Protein AF-0000000072808387 (afdb_homodimer)

InterPro domains:
  IPR002815 Spo11/DNA topoisomerase VI subunit A [PR01550] (174-185)
  IPR002815 Spo11/DNA topoisomerase VI subunit A [PR01550] (188-205)
  IPR002815 Spo11/DNA topoisomerase VI subunit A [PR01550] (206-221)
  IPR002815 Spo11/DNA topoisomerase VI subunit A [PR01550] (261-278)
  IPR002815 Spo11/DNA topoisomerase VI subunit A [PR01550] (285-306)
  IPR002815 Spo11/DNA topoisomerase VI subunit A [PR01550] (317-333)
  IPR002815 Spo11/DNA topoisomerase VI subunit A [PTHR10848] (80-435)
  IPR004085 DNA topoisomerase VI, subunit A [MF_00132] (84-436)
  IPR004085 DNA topoisomerase VI, subunit A [PR01552] (116-136)
  IPR004085 DNA topoisomerase VI, subunit A [PR01552] (182-199)
  IPR004085 DNA topoisomerase VI, subunit A [PR01552] (235-253)
  IPR004085 DNA topoisomerase VI, subunit A [PR01552] (291-311)
  IPR004085 DNA topoisomerase VI, subunit A [PR01552] (407-430)
  IPR013049 Spo11/DNA topoisomerase VI, subunit A, N-terminal [PF04406] (150-211)
  IPR034136 Topoisomerase 6 subunit A/Spo11, TOPRIM domain [PF21180] (260-430)
  IPR034136 Topoisomerase 6 subunit A/Spo11, TOPRIM domain [cd00223] (260-420)
  IPR036078 Spo11/DNA topoisomerase VI subunit A superfamily [SSF56726] (149-436)
  IPR036388 Winged helix-like DNA-binding domain superfamily [G3DSA:1.10.10.10] (76-214)
  IPR049333 Type II DNA topoisomerase VI subunit A, all-beta domain [PF20768] (215-251)

Organism: Musa balbisiana (NCBI:txid52838)

pLDDT: mean 83.88, std 17.28, range [18.56, 98.25]

Nearest PDB structures (foldseek):
  1d3y-assembly1_B  TM=8.992E-01  e=3.113E-22  Methanocaldococcus jannaschii
  1d3y-assembly1_A  TM=8.948E-01  e=7.850E-22  Methanocaldococcus jannaschii
  2zbk-assembly2_G  TM=9.021E-01  e=5.664E-22  Saccharolobus shibatae
  2q2e-assembly1_A-2  TM=8.946E-01  e=3.895E-16  Methanosarcina mazei
  8urq-assembly1_A  TM=6.153E-01  e=2.763E-15  Saccharomyces cerevisiae S288C

Foldseek 3Di:
DCPPPPPDPPPPDDPDPPPPPPVPPPPPPLLVLLVVLLVVFDDLVLLLVLLLVVLVVLVVCLVPDPQDDPVNPPDVFAFAAFAADALVLLLVLLVVQVVVQVVCVVVVNHGKAKFADLDPVQWDQDLVQLAITGTRHIDIQGCPDPVRVLLVVLLVLLSVVLSVCSVVVAAEELVVSCVVCCPSQVDSVSNVVSLLRNSRRSRHDSLNSRYWHDAQKFKAFFKWKDAQRRIDGRPPPALRHHTQDRNCVRIDDIDGPASAEEEEAAVLVSSLCRNVVLCVSHPYMYMYRHHADDQRRLLVVQVCCSVVSHAAEYEFWAFLRRVVSVSCQAHNDSSVSNHRVRRHDHDYWYLDDFQVVCVVSVQDPVQKDAADPVRLVSLVVVLPDPVQVVDPVSNVRSVSCNVVRIIHGPCSLCVNPDNSVSSRRNSSSSSVVPID/DDDDCPPDPPPPDDPDDPPPCPVPPPPPDLLVLLVVLLVVFDDLVLLLVLLLVVLVVLVVCLVPDPQDDPVNPPDVFAFAAFAADALVLLLVLLVVQVVVQVVCVVVVNHGKAKFADLDPVQWDQDLVQLAITGTRHIDIQGCPDPVRVLVVVLLNLLSVVLSVCSVVVAAEELVVSCVVCCPSQVDSVSNVVSLLRNSRRSRHDSLNSRYWHDAQKFKAFFKWKDAQRRIDGRPPPALRHHTQDRNCVRIDDIDGPASAEEEEAAVLVSSLCRNVVLCVSHPYMYMYRHHADDQRRLLVVQVCCSVVSHAAEYEFWAFLRRVVSVSCQAHNDSSVSNHRVRRHDHDYWYLDDFQVVCVVSVLDPVQKDAADPVRLVSLVVVLPDPVQVVDPVSNVRSVSCNVVRIIHGPCSLCVNPDNSVSSRRNSSSSSVVPID

Secondary structure (DSSP, 8-state):
-----------------------------HHHHHHHHHHTPPPHHHHHHHHHHHHHHHHHHHHH-----GGGS--SSPEE--B---HHHHHHHHHHHHHHHHHHHHTTS--EEEEE--SGGGEEEETTTTEEEEES-EEEEETTSTTTHHHHHHHHHHHHHHHHHHHHT--EEHHHHHHHTHHHH-SHHHHHHHHHHHHHHHTB-TGGGTEEPPP--EEEES-EEEETTEEEEGGGSTTT-EEPPS-GGGEEEEE---SEEEEES-HHHHHHHHHTTHHHHS-EEEEE-SSSPPHHHHHHHHHHHHHH---EEEE--BSHHHHHHHHHHHH--GGGGGGHHHH----EEEEE--HHHHHHTT--GGG-EEPPHHHHHHHHHHHTSHHHHT-HHHHHHHHHHHHHTEEB-GGGGGGG-TTHIIIIIHHHHHHTT---/-----------------------------HHHHHHHHHHTPPPHHHHHHHHHHHHHHHHHHHHH-----GGGS--SS-EE--B---HHHHHHHHHHHHHHHHHHHHTTS--EEEEE--SGGGEEEETTTTEEEEES-EEEEETTSTTTHHHHHHHHHHHHHHHHHHHHT--EEHHHHHHHTHHHH-SHHHHHHHHHHHHHHHTB-TGGGTEEPPP--EEEES-EEEETTEEEEGGGSTTT-EEPPS-GGGEEEEE---SEEEEES-HHHHHHHHHTTHHHHS-EEEEE-SSSPPHHHHHHHHHHHHHH---EEEE--BSHHHHHHHHHHHH--GGGGGGHHHH----EEEEE--HHHHHHTT--GGG-EEPPHHHHHHHHHHHTSHHHHT-HHHHHHHHHHHHHTEEB-GGGGGGG-TTHIIIIIHHHHHHTT---

Solvent-accessible surface area (backbone atoms only — not comparable to full-atom values): 45774 Å² total; per-residue (Å²): 140,82,83,73,78,76,75,80,77,76,77,72,77,80,75,79,78,76,77,71,78,70,70,72,71,72,74,70,53,64,63,55,57,50,55,50,54,53,69,69,53,70,60,65,71,59,32,48,51,44,44,46,50,52,26,52,50,33,44,49,47,57,73,66,48,71,79,81,44,74,82,73,43,85,58,93,61,62,63,47,69,35,38,86,42,55,55,68,58,47,48,50,51,50,50,49,54,51,48,52,38,50,52,31,42,75,71,68,72,42,46,63,46,70,31,55,46,81,48,74,88,31,52,44,75,38,73,93,71,46,30,34,34,21,36,67,52,64,42,79,29,37,45,85,36,83,90,28,25,62,60,34,50,52,43,53,50,50,51,52,50,37,46,52,34,52,73,69,68,48,70,41,39,64,67,39,59,34,30,49,41,30,75,81,45,73,39,62,66,51,47,53,53,43,49,54,36,48,22,56,52,72,33,26,32,54,68,40,52,31,45,31,63,87,60,69,18,31,34,32,21,39,41,31,32,26,31,73,82,23,71,39,54,30,73,45,39,38,52,38,14,35,32,45,39,44,60,59,86,45,47,42,74,78,45,66,82,38,44,32,32,41,39,30,34,46,52,68,61,46,39,49,41,39,65,66,40,43,32,74,79,51,43,16,32,40,34,30,30,57,49,69,76,40,70,39,48,32,36,50,50,28,48,49,32,70,74,68,41,41,38,37,35,29,39,26,35,24,44,50,62,33,52,49,49,52,40,33,39,28,30,29,46,82,91,44,19,49,40,16,82,58,33,24,33,73,77,60,26,49,49,27,47,44,55,65,46,40,65,75,64,47,53,55,69,67,46,42,37,74,52,49,72,67,45,44,49,47,35,54,54,45,62,70,32,66,79,34,60,72,33,65,64,53,41,53,37,48,49,49,27,55,70,68,38,49,24,36,53,64,48,37,47,23,48,73,31,86,55,31,53,73,68,33,54,50,50,48,35,45,51,64,63,50,58,78,137,84,83,79,81,73,76,80,80,74,77,72,76,81,76,77,77,78,75,73,76,69,68,73,72,72,73,72,57,63,62,55,56,51,54,50,55,52,68,69,54,70,59,66,69,60,32,48,50,44,44,47,51,51,25,51,50,34,45,50,47,57,74,65,48,69,79,81,42,74,83,72,42,86,59,91,60,62,63,45,67,36,38,86,42,55,56,66,58,46,47,49,50,49,50,50,54,50,49,51,36,50,52,31,40,74,72,68,72,42,47,62,44,70,32,56,45,84,48,73,90,32,50,42,76,37,75,93,72,45,32,32,34,22,36,67,54,62,42,79,29,36,46,86,36,83,88,27,27,62,61,34,51,51,44,52,49,51,52,52,50,37,46,52,34,51,73,68,68,48,72,41,39,64,66,38,58,35,30,49,43,31,76,80,44,74,42,62,65,51,46,52,54,43,50,53,37,48,23,56,50,73,33,26,32,54,68,39,52,32,46,33,63,85,60,70,18,33,34,32,20,39,41,31,33,25,32,73,82,22,71,39,55,30,72,46,38,38,52,38,14,36,32,45,40,45,60,59,84,45,49,43,74,78,43,66,80,39,44,32,32,42,38,30,33,45,52,69,61,47,38,49,39,39,65,66,41,44,32,73,79,50,43,15,31,40,36,30,30,58,50,69,74,40,71,40,47,31,36,51,50,25,49,47,32,70,75,66,41,40,39,38,36,31,40,26,35,23,45,51,62,32,52,49,48,51,42,34,40,29,31,27,45,83,91,44,20,50,41,15,80,59,34,24,32,73,78,61,26,49,49,25,45,45,54,66,46,40,64,74,65,47,54,54,69,66,47,42,38,75,53,48,72,67,45,45,50,47,37,56,55,46,61,68,33,66,79,33,62,74,34,64,64,53,42,53,38,50,49,49,27,56,72,67,40,50,24,35,54,64,49,36,49,23,48,74,30,87,55,31,54,72,68,34,54,50,50,46,33,44,50,65,63,50,57,77

Structure (mmCIF, N/CA/C/O backbone):
data_AF-0000000072808387-model_v1
#
loop_
_entity.id
_entity.type
_entity.pdbx_description
1 polymer 'DNA topoisomerase 6 subunit A'
#
loop_
_atom_site.group_PDB
_atom_site.id
_atom_site.type_symbol
_atom_site.label_atom_id
_atom_site.label_alt_id
_atom_site.label_comp_id
_atom_site.label_asym_id
_atom_site.label_entity_id
_atom_site.label_seq_id
_atom_site.pdbx_PDB_ins_code
_atom_site.Cartn_x
_atom_site.Cartn_y
_atom_site.Cartn_z
_atom_site.occupancy
_atom_site.B_iso_or_equiv
_atom_site.auth_seq_id
_atom_site.auth_comp_id
_atom_site.auth_asym_id
_atom_site.auth_atom_id
_atom_site.pdbx_PDB_model_num
ATOM 1 N N . MET A 1 1 ? -49.469 71.125 -45.719 1 21.77 1 MET A N 1
ATOM 2 C CA . MET A 1 1 ? -49.406 71.75 -44.406 1 21.77 1 MET A CA 1
ATOM 3 C C . MET A 1 1 ? -49 70.75 -43.344 1 21.77 1 MET A C 1
ATOM 5 O O . MET A 1 1 ? -49.594 69.625 -43.25 1 21.77 1 MET A O 1
ATOM 9 N N . SER A 1 2 ? -47.688 70.875 -42.781 1 21.19 2 SER A N 1
ATOM 10 C CA . SER A 1 2 ? -46.5 70.25 -42.156 1 21.19 2 SER A CA 1
ATOM 11 C C . SER A 1 2 ? -46.75 70.062 -40.656 1 21.19 2 SER A C 1
ATOM 13 O O . SER A 1 2 ? -45.812 69.875 -39.875 1 21.19 2 SER A O 1
ATOM 15 N N . GLU A 1 3 ? -48 70.188 -40.219 1 21.23 3 GLU A N 1
ATOM 16 C CA . GLU A 1 3 ? -48.312 70.375 -38.812 1 21.23 3 GLU A CA 1
ATOM 17 C C . GLU A 1 3 ? -47.906 69.125 -38 1 21.23 3 GLU A C 1
ATOM 19 O O . GLU A 1 3 ? -48.469 68.062 -38.156 1 21.23 3 GLU A O 1
ATOM 24 N N . LYS A 1 4 ? -46.562 69.062 -37.656 1 21.41 4 LYS A N 1
ATOM 25 C CA . LYS A 1 4 ? -45.625 68.125 -37 1 21.41 4 LYS A CA 1
ATOM 26 C C . LYS A 1 4 ? -46 67.875 -35.531 1 21.41 4 LYS A C 1
ATOM 28 O O . LYS A 1 4 ? -45.719 68.75 -34.688 1 21.41 4 LYS A O 1
ATOM 33 N N . LYS A 1 5 ? -47.281 67.438 -35.312 1 22.95 5 LYS A N 1
ATOM 34 C CA . LYS A 1 5 ? -47.844 67.312 -33.969 1 22.95 5 LYS A CA 1
ATOM 35 C C . LYS A 1 5 ? -46.938 66.5 -33.062 1 22.95 5 LYS A C 1
ATOM 37 O O . LYS A 1 5 ? -46.594 65.375 -33.344 1 22.95 5 LYS A O 1
ATOM 42 N N . ARG A 1 6 ? -46.125 67.25 -32.25 1 22.25 6 ARG A N 1
ATOM 43 C CA . ARG A 1 6 ? -45.062 66.938 -31.25 1 22.25 6 ARG A CA 1
ATOM 44 C C . ARG A 1 6 ? -45.594 66.062 -30.109 1 22.25 6 ARG A C 1
ATOM 46 O O . ARG A 1 6 ? -46.438 66.5 -29.328 1 22.25 6 ARG A O 1
ATOM 53 N N . ARG A 1 7 ? -46.031 64.875 -30.422 1 22.66 7 ARG A N 1
ATOM 54 C CA . ARG A 1 7 ? -46.688 64 -29.453 1 22.66 7 ARG A CA 1
ATOM 55 C C . ARG A 1 7 ? -45.875 63.906 -28.172 1 22.66 7 ARG A C 1
ATOM 57 O O . ARG A 1 7 ? -44.656 63.688 -28.219 1 22.66 7 ARG A O 1
ATOM 64 N N . ARG A 1 8 ? -46.281 64.562 -27.078 1 20.95 8 ARG A N 1
ATOM 65 C CA . ARG A 1 8 ? -45.906 64.75 -25.688 1 20.95 8 ARG A CA 1
ATOM 66 C C . ARG A 1 8 ? -45.594 63.438 -25.016 1 20.95 8 ARG A C 1
ATOM 68 O O . ARG A 1 8 ? -46.438 62.531 -24.938 1 20.95 8 ARG A O 1
ATOM 75 N N . THR A 1 9 ? -44.375 62.875 -25.203 1 21.23 9 THR A N 1
ATOM 76 C CA . THR A 1 9 ? -43.75 61.656 -24.688 1 21.23 9 THR A CA 1
ATOM 77 C C . THR A 1 9 ? -43.812 61.625 -23.172 1 21.23 9 THR A C 1
ATOM 79 O O . THR A 1 9 ? -43.156 62.438 -22.5 1 21.23 9 THR A O 1
ATOM 82 N N . GLU A 1 10 ? -45.062 61.625 -22.625 1 21.44 10 GLU A N 1
ATOM 83 C CA . GLU A 1 10 ? -45.312 61.625 -21.188 1 21.44 10 GLU A CA 1
ATOM 84 C C . GLU A 1 10 ? -44.375 60.656 -20.453 1 21.44 10 GLU A C 1
ATOM 86 O O . GLU A 1 10 ? -44.25 59.5 -20.844 1 21.44 10 GLU A O 1
ATOM 91 N N . ALA A 1 11 ? -43.25 61.25 -19.922 1 24.16 11 ALA A N 1
ATOM 92 C CA . ALA A 1 11 ? -42.188 60.656 -19.109 1 24.16 11 ALA A CA 1
ATOM 93 C C . ALA A 1 11 ? -42.75 59.938 -17.891 1 24.16 11 ALA A C 1
ATOM 95 O O . ALA A 1 11 ? -43.531 60.5 -17.125 1 24.16 11 ALA A O 1
ATOM 96 N N . GLY A 1 12 ? -43.281 58.688 -18.078 1 23.62 12 GLY A N 1
ATOM 97 C CA . GLY A 1 12 ? -43.875 57.875 -17.016 1 23.62 12 GLY A CA 1
ATOM 98 C C . GLY A 1 12 ? -43.094 57.969 -15.719 1 23.62 12 GLY A C 1
ATOM 99 O O . GLY A 1 12 ? -41.938 58.375 -15.703 1 23.62 12 GLY A O 1
ATOM 100 N N . PRO A 1 13 ? -43.844 58.281 -14.617 1 26.22 13 PRO A N 1
ATOM 101 C CA . PRO A 1 13 ? -43.344 58.562 -13.273 1 26.22 13 PRO A CA 1
ATOM 102 C C . PRO A 1 13 ? -42.219 57.625 -12.836 1 26.22 13 PRO A C 1
ATOM 104 O O . PRO A 1 13 ? -42.125 56.5 -13.352 1 26.22 13 PRO A O 1
ATOM 107 N N . PRO A 1 14 ? -41.125 58.188 -12.32 1 25.64 14 PRO A N 1
ATOM 108 C CA . PRO A 1 14 ? -39.938 57.469 -11.867 1 25.64 14 PRO A CA 1
ATOM 109 C C . PRO A 1 14 ? -40.219 56.438 -10.805 1 25.64 14 PRO A C 1
ATOM 111 O O . PRO A 1 14 ? -40.969 56.688 -9.852 1 25.64 14 PRO A O 1
ATOM 114 N N . ALA A 1 15 ? -40.656 55.188 -11.172 1 25.42 15 ALA A N 1
ATOM 115 C CA . ALA A 1 15 ? -41 54.188 -10.18 1 25.42 15 ALA A CA 1
ATOM 116 C C . ALA A 1 15 ? -40 54.219 -9.016 1 25.42 15 ALA A C 1
ATOM 118 O O . ALA A 1 15 ? -38.812 54.5 -9.203 1 25.42 15 ALA A O 1
ATOM 119 N N . ALA A 1 16 ? -40.469 54.531 -7.785 1 24.97 16 ALA A N 1
ATOM 120 C CA . ALA A 1 16 ? -39.906 54.5 -6.438 1 24.97 16 ALA A CA 1
ATOM 121 C C . ALA A 1 16 ? -39.062 53.25 -6.246 1 24.97 16 ALA A C 1
ATOM 123 O O . ALA A 1 16 ? -39.5 52.125 -6.59 1 24.97 16 ALA A O 1
ATOM 124 N N . SER A 1 17 ? -37.75 53.406 -6.336 1 22.81 17 SER A N 1
ATOM 125 C CA . SER A 1 17 ? -36.75 52.375 -6.109 1 22.81 17 SER A CA 1
ATOM 126 C C . SER A 1 17 ? -36.938 51.688 -4.766 1 22.81 17 SER A C 1
ATOM 128 O O . SER A 1 17 ? -36.938 52.344 -3.721 1 22.81 17 SER A O 1
ATOM 130 N N . ALA A 1 18 ? -37.938 50.781 -4.574 1 25.05 18 ALA A N 1
ATOM 131 C CA . ALA A 1 18 ? -38.062 49.938 -3.387 1 25.05 18 ALA A CA 1
ATOM 132 C C . ALA A 1 18 ? -36.688 49.5 -2.881 1 25.05 18 ALA A C 1
ATOM 134 O O . ALA A 1 18 ? -35.906 48.906 -3.633 1 25.05 18 ALA A O 1
ATOM 135 N N . SER A 1 19 ? -36.125 50.219 -1.957 1 24.59 19 SER A N 1
ATOM 136 C CA . SER A 1 19 ? -34.969 49.906 -1.155 1 24.59 19 SER A CA 1
ATOM 137 C C . SER A 1 19 ? -35.031 48.5 -0.598 1 24.59 19 SER A C 1
ATOM 139 O O . SER A 1 19 ? -35.906 48.156 0.2 1 24.59 19 SER A O 1
ATOM 141 N N . ALA A 1 20 ? -34.969 47.438 -1.4 1 26.11 20 ALA A N 1
ATOM 142 C CA . ALA A 1 20 ? -34.906 46.062 -0.912 1 26.11 20 ALA A CA 1
ATOM 143 C C . ALA A 1 20 ? -33.906 45.938 0.253 1 26.11 20 ALA A C 1
ATOM 145 O O . ALA A 1 20 ? -32.75 46.312 0.124 1 26.11 20 ALA A O 1
ATOM 146 N N . SER A 1 21 ? -34.344 46.156 1.453 1 26.03 21 SER A N 1
ATOM 147 C CA . SER A 1 21 ? -33.656 45.75 2.666 1 26.03 21 SER A CA 1
ATOM 148 C C . SER A 1 21 ? -32.969 44.375 2.48 1 26.03 21 SER A C 1
ATOM 150 O O . SER A 1 21 ? -33.656 43.375 2.344 1 26.03 21 SER A O 1
ATOM 152 N N . ALA A 1 22 ? -32.125 44.25 1.544 1 27.67 22 ALA A N 1
ATOM 153 C CA . ALA A 1 22 ? -31.25 43.062 1.519 1 27.67 22 ALA A CA 1
ATOM 154 C C . ALA A 1 22 ? -30.656 42.781 2.898 1 27.67 22 ALA A C 1
ATOM 156 O O . ALA A 1 22 ? -29.703 43.438 3.316 1 27.67 22 ALA A O 1
ATOM 157 N N . ALA A 1 23 ? -31.484 42.656 3.893 1 28.59 23 ALA A N 1
ATOM 158 C CA . ALA A 1 23 ? -30.938 42.094 5.129 1 28.59 23 ALA A CA 1
ATOM 159 C C . ALA A 1 23 ? -29.812 41.125 4.836 1 28.59 23 ALA A C 1
ATOM 161 O O . ALA A 1 23 ? -29.984 40.188 4.039 1 28.59 23 ALA A O 1
ATOM 162 N N . SER A 1 24 ? -28.609 41.562 4.863 1 28.89 24 SER A N 1
ATOM 163 C CA . SER A 1 24 ? -27.375 40.812 4.863 1 28.89 24 SER A CA 1
ATOM 164 C C . SER A 1 24 ? -27.516 39.5 5.633 1 28.89 24 SER A C 1
ATOM 166 O O . SER A 1 24 ? -27.703 39.5 6.852 1 28.89 24 SER A O 1
ATOM 168 N N . LYS A 1 25 ? -28.375 38.656 5.254 1 33.66 25 LYS A N 1
ATOM 169 C CA . LYS A 1 25 ? -28.219 37.344 5.84 1 33.66 25 LYS A CA 1
ATOM 170 C C . LYS A 1 25 ? -26.75 37.062 6.172 1 33.66 25 LYS A C 1
ATOM 172 O O . LYS A 1 25 ? -25.906 36.938 5.27 1 33.66 25 LYS A O 1
ATOM 177 N N . LYS A 1 26 ? -26.344 37.562 7.184 1 35.12 26 LYS A N 1
ATOM 178 C CA . LYS A 1 26 ? -25.062 37.219 7.816 1 35.12 26 LYS A CA 1
ATOM 179 C C . LYS A 1 26 ? -24.672 35.781 7.523 1 35.12 26 LYS A C 1
ATOM 181 O O . LYS A 1 26 ? -25.391 34.844 7.895 1 35.12 26 LYS A O 1
ATOM 186 N N . LEU A 1 27 ? -24.125 35.438 6.422 1 37.47 27 LEU A N 1
ATOM 187 C CA . LEU A 1 27 ? -23.453 34.188 6.082 1 37.47 27 LEU A CA 1
ATOM 188 C C . LEU A 1 27 ? -22.828 33.531 7.32 1 37.47 27 LEU A C 1
ATOM 190 O O . LEU A 1 27 ? -21.875 34.062 7.891 1 37.47 27 LEU A O 1
ATOM 194 N N . ARG A 1 28 ? -23.609 33.094 8.188 1 41.06 28 ARG A N 1
ATOM 195 C CA . ARG A 1 28 ? -23.125 32.375 9.359 1 41.06 28 ARG A CA 1
ATOM 196 C C . ARG A 1 28 ? -21.891 31.531 9.023 1 41.06 28 ARG A C 1
ATOM 198 O O . ARG A 1 28 ? -21.891 30.828 8.023 1 41.06 28 ARG A O 1
ATOM 205 N N . ARG A 1 29 ? -20.766 31.781 9.508 1 48.59 29 ARG A N 1
ATOM 206 C CA . ARG A 1 29 ? -19.438 31.188 9.328 1 48.59 29 ARG A CA 1
ATOM 207 C C . ARG A 1 29 ? -19.516 29.672 9.391 1 48.59 29 ARG A C 1
ATOM 209 O O . ARG A 1 29 ? -20.234 29.109 10.219 1 48.59 29 ARG A O 1
ATOM 216 N N . PRO A 1 30 ? -19.312 28.906 8.258 1 55.12 30 PRO A N 1
ATOM 217 C CA . PRO A 1 30 ? -19.234 27.438 8.227 1 55.12 30 PRO A CA 1
ATOM 218 C C . PRO A 1 30 ? -18.828 26.844 9.57 1 55.12 30 PRO A C 1
ATOM 220 O O . PRO A 1 30 ? -19.312 25.766 9.945 1 55.12 30 PRO A O 1
ATOM 223 N N . ASP A 1 31 ? -18.078 27.516 10.344 1 61.66 31 ASP A N 1
ATOM 224 C CA . ASP A 1 31 ? -17.609 27.016 11.633 1 61.66 31 ASP A CA 1
ATOM 225 C C . ASP A 1 31 ? -18.75 26.953 12.648 1 61.66 31 ASP A C 1
ATOM 227 O O . ASP A 1 31 ? -18.812 26.031 13.461 1 61.66 31 ASP A O 1
ATOM 231 N N . SER A 1 32 ? -19.734 27.891 12.398 1 70.38 32 SER A N 1
ATOM 232 C CA . SER A 1 32 ? -20.828 27.938 13.383 1 70.38 32 SER A CA 1
ATOM 233 C C . SER A 1 32 ? -21.766 26.75 13.227 1 70.38 32 SER A C 1
ATOM 235 O O . SER A 1 32 ? -22.172 26.156 14.219 1 70.38 32 SER A O 1
ATOM 237 N N . HIS A 1 33 ? -22.047 26.359 12.102 1 77.44 33 HIS A N 1
ATOM 238 C CA . HIS A 1 33 ? -22.938 25.219 11.883 1 77.44 33 HIS A CA 1
ATOM 239 C C . HIS A 1 33 ? -22.266 23.922 12.312 1 77.44 33 HIS A C 1
ATOM 241 O O . HIS A 1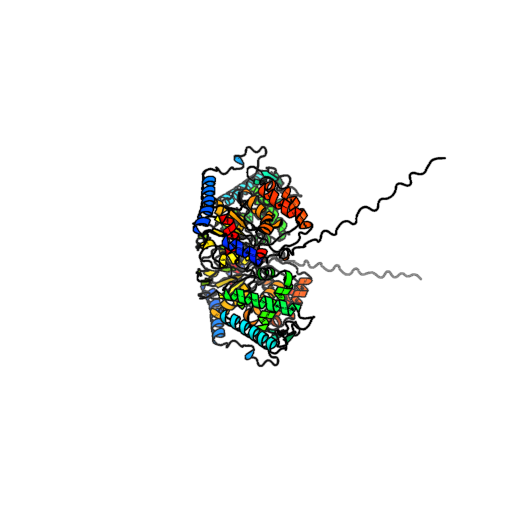 33 ? -22.906 23.078 12.945 1 77.44 33 HIS A O 1
ATOM 247 N N . ALA A 1 34 ? -21.047 23.766 12.047 1 75.5 34 ALA A N 1
ATOM 248 C CA . ALA A 1 34 ? -20.312 22.562 12.422 1 75.5 34 ALA A CA 1
ATOM 249 C C . ALA A 1 34 ? -20.266 22.406 13.938 1 75.5 34 ALA A C 1
ATOM 251 O O . ALA A 1 34 ? -20.406 21.297 14.453 1 75.5 34 ALA A O 1
ATOM 252 N N . GLN A 1 35 ? -20.156 23.547 14.523 1 78.94 35 GLN A N 1
ATOM 253 C CA . GLN A 1 35 ? -20.172 23.516 15.984 1 78.94 35 GLN A CA 1
ATOM 254 C C . GLN A 1 35 ? -21.578 23.188 16.516 1 78.94 35 GLN A C 1
ATOM 256 O O . GLN A 1 35 ? -21.703 22.547 17.562 1 78.94 35 GLN A O 1
ATOM 261 N N . GLY A 1 36 ? -22.547 23.672 15.781 1 83.06 36 GLY A N 1
ATOM 262 C CA . GLY A 1 36 ? -23.922 23.344 16.141 1 83.06 36 GLY A CA 1
ATOM 263 C C . GLY A 1 36 ? -24.219 21.859 16.047 1 83.06 36 GLY A C 1
ATOM 264 O O . GLY A 1 36 ? -24.953 21.312 16.875 1 83.06 36 GLY A O 1
ATOM 265 N N . LEU A 1 37 ? -23.672 21.219 15.102 1 86.44 37 LEU A N 1
ATOM 266 C CA . LEU A 1 37 ? -23.906 19.797 14.906 1 86.44 37 LEU A CA 1
ATOM 267 C C . LEU A 1 37 ? -23.266 18.984 16.031 1 86.44 37 LEU A C 1
ATOM 269 O O . LEU A 1 37 ? -23.75 17.906 16.359 1 86.44 37 LEU A O 1
ATOM 273 N N . ARG A 1 38 ? -22.219 19.453 16.594 1 87.56 38 ARG A N 1
ATOM 274 C CA . ARG A 1 38 ? -21.578 18.812 17.719 1 87.56 38 ARG A CA 1
ATOM 275 C C . ARG A 1 38 ? -22.5 18.75 18.938 1 87.56 38 ARG A C 1
ATOM 277 O O . ARG A 1 38 ? -22.453 17.781 19.703 1 87.56 38 ARG A O 1
ATOM 284 N N . LYS A 1 39 ? -23.344 19.781 19 1 87.56 39 LYS A N 1
ATOM 285 C CA . LYS A 1 39 ? -24.281 19.859 20.109 1 87.56 39 LYS A CA 1
ATOM 286 C C . LYS A 1 39 ? -25.422 18.875 19.953 1 87.56 39 LYS A C 1
ATOM 288 O O . LYS A 1 39 ? -26.094 18.516 20.922 1 87.56 39 LYS A O 1
ATOM 293 N N . LEU A 1 40 ? -25.625 18.438 18.781 1 90.38 40 LEU A N 1
ATOM 294 C CA . LEU A 1 40 ? -26.703 17.5 18.484 1 90.38 40 LEU A CA 1
ATOM 295 C C . LEU A 1 40 ? -26.297 16.078 18.828 1 90.38 40 LEU A C 1
ATOM 297 O O . LEU A 1 40 ? -27.141 15.172 18.859 1 90.38 40 LEU A O 1
ATOM 301 N N . LEU A 1 41 ? -25.094 15.852 19.188 1 92.44 41 LEU A N 1
ATOM 302 C CA . LEU A 1 41 ? -24.594 14.5 19.469 1 92.44 41 LEU A CA 1
ATOM 303 C C . LEU A 1 41 ? -25.094 14 20.812 1 92.44 41 LEU A C 1
ATOM 305 O O . LEU A 1 41 ? -25 14.711 21.812 1 92.44 41 LEU A O 1
ATOM 309 N N . LYS A 1 42 ? -25.609 12.914 20.812 1 92.81 42 LYS A N 1
ATOM 310 C CA . LYS A 1 42 ? -26.047 12.234 22.031 1 92.81 42 LYS A CA 1
ATOM 311 C C . LYS A 1 42 ? -24.891 11.477 22.672 1 92.81 42 LYS A C 1
ATOM 313 O O . LYS A 1 42 ? -23.812 11.328 22.078 1 92.81 42 LYS A O 1
ATOM 318 N N . PRO A 1 43 ? -25.094 11.055 23.875 1 93.06 43 PRO A N 1
ATOM 319 C CA . PRO A 1 43 ? -24.047 10.258 24.516 1 93.06 43 PRO A CA 1
ATOM 320 C C . PRO A 1 43 ? -23.75 8.961 23.766 1 93.06 43 PRO A C 1
ATOM 322 O O . PRO A 1 43 ? -24.641 8.398 23.125 1 93.06 43 PRO A O 1
ATOM 325 N N . ASP A 1 44 ? -22.625 8.477 23.844 1 94.44 44 ASP A N 1
ATOM 326 C CA . ASP A 1 44 ? -22.141 7.316 23.109 1 94.44 44 ASP A CA 1
ATOM 327 C C . ASP A 1 44 ? -23.031 6.102 23.344 1 94.44 44 ASP A C 1
ATOM 329 O O . ASP A 1 44 ? -23.234 5.281 22.438 1 94.44 44 ASP A O 1
ATOM 333 N N . ALA A 1 45 ? -23.562 6.02 24.516 1 93.62 45 ALA A N 1
ATOM 334 C CA . ALA A 1 45 ? -24.406 4.883 24.859 1 93.62 45 ALA A CA 1
ATOM 335 C C . ALA A 1 45 ? -25.641 4.828 23.953 1 93.62 45 ALA A C 1
ATOM 337 O O . ALA A 1 45 ? -26.062 3.75 23.547 1 93.62 45 ALA A O 1
ATOM 338 N N . GLU A 1 46 ? -26.156 5.949 23.641 1 94.06 46 GLU A N 1
ATOM 339 C CA . GLU A 1 46 ? -27.328 6.023 22.781 1 94.06 46 GLU A CA 1
ATOM 340 C C . GLU A 1 46 ? -26.969 5.742 21.328 1 94.06 46 GLU A C 1
ATOM 342 O O . GLU A 1 46 ? -27.734 5.102 20.609 1 94.06 46 GLU A O 1
ATOM 347 N N . ILE A 1 47 ? -25.922 6.258 20.938 1 95.25 47 ILE A N 1
ATOM 348 C CA . ILE A 1 47 ? -25.453 6.012 19.578 1 95.25 47 ILE A CA 1
ATOM 349 C C . ILE A 1 47 ? -25.172 4.52 19.391 1 95.25 47 ILE A C 1
ATOM 351 O O . ILE A 1 47 ? -25.531 3.943 18.359 1 95.25 47 ILE A O 1
ATOM 355 N N . LEU A 1 48 ? -24.641 3.932 20.391 1 95.44 48 LEU A N 1
ATOM 356 C CA . LEU A 1 48 ? -24.328 2.51 20.359 1 95.44 48 LEU A CA 1
ATOM 357 C C . LEU A 1 48 ? -25.594 1.671 20.266 1 95.44 48 LEU A C 1
ATOM 359 O O . LEU A 1 48 ? -25.609 0.608 19.641 1 95.44 48 LEU A O 1
ATOM 363 N N . ALA A 1 49 ? -26.594 2.188 20.875 1 93.94 49 ALA A N 1
ATOM 364 C CA . ALA A 1 49 ? -27.875 1.479 20.812 1 93.94 49 ALA A CA 1
ATOM 365 C C . ALA A 1 49 ? -28.391 1.425 19.375 1 93.94 49 ALA A C 1
ATOM 367 O O . ALA A 1 49 ? -28.938 0.411 18.938 1 93.94 49 ALA A O 1
ATOM 368 N N . SER A 1 50 ? -28.188 2.484 18.734 1 92.25 50 SER A N 1
ATOM 369 C CA . SER A 1 50 ? -28.578 2.533 17.328 1 92.25 50 SER A CA 1
ATOM 370 C C . SER A 1 50 ? -27.766 1.553 16.484 1 92.25 50 SER A C 1
ATOM 372 O O . SER A 1 50 ? -28.297 0.871 15.617 1 92.25 50 SER A O 1
ATOM 374 N N . VAL A 1 51 ? -26.547 1.481 16.688 1 94 51 VAL A N 1
ATOM 375 C CA . VAL A 1 51 ? -25.641 0.602 15.961 1 94 51 VAL A CA 1
ATOM 376 C C . VAL A 1 51 ? -25.969 -0.855 16.281 1 94 51 VAL A C 1
ATOM 378 O O . VAL A 1 51 ? -25.906 -1.721 15.398 1 94 51 VAL A O 1
ATOM 381 N N . ARG A 1 52 ? -26.328 -1.101 17.5 1 95 52 ARG A N 1
ATOM 382 C CA . ARG A 1 52 ? -26.672 -2.453 17.922 1 95 52 ARG A CA 1
ATOM 383 C C . ARG A 1 52 ? -27.938 -2.934 17.219 1 95 52 ARG A C 1
ATOM 385 O O . ARG A 1 52 ? -28.078 -4.121 16.922 1 95 52 ARG A O 1
ATOM 392 N N . GLU A 1 53 ? -28.781 -2.033 17 1 93.25 53 GLU A N 1
ATOM 393 C CA . GLU A 1 53 ? -29.984 -2.387 16.266 1 9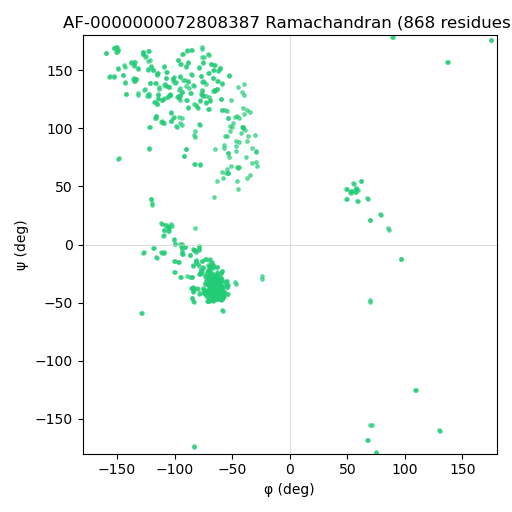3.25 53 GLU A CA 1
ATOM 394 C C . GLU A 1 53 ? -29.641 -2.84 14.844 1 93.25 53 GLU A C 1
ATOM 396 O O . GLU A 1 53 ? -30.25 -3.785 14.328 1 93.25 53 GLU A O 1
ATOM 401 N N . MET A 1 54 ? -28.781 -2.109 14.266 1 93.19 54 MET A N 1
ATOM 402 C CA . MET A 1 54 ? -28.328 -2.496 12.938 1 93.19 54 MET A CA 1
ATOM 403 C C . MET A 1 54 ? -27.641 -3.861 12.969 1 93.19 54 MET A C 1
ATOM 405 O O . MET A 1 54 ? -27.844 -4.688 12.078 1 93.19 54 MET A O 1
ATOM 409 N N . TYR A 1 55 ? -26.844 -4.055 13.938 1 93.75 55 TYR A N 1
ATOM 410 C CA . TYR A 1 55 ? -26.141 -5.32 14.133 1 93.75 55 TYR A CA 1
ATOM 411 C C . TYR A 1 55 ? -27.125 -6.469 14.297 1 93.75 55 TYR A C 1
ATOM 413 O O . TYR A 1 55 ? -26.984 -7.516 13.664 1 93.75 55 TYR A O 1
ATOM 421 N N . ASP A 1 56 ? -28.125 -6.262 15.141 1 93.12 56 ASP A N 1
ATOM 422 C CA . ASP A 1 56 ? -29.125 -7.293 15.398 1 93.12 56 ASP A CA 1
ATOM 423 C C . ASP A 1 56 ? -29.938 -7.609 14.141 1 93.12 56 ASP A C 1
ATOM 425 O O . ASP A 1 56 ? -30.297 -8.766 13.898 1 93.12 56 ASP A O 1
ATOM 429 N N . ALA A 1 57 ? -30.172 -6.617 13.43 1 90.25 57 ALA A N 1
ATOM 430 C CA . ALA A 1 57 ? -30.891 -6.82 12.18 1 90.25 57 ALA A CA 1
ATOM 431 C C . ALA A 1 57 ? -30.062 -7.66 11.203 1 90.25 57 ALA A C 1
ATOM 433 O O . ALA A 1 57 ? -30.609 -8.508 10.492 1 90.25 57 ALA A O 1
ATOM 434 N N . ALA A 1 58 ? -28.844 -7.367 11.102 1 89.12 58 ALA A N 1
ATOM 435 C CA . ALA A 1 58 ? -27.953 -8.109 10.219 1 89.12 58 ALA A CA 1
ATOM 436 C C . ALA A 1 58 ? -27.828 -9.562 10.672 1 89.12 58 ALA A C 1
ATOM 438 O O . ALA A 1 58 ? -27.766 -10.477 9.836 1 89.12 58 ALA A O 1
ATOM 439 N N . GLN A 1 59 ? -27.75 -9.781 11.984 1 89 59 GLN A N 1
ATOM 440 C CA . GLN A 1 59 ? -27.641 -11.125 12.531 1 89 59 GLN A CA 1
ATOM 441 C C . GLN A 1 59 ? -28.906 -11.938 12.227 1 89 59 GLN A C 1
ATOM 443 O O . GLN A 1 59 ? -28.812 -13.133 11.914 1 89 59 GLN A O 1
ATOM 448 N N . SER A 1 60 ? -29.953 -11.258 12.297 1 85.81 60 SER A N 1
ATOM 449 C CA . SER A 1 60 ? -31.234 -11.922 12.023 1 85.81 60 SER A CA 1
ATOM 450 C C . SER A 1 60 ? -31.375 -12.258 10.547 1 85.81 60 SER A C 1
ATOM 452 O O . SER A 1 60 ? -31.875 -13.328 10.195 1 85.81 60 SER A O 1
ATOM 454 N N . ALA A 1 61 ? -30.969 -11.375 9.758 1 80.19 61 ALA A N 1
ATOM 455 C CA . ALA A 1 61 ? -31.031 -11.602 8.32 1 80.19 61 ALA A CA 1
ATOM 456 C C . ALA A 1 61 ? -30.125 -12.75 7.902 1 80.19 61 ALA A C 1
ATOM 458 O O . ALA A 1 61 ? -30.469 -13.523 7.004 1 80.19 61 ALA A O 1
ATOM 459 N N . ALA A 1 62 ? -29.047 -12.82 8.492 1 75.62 62 ALA A N 1
ATOM 460 C CA . ALA A 1 62 ? -28.062 -13.859 8.164 1 75.62 62 ALA A CA 1
ATOM 461 C C . ALA A 1 62 ? -28.578 -15.234 8.594 1 75.62 62 ALA A C 1
ATOM 463 O O . ALA A 1 62 ? -28.281 -16.25 7.945 1 75.62 62 ALA A O 1
ATOM 464 N N . SER A 1 63 ? -29.281 -15.258 9.68 1 71.19 63 SER A N 1
ATOM 465 C CA . SER A 1 63 ? -29.812 -16.516 10.195 1 71.19 63 SER A CA 1
ATOM 466 C C . SER A 1 63 ? -30.984 -17 9.344 1 71.19 63 SER A C 1
ATOM 468 O O . SER A 1 63 ? -31.219 -18.203 9.234 1 71.19 63 SER A O 1
ATOM 470 N N . SER A 1 64 ? -31.719 -16.031 8.836 1 62.25 64 SER A N 1
ATOM 471 C CA . SER A 1 64 ? -32.906 -16.391 8.07 1 62.25 64 SER A CA 1
ATOM 472 C C . SER A 1 64 ? -32.531 -16.703 6.617 1 62.25 64 SER A C 1
ATOM 474 O O . SER A 1 64 ? -33.281 -17.422 5.93 1 62.25 64 SER A O 1
ATOM 476 N N . SER A 1 65 ? -31.672 -15.992 6.145 1 58.06 65 SER A N 1
ATOM 477 C CA . SER A 1 65 ? -31.469 -15.969 4.699 1 58.06 65 SER A CA 1
ATOM 478 C C . SER A 1 65 ? -30.609 -17.141 4.242 1 58.06 65 SER A C 1
ATOM 480 O O . SER A 1 65 ? -29.5 -17.328 4.73 1 58.06 65 SER A O 1
ATOM 482 N N . LYS A 1 66 ? -31.375 -18.188 3.883 1 54.91 66 LYS A N 1
ATOM 483 C CA . LYS A 1 66 ? -30.688 -19.188 3.07 1 54.91 66 LYS A CA 1
ATOM 484 C C . LYS A 1 66 ? -29.969 -18.547 1.892 1 54.91 66 LYS A C 1
ATOM 486 O O . LYS A 1 66 ? -30.578 -17.797 1.116 1 54.91 66 LYS A O 1
ATOM 491 N N . ALA A 1 67 ? -28.719 -18.344 1.931 1 57.59 67 ALA A N 1
ATOM 492 C CA . ALA A 1 67 ? -27.953 -17.766 0.831 1 57.59 67 ALA A CA 1
ATOM 493 C C . ALA A 1 67 ? -28.406 -18.344 -0.512 1 57.59 67 ALA A C 1
ATOM 495 O O . ALA A 1 67 ? -28.344 -19.547 -0.736 1 57.59 67 ALA A O 1
ATOM 496 N N . LEU A 1 68 ? -29.25 -17.484 -1.229 1 60.72 68 LEU A N 1
ATOM 497 C CA . LEU A 1 68 ? -29.688 -17.906 -2.559 1 60.72 68 LEU A CA 1
ATOM 498 C C . LEU A 1 68 ? -28.484 -18.141 -3.469 1 60.72 68 LEU A C 1
ATOM 500 O O . LEU A 1 68 ? -27.516 -17.375 -3.443 1 60.72 68 LEU A O 1
ATOM 504 N N . THR A 1 69 ? -28.359 -19.359 -3.844 1 65.25 69 THR A N 1
ATOM 505 C CA . THR A 1 69 ? -27.328 -19.688 -4.828 1 65.25 69 THR A CA 1
ATOM 506 C C . THR A 1 69 ? -27.906 -19.703 -6.238 1 65.25 69 THR A C 1
ATOM 508 O O . THR A 1 69 ? -29.125 -19.641 -6.41 1 65.25 69 THR A O 1
ATOM 511 N N . LEU A 1 70 ? -27.078 -19.5 -7.148 1 68.31 70 LEU A N 1
ATOM 512 C CA . LEU A 1 70 ? -27.516 -19.531 -8.539 1 68.31 70 LEU A CA 1
ATOM 513 C C . LEU A 1 70 ? -28.375 -20.75 -8.82 1 68.31 70 LEU A C 1
ATOM 515 O O . LEU A 1 70 ? -29.312 -20.688 -9.617 1 68.31 70 LEU A O 1
ATOM 519 N N . SER A 1 71 ? -28.031 -21.781 -8.109 1 66.38 71 SER A N 1
ATOM 520 C CA . SER A 1 71 ? -28.75 -23.031 -8.312 1 66.38 71 SER A CA 1
ATOM 521 C C . SER A 1 71 ? -30.188 -22.922 -7.824 1 66.38 71 SER A C 1
ATOM 523 O O . SER A 1 71 ? -31.078 -23.641 -8.312 1 66.38 71 SER A O 1
ATOM 525 N N . ASP A 1 72 ? -30.344 -22.031 -6.926 1 68.88 72 ASP A N 1
ATOM 526 C CA . ASP A 1 72 ? -31.672 -21.844 -6.367 1 68.88 72 ASP A CA 1
ATOM 527 C C . ASP A 1 72 ? -32.562 -21.031 -7.312 1 68.88 72 ASP A C 1
ATOM 529 O O . ASP A 1 72 ? -33.781 -21.047 -7.191 1 68.88 72 ASP A O 1
ATOM 533 N N . LEU A 1 73 ? -31.719 -20.438 -8.117 1 70.25 73 LEU A N 1
ATOM 534 C CA . LEU A 1 73 ? -32.469 -19.578 -9.031 1 70.25 73 LEU A CA 1
ATOM 535 C C . LEU A 1 73 ? -32.781 -20.312 -10.336 1 70.25 73 LEU A C 1
ATOM 537 O O . LEU A 1 73 ? -31.969 -21.109 -10.805 1 70.25 73 LEU A O 1
ATOM 541 N N . SER A 1 74 ? -33.844 -20.75 -10.562 1 64.94 74 SER A N 1
ATOM 542 C CA . SER A 1 74 ? -34.25 -21.375 -11.82 1 64.94 74 SER A CA 1
ATOM 543 C C . SER A 1 74 ? -33.969 -20.453 -13.008 1 64.94 74 SER A C 1
ATOM 545 O O . SER A 1 74 ? -34.875 -19.891 -13.602 1 64.94 74 SER A O 1
ATOM 547 N N . LEU A 1 75 ? -32.688 -20.219 -13.07 1 63.59 75 LEU A N 1
ATOM 548 C CA . LEU A 1 75 ? -32.375 -19.344 -14.195 1 63.59 75 LEU A CA 1
ATOM 549 C C . LEU A 1 75 ? -32.469 -20.109 -15.516 1 63.59 75 LEU A C 1
ATOM 551 O O . LEU A 1 75 ? -32.25 -21.312 -15.555 1 63.59 75 LEU A O 1
ATOM 555 N N . SER A 1 76 ? -32.969 -19.547 -16.516 1 60.28 76 SER A N 1
ATOM 556 C CA . SER A 1 76 ? -33.156 -20.172 -17.828 1 60.28 76 SER A CA 1
ATOM 557 C C . SER A 1 76 ? -31.812 -20.594 -18.422 1 60.28 76 SER A C 1
ATOM 559 O O . SER A 1 76 ? -31.75 -21.594 -19.141 1 60.28 76 SER A O 1
ATOM 561 N N . ALA A 1 77 ? -30.828 -19.828 -18.094 1 63.81 77 ALA A N 1
ATOM 562 C CA . ALA A 1 77 ? -29.531 -20.141 -18.688 1 63.81 77 ALA A CA 1
ATOM 563 C C . ALA A 1 77 ? -28.578 -20.719 -17.656 1 63.81 77 ALA A C 1
ATOM 565 O O . ALA A 1 77 ? -28.562 -20.281 -16.5 1 63.81 77 ALA A O 1
ATOM 566 N N . ALA A 1 78 ? -28.062 -21.844 -17.969 1 68.12 78 ALA A N 1
ATOM 567 C CA . ALA A 1 78 ? -27.062 -22.469 -17.094 1 68.12 78 ALA A CA 1
ATOM 568 C C . ALA A 1 78 ? -25.891 -21.516 -16.859 1 68.12 78 ALA A C 1
ATOM 570 O O . ALA A 1 78 ? -25.406 -20.859 -17.781 1 68.12 78 ALA A O 1
ATOM 571 N N . CYS A 1 79 ? -25.734 -21.125 -15.609 1 77.06 79 CYS A N 1
ATOM 572 C CA . CYS A 1 79 ? -24.656 -20.219 -15.258 1 77.06 79 CYS A CA 1
ATOM 573 C C . CYS A 1 79 ? -23.484 -20.969 -14.625 1 77.06 79 CYS A C 1
ATOM 575 O O . CYS A 1 79 ? -23.672 -22.031 -14.031 1 77.06 79 CYS A O 1
ATOM 577 N N . ARG A 1 80 ? -22.344 -20.5 -14.977 1 74.69 80 ARG A N 1
ATOM 578 C CA . ARG A 1 80 ? -21.125 -21.094 -14.414 1 74.69 80 ARG A CA 1
ATOM 579 C C . ARG A 1 80 ? -20.641 -20.297 -13.219 1 74.69 80 ARG A C 1
ATOM 581 O O . ARG A 1 80 ? -20.641 -19.062 -13.242 1 74.69 80 ARG A O 1
ATOM 588 N N . GLU A 1 81 ? -20.469 -20.984 -12.141 1 75.44 81 GLU A N 1
ATOM 589 C CA . GLU A 1 81 ? -19.938 -20.344 -10.938 1 75.44 81 GLU A CA 1
ATOM 590 C C . GLU A 1 81 ? -18.688 -21.062 -10.445 1 75.44 81 GLU A C 1
ATOM 592 O O . GLU A 1 81 ? -18.641 -22.297 -10.445 1 75.44 81 GLU A O 1
ATOM 597 N N . VAL A 1 82 ? -17.703 -20.25 -10.266 1 79.38 82 VAL A N 1
ATOM 598 C CA . VAL A 1 82 ? -16.484 -20.844 -9.711 1 79.38 82 VAL A CA 1
ATOM 599 C C . VAL A 1 82 ? -16.578 -20.875 -8.188 1 79.38 82 VAL A C 1
ATOM 601 O O . VAL A 1 82 ? -17.297 -20.078 -7.586 1 79.38 82 VAL A O 1
ATOM 604 N N . SER A 1 83 ? -16.031 -21.828 -7.609 1 78.88 83 SER A N 1
ATOM 605 C CA . SER A 1 83 ? -16.047 -21.984 -6.156 1 78.88 83 SER A CA 1
ATOM 606 C C . SER A 1 83 ? -14.648 -21.969 -5.57 1 78.88 83 SER A C 1
ATOM 608 O O . SER A 1 83 ? -13.68 -22.281 -6.27 1 78.88 83 SER A O 1
ATOM 610 N N . ASP A 1 84 ? -14.625 -21.516 -4.402 1 80.31 84 ASP A N 1
ATOM 611 C CA . ASP A 1 84 ? -13.359 -21.609 -3.676 1 80.31 84 ASP A CA 1
ATOM 612 C C . ASP A 1 84 ? -13.062 -23.062 -3.297 1 80.31 84 ASP A C 1
ATOM 614 O O . ASP A 1 84 ? -13.867 -23.719 -2.643 1 80.31 84 ASP A O 1
ATOM 618 N N . CYS A 1 85 ? -11.984 -23.516 -3.865 1 83.31 85 CYS A N 1
ATOM 619 C CA . CYS A 1 85 ? -11.609 -24.922 -3.67 1 83.31 85 CYS A CA 1
ATOM 620 C C . CYS A 1 85 ? -10.297 -25.031 -2.906 1 83.31 85 CYS A C 1
ATOM 622 O O . CYS A 1 85 ? -9.461 -24.125 -2.963 1 83.31 85 CYS A O 1
ATOM 624 N N . ASP A 1 86 ? -10.211 -26.047 -2.127 1 87.06 86 ASP A N 1
ATOM 625 C CA . ASP A 1 86 ? -8.945 -26.297 -1.45 1 87.06 86 ASP A CA 1
ATOM 626 C C . ASP A 1 86 ? -7.879 -26.781 -2.438 1 87.06 86 ASP A C 1
ATOM 628 O O . ASP A 1 86 ? -8.203 -27.25 -3.529 1 87.06 86 ASP A O 1
ATOM 632 N N . ALA A 1 87 ? -6.73 -26.719 -2.002 1 88.81 87 ALA A N 1
ATOM 633 C CA . ALA A 1 87 ? -5.59 -27.031 -2.861 1 88.81 87 ALA A CA 1
ATOM 634 C C . ALA A 1 87 ? -5.66 -28.469 -3.369 1 88.81 87 ALA A C 1
ATOM 636 O O . ALA A 1 87 ? -5.355 -28.734 -4.531 1 88.81 87 ALA A O 1
ATOM 637 N N . ALA A 1 88 ? -6.031 -29.359 -2.559 1 91.31 88 ALA A N 1
ATOM 638 C CA . ALA A 1 88 ? -6.105 -30.766 -2.926 1 91.31 88 ALA A CA 1
ATOM 639 C C . ALA A 1 88 ? -7.152 -31 -4.012 1 91.31 88 ALA A C 1
ATOM 641 O O . ALA A 1 88 ? -6.93 -31.781 -4.941 1 91.31 88 ALA A O 1
ATOM 642 N N . SER A 1 89 ? -8.258 -30.312 -3.842 1 92.12 89 SER A N 1
ATOM 643 C CA . SER A 1 89 ? -9.336 -30.438 -4.82 1 92.12 89 SER A CA 1
ATOM 644 C C . SER A 1 89 ? -8.922 -29.875 -6.176 1 92.12 89 SER A C 1
ATOM 646 O O . SER A 1 89 ? -9.281 -30.438 -7.219 1 92.12 89 SER A O 1
ATOM 648 N N . VAL A 1 90 ? -8.219 -28.828 -6.152 1 93.62 90 VAL A N 1
ATOM 649 C CA . VAL A 1 90 ? -7.758 -28.219 -7.398 1 93.62 90 VAL A CA 1
ATOM 650 C C . VAL A 1 90 ? -6.727 -29.125 -8.07 1 93.62 90 VAL A C 1
ATOM 652 O O . VAL A 1 90 ? -6.75 -29.312 -9.289 1 93.62 90 VAL A O 1
ATOM 655 N N . GLN A 1 91 ? -5.836 -29.688 -7.301 1 94.75 91 GLN A N 1
ATOM 656 C CA . GLN A 1 91 ? -4.844 -30.625 -7.828 1 94.75 91 GLN A CA 1
ATOM 657 C C . GLN A 1 91 ? -5.516 -31.812 -8.508 1 94.75 91 GLN A C 1
ATOM 659 O O . GLN A 1 91 ? -5.102 -32.219 -9.594 1 94.75 91 GLN A O 1
ATOM 664 N N . LEU A 1 92 ? -6.523 -32.312 -7.859 1 93.88 92 LEU A N 1
ATOM 665 C CA . LEU A 1 92 ? -7.262 -33.438 -8.414 1 93.88 92 LEU A CA 1
ATOM 666 C C . LEU A 1 92 ? -7.949 -33.062 -9.719 1 93.88 92 LEU A C 1
ATOM 668 O O . LEU A 1 92 ? -8 -33.844 -10.656 1 93.88 92 LEU A O 1
ATOM 672 N N . ALA A 1 93 ? -8.484 -31.859 -9.688 1 93.94 93 ALA A N 1
ATOM 673 C CA . ALA A 1 93 ? -9.148 -31.375 -10.898 1 93.94 93 ALA A CA 1
ATOM 674 C C . ALA A 1 93 ? -8.164 -31.266 -12.062 1 93.94 93 ALA A C 1
ATOM 676 O O . ALA A 1 93 ? -8.508 -31.594 -13.203 1 93.94 93 ALA A O 1
ATOM 677 N N . ILE A 1 94 ? -7.008 -30.797 -11.797 1 95 94 ILE A N 1
ATOM 678 C CA . ILE A 1 94 ? -5.98 -30.688 -12.82 1 95 94 ILE A CA 1
ATOM 679 C C . ILE A 1 94 ? -5.566 -32.062 -13.305 1 95 94 ILE A C 1
ATOM 681 O O . ILE A 1 94 ? -5.422 -32.312 -14.508 1 95 94 ILE A O 1
ATOM 685 N N . GLU A 1 95 ? -5.371 -33 -12.383 1 95.44 95 GLU A N 1
ATOM 686 C CA . GLU A 1 95 ? -5.004 -34.344 -12.727 1 95.44 95 GLU A CA 1
ATOM 687 C C . GLU A 1 95 ? -6.07 -35 -13.602 1 95.44 95 GLU A C 1
ATOM 689 O O . GLU A 1 95 ? -5.746 -35.719 -14.562 1 95.44 95 GLU A O 1
ATOM 694 N N . ARG A 1 96 ? -7.285 -34.75 -13.242 1 93.25 96 ARG A N 1
ATOM 695 C CA . ARG A 1 96 ? -8.391 -35.312 -14.031 1 93.25 96 ARG A CA 1
ATOM 696 C C . ARG A 1 96 ? -8.391 -34.719 -15.445 1 93.25 96 ARG A C 1
ATOM 698 O O . ARG A 1 96 ? -8.625 -35.438 -16.406 1 93.25 96 ARG A O 1
ATOM 705 N N . ALA A 1 97 ? -8.203 -33.469 -15.523 1 91.62 97 ALA A N 1
ATOM 706 C CA . ALA A 1 97 ? -8.164 -32.812 -16.828 1 91.62 97 ALA A CA 1
ATOM 707 C C . ALA A 1 97 ? -7.027 -33.375 -17.688 1 91.62 97 ALA A C 1
ATOM 709 O O . ALA A 1 97 ? -7.203 -33.625 -18.875 1 91.62 97 ALA A O 1
ATOM 710 N N . VAL A 1 98 ? -5.895 -33.562 -17.109 1 92.19 98 VAL A N 1
ATOM 711 C CA . VAL A 1 98 ? -4.719 -34.062 -17.828 1 92.19 98 VAL A CA 1
ATOM 712 C C . VAL A 1 98 ? -4.922 -35.531 -18.219 1 92.19 98 VAL A C 1
ATOM 714 O O . VAL A 1 98 ? -4.508 -35.938 -19.297 1 92.19 98 VAL A O 1
ATOM 717 N N . LEU A 1 99 ? -5.52 -36.25 -17.281 1 92.81 99 LEU A N 1
ATOM 718 C CA . LEU A 1 99 ? -5.805 -37.656 -17.578 1 92.81 99 LEU A CA 1
ATOM 719 C C . LEU A 1 99 ? -6.773 -37.781 -18.75 1 92.81 99 LEU A C 1
ATOM 721 O O . LEU A 1 99 ? -6.625 -38.656 -19.594 1 92.81 99 LEU A O 1
ATOM 725 N N . ALA A 1 100 ? -7.754 -36.938 -18.781 1 91.06 100 ALA A N 1
ATOM 726 C CA . ALA A 1 100 ? -8.703 -36.906 -19.891 1 91.06 100 ALA A CA 1
ATOM 727 C C . ALA A 1 100 ? -8.008 -36.594 -21.203 1 91.06 100 ALA A C 1
ATOM 729 O O . ALA A 1 100 ? -8.32 -37.188 -22.234 1 91.06 100 ALA A O 1
ATOM 730 N N . MET A 1 101 ? -7.152 -35.719 -21.156 1 90.5 101 MET A N 1
ATOM 731 C CA . MET A 1 101 ? -6.371 -35.344 -22.328 1 90.5 101 MET A CA 1
ATOM 732 C C . MET A 1 101 ? -5.5 -36.5 -22.781 1 90.5 101 MET A C 1
ATOM 734 O O . MET A 1 101 ? -5.418 -36.812 -23.984 1 90.5 101 MET A O 1
ATOM 738 N N . ALA A 1 102 ? -4.859 -37.156 -21.812 1 92.19 102 ALA A N 1
ATOM 739 C CA . ALA A 1 102 ? -3.992 -38.281 -22.125 1 92.19 102 ALA A CA 1
ATOM 740 C C . ALA A 1 102 ? -4.781 -39.406 -22.766 1 92.19 102 ALA A C 1
ATOM 742 O O . ALA A 1 102 ? -4.305 -40.031 -23.719 1 92.19 102 ALA A O 1
ATOM 743 N N . ARG A 1 103 ? -5.957 -39.625 -22.25 1 93.19 103 ARG A N 1
ATOM 744 C CA . ARG A 1 103 ? -6.82 -40.656 -22.797 1 93.19 103 ARG A CA 1
ATOM 745 C C . ARG A 1 103 ? -7.215 -40.344 -24.25 1 93.19 103 ARG A C 1
ATOM 747 O O . ARG A 1 103 ? -7.246 -41.25 -25.094 1 93.19 103 ARG A O 1
ATOM 754 N N . SER A 1 104 ? -7.523 -39.094 -24.438 1 91.31 104 SER A N 1
ATOM 755 C CA . SER A 1 104 ? -7.902 -38.688 -25.781 1 91.31 104 SER A CA 1
ATOM 756 C C . SER A 1 104 ? -6.738 -38.812 -26.75 1 91.31 104 SER A C 1
ATOM 758 O O . SER A 1 104 ? -6.934 -39.25 -27.891 1 91.31 104 SER A O 1
ATOM 760 N N . ILE A 1 105 ? -5.582 -38.531 -26.344 1 90.94 105 ILE A N 1
ATOM 761 C CA . ILE A 1 105 ? -4.387 -38.625 -27.172 1 90.94 105 ILE A CA 1
ATOM 762 C C . ILE A 1 105 ? -4.098 -40.094 -27.5 1 90.94 105 ILE A C 1
ATOM 764 O O . ILE A 1 105 ? -3.777 -40.438 -28.641 1 90.94 105 ILE A O 1
ATOM 768 N N . LEU A 1 106 ? -4.199 -40.906 -26.484 1 92.5 106 LEU A N 1
ATOM 769 C CA . LEU A 1 106 ? -3.936 -42.344 -26.656 1 92.5 106 LEU A CA 1
ATOM 770 C C . LEU A 1 106 ? -4.957 -42.969 -27.594 1 92.5 106 LEU A C 1
ATOM 772 O O . LEU A 1 106 ? -4.656 -43.938 -28.297 1 92.5 106 LEU A O 1
ATOM 776 N N . ALA A 1 107 ? -6.145 -42.406 -27.641 1 92.88 107 ALA A N 1
ATOM 777 C CA . ALA A 1 107 ? -7.195 -42.906 -28.531 1 92.88 107 ALA A CA 1
ATOM 778 C C . ALA A 1 107 ? -7.016 -42.344 -29.953 1 92.88 107 ALA A C 1
ATOM 780 O O . ALA A 1 107 ? -7.789 -42.656 -30.844 1 92.88 107 ALA A O 1
ATOM 781 N N . GLY A 1 108 ? -6.047 -41.469 -30.125 1 88.31 108 GLY A N 1
ATOM 782 C CA . GLY A 1 108 ? -5.723 -40.938 -31.438 1 88.31 108 GLY A CA 1
ATOM 783 C C . GLY A 1 108 ? -6.562 -39.719 -31.828 1 88.31 108 GLY A C 1
ATOM 784 O O . GLY A 1 108 ? -6.637 -39.375 -33 1 88.31 108 GLY A O 1
ATOM 785 N N . ARG A 1 109 ? -7.277 -39.094 -31 1 88 109 ARG A N 1
ATOM 786 C CA . ARG A 1 109 ? -8.18 -38 -31.297 1 88 109 ARG A CA 1
ATOM 787 C C . ARG A 1 109 ? -7.543 -36.656 -30.953 1 88 109 ARG A C 1
ATOM 789 O O . ARG A 1 109 ? -8.18 -35.594 -31.078 1 88 109 ARG A O 1
ATOM 796 N N . GLY A 1 110 ? -6.336 -36.75 -30.578 1 86.62 110 GLY A N 1
ATOM 797 C CA . GLY A 1 110 ? -5.742 -35.5 -30.109 1 86.62 110 GLY A CA 1
ATOM 798 C C . GLY A 1 110 ? -6.355 -35 -28.828 1 86.62 110 GLY A C 1
ATOM 799 O O . GLY A 1 110 ? -6.934 -35.781 -28.047 1 86.62 110 GLY A O 1
ATOM 800 N N . PHE A 1 111 ? -6.012 -33.594 -28.406 1 87 111 PHE A N 1
ATOM 801 C CA . PHE A 1 111 ? -6.66 -33.094 -27.203 1 87 111 PHE A CA 1
ATOM 802 C C . PHE A 1 111 ? -7.176 -31.672 -27.422 1 87 111 PHE A C 1
ATOM 804 O O . PHE A 1 111 ? -6.766 -31 -28.359 1 87 111 PHE A O 1
ATOM 811 N N . SER A 1 112 ? -8.141 -31.375 -26.688 1 89.12 112 SER A N 1
ATOM 812 C CA . SER A 1 112 ? -8.781 -30.062 -26.719 1 89.12 112 SER A CA 1
ATOM 813 C C . SER A 1 112 ? -9.211 -29.625 -25.328 1 89.12 112 SER A C 1
ATOM 815 O O . SER A 1 112 ? -9.539 -30.453 -24.469 1 89.12 112 SER A O 1
ATOM 817 N N . PHE A 1 113 ? -8.977 -28.375 -25.125 1 90.5 113 PHE A N 1
ATOM 818 C CA . PHE A 1 113 ? -9.5 -27.812 -23.875 1 90.5 113 PHE A CA 1
ATOM 819 C C . PHE A 1 113 ? -10.859 -27.156 -24.109 1 90.5 113 PHE A C 1
ATOM 821 O O . PHE A 1 113 ? -11.062 -26.484 -25.125 1 90.5 113 PHE A O 1
ATOM 828 N N . ASP A 1 114 ? -11.766 -27.422 -23.25 1 86.94 114 ASP A N 1
ATOM 829 C CA . ASP A 1 114 ? -13.055 -26.734 -23.281 1 86.94 114 ASP A CA 1
ATOM 830 C C . ASP A 1 114 ? -13.055 -25.547 -22.312 1 86.94 114 ASP A C 1
ATOM 832 O O . ASP A 1 114 ? -13.094 -25.719 -21.094 1 86.94 114 ASP A O 1
ATOM 836 N N . VAL A 1 115 ? -13.055 -24.312 -22.875 1 87.88 115 VAL A N 1
ATOM 837 C CA . VAL A 1 115 ? -12.906 -23.109 -22.062 1 87.88 115 VAL A CA 1
ATOM 838 C C . VAL A 1 115 ? -14.188 -22.281 -22.125 1 87.88 115 VAL A C 1
ATOM 840 O O . VAL A 1 115 ? -14.648 -21.922 -23.219 1 87.88 115 VAL A O 1
ATOM 843 N N . PRO A 1 116 ? -14.703 -22 -21 1 84.44 116 PRO A N 1
ATOM 844 C CA . PRO A 1 116 ? -15.867 -21.109 -21 1 84.44 116 PRO A CA 1
ATOM 845 C C . PRO A 1 116 ? -15.555 -19.719 -21.547 1 84.44 116 PRO A C 1
ATOM 847 O O . PRO A 1 116 ? -14.484 -19.172 -21.266 1 84.44 116 PRO A O 1
ATOM 850 N N . SER A 1 117 ? -16.469 -19.188 -22.281 1 82.5 117 SER A N 1
ATOM 851 C CA . SER A 1 117 ? -16.281 -17.859 -22.859 1 82.5 117 SER A CA 1
ATOM 852 C C . SER A 1 117 ? -16.484 -16.766 -21.812 1 82.5 117 SER A C 1
ATOM 854 O O . SER A 1 117 ? -17.469 -16.766 -21.078 1 82.5 117 SER A O 1
ATOM 856 N N . ARG A 1 118 ? -15.57 -15.852 -21.781 1 79.12 118 ARG A N 1
ATOM 857 C CA . ARG A 1 118 ? -15.656 -14.75 -20.828 1 79.12 118 ARG A CA 1
ATOM 858 C C . ARG A 1 118 ? -16.062 -13.453 -21.531 1 79.12 118 ARG A C 1
ATOM 860 O O . ARG A 1 118 ? -15.922 -12.367 -20.969 1 79.12 118 ARG A O 1
ATOM 867 N N . ALA A 1 119 ? -16.5 -13.609 -22.656 1 78.25 119 ALA A N 1
ATOM 868 C CA . ALA A 1 119 ? -16.938 -12.453 -23.438 1 78.25 119 ALA A CA 1
ATOM 869 C C . ALA A 1 119 ? -18.141 -11.781 -22.797 1 78.25 119 ALA A C 1
ATOM 871 O O . ALA A 1 119 ? -18.906 -12.422 -22.047 1 78.25 119 ALA A O 1
ATOM 872 N N . SER A 1 120 ? -18.281 -10.547 -23.078 1 78.69 120 SER A N 1
ATOM 873 C CA . SER A 1 120 ? -19.375 -9.758 -22.531 1 78.69 120 SER A CA 1
ATOM 874 C C . SER A 1 120 ? -20.734 -10.344 -22.906 1 78.69 120 SER A C 1
ATOM 876 O O . SER A 1 120 ? -21.703 -10.242 -22.141 1 78.69 120 SER A O 1
ATOM 878 N N . SER A 1 121 ? -20.781 -10.953 -24.031 1 77.25 121 SER A N 1
ATOM 879 C CA . SER A 1 121 ? -22.031 -11.539 -24.5 1 77.25 121 SER A CA 1
ATOM 880 C C . SER A 1 121 ? -22.438 -12.727 -23.641 1 77.25 121 SER A C 1
ATOM 882 O O . SER A 1 121 ? -23.609 -13.125 -23.641 1 77.25 121 SER A O 1
ATOM 884 N N . ASN A 1 122 ? -21.484 -13.227 -22.859 1 80.69 122 ASN A N 1
ATOM 885 C CA . ASN A 1 122 ? -21.766 -14.383 -22 1 80.69 122 ASN A CA 1
ATOM 886 C C . ASN A 1 122 ? -21.922 -13.969 -20.547 1 80.69 122 ASN A C 1
ATOM 888 O O . ASN A 1 122 ? -21.828 -14.805 -19.641 1 80.69 122 ASN A O 1
ATOM 892 N N . GLN A 1 123 ? -22.109 -12.727 -20.297 1 77.44 123 GLN A N 1
ATOM 893 C CA . GLN A 1 123 ? -22.281 -12.227 -18.938 1 77.44 123 GLN A CA 1
ATOM 894 C C . GLN A 1 123 ? -23.719 -11.82 -18.672 1 77.44 123 GLN A C 1
ATOM 896 O O . GLN A 1 123 ? -24.406 -11.32 -19.578 1 77.44 123 GLN A O 1
ATOM 901 N N . LEU A 1 124 ? -24.219 -12.188 -17.531 1 75.5 124 LEU A N 1
ATOM 902 C CA . LEU A 1 124 ? -25.609 -11.898 -17.156 1 75.5 124 LEU A CA 1
ATOM 903 C C . LEU A 1 124 ? -25.672 -11.312 -15.75 1 75.5 124 LEU A C 1
ATOM 905 O O . LEU A 1 124 ? -25.031 -11.82 -14.828 1 75.5 124 LEU A O 1
ATOM 909 N N . TYR A 1 125 ? -26.344 -10.25 -15.625 1 74.56 125 TYR A N 1
ATOM 910 C CA . TYR A 1 125 ? -26.625 -9.703 -14.305 1 74.56 125 TYR A CA 1
ATOM 911 C C . TYR A 1 125 ? -27.828 -10.391 -13.672 1 74.56 125 TYR A C 1
ATOM 913 O O . TYR A 1 125 ? -28.922 -10.43 -14.266 1 74.56 125 TYR A O 1
ATOM 921 N N . VAL A 1 126 ? -27.609 -10.977 -12.547 1 75.31 126 VAL A N 1
ATOM 922 C CA . VAL A 1 126 ? -28.688 -11.656 -11.828 1 75.31 126 VAL A CA 1
ATOM 923 C C . VAL A 1 126 ? -29.219 -10.75 -10.727 1 75.31 126 VAL A C 1
ATOM 925 O O . VAL A 1 126 ? -28.641 -10.664 -9.641 1 75.31 126 VAL A O 1
ATOM 928 N N . PRO A 1 127 ? -30.234 -10.172 -10.898 1 73.56 127 PRO A N 1
ATOM 929 C CA . PRO A 1 127 ? -30.797 -9.203 -9.953 1 73.56 127 PRO A CA 1
ATOM 930 C C . PRO A 1 127 ? -31.047 -9.805 -8.57 1 73.56 127 PRO A C 1
ATOM 932 O O . PRO A 1 127 ? -30.859 -9.125 -7.555 1 73.56 127 PRO A O 1
ATOM 935 N N . GLU A 1 128 ? -31.453 -11.016 -8.57 1 73.44 128 GLU A N 1
ATOM 936 C CA . GLU A 1 128 ? -31.781 -11.656 -7.305 1 73.44 128 GLU A CA 1
ATOM 937 C C . GLU A 1 128 ? -30.562 -11.781 -6.41 1 73.44 128 GLU A C 1
ATOM 939 O O . GLU A 1 128 ? -30.672 -11.75 -5.184 1 73.44 128 GLU A O 1
ATOM 944 N N . LEU A 1 129 ? -29.5 -11.836 -7.066 1 71.94 129 LEU A N 1
ATOM 945 C CA . LEU A 1 129 ? -28.266 -12.016 -6.312 1 71.94 129 LEU A CA 1
ATOM 946 C C . LEU A 1 129 ? -27.406 -10.758 -6.367 1 71.94 129 LEU A C 1
ATOM 948 O O . LEU A 1 129 ? -26.391 -10.656 -5.668 1 71.94 129 LEU A O 1
ATOM 952 N N . ASP A 1 130 ? -27.812 -9.836 -7.156 1 67.75 130 ASP A N 1
ATOM 953 C CA . ASP A 1 130 ? -27.094 -8.578 -7.348 1 67.75 130 ASP A CA 1
ATOM 954 C C . ASP A 1 130 ? -25.641 -8.836 -7.742 1 67.75 130 ASP A C 1
ATOM 956 O O . ASP A 1 130 ? -24.719 -8.32 -7.109 1 67.75 130 ASP A O 1
ATOM 960 N N . ARG A 1 131 ? -25.531 -9.773 -8.711 1 76.19 131 ARG A N 1
ATOM 961 C CA . ARG A 1 131 ? -24.172 -10.102 -9.141 1 76.19 131 ARG A CA 1
ATOM 962 C C . ARG A 1 131 ? -24.125 -10.375 -10.641 1 76.19 131 ARG A C 1
ATOM 964 O O . ARG A 1 131 ? -25.141 -10.742 -11.242 1 76.19 131 ARG A O 1
ATOM 971 N N . ILE A 1 132 ? -23.016 -10.141 -11.203 1 72.81 132 ILE A N 1
ATOM 972 C CA . ILE A 1 132 ? -22.75 -10.492 -12.602 1 72.81 132 ILE A CA 1
ATOM 973 C C . ILE A 1 132 ? -22.188 -11.906 -12.68 1 72.81 132 ILE A C 1
ATOM 975 O O . ILE A 1 132 ? -21.234 -12.242 -11.977 1 72.81 132 ILE A O 1
ATOM 979 N N . VAL A 1 133 ? -22.844 -12.75 -13.461 1 77.25 133 VAL A N 1
ATOM 980 C CA . VAL A 1 133 ? -22.438 -14.141 -13.555 1 77.25 133 VAL A CA 1
ATOM 981 C C . VAL A 1 133 ? -22.141 -14.492 -15.016 1 77.25 133 VAL A C 1
ATOM 983 O O . VAL A 1 133 ? -22.547 -13.766 -15.93 1 77.25 133 VAL A O 1
ATOM 986 N N . LEU A 1 134 ? -21.375 -15.5 -15.141 1 78.56 134 LEU A N 1
ATOM 987 C CA . LEU A 1 134 ? -21.047 -15.992 -16.469 1 78.56 134 LEU A CA 1
ATOM 988 C C . LEU A 1 134 ? -22.031 -17.062 -16.922 1 78.56 134 LEU A C 1
ATOM 990 O O . LEU A 1 134 ? -22.406 -17.938 -16.141 1 78.56 134 LEU A O 1
ATOM 994 N N . ARG A 1 135 ? -22.359 -16.984 -18.234 1 78.62 135 ARG A N 1
ATOM 995 C CA . ARG A 1 135 ? -23.219 -18.016 -18.812 1 78.62 135 ARG A CA 1
ATOM 996 C C . ARG A 1 135 ? -22.406 -19.25 -19.203 1 78.62 135 ARG A C 1
ATOM 998 O O . ARG A 1 135 ? -21.219 -19.344 -18.875 1 78.62 135 ARG A O 1
ATOM 1005 N N . ASP A 1 136 ? -23.047 -20.281 -19.891 1 79.25 136 ASP A N 1
ATOM 1006 C CA . ASP A 1 136 ? -22.406 -21.578 -20.047 1 79.25 136 ASP A CA 1
ATOM 1007 C C . ASP A 1 136 ? -21.844 -21.75 -21.469 1 79.25 136 ASP A C 1
ATOM 1009 O O . ASP A 1 136 ? -21.531 -22.859 -21.891 1 79.25 136 ASP A O 1
ATOM 1013 N N . LYS A 1 137 ? -21.703 -20.703 -22.109 1 81.81 137 LYS A N 1
ATOM 1014 C CA . LYS A 1 137 ? -21.109 -20.844 -23.422 1 81.81 137 LYS A CA 1
ATOM 1015 C C . LYS A 1 137 ? -19.625 -21.156 -23.312 1 81.81 137 LYS A C 1
ATOM 1017 O O . LYS A 1 137 ? -18.906 -20.562 -22.516 1 81.81 137 LYS A O 1
ATOM 1022 N N . SER A 1 138 ? -19.266 -22.25 -24.031 1 85.25 138 SER A N 1
ATOM 1023 C CA . SER A 1 138 ? -17.859 -22.656 -24 1 85.25 138 SER A CA 1
ATOM 1024 C C . SER A 1 138 ? -17.266 -22.703 -25.391 1 85.25 138 SER A C 1
ATOM 1026 O O . SER A 1 138 ? -18 -22.781 -26.391 1 85.25 138 SER A O 1
ATOM 1028 N N . SER A 1 139 ? -16.062 -22.453 -25.406 1 84.19 139 SER A N 1
ATOM 1029 C CA . SER A 1 139 ? -15.305 -22.578 -26.656 1 84.19 139 SER A CA 1
ATOM 1030 C C . SER A 1 139 ? -14.234 -23.672 -26.547 1 84.19 139 SER A C 1
ATOM 1032 O O . SER A 1 139 ? -13.617 -23.844 -25.5 1 84.19 139 SER A O 1
ATOM 1034 N N . SER A 1 140 ? -14.141 -24.422 -27.656 1 85.44 140 SER A N 1
ATOM 1035 C CA . SER A 1 140 ? -13.133 -25.484 -27.703 1 85.44 140 SER A CA 1
ATOM 1036 C C . SER A 1 140 ? -11.797 -24.953 -28.219 1 85.44 140 SER A C 1
ATOM 1038 O O . SER A 1 140 ? -11.766 -24.125 -29.125 1 85.44 140 SER A O 1
ATOM 1040 N N . ARG A 1 141 ? -10.805 -25.453 -27.562 1 88.44 141 ARG A N 1
ATOM 1041 C CA . ARG A 1 141 ? -9.445 -25.109 -27.953 1 88.44 141 ARG A CA 1
ATOM 1042 C C . ARG A 1 141 ? -8.641 -26.359 -28.297 1 88.44 141 ARG A C 1
ATOM 1044 O O . ARG A 1 141 ? -7.805 -26.797 -27.516 1 88.44 141 ARG A O 1
ATOM 1051 N N . PRO A 1 142 ? -8.836 -26.797 -29.594 1 87.06 142 PRO A N 1
ATOM 1052 C CA . PRO A 1 142 ? -8.094 -27.984 -30 1 87.06 142 PRO A CA 1
ATOM 1053 C C . PRO A 1 142 ? -6.621 -27.703 -30.281 1 87.06 142 PRO A C 1
ATOM 1055 O O . PRO A 1 142 ? -6.289 -26.656 -30.828 1 87.06 142 PRO A O 1
ATOM 1058 N N . PHE A 1 143 ? -5.773 -28.578 -29.875 1 86.19 143 PHE A N 1
ATOM 1059 C CA . PHE A 1 143 ? -4.34 -28.438 -30.109 1 86.19 143 PHE A CA 1
ATOM 1060 C C . PHE A 1 143 ? -4.02 -28.609 -31.594 1 86.19 143 PHE A C 1
ATOM 1062 O O . PHE A 1 143 ? -3.057 -28.016 -32.094 1 86.19 143 PHE A O 1
ATOM 1069 N N . ALA A 1 144 ? -4.836 -29.328 -32.25 1 83.69 144 ALA A N 1
ATOM 1070 C CA . ALA A 1 144 ? -4.578 -29.688 -33.656 1 83.69 144 ALA A CA 1
ATOM 1071 C C . ALA A 1 144 ? -4.852 -28.516 -34.594 1 83.69 144 ALA A C 1
ATOM 1073 O O . ALA A 1 144 ? -4.398 -28.5 -35.719 1 83.69 144 ALA A O 1
ATOM 1074 N N . SER A 1 145 ? -5.492 -27.578 -34.062 1 85.19 145 SER A N 1
ATOM 1075 C CA . SER A 1 145 ? -5.812 -26.406 -34.875 1 85.19 145 SER A CA 1
ATOM 1076 C C . SER A 1 145 ? -4.699 -25.375 -34.844 1 85.19 145 SER A C 1
ATOM 1078 O O . SER A 1 145 ? -4.176 -25.062 -33.75 1 85.19 145 SER A O 1
ATOM 1080 N N . LEU A 1 146 ? -4.316 -24.844 -35.906 1 84.19 146 LEU A N 1
ATOM 1081 C CA . LEU A 1 146 ? -3.24 -23.859 -36 1 84.19 146 LEU A CA 1
ATOM 1082 C C . LEU A 1 146 ? -3.629 -22.562 -35.312 1 84.19 146 LEU A C 1
ATOM 1084 O O . LEU A 1 146 ? -2.768 -21.859 -34.781 1 84.19 146 LEU A O 1
ATOM 1088 N N . SER A 1 147 ? -4.867 -22.297 -35.312 1 85.44 147 SER A N 1
ATOM 1089 C CA . SER A 1 147 ? -5.34 -21.047 -34.75 1 85.44 147 SER A CA 1
ATOM 1090 C C . SER A 1 147 ? -5.344 -21.094 -33.219 1 85.44 147 SER A C 1
ATOM 1092 O O . SER A 1 147 ? -5.223 -20.062 -32.562 1 85.44 147 SER A O 1
ATOM 1094 N N . THR A 1 148 ? -5.434 -22.312 -32.688 1 90.19 148 THR A N 1
ATOM 1095 C CA . THR A 1 148 ? -5.609 -22.391 -31.25 1 90.19 148 THR A CA 1
ATOM 1096 C C . THR A 1 148 ? -4.426 -23.109 -30.609 1 90.19 148 THR A C 1
ATOM 1098 O O . THR A 1 148 ? -4.344 -23.203 -29.375 1 90.19 148 THR A O 1
ATOM 1101 N N . VAL A 1 149 ? -3.504 -23.578 -31.391 1 90.38 149 VAL A N 1
ATOM 1102 C CA . VAL A 1 149 ? -2.402 -24.391 -30.891 1 90.38 149 VAL A CA 1
ATOM 1103 C C . VAL A 1 149 ? -1.604 -23.625 -29.844 1 90.38 149 VAL A C 1
ATOM 1105 O O . VAL A 1 149 ? -1.203 -24.188 -28.828 1 90.38 149 VAL A O 1
ATOM 1108 N N . ARG A 1 150 ? -1.396 -22.406 -30.094 1 91.44 150 ARG A N 1
ATOM 1109 C CA . ARG A 1 150 ? -0.609 -21.609 -29.156 1 91.44 150 ARG A CA 1
ATOM 1110 C C . ARG A 1 150 ? -1.335 -21.453 -27.828 1 91.44 150 ARG A C 1
ATOM 1112 O O . ARG A 1 150 ? -0.742 -21.656 -26.766 1 91.44 150 ARG A O 1
ATOM 1119 N N . LYS A 1 151 ? -2.545 -21.109 -27.938 1 91.56 151 LYS A N 1
ATOM 1120 C CA . LYS A 1 151 ? -3.336 -20.922 -26.719 1 91.56 151 LYS A CA 1
ATOM 1121 C C . LYS A 1 151 ? -3.465 -22.234 -25.953 1 91.56 151 LYS A C 1
ATOM 1123 O O . LYS A 1 151 ? -3.475 -22.234 -24.719 1 91.56 151 LYS A O 1
ATOM 1128 N N . ALA A 1 152 ? -3.57 -23.328 -26.703 1 92.88 152 ALA A N 1
ATOM 1129 C CA . ALA A 1 152 ? -3.654 -24.641 -26.062 1 92.88 152 ALA A CA 1
ATOM 1130 C C . ALA A 1 152 ? -2.354 -25 -25.344 1 92.88 152 ALA A C 1
ATOM 1132 O O . ALA A 1 152 ? -2.373 -25.562 -24.25 1 92.88 152 ALA A O 1
ATOM 1133 N N . THR A 1 153 ? -1.268 -24.641 -25.938 1 93.38 153 THR A N 1
ATOM 1134 C CA . THR A 1 153 ? 0.036 -24.891 -25.328 1 93.38 153 THR A CA 1
ATOM 1135 C C . THR A 1 153 ? 0.219 -24.047 -24.062 1 93.38 153 THR A C 1
ATOM 1137 O O . THR A 1 153 ? 0.712 -24.547 -23.062 1 93.38 153 THR A O 1
ATOM 1140 N N . ILE A 1 154 ? -0.187 -22.797 -24.156 1 94.56 154 ILE A N 1
ATOM 1141 C CA . ILE A 1 154 ? -0.092 -21.906 -23.016 1 94.56 154 ILE A CA 1
ATOM 1142 C C . ILE A 1 154 ? -0.968 -22.422 -21.875 1 94.56 154 ILE A C 1
ATOM 1144 O O . ILE A 1 154 ? -0.571 -22.391 -20.703 1 94.56 154 ILE A O 1
ATOM 1148 N N . THR A 1 155 ? -2.115 -22.906 -22.234 1 94.81 155 THR A N 1
ATOM 1149 C CA . THR A 1 155 ? -3.029 -23.453 -21.234 1 94.81 155 THR A CA 1
ATOM 1150 C C . THR A 1 155 ? -2.406 -24.656 -20.531 1 94.81 155 THR A C 1
ATOM 1152 O O . THR A 1 155 ? -2.469 -24.75 -19.297 1 94.81 155 THR A O 1
ATOM 1155 N N . ALA A 1 156 ? -1.815 -25.5 -21.297 1 93.88 156 ALA A N 1
A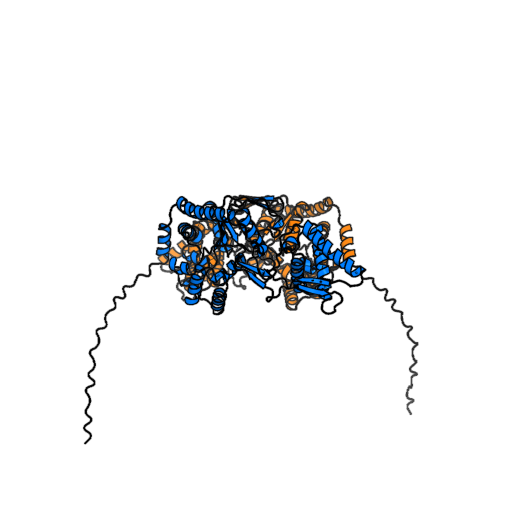TOM 1156 C CA . ALA A 1 156 ? -1.159 -26.672 -20.734 1 93.88 156 ALA A CA 1
ATOM 1157 C C . ALA A 1 156 ? -0.009 -26.266 -19.812 1 93.88 156 ALA A C 1
ATOM 1159 O O . ALA A 1 156 ? 0.189 -26.859 -18.75 1 93.88 156 ALA A O 1
ATOM 1160 N N . ARG A 1 157 ? 0.717 -25.297 -20.25 1 94.62 157 ARG A N 1
ATOM 1161 C CA . ARG A 1 157 ? 1.842 -24.812 -19.453 1 94.62 157 ARG A CA 1
ATOM 1162 C C . ARG A 1 157 ? 1.363 -24.203 -18.141 1 94.62 157 ARG A C 1
ATOM 1164 O O . ARG A 1 157 ? 1.945 -24.453 -17.078 1 94.62 157 ARG A O 1
ATOM 1171 N N . VAL A 1 158 ? 0.356 -23.406 -18.203 1 94.44 158 VAL A N 1
ATOM 1172 C CA . VAL A 1 158 ? -0.193 -22.766 -17 1 94.44 158 VAL A CA 1
ATOM 1173 C C . VAL A 1 158 ? -0.71 -23.812 -16.031 1 94.44 158 VAL A C 1
ATOM 1175 O O . VAL A 1 158 ? -0.496 -23.719 -14.828 1 94.44 158 VAL A O 1
ATOM 1178 N N . LEU A 1 159 ? -1.366 -24.859 -16.594 1 95 159 LEU A N 1
ATOM 1179 C CA . LEU A 1 159 ? -1.847 -25.953 -15.758 1 95 159 LEU A CA 1
ATOM 1180 C C . LEU A 1 159 ? -0.688 -26.641 -15.047 1 95 159 LEU A C 1
ATOM 1182 O O . LEU A 1 159 ? -0.79 -26.969 -13.859 1 95 159 LEU A O 1
ATOM 1186 N N . SER A 1 160 ? 0.365 -26.797 -15.758 1 94.88 160 SER A N 1
ATOM 1187 C CA . SER A 1 160 ? 1.55 -27.438 -15.188 1 94.88 160 SER A CA 1
ATOM 1188 C C . SER A 1 160 ? 2.146 -26.594 -14.07 1 94.88 160 SER A C 1
ATOM 1190 O O . SER A 1 160 ? 2.549 -27.109 -13.031 1 94.88 160 SER A O 1
ATOM 1192 N N . LEU A 1 161 ? 2.201 -25.344 -14.312 1 93.81 161 LEU A N 1
ATOM 1193 C CA . LEU A 1 161 ? 2.775 -24.422 -13.328 1 93.81 161 LEU A CA 1
ATOM 1194 C C . LEU A 1 161 ? 1.906 -24.344 -12.078 1 93.81 161 LEU A C 1
ATOM 1196 O O . LEU A 1 161 ? 2.42 -24.359 -10.961 1 93.81 161 LEU A O 1
ATOM 1200 N N . VAL A 1 162 ? 0.627 -24.219 -12.281 1 94.5 162 VAL A N 1
ATOM 1201 C CA . VAL A 1 162 ? -0.302 -24.172 -11.156 1 94.5 162 VAL A CA 1
ATOM 1202 C C . VAL A 1 162 ? -0.191 -25.469 -10.344 1 94.5 162 VAL A C 1
ATOM 1204 O O . VAL A 1 162 ? -0.199 -25.422 -9.109 1 94.5 162 VAL A O 1
ATOM 1207 N N . TYR A 1 163 ? -0.109 -26.562 -11.094 1 95.38 163 TYR A N 1
ATOM 1208 C CA . TYR A 1 163 ? 0.054 -27.844 -10.414 1 95.38 163 TYR A CA 1
ATOM 1209 C C . TYR A 1 163 ? 1.309 -27.844 -9.555 1 95.38 163 TYR A C 1
ATOM 1211 O O . TYR A 1 163 ? 1.285 -28.328 -8.414 1 95.38 163 TYR A O 1
ATOM 1219 N N . ALA A 1 164 ? 2.379 -27.344 -10.023 1 92.5 164 ALA A N 1
ATOM 1220 C CA . ALA A 1 164 ? 3.648 -27.281 -9.297 1 92.5 164 ALA A CA 1
ATOM 1221 C C . ALA A 1 164 ? 3.537 -26.406 -8.062 1 92.5 164 ALA A C 1
ATOM 1223 O O . ALA A 1 164 ? 4.07 -26.734 -7.004 1 92.5 164 ALA A O 1
ATOM 1224 N N . VAL A 1 165 ? 2.91 -25.328 -8.25 1 92 165 VAL A N 1
ATOM 1225 C CA . VAL A 1 165 ? 2.74 -24.359 -7.172 1 92 165 VAL A CA 1
ATOM 1226 C C . VAL A 1 165 ? 1.896 -24.984 -6.059 1 92 165 VAL A C 1
ATOM 1228 O O . VAL A 1 165 ? 2.213 -24.828 -4.875 1 92 165 VAL A O 1
ATOM 1231 N N . LEU A 1 166 ? 0.859 -25.656 -6.422 1 93.5 166 LEU A N 1
ATOM 1232 C CA . LEU A 1 166 ? -0.023 -26.297 -5.457 1 93.5 166 LEU A CA 1
ATOM 1233 C C . LEU A 1 166 ? 0.699 -27.438 -4.727 1 93.5 166 LEU A C 1
ATOM 1235 O O . LEU A 1 166 ? 0.526 -27.609 -3.52 1 93.5 166 LEU A O 1
ATOM 1239 N N . ARG A 1 167 ? 1.459 -28.141 -5.441 1 92.62 167 ARG A N 1
ATOM 1240 C CA . ARG A 1 167 ? 2.201 -29.25 -4.855 1 92.62 167 ARG A CA 1
ATOM 1241 C C . ARG A 1 167 ? 3.197 -28.75 -3.812 1 92.62 167 ARG A C 1
ATOM 1243 O O . ARG A 1 167 ? 3.412 -29.406 -2.787 1 92.62 167 ARG A O 1
ATOM 1250 N N . ARG A 1 168 ? 3.779 -27.656 -4.047 1 90.12 168 ARG A N 1
ATOM 1251 C CA . ARG A 1 168 ? 4.762 -27.094 -3.137 1 90.12 168 ARG A CA 1
ATOM 1252 C C . ARG A 1 168 ? 4.086 -26.25 -2.061 1 90.12 168 ARG A C 1
ATOM 1254 O O . ARG A 1 168 ? 4.738 -25.781 -1.123 1 90.12 168 ARG A O 1
ATOM 1261 N N . ASP A 1 169 ? 2.838 -26.016 -2.225 1 89.56 169 ASP A N 1
ATOM 1262 C CA . ASP A 1 169 ? 2.018 -25.25 -1.294 1 89.56 169 ASP A CA 1
ATOM 1263 C C . ASP A 1 169 ? 2.564 -23.828 -1.122 1 89.56 169 ASP A C 1
ATOM 1265 O O . ASP A 1 169 ? 2.793 -23.391 0.002 1 89.56 169 ASP A O 1
ATOM 1269 N N . ILE A 1 170 ? 2.85 -23.234 -2.229 1 88.56 170 ILE A N 1
ATOM 1270 C CA . ILE A 1 170 ? 3.322 -21.859 -2.223 1 88.56 170 ILE A CA 1
ATOM 1271 C C . ILE A 1 170 ? 2.396 -21 -3.076 1 88.56 170 ILE A C 1
ATOM 1273 O O . ILE A 1 170 ? 1.542 -21.516 -3.797 1 88.56 170 ILE A O 1
ATOM 1277 N N . HIS A 1 171 ? 2.535 -19.719 -2.943 1 89.56 171 HIS A N 1
ATOM 1278 C CA . HIS A 1 171 ? 1.777 -18.766 -3.748 1 89.56 171 HIS A CA 1
ATOM 1279 C C . HIS A 1 171 ? 2.697 -17.969 -4.656 1 89.56 171 HIS A C 1
ATOM 1281 O O . HIS A 1 171 ? 3.863 -17.734 -4.324 1 89.56 171 HIS A O 1
ATOM 1287 N N . VAL A 1 172 ? 2.184 -17.609 -5.797 1 88.44 172 VAL A N 1
ATOM 1288 C CA . VAL A 1 172 ? 2.984 -16.844 -6.742 1 88.44 172 VAL A CA 1
ATOM 1289 C C . VAL A 1 172 ? 2.154 -15.688 -7.305 1 88.44 172 VAL A C 1
ATOM 1291 O O . VAL A 1 172 ? 0.923 -15.719 -7.25 1 88.44 172 VAL A O 1
ATOM 1294 N N . THR A 1 173 ? 2.832 -14.688 -7.773 1 87.06 173 THR A N 1
ATOM 1295 C CA . THR A 1 173 ? 2.145 -13.578 -8.43 1 87.06 173 THR A CA 1
ATOM 1296 C C . THR A 1 173 ? 1.991 -13.844 -9.922 1 87.06 173 THR A C 1
ATOM 1298 O O . THR A 1 173 ? 2.637 -14.742 -10.469 1 87.06 173 THR A O 1
ATOM 1301 N N . LYS A 1 174 ? 1.154 -13.039 -10.57 1 87.5 174 LYS A N 1
ATOM 1302 C CA . LYS A 1 174 ? 0.988 -13.125 -12.016 1 87.5 174 LYS A CA 1
ATOM 1303 C C . LYS A 1 174 ? 2.301 -12.844 -12.742 1 87.5 174 LYS A C 1
ATOM 1305 O O . LYS A 1 174 ? 2.613 -13.492 -13.742 1 87.5 174 LYS A O 1
ATOM 1310 N N . ARG A 1 175 ? 2.957 -11.984 -12.203 1 82.56 175 ARG A N 1
ATOM 1311 C CA . ARG A 1 175 ? 4.227 -11.617 -12.82 1 82.56 175 ARG A CA 1
ATOM 1312 C C . ARG A 1 175 ? 5.242 -12.75 -12.711 1 82.56 175 ARG A C 1
ATOM 1314 O O . ARG A 1 175 ? 5.961 -13.039 -13.664 1 82.56 175 ARG A O 1
ATOM 1321 N N . ASP A 1 176 ? 5.324 -13.406 -11.641 1 86.88 176 ASP A N 1
ATOM 1322 C CA . ASP A 1 176 ? 6.191 -14.562 -11.453 1 86.88 176 ASP A CA 1
ATOM 1323 C C . ASP A 1 176 ? 5.859 -15.664 -12.461 1 86.88 176 ASP A C 1
ATOM 1325 O O . ASP A 1 176 ? 6.762 -16.281 -13.031 1 86.88 176 ASP A O 1
ATOM 1329 N N . LEU A 1 177 ? 4.609 -15.836 -12.555 1 89.69 177 LEU A N 1
ATOM 1330 C CA . LEU A 1 177 ? 4.156 -16.875 -13.469 1 89.69 177 LEU A CA 1
ATOM 1331 C C . LEU A 1 177 ? 4.586 -16.562 -14.898 1 89.69 177 LEU A C 1
ATOM 1333 O O . LEU A 1 177 ? 5.039 -17.453 -15.625 1 89.69 177 LEU A O 1
ATOM 1337 N N . PHE A 1 178 ? 4.473 -15.344 -15.273 1 89.75 178 PHE A N 1
ATOM 1338 C CA . PHE A 1 178 ? 4.855 -14.906 -16.609 1 89.75 178 PHE A CA 1
ATOM 1339 C C . PHE A 1 178 ? 6.328 -15.188 -16.875 1 89.75 178 PHE A C 1
ATOM 1341 O O . PHE A 1 178 ? 6.695 -15.672 -17.953 1 89.75 178 PHE A O 1
ATOM 1348 N N . TYR A 1 179 ? 7.152 -15.047 -15.945 1 87.44 179 TYR A N 1
ATOM 1349 C CA . TYR A 1 179 ? 8.594 -15.125 -16.125 1 87.44 179 TYR A CA 1
ATOM 1350 C C . TYR A 1 179 ? 9.07 -16.578 -16.156 1 87.44 179 TYR A C 1
ATOM 1352 O O . TYR A 1 179 ? 10.211 -16.859 -16.516 1 87.44 179 TYR A O 1
ATOM 1360 N N . THR A 1 180 ? 8.312 -17.469 -15.742 1 87.19 180 THR A N 1
ATOM 1361 C CA . THR A 1 180 ? 8.695 -18.875 -15.812 1 87.19 180 THR A CA 1
ATOM 1362 C C . THR A 1 180 ? 8.891 -19.328 -17.266 1 87.19 180 THR A C 1
ATOM 1364 O O . THR A 1 180 ? 9.68 -20.234 -17.531 1 87.19 180 THR A O 1
ATOM 1367 N N . ASP A 1 181 ? 8.109 -18.734 -18.125 1 88.69 181 ASP A N 1
ATOM 1368 C CA . ASP A 1 181 ? 8.219 -19.094 -19.531 1 88.69 181 ASP A CA 1
ATOM 1369 C C . ASP A 1 181 ? 7.887 -17.906 -20.438 1 88.69 181 ASP A C 1
ATOM 1371 O O . ASP A 1 181 ? 6.902 -17.938 -21.172 1 88.69 181 ASP A O 1
ATOM 1375 N N . VAL A 1 182 ? 8.781 -16.984 -20.516 1 87 182 VAL A N 1
ATOM 1376 C CA . VAL A 1 182 ? 8.57 -15.742 -21.234 1 87 182 VAL A CA 1
ATOM 1377 C C . VAL A 1 182 ? 8.516 -16.016 -22.734 1 87 182 VAL A C 1
ATOM 1379 O O . VAL A 1 182 ? 7.777 -15.359 -23.469 1 87 182 VAL A O 1
ATOM 1382 N N . LYS A 1 183 ? 9.258 -17.031 -23.188 1 84.88 183 LYS A N 1
ATOM 1383 C CA . LYS A 1 183 ? 9.312 -17.359 -24.609 1 84.88 183 LYS A CA 1
ATOM 1384 C C . LYS A 1 183 ? 7.945 -17.828 -25.109 1 84.88 183 LYS A C 1
ATOM 1386 O O . LYS A 1 183 ? 7.516 -17.438 -26.203 1 84.88 183 LYS A O 1
ATOM 1391 N N . LEU A 1 184 ? 7.395 -18.594 -24.312 1 89.69 184 LEU A N 1
ATOM 1392 C CA . LEU A 1 184 ? 6.094 -19.125 -24.688 1 89.69 184 LEU A CA 1
ATOM 1393 C C . LEU A 1 184 ? 5.004 -18.078 -24.562 1 89.69 184 LEU A C 1
ATOM 1395 O O . LEU A 1 184 ? 4.184 -17.906 -25.469 1 89.69 184 LEU A O 1
ATOM 1399 N N . PHE A 1 185 ? 4.98 -17.234 -23.484 1 91.88 185 PHE A N 1
ATOM 1400 C CA . PHE A 1 185 ? 3.91 -16.281 -23.188 1 91.88 185 PHE A CA 1
ATOM 1401 C C . PHE A 1 185 ? 4.051 -15.031 -24.031 1 91.88 185 PHE A C 1
ATOM 1403 O O . PHE A 1 185 ? 3.049 -14.438 -24.453 1 91.88 185 PHE A O 1
ATOM 1410 N N . GLN A 1 186 ? 5.266 -14.617 -24.219 1 86.31 186 GLN A N 1
ATOM 1411 C CA . GLN A 1 186 ? 5.609 -13.453 -25.016 1 86.31 186 GLN A CA 1
ATOM 1412 C C . GLN A 1 186 ? 5.168 -12.164 -24.328 1 86.31 186 GLN A C 1
ATOM 1414 O O . GLN A 1 186 ? 5.961 -11.234 -24.172 1 86.31 186 GLN A O 1
ATOM 1419 N N . ASP A 1 187 ? 3.914 -12.125 -23.891 1 89.75 187 ASP A N 1
ATOM 1420 C CA . ASP A 1 187 ? 3.326 -10.992 -23.172 1 89.75 187 ASP A CA 1
ATOM 1421 C C . ASP A 1 187 ? 2.545 -11.461 -21.953 1 89.75 187 ASP A C 1
ATOM 1423 O O . ASP A 1 187 ? 1.842 -12.469 -22 1 89.75 187 ASP A O 1
ATOM 1427 N N . GLN A 1 188 ? 2.723 -10.641 -20.938 1 87.5 188 GLN A N 1
ATOM 1428 C CA . GLN A 1 188 ? 2.062 -11 -19.688 1 87.5 188 GLN A CA 1
ATOM 1429 C C . GLN A 1 188 ? 0.547 -11.07 -19.875 1 87.5 188 GLN A C 1
ATOM 1431 O O . GLN A 1 188 ? -0.129 -11.836 -19.188 1 87.5 188 GLN A O 1
ATOM 1436 N N . SER A 1 189 ? 0.01 -10.336 -20.766 1 90.69 189 SER A N 1
ATOM 1437 C CA . SER A 1 189 ? -1.432 -10.336 -20.984 1 90.69 189 SER A CA 1
ATOM 1438 C C . SER A 1 189 ? -1.919 -11.719 -21.422 1 90.69 189 SER A C 1
ATOM 1440 O O . SER A 1 189 ? -3.041 -12.117 -21.109 1 90.69 189 SER A O 1
ATOM 1442 N N . GLN A 1 190 ? -1.093 -12.453 -22.078 1 90.38 190 GLN A N 1
ATOM 1443 C CA . GLN A 1 190 ? -1.46 -13.789 -22.547 1 90.38 190 GLN A CA 1
ATOM 1444 C C . GLN A 1 190 ? -1.558 -14.766 -21.375 1 90.38 190 GLN A C 1
ATOM 1446 O O . GLN A 1 190 ? -2.533 -15.508 -21.266 1 90.38 190 GLN A O 1
ATOM 1451 N N . SER A 1 191 ? -0.509 -14.711 -20.562 1 91.06 191 SER A N 1
ATOM 1452 C CA . SER A 1 191 ? -0.544 -15.594 -19.406 1 91.06 191 SER A CA 1
ATOM 1453 C C . SER A 1 191 ? -1.702 -15.234 -18.469 1 91.06 191 SER A C 1
ATOM 1455 O O . SER A 1 191 ? -2.367 -16.125 -17.938 1 91.06 191 SER A O 1
ATOM 1457 N N . ASP A 1 192 ? -1.973 -13.953 -18.312 1 89.38 192 ASP A N 1
ATOM 1458 C CA . ASP A 1 192 ? -3.061 -13.5 -17.453 1 89.38 192 ASP A CA 1
ATOM 1459 C C . ASP A 1 192 ? -4.41 -13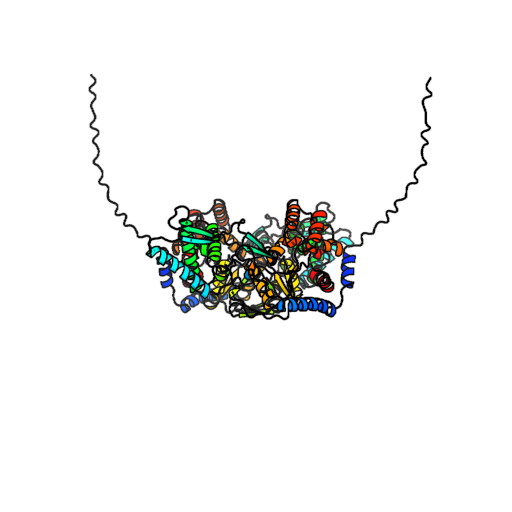.984 -17.984 1 89.38 192 ASP A C 1
ATOM 1461 O O . ASP A 1 192 ? -5.254 -14.445 -17.203 1 89.38 192 ASP A O 1
ATOM 1465 N N . ALA A 1 193 ? -4.621 -13.82 -19.234 1 88.88 193 ALA A N 1
ATOM 1466 C CA . ALA A 1 193 ? -5.879 -14.227 -19.844 1 88.88 193 ALA A CA 1
ATOM 1467 C C . ALA A 1 193 ? -6.109 -15.727 -19.703 1 88.88 193 ALA A C 1
ATOM 1469 O O . ALA A 1 193 ? -7.219 -16.172 -19.391 1 88.88 193 ALA A O 1
ATOM 1470 N N . VAL A 1 194 ? -5.086 -16.469 -19.953 1 91.38 194 VAL A N 1
ATOM 1471 C CA . VAL A 1 194 ? -5.211 -17.922 -19.891 1 91.38 194 VAL A CA 1
ATOM 1472 C C . VAL A 1 194 ? -5.414 -18.359 -18.438 1 91.38 194 VAL A C 1
ATOM 1474 O O . VAL A 1 194 ? -6.113 -19.344 -18.172 1 91.38 194 VAL A O 1
ATOM 1477 N N . LEU A 1 195 ? -4.781 -17.656 -17.547 1 91.44 195 LEU A N 1
ATOM 1478 C CA . LEU A 1 195 ? -4.992 -17.938 -16.141 1 91.44 195 LEU A CA 1
ATOM 1479 C C . LEU A 1 195 ? -6.465 -17.828 -15.773 1 91.44 195 LEU A C 1
ATOM 1481 O O . LEU A 1 195 ? -7 -18.672 -15.039 1 91.44 195 LEU A O 1
ATOM 1485 N N . ASP A 1 196 ? -7.051 -16.844 -16.219 1 88 196 ASP A N 1
ATOM 1486 C CA . ASP A 1 196 ? -8.484 -16.656 -15.992 1 88 196 ASP A CA 1
ATOM 1487 C C . ASP A 1 196 ? -9.281 -17.781 -16.641 1 88 196 ASP A C 1
ATOM 1489 O O . ASP A 1 196 ? -10.273 -18.25 -16.078 1 88 196 ASP A O 1
ATOM 1493 N N . ASP A 1 197 ? -8.844 -18.172 -17.797 1 89.75 197 ASP A N 1
ATOM 1494 C CA . ASP A 1 197 ? -9.492 -19.297 -18.484 1 89.75 197 ASP A CA 1
ATOM 1495 C C . ASP A 1 197 ? -9.391 -20.578 -17.672 1 89.75 197 ASP A C 1
ATOM 1497 O O . ASP A 1 197 ? -10.359 -21.344 -17.578 1 89.75 197 ASP A O 1
ATOM 1501 N N . VAL A 1 198 ? -8.258 -20.766 -17.156 1 91.62 198 VAL A N 1
ATOM 1502 C CA . VAL A 1 198 ? -8.008 -21.984 -16.359 1 91.62 198 VAL A CA 1
ATOM 1503 C C . VAL A 1 198 ? -8.898 -21.984 -15.125 1 91.62 198 VAL A C 1
ATOM 1505 O O . VAL A 1 198 ? -9.438 -23.031 -14.75 1 91.62 198 VAL A O 1
ATOM 1508 N N . SER A 1 199 ? -9.008 -20.859 -14.492 1 89.06 199 SER A N 1
ATOM 1509 C CA . SER A 1 199 ? -9.891 -20.734 -13.336 1 89.06 199 SER A CA 1
ATOM 1510 C C . SER A 1 199 ? -11.328 -21.109 -13.703 1 89.06 199 SER A C 1
ATOM 1512 O O . SER A 1 199 ? -11.984 -21.859 -12.977 1 89.06 199 SER A O 1
ATOM 1514 N N . CYS A 1 200 ? -11.727 -20.656 -14.852 1 85.19 200 CYS A N 1
ATOM 1515 C CA . CYS A 1 200 ? -13.078 -20.938 -15.32 1 85.19 200 CYS A CA 1
ATOM 1516 C C . CYS A 1 200 ? -13.227 -22.406 -15.703 1 85.19 200 CYS A C 1
ATOM 1518 O O . CYS A 1 200 ? -14.258 -23.031 -15.422 1 85.19 200 CYS A O 1
ATOM 1520 N N . MET A 1 201 ? -12.273 -22.906 -16.297 1 88.25 201 MET A N 1
ATOM 1521 C CA . MET A 1 201 ? -12.289 -24.281 -16.781 1 88.25 201 MET A CA 1
ATOM 1522 C C . MET A 1 201 ? -12.344 -25.266 -15.617 1 88.25 201 MET A C 1
ATOM 1524 O O . MET A 1 201 ? -13.094 -26.25 -15.656 1 88.25 201 MET A O 1
ATOM 1528 N N . LEU A 1 202 ? -11.586 -24.984 -14.609 1 89.44 202 LEU A N 1
ATOM 1529 C CA . LEU A 1 202 ? -11.516 -25.859 -13.453 1 89.44 202 LEU A CA 1
ATOM 1530 C C . LEU A 1 202 ? -12.656 -25.578 -12.484 1 89.44 202 LEU A C 1
ATOM 1532 O O . LEU A 1 202 ? -12.93 -26.391 -11.594 1 89.44 202 LEU A O 1
ATOM 1536 N N . GLY A 1 203 ? -13.258 -24.406 -12.633 1 85.19 203 GLY A N 1
ATOM 1537 C CA . GLY A 1 203 ? -14.367 -24.047 -11.773 1 85.19 203 GLY A CA 1
ATOM 1538 C C . GLY A 1 203 ? -13.93 -23.562 -10.398 1 85.19 203 GLY A C 1
ATOM 1539 O O . GLY A 1 203 ? -14.633 -23.766 -9.414 1 85.19 203 GLY A O 1
ATOM 1540 N N . CYS A 1 204 ? -12.773 -23.078 -10.367 1 87.06 204 CYS A N 1
ATOM 1541 C CA . CYS A 1 204 ? -12.25 -22.609 -9.078 1 87.06 204 CYS A CA 1
ATOM 1542 C C . CYS A 1 204 ? -11.797 -21.156 -9.172 1 87.06 204 CYS A C 1
ATOM 1544 O O . CYS A 1 204 ? -11.602 -20.641 -10.273 1 87.06 204 CYS A O 1
ATOM 1546 N N . THR A 1 205 ? -11.672 -20.547 -8.023 1 85.56 205 THR A N 1
ATOM 1547 C CA . THR A 1 205 ? -11.25 -19.141 -7.98 1 85.56 205 THR A CA 1
ATOM 1548 C C . THR A 1 205 ? -9.75 -19.031 -8.242 1 85.56 205 THR A C 1
ATOM 1550 O O . THR A 1 205 ? -9.016 -20.016 -8.133 1 85.56 205 THR A O 1
ATOM 1553 N N . ARG A 1 206 ? -9.352 -17.875 -8.586 1 82.94 206 ARG A N 1
ATOM 1554 C CA . ARG A 1 206 ? -7.934 -17.609 -8.812 1 82.94 206 ARG A CA 1
ATOM 1555 C C . ARG A 1 206 ? -7.125 -17.828 -7.539 1 82.94 206 ARG A C 1
ATOM 1557 O O . ARG A 1 206 ? -5.992 -18.312 -7.59 1 82.94 206 ARG A O 1
ATOM 1564 N N . SER A 1 207 ? -7.707 -17.453 -6.492 1 82.56 207 SER A N 1
ATOM 1565 C CA . SER A 1 207 ? -7.031 -17.641 -5.211 1 82.56 207 SER A CA 1
ATOM 1566 C C . SER A 1 207 ? -6.797 -19.109 -4.926 1 82.56 207 SER A C 1
ATOM 1568 O O . SER A 1 207 ? -5.785 -19.484 -4.324 1 82.56 207 SER A O 1
ATOM 1570 N N . SER A 1 208 ? -7.676 -19.938 -5.434 1 88.12 208 SER A N 1
ATOM 1571 C CA . SER A 1 208 ? -7.543 -21.375 -5.254 1 88.12 208 SER A CA 1
ATOM 1572 C C . SER A 1 208 ? -6.375 -21.938 -6.062 1 88.12 208 SER A C 1
ATOM 1574 O O . SER A 1 208 ? -5.855 -23.016 -5.754 1 88.12 208 SER A O 1
ATOM 1576 N N . LEU A 1 209 ? -6.043 -21.156 -7.078 1 91.06 209 LEU A N 1
ATOM 1577 C CA . LEU A 1 209 ? -4.93 -21.578 -7.926 1 91.06 209 LEU A CA 1
ATOM 1578 C C . LEU A 1 209 ? -3.596 -21.156 -7.324 1 91.06 209 LEU A C 1
ATOM 1580 O O . LEU A 1 209 ? -2.537 -21.422 -7.895 1 91.06 209 LEU A O 1
ATOM 1584 N N . HIS A 1 210 ? -3.564 -20.453 -6.262 1 89.81 210 HIS A N 1
ATOM 1585 C CA . HIS A 1 210 ? -2.389 -19.969 -5.547 1 89.81 210 HIS A CA 1
ATOM 1586 C C . HIS A 1 210 ? -1.66 -18.891 -6.344 1 89.81 210 HIS A C 1
ATOM 1588 O O . HIS A 1 210 ? -0.438 -18.75 -6.246 1 89.81 210 HIS A O 1
ATOM 1594 N N . VAL A 1 211 ? -2.387 -18.312 -7.23 1 88 211 VAL A N 1
ATOM 1595 C CA . VAL A 1 211 ? -1.89 -17.141 -7.945 1 88 211 VAL A CA 1
ATOM 1596 C C . VAL A 1 211 ? -2.539 -15.883 -7.383 1 88 211 VAL A C 1
ATOM 1598 O O . VAL A 1 211 ? -3.754 -15.695 -7.496 1 88 211 VAL A O 1
ATOM 1601 N N . VAL A 1 212 ? -1.72 -15.086 -6.781 1 84.44 212 VAL A N 1
ATOM 1602 C CA . VAL A 1 212 ? -2.273 -13.961 -6.035 1 84.44 212 VAL A CA 1
ATOM 1603 C C . VAL A 1 212 ? -1.725 -12.648 -6.594 1 84.44 212 VAL A C 1
ATOM 1605 O O . VAL A 1 212 ? -0.723 -12.648 -7.312 1 84.44 212 VAL A O 1
ATOM 1608 N N . ALA A 1 213 ? -2.545 -11.641 -6.391 1 74.06 213 ALA A N 1
ATOM 1609 C CA . ALA A 1 213 ? -2.107 -10.305 -6.781 1 74.06 213 ALA A CA 1
ATOM 1610 C C . ALA A 1 213 ? -1.542 -9.539 -5.582 1 74.06 213 ALA A C 1
ATOM 1612 O O . ALA A 1 213 ? -1.737 -9.945 -4.434 1 74.06 213 ALA A O 1
ATOM 1613 N N . SER A 1 214 ? -0.733 -8.523 -5.887 1 70.56 214 SER A N 1
ATOM 1614 C CA . SER A 1 214 ? -0.198 -7.668 -4.828 1 70.56 214 SER A CA 1
ATOM 1615 C C . SER A 1 214 ? -1.318 -7.008 -4.031 1 70.56 214 SER A C 1
ATOM 1617 O O . SER A 1 214 ? -2.361 -6.656 -4.59 1 70.56 214 SER A O 1
ATOM 1619 N N . GLU A 1 215 ? -1.079 -6.992 -2.779 1 73.25 215 GLU A N 1
ATOM 1620 C CA . GLU A 1 215 ? -2.082 -6.43 -1.88 1 73.25 215 GLU A CA 1
ATOM 1621 C C . GLU A 1 215 ? -1.71 -5.012 -1.455 1 73.25 215 GLU A C 1
ATOM 1623 O O . GLU A 1 215 ? -0.527 -4.688 -1.329 1 73.25 215 GLU A O 1
ATOM 1628 N N . LYS A 1 216 ? -2.77 -4.262 -1.357 1 79.06 216 LYS A N 1
ATOM 1629 C CA . LYS A 1 216 ? -2.537 -2.904 -0.875 1 79.06 216 LYS A CA 1
ATOM 1630 C C . LYS A 1 216 ? -3.438 -2.582 0.315 1 79.06 216 LYS A C 1
ATOM 1632 O O . LYS A 1 216 ? -3.266 -1.551 0.968 1 79.06 216 LYS A O 1
ATOM 1637 N N . GLY A 1 217 ? -4.324 -3.459 0.619 1 89.19 217 GLY A N 1
ATOM 1638 C CA . GLY A 1 217 ? -5.316 -3.146 1.636 1 89.19 217 GLY A CA 1
ATOM 1639 C C . GLY A 1 217 ? -4.781 -3.277 3.049 1 89.19 217 GLY A C 1
ATOM 1640 O O . GLY A 1 217 ? -3.803 -3.99 3.285 1 89.19 217 GLY A O 1
ATOM 1641 N N . VAL A 1 218 ? -5.355 -2.512 3.957 1 92.12 218 VAL A N 1
ATOM 1642 C CA . VAL A 1 218 ? -4.996 -2.553 5.371 1 92.12 218 VAL A CA 1
ATOM 1643 C C . VAL A 1 218 ? -6.262 -2.643 6.223 1 92.12 218 VAL A C 1
ATOM 1645 O O . VAL A 1 218 ? -7.336 -2.209 5.797 1 92.12 218 VAL A O 1
ATOM 1648 N N . VAL A 1 219 ? -6.121 -3.246 7.379 1 95.06 219 VAL A N 1
ATOM 1649 C CA . VAL A 1 219 ? -7.254 -3.43 8.281 1 95.06 219 VAL A CA 1
ATOM 1650 C C . VAL A 1 219 ? -6.84 -3.092 9.711 1 95.06 219 VAL A C 1
ATOM 1652 O O . VAL A 1 219 ? -5.695 -3.322 10.102 1 95.06 219 VAL A O 1
ATOM 1655 N N . VAL A 1 220 ? -7.73 -2.49 10.453 1 94.69 220 VAL A N 1
ATOM 1656 C CA . VAL A 1 220 ? -7.531 -2.184 11.859 1 94.69 220 VAL A CA 1
ATOM 1657 C C . VAL A 1 220 ? -8.867 -2.225 12.594 1 94.69 220 VAL A C 1
ATOM 1659 O O . VAL A 1 220 ? -9.922 -2.047 11.984 1 94.69 220 VAL A O 1
ATOM 1662 N N . GLY A 1 221 ? -8.812 -2.549 13.867 1 96.5 221 GLY A N 1
ATOM 1663 C CA . GLY A 1 221 ? -10.031 -2.504 14.656 1 96.5 221 GLY A CA 1
ATOM 1664 C C . GLY A 1 221 ? -10.266 -3.768 15.461 1 96.5 221 GLY A C 1
ATOM 1665 O O . GLY A 1 221 ? -9.32 -4.504 15.758 1 96.5 221 GLY A O 1
ATOM 1666 N N . ARG A 1 222 ? -11.508 -3.963 15.859 1 96.75 222 ARG A N 1
ATOM 1667 C CA . ARG A 1 222 ? -11.891 -5.051 16.75 1 96.75 222 ARG A CA 1
ATOM 1668 C C . ARG A 1 222 ? -11.977 -6.375 16 1 96.75 222 ARG A C 1
ATOM 1670 O O . ARG A 1 222 ? -13.055 -6.945 15.852 1 96.75 222 ARG A O 1
ATOM 1677 N N . LEU A 1 223 ? -10.797 -6.855 15.578 1 97.06 223 LEU A N 1
ATOM 1678 C CA . LEU A 1 223 ? -10.688 -8.094 14.812 1 97.06 223 LEU A CA 1
ATOM 1679 C C . LEU A 1 223 ? -9.453 -8.883 15.219 1 97.06 223 LEU A C 1
ATOM 1681 O O . LEU A 1 223 ? -8.375 -8.312 15.391 1 97.06 223 LEU A O 1
ATOM 1685 N N . VAL A 1 224 ? -9.648 -10.109 15.492 1 95.88 224 VAL A N 1
ATOM 1686 C CA . VAL A 1 224 ? -8.555 -11.055 15.719 1 95.88 224 VAL A CA 1
ATOM 1687 C C . VAL A 1 224 ? -8.664 -12.219 14.734 1 95.88 224 VAL A C 1
ATOM 1689 O O . VAL A 1 224 ? -9.75 -12.758 14.531 1 95.88 224 VAL A O 1
ATOM 1692 N N . PHE A 1 225 ? -7.617 -12.508 14.078 1 94.12 225 PHE A N 1
ATOM 1693 C CA . PHE A 1 225 ? -7.633 -13.625 13.148 1 94.12 225 PHE A CA 1
ATOM 1694 C C . PHE A 1 225 ? -6.254 -14.273 13.055 1 94.12 225 PHE A C 1
ATOM 1696 O O . PHE A 1 225 ? -5.297 -13.789 13.664 1 94.12 225 PHE A O 1
ATOM 1703 N N . THR A 1 226 ? -6.246 -15.375 12.484 1 92.88 226 THR A N 1
ATOM 1704 C CA . THR A 1 226 ? -4.984 -16.078 12.273 1 92.88 226 THR A CA 1
ATOM 1705 C C . THR A 1 226 ? -4.531 -15.961 10.82 1 92.88 226 THR A C 1
ATOM 1707 O O . THR A 1 226 ? -5.344 -16.078 9.906 1 92.88 226 THR A O 1
ATOM 1710 N N . ASP A 1 227 ? -3.293 -15.555 10.625 1 88.5 227 ASP A N 1
ATOM 1711 C CA . ASP A 1 227 ? -2.656 -15.469 9.312 1 88.5 227 ASP A CA 1
ATOM 1712 C C . ASP A 1 227 ? -1.478 -16.438 9.211 1 88.5 227 ASP A C 1
ATOM 1714 O O . ASP A 1 227 ? -0.412 -16.188 9.781 1 88.5 227 ASP A O 1
ATOM 1718 N N . ASP A 1 228 ? -1.681 -17.453 8.391 1 83.94 228 ASP A N 1
ATOM 1719 C CA . ASP A 1 228 ? -0.667 -18.5 8.227 1 83.94 228 ASP A CA 1
ATOM 1720 C C . ASP A 1 228 ? -0.183 -19.016 9.578 1 83.94 228 ASP A C 1
ATOM 1722 O O . ASP A 1 228 ? 1.023 -19.109 9.82 1 83.94 228 ASP A O 1
ATOM 1726 N N . GLY A 1 229 ? -1.062 -19.172 10.547 1 83.62 229 GLY A N 1
ATOM 1727 C CA . GLY A 1 229 ? -0.761 -19.75 11.844 1 83.62 229 GLY A CA 1
ATOM 1728 C C . GLY A 1 229 ? -0.472 -18.719 12.914 1 83.62 229 GLY A C 1
ATOM 1729 O O . GLY A 1 229 ? -0.458 -19.047 14.102 1 83.62 229 GLY A O 1
ATOM 1730 N N . ASP A 1 230 ? -0.289 -17.547 12.586 1 87.31 230 ASP A N 1
ATOM 1731 C CA . ASP A 1 230 ? 0.022 -16.484 13.539 1 87.31 230 ASP A CA 1
ATOM 1732 C C . ASP A 1 230 ? -1.24 -15.734 13.961 1 87.31 230 ASP A C 1
ATOM 1734 O O . ASP A 1 230 ? -2.027 -15.312 13.109 1 87.31 230 ASP A O 1
ATOM 1738 N N . ARG A 1 231 ? -1.412 -15.641 15.211 1 90.69 231 ARG A N 1
ATOM 1739 C CA . ARG A 1 231 ? -2.562 -14.914 15.727 1 90.69 231 ARG A CA 1
ATOM 1740 C C . ARG A 1 231 ? -2.328 -13.406 15.664 1 90.69 231 ARG A C 1
ATOM 1742 O O . ARG A 1 231 ? -1.34 -12.898 16.203 1 90.69 231 ARG A O 1
ATOM 1749 N N . ILE A 1 232 ? -3.217 -12.711 15.023 1 91.25 232 ILE A N 1
ATOM 1750 C CA . ILE A 1 232 ? -3.066 -11.273 14.812 1 91.25 232 ILE A CA 1
ATOM 1751 C C . ILE A 1 232 ? -4.207 -10.531 15.508 1 91.25 232 ILE A C 1
ATOM 1753 O O . ILE A 1 232 ? -5.383 -10.828 15.273 1 91.25 232 ILE A O 1
ATOM 1757 N N . ASP A 1 233 ? -3.857 -9.664 16.375 1 92.06 233 ASP A N 1
ATOM 1758 C CA . ASP A 1 233 ? -4.816 -8.766 17.016 1 92.06 233 ASP A CA 1
ATOM 1759 C C . ASP A 1 233 ? -4.785 -7.379 16.375 1 92.06 233 ASP A C 1
ATOM 1761 O O . ASP A 1 233 ? -3.871 -6.594 16.641 1 92.06 233 ASP A O 1
ATOM 1765 N N . CYS A 1 234 ? -5.832 -7.039 15.656 1 93.12 234 CYS A N 1
ATOM 1766 C CA . CYS A 1 234 ? -5.855 -5.805 14.875 1 93.12 234 CYS A CA 1
ATOM 1767 C C . CYS A 1 234 ? -6.145 -4.602 15.758 1 93.12 234 CYS A C 1
ATOM 1769 O O . CYS A 1 234 ? -6.09 -3.459 15.297 1 93.12 234 CYS A O 1
ATOM 1771 N N . THR A 1 235 ? -6.422 -4.824 17.047 1 90.5 235 THR A N 1
ATOM 1772 C CA . THR A 1 235 ? -6.605 -3.717 17.984 1 90.5 235 THR A CA 1
ATOM 1773 C C . THR A 1 235 ? -5.254 -3.189 18.469 1 90.5 235 THR A C 1
ATOM 1775 O O . THR A 1 235 ? -5.176 -2.096 19.016 1 90.5 235 THR A O 1
ATOM 1778 N N . LYS A 1 236 ? -4.207 -3.975 18.203 1 86.56 236 LYS A N 1
ATOM 1779 C CA . LYS A 1 236 ? -2.875 -3.629 18.703 1 86.56 236 LYS A CA 1
ATOM 1780 C C . LYS A 1 236 ? -1.889 -3.455 17.547 1 86.56 236 LYS A C 1
ATOM 1782 O O . LYS A 1 236 ? -0.74 -3.895 17.641 1 86.56 236 LYS A O 1
ATOM 1787 N N . MET A 1 237 ? -2.357 -2.885 16.547 1 84.06 237 MET A N 1
ATOM 1788 C CA . MET A 1 237 ? -1.499 -2.783 15.375 1 84.06 237 MET A CA 1
ATOM 1789 C C . MET A 1 237 ? -1.054 -1.341 15.148 1 84.06 237 MET A C 1
ATOM 1791 O O . MET A 1 237 ? -0.439 -1.029 14.125 1 84.06 237 MET A O 1
ATOM 1795 N N . GLY A 1 238 ? -1.351 -0.476 16.047 1 79.19 238 GLY A N 1
ATOM 1796 C CA . GLY A 1 238 ? -0.965 0.917 15.883 1 79.19 238 GLY A CA 1
ATOM 1797 C C . GLY A 1 238 ? -1.758 1.633 14.805 1 79.19 238 GLY A C 1
ATOM 1798 O O . GLY A 1 238 ? -2.885 1.243 14.492 1 79.19 238 GLY A O 1
ATOM 1799 N N . ILE A 1 239 ? -1.183 2.701 14.227 1 79.88 239 ILE A N 1
ATOM 1800 C CA . ILE A 1 239 ? -1.873 3.576 13.289 1 79.88 239 ILE A CA 1
ATOM 1801 C C . ILE A 1 239 ? -1.792 2.986 11.883 1 79.88 239 ILE A C 1
ATOM 1803 O O . ILE A 1 239 ? -2.715 3.148 11.078 1 79.88 239 ILE A O 1
ATOM 1807 N N . GLY A 1 240 ? -0.808 2.258 11.594 1 79.62 240 GLY A N 1
ATOM 1808 C CA . GLY A 1 240 ? -0.627 1.726 10.25 1 79.62 240 GLY A CA 1
ATOM 1809 C C . GLY A 1 240 ? -1.525 0.539 9.953 1 79.62 240 GLY A C 1
ATOM 1810 O O . GLY A 1 240 ? -1.826 0.256 8.789 1 79.62 240 GLY A O 1
ATOM 1811 N N . GLY A 1 241 ? -1.971 -0.168 10.898 1 87.69 241 GLY A N 1
ATOM 1812 C CA . GLY A 1 241 ? -2.838 -1.318 10.703 1 87.69 241 GLY A CA 1
ATOM 1813 C C . GLY A 1 241 ? -2.102 -2.539 10.18 1 87.69 241 GLY A C 1
ATOM 1814 O O . GLY A 1 241 ? -0.871 -2.557 10.141 1 87.69 241 GLY A O 1
ATOM 1815 N N . LYS A 1 242 ? -2.809 -3.533 9.992 1 90.25 242 LYS A N 1
ATOM 1816 C CA . LYS A 1 242 ? -2.293 -4.781 9.438 1 90.25 242 LYS A CA 1
ATOM 1817 C C . LYS A 1 242 ? -2.561 -4.871 7.941 1 90.25 242 LYS A C 1
ATOM 1819 O O . LYS A 1 242 ? -3.672 -4.594 7.484 1 90.25 242 LYS A O 1
ATOM 1824 N N . ALA A 1 243 ? -1.494 -5.133 7.195 1 88.56 243 ALA A N 1
ATOM 1825 C CA . ALA A 1 243 ? -1.691 -5.367 5.77 1 88.56 243 ALA A CA 1
ATOM 1826 C C . ALA A 1 243 ? -2.535 -6.613 5.527 1 88.56 243 ALA A C 1
ATOM 1828 O O . ALA A 1 243 ? -2.307 -7.656 6.152 1 88.56 243 ALA A O 1
ATOM 1829 N N . ILE A 1 244 ? -3.492 -6.492 4.66 1 90.38 244 ILE A N 1
ATOM 1830 C CA . ILE A 1 244 ? -4.332 -7.633 4.316 1 90.38 244 ILE A CA 1
ATOM 1831 C C . ILE A 1 244 ? -3.52 -8.656 3.523 1 90.38 244 ILE A C 1
ATOM 1833 O O . ILE A 1 244 ? -2.881 -8.312 2.527 1 90.38 244 ILE A O 1
ATOM 1837 N N . PRO A 1 245 ? -3.477 -9.828 3.982 1 87.62 245 PRO A N 1
ATOM 1838 C CA . PRO A 1 245 ? -2.691 -10.844 3.271 1 87.62 245 PRO A CA 1
ATOM 1839 C C . PRO A 1 245 ? -3.27 -11.18 1.899 1 87.62 245 PRO A C 1
ATOM 1841 O O . PRO A 1 245 ? -4.492 -11.242 1.738 1 87.62 245 PRO A O 1
ATOM 1844 N N . PRO A 1 246 ? -2.398 -11.406 1.002 1 83 246 PRO A N 1
ATOM 1845 C CA . PRO A 1 246 ? -2.885 -11.805 -0.321 1 83 246 PRO A CA 1
ATOM 1846 C C . PRO A 1 246 ? -3.445 -13.227 -0.34 1 83 246 PRO A C 1
ATOM 1848 O O . PRO A 1 246 ? -4.277 -13.555 -1.188 1 83 246 PRO A O 1
ATOM 1851 N N . ASN A 1 247 ? -2.916 -14.07 0.498 1 82.94 247 ASN A N 1
ATOM 1852 C CA . ASN A 1 247 ? -3.365 -15.453 0.589 1 82.94 247 ASN A CA 1
ATOM 1853 C C . ASN A 1 247 ? -4.496 -15.617 1.602 1 82.94 247 ASN A C 1
ATOM 1855 O O . ASN A 1 247 ? -4.297 -16.172 2.68 1 82.94 247 ASN A O 1
ATOM 1859 N N . ILE A 1 248 ? -5.645 -15.336 1.216 1 82.25 248 ILE A N 1
ATOM 1860 C CA . ILE A 1 248 ? -6.801 -15.312 2.102 1 82.25 248 ILE A CA 1
ATOM 1861 C C . ILE A 1 248 ? -7.148 -16.734 2.539 1 82.25 248 ILE A C 1
ATOM 1863 O O . ILE A 1 248 ? -7.777 -16.938 3.58 1 82.25 248 ILE A O 1
ATOM 1867 N N . ASP A 1 249 ? -6.668 -17.656 1.769 1 82.19 249 ASP A N 1
ATOM 1868 C CA . ASP A 1 249 ? -6.914 -19.047 2.111 1 82.19 249 ASP A CA 1
ATOM 1869 C C . ASP A 1 249 ? -6.203 -19.438 3.41 1 82.19 249 ASP A C 1
ATOM 1871 O O . ASP A 1 249 ? -6.586 -20.391 4.074 1 82.19 249 ASP A O 1
ATOM 1875 N N . ARG A 1 250 ? -5.246 -18.688 3.764 1 83.62 250 ARG A N 1
ATOM 1876 C CA . ARG A 1 250 ? -4.484 -18.984 4.973 1 83.62 250 ARG A CA 1
ATOM 1877 C C . ARG A 1 250 ? -5.035 -18.234 6.172 1 83.62 250 ARG A C 1
ATOM 1879 O O . ARG A 1 250 ? -4.539 -18.375 7.293 1 83.62 250 ARG A O 1
ATOM 1886 N N . VAL A 1 251 ? -6.004 -17.453 5.926 1 88.19 251 VAL A N 1
ATOM 1887 C CA . VAL A 1 251 ? -6.637 -16.688 6.992 1 88.19 251 VAL A CA 1
ATOM 1888 C C . VAL A 1 251 ? -7.723 -17.531 7.66 1 88.19 251 VAL A C 1
ATOM 1890 O O . VAL A 1 251 ? -8.492 -18.203 6.98 1 88.19 251 VAL A O 1
ATOM 1893 N N . GLY A 1 252 ? -7.695 -17.594 9.039 1 90.12 252 GLY A N 1
ATOM 1894 C CA . GLY A 1 252 ? -8.703 -18.375 9.734 1 90.12 252 GLY A CA 1
ATOM 1895 C C . GLY A 1 252 ? -9.008 -17.844 11.125 1 90.12 252 GLY A C 1
ATOM 1896 O O . GLY A 1 252 ? -8.422 -16.859 11.562 1 90.12 252 GLY A O 1
ATOM 1897 N N . ASN A 1 253 ? -10.031 -18.375 11.695 1 92.06 253 ASN A N 1
ATOM 1898 C CA . ASN A 1 253 ? -10.398 -18.141 13.086 1 92.06 253 ASN A CA 1
ATOM 1899 C C . ASN A 1 253 ? -10.719 -16.672 13.352 1 92.06 253 ASN A C 1
ATOM 1901 O O . ASN A 1 253 ? -10.148 -16.062 14.25 1 92.06 253 ASN A O 1
ATOM 1905 N N . LEU A 1 254 ? -11.617 -16.188 12.57 1 95.25 254 LEU A N 1
ATOM 1906 C CA . LEU A 1 254 ? -12.008 -14.797 12.773 1 95.25 254 LEU A CA 1
ATOM 1907 C C . LEU A 1 254 ? -12.844 -14.641 14.031 1 95.25 254 LEU A C 1
ATOM 1909 O O . LEU A 1 254 ? -13.805 -15.391 14.242 1 95.25 254 LEU A O 1
ATOM 1913 N N . GLU A 1 255 ? -12.383 -13.82 14.914 1 96.69 255 GLU A N 1
ATOM 1914 C CA . GLU A 1 255 ? -13.094 -13.453 16.141 1 96.69 255 GLU A CA 1
ATOM 1915 C C . GLU A 1 255 ? -13.227 -11.945 16.266 1 96.69 255 GLU A C 1
ATOM 1917 O O . GLU A 1 255 ? -12.273 -11.203 15.992 1 96.69 255 GLU A O 1
ATOM 1922 N N . SER A 1 256 ? -14.484 -11.547 16.609 1 97.12 256 SER A N 1
ATOM 1923 C CA . SER A 1 256 ? -14.672 -10.102 16.719 1 97.12 256 SER A CA 1
ATOM 1924 C C . SER A 1 256 ? -15.852 -9.766 17.609 1 97.12 256 SER A C 1
ATOM 1926 O O . SER A 1 256 ? -16.828 -10.523 17.688 1 97.12 256 SER A O 1
ATOM 1928 N N . ASP A 1 257 ? -15.688 -8.703 18.328 1 96.06 257 ASP A N 1
ATOM 1929 C CA . ASP A 1 257 ? -16.828 -8.141 19.062 1 96.06 257 ASP A CA 1
ATOM 1930 C C . ASP A 1 257 ? -17.312 -6.852 18.406 1 96.06 257 ASP A C 1
ATOM 1932 O O . ASP A 1 257 ? -17.969 -6.035 19.047 1 96.06 257 ASP A O 1
ATOM 1936 N N . ALA A 1 258 ? -16.891 -6.664 17.172 1 97.38 258 ALA A N 1
ATOM 1937 C CA . ALA A 1 258 ? -17.297 -5.469 16.438 1 97.38 258 ALA A CA 1
ATOM 1938 C C . ALA A 1 258 ? -18.781 -5.504 16.109 1 97.38 258 ALA A C 1
ATOM 1940 O O . ALA A 1 258 ? -19.391 -6.578 16.062 1 97.38 258 ALA A O 1
ATOM 1941 N N . LEU A 1 259 ? -19.344 -4.32 15.922 1 97.38 259 LEU A N 1
ATOM 1942 C CA . LEU A 1 259 ? -20.766 -4.207 15.602 1 97.38 259 LEU A CA 1
ATOM 1943 C C . LEU A 1 259 ? -20.969 -3.988 14.102 1 97.38 259 LEU A C 1
ATOM 1945 O O . LEU A 1 259 ? -22.047 -4.262 13.578 1 97.38 259 LEU A O 1
ATOM 1949 N N . PHE A 1 260 ? -19.984 -3.488 13.461 1 97.62 260 PHE A N 1
ATOM 1950 C CA . PHE A 1 260 ? -20.062 -3.254 12.023 1 97.62 260 PHE A CA 1
ATOM 1951 C C . PHE A 1 260 ? -18.672 -3.146 11.414 1 97.62 260 PHE A C 1
ATOM 1953 O O . PHE A 1 260 ? -17.672 -3.059 12.141 1 97.62 260 PHE A O 1
ATOM 1960 N N . ILE A 1 261 ? -18.609 -3.248 10.062 1 98.06 261 ILE A N 1
ATOM 1961 C CA . ILE A 1 261 ? -17.391 -3.031 9.297 1 98.06 261 ILE A CA 1
ATOM 1962 C C . ILE A 1 261 ? -17.469 -1.686 8.57 1 98.06 261 ILE A C 1
ATOM 1964 O O . ILE A 1 261 ? -18.484 -1.363 7.953 1 98.06 261 ILE A O 1
ATOM 1968 N N . LEU A 1 262 ? -16.453 -0.888 8.773 1 98.25 262 LEU A N 1
ATOM 1969 C CA . LEU A 1 262 ? -16.375 0.396 8.086 1 98.25 262 LEU A CA 1
ATOM 1970 C C . LEU A 1 262 ? -15.383 0.326 6.93 1 98.25 262 LEU A C 1
ATOM 1972 O O . LEU A 1 262 ? -14.172 0.258 7.145 1 98.25 262 LEU A O 1
ATOM 1976 N N . LEU A 1 263 ? -15.891 0.298 5.75 1 97.69 263 LEU A N 1
ATOM 1977 C CA . LEU A 1 263 ? -15.094 0.296 4.527 1 97.69 263 LEU A CA 1
ATOM 1978 C C . LEU A 1 263 ? -14.789 1.721 4.074 1 97.69 263 LEU A C 1
ATOM 1980 O O . LEU A 1 263 ? -15.711 2.494 3.787 1 97.69 263 LEU A O 1
ATOM 1984 N N . VAL A 1 264 ? -13.531 2.061 4.039 1 96.62 264 VAL A N 1
ATOM 1985 C CA . VAL A 1 264 ? -13.117 3.422 3.713 1 96.62 264 VAL A CA 1
ATOM 1986 C C . VAL A 1 264 ? -12.367 3.432 2.383 1 96.62 264 VAL A C 1
ATOM 1988 O O . VAL A 1 264 ? -11.5 2.588 2.148 1 96.62 264 VAL A O 1
ATOM 1991 N N . GLU A 1 265 ? -12.68 4.324 1.544 1 92.88 265 GLU A N 1
ATOM 1992 C CA . GLU A 1 265 ? -12.055 4.391 0.226 1 92.88 265 GLU A CA 1
ATOM 1993 C C . GLU A 1 265 ? -10.602 4.863 0.325 1 92.88 265 GLU A C 1
ATOM 1995 O O . GLU A 1 265 ? -9.703 4.25 -0.254 1 92.88 265 GLU A O 1
ATOM 2000 N N . LYS A 1 266 ? -10.32 5.867 1.115 1 87.38 266 LYS A N 1
ATOM 2001 C CA . LYS A 1 266 ? -9.016 6.523 1.077 1 87.38 266 LYS A CA 1
ATOM 2002 C C . LYS A 1 266 ? -8.188 6.172 2.309 1 87.38 266 LYS A C 1
ATOM 2004 O O . LYS A 1 266 ? -8.711 6.113 3.422 1 87.38 266 LYS A O 1
ATOM 2009 N N . ASP A 1 267 ? -6.977 6.125 2.137 1 86.62 267 ASP A N 1
ATOM 2010 C CA . ASP A 1 267 ? -6.039 5.781 3.199 1 86.62 267 ASP A CA 1
ATOM 2011 C C . ASP A 1 267 ? -5.941 6.902 4.234 1 86.62 267 ASP A C 1
ATOM 2013 O O . ASP A 1 267 ? -5.773 6.641 5.426 1 86.62 267 ASP A O 1
ATOM 2017 N N . ALA A 1 268 ? -6.066 8.125 3.799 1 84.75 268 ALA A N 1
ATOM 2018 C CA . ALA A 1 268 ? -5.973 9.258 4.715 1 84.75 268 ALA A CA 1
ATOM 2019 C C . ALA A 1 268 ? -7.059 9.188 5.785 1 84.75 268 ALA A C 1
ATOM 2021 O O . ALA A 1 268 ? -6.801 9.445 6.961 1 84.75 268 ALA A O 1
ATOM 2022 N N . ALA A 1 269 ? -8.242 8.898 5.312 1 90.31 269 ALA A N 1
ATOM 2023 C CA . ALA A 1 269 ? -9.344 8.742 6.262 1 90.31 269 ALA A CA 1
ATOM 2024 C C . ALA A 1 269 ? -9.109 7.547 7.18 1 90.31 269 ALA A C 1
ATOM 2026 O O . ALA A 1 269 ? -9.422 7.598 8.367 1 90.31 269 ALA A O 1
ATOM 2027 N N . PHE A 1 270 ? -8.539 6.516 6.637 1 92.31 270 PHE A N 1
ATOM 2028 C CA . PHE A 1 270 ? -8.203 5.328 7.414 1 92.31 270 PHE A CA 1
ATOM 2029 C C . PHE A 1 270 ? -7.23 5.672 8.539 1 92.31 270 PHE A C 1
ATOM 2031 O O . PHE A 1 270 ? -7.441 5.277 9.688 1 92.31 270 PHE A O 1
ATOM 2038 N N . MET A 1 271 ? -6.273 6.383 8.234 1 87.94 271 MET A N 1
ATOM 2039 C CA . MET A 1 271 ? -5.238 6.754 9.195 1 87.94 271 MET A CA 1
ATOM 2040 C C . MET A 1 271 ? -5.828 7.594 10.328 1 87.94 271 MET A C 1
ATOM 2042 O O . MET A 1 271 ? -5.457 7.426 11.492 1 87.94 271 MET A O 1
ATOM 2046 N N . ARG A 1 272 ? -6.719 8.469 9.969 1 90.31 272 ARG A N 1
ATOM 2047 C CA . ARG A 1 272 ? -7.371 9.312 10.961 1 90.31 272 ARG A CA 1
ATOM 2048 C C . ARG A 1 272 ? -8.219 8.477 11.914 1 90.31 272 ARG A C 1
ATOM 2050 O O . ARG A 1 272 ? -8.156 8.664 13.133 1 90.31 272 ARG A O 1
ATOM 2057 N N . LEU A 1 273 ? -8.945 7.602 11.359 1 94 273 LEU A N 1
ATOM 2058 C CA . LEU A 1 273 ? -9.805 6.734 12.156 1 94 273 LEU A CA 1
ATOM 2059 C C . LEU A 1 273 ? -8.977 5.832 13.07 1 94 273 LEU A C 1
ATOM 2061 O O . LEU A 1 273 ? -9.352 5.59 14.219 1 94 273 LEU A O 1
ATOM 2065 N N . ALA A 1 274 ? -7.895 5.367 12.531 1 90.62 274 ALA A N 1
ATOM 2066 C CA . ALA A 1 274 ? -7.012 4.488 13.289 1 90.62 274 ALA A CA 1
ATOM 2067 C C . ALA A 1 274 ? -6.34 5.242 14.438 1 90.62 274 ALA A C 1
ATOM 2069 O O . ALA A 1 274 ? -6.27 4.746 15.562 1 90.62 274 ALA A O 1
ATOM 2070 N N . GLU A 1 275 ? -5.805 6.391 14.125 1 87.88 275 GLU A N 1
ATOM 2071 C CA . GLU A 1 275 ? -5.102 7.188 15.133 1 87.88 275 GLU A CA 1
ATOM 2072 C C . GLU A 1 275 ? -6.039 7.613 16.25 1 87.88 275 GLU A C 1
ATOM 2074 O O . GLU A 1 275 ? -5.637 7.668 17.422 1 87.88 275 GLU A O 1
ATOM 2079 N N . ASP A 1 276 ? -7.285 7.945 15.867 1 91.75 276 ASP A N 1
ATOM 2080 C CA . ASP A 1 276 ? -8.273 8.352 16.859 1 91.75 276 ASP A CA 1
ATOM 2081 C C . ASP A 1 276 ? -8.859 7.141 17.578 1 91.75 276 ASP A C 1
ATOM 2083 O O . ASP A 1 276 ? -9.664 7.289 18.5 1 91.75 276 ASP A O 1
ATOM 2087 N N . ARG A 1 277 ? -8.453 5.988 17.203 1 92.25 277 ARG A N 1
ATOM 2088 C CA . ARG A 1 277 ? -8.961 4.746 17.766 1 92.25 277 ARG A CA 1
ATOM 2089 C C . ARG A 1 277 ? -10.484 4.727 17.781 1 92.25 277 ARG A C 1
ATOM 2091 O O . ARG A 1 277 ? -11.102 4.438 18.797 1 92.25 277 ARG A O 1
ATOM 2098 N N . PHE A 1 278 ? -11.047 5.078 16.672 1 96 278 PHE A N 1
ATOM 2099 C CA . PHE A 1 278 ? -12.492 5.129 16.5 1 96 278 PHE A CA 1
ATOM 2100 C C . PHE A 1 278 ? -13.125 3.791 16.859 1 96 278 PHE A C 1
ATOM 2102 O O . PHE A 1 278 ? -14.234 3.746 17.391 1 96 278 PHE A O 1
ATOM 2109 N N . TYR A 1 279 ? -12.398 2.713 16.625 1 96.19 279 TYR A N 1
ATOM 2110 C CA . TYR A 1 279 ? -12.906 1.361 16.812 1 96.19 279 TYR A CA 1
ATOM 2111 C C . TYR A 1 279 ? -13.031 1.033 18.297 1 96.19 279 TYR A C 1
ATOM 2113 O O . TYR A 1 279 ? -13.68 0.051 18.672 1 96.19 279 TYR A O 1
ATOM 2121 N N . ASN A 1 280 ? -12.477 1.812 19.172 1 93.5 280 ASN A N 1
ATOM 2122 C CA . ASN A 1 280 ? -12.656 1.645 20.609 1 93.5 280 ASN A CA 1
ATOM 2123 C C . ASN A 1 280 ? -13.914 2.354 21.094 1 93.5 280 ASN A C 1
ATOM 2125 O O . ASN A 1 280 ? -14.578 1.887 22.031 1 93.5 280 ASN A O 1
ATOM 2129 N N . ARG A 1 281 ? -14.195 3.531 20.5 1 95.25 281 ARG A N 1
ATOM 2130 C CA . ARG A 1 281 ? -15.391 4.289 20.844 1 95.25 281 ARG A CA 1
ATOM 2131 C C . ARG A 1 281 ? -16.641 3.596 20.312 1 95.25 281 ARG A C 1
ATOM 2133 O O . ARG A 1 281 ? -17.625 3.434 21.047 1 95.25 281 ARG A O 1
ATOM 2140 N N . PHE A 1 282 ? -16.578 3.238 19.094 1 96.5 282 PHE A N 1
ATOM 2141 C CA . PHE A 1 282 ? -17.609 2.453 18.422 1 96.5 282 PHE A CA 1
ATOM 2142 C C . PHE A 1 282 ? -17.031 1.155 17.875 1 96.5 282 PHE A C 1
ATOM 2144 O O . PHE A 1 282 ? -16.422 1.148 16.797 1 96.5 282 PHE A O 1
ATOM 2151 N N . PRO A 1 283 ? -17.234 0.043 18.562 1 97.19 283 PRO A N 1
ATOM 2152 C CA . PRO A 1 283 ? -16.594 -1.217 18.172 1 97.19 283 PRO A CA 1
ATOM 2153 C C . PRO A 1 283 ? -16.844 -1.585 16.719 1 97.19 283 PRO A C 1
ATOM 2155 O O . PRO A 1 283 ? -17.953 -1.994 16.359 1 97.19 283 PRO A O 1
ATOM 2158 N N . CYS A 1 284 ? -15.797 -1.468 15.945 1 98.06 284 CYS A N 1
ATOM 2159 C CA . CYS A 1 284 ? -15.922 -1.738 14.516 1 98.06 284 CYS A CA 1
ATOM 2160 C C . CYS A 1 284 ? -14.594 -2.199 13.93 1 98.06 284 CYS A C 1
ATOM 2162 O O . CYS A 1 284 ? -13.586 -2.248 14.633 1 98.06 284 CYS A O 1
ATOM 2164 N N . ILE A 1 285 ? -14.617 -2.686 12.719 1 98.06 285 ILE A N 1
ATOM 2165 C CA . ILE A 1 285 ? -13.445 -3.027 11.914 1 98.06 285 ILE A CA 1
ATOM 2166 C C . ILE A 1 285 ? -13.32 -2.049 10.75 1 98.06 285 ILE A C 1
ATOM 2168 O O . ILE A 1 285 ? -14.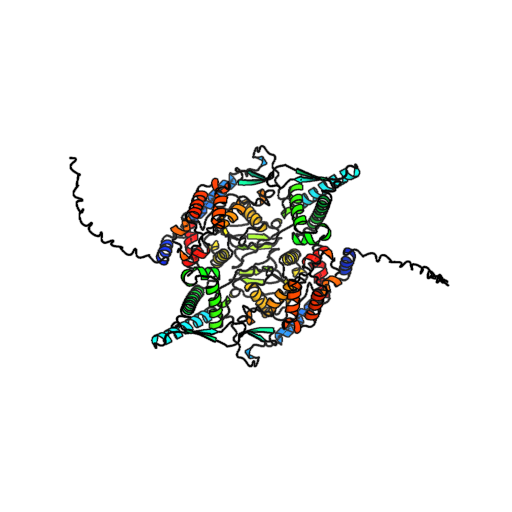281 -1.817 10.016 1 98.06 285 ILE A O 1
ATOM 2172 N N . ILE A 1 286 ? -12.203 -1.457 10.688 1 98 286 ILE A N 1
ATOM 2173 C CA . ILE A 1 286 ? -11.977 -0.488 9.625 1 98 286 ILE A CA 1
ATOM 2174 C C . ILE A 1 286 ? -11.078 -1.102 8.555 1 98 286 ILE A C 1
ATOM 2176 O O . ILE A 1 286 ? -10 -1.625 8.859 1 98 286 ILE A O 1
ATOM 2180 N N . VAL A 1 287 ? -11.492 -1.028 7.297 1 96.75 287 VAL A N 1
ATOM 2181 C CA . VAL A 1 287 ? -10.766 -1.639 6.188 1 96.75 287 VAL A CA 1
ATOM 2182 C C . VAL A 1 287 ? -10.656 -0.645 5.031 1 96.75 287 VAL A C 1
ATOM 2184 O O . VAL A 1 287 ? -11.57 0.143 4.793 1 96.75 287 VAL A O 1
ATOM 2187 N N . THR A 1 288 ? -9.539 -0.652 4.367 1 94.62 288 THR A N 1
ATOM 2188 C CA . THR A 1 288 ? -9.383 0.153 3.162 1 94.62 288 THR A CA 1
ATOM 2189 C C . THR A 1 288 ? -8.5 -0.563 2.145 1 94.62 288 THR A C 1
ATOM 2191 O O . THR A 1 288 ? -7.617 -1.339 2.518 1 94.62 288 THR A O 1
ATOM 2194 N N . ALA A 1 289 ? -8.773 -0.385 0.91 1 90.25 289 ALA A N 1
ATOM 2195 C CA . ALA A 1 289 ? -7.918 -0.872 -0.169 1 90.25 289 ALA A CA 1
ATOM 2196 C C . ALA A 1 289 ? -7.141 0.272 -0.812 1 90.25 289 ALA A C 1
ATOM 2198 O O . ALA A 1 289 ? -6.57 0.113 -1.894 1 90.25 289 ALA A O 1
ATOM 2199 N N . LYS A 1 290 ? -7.172 1.412 -0.182 1 86.88 290 LYS A N 1
ATOM 2200 C CA . LYS A 1 290 ? -6.445 2.584 -0.66 1 86.88 290 LYS A CA 1
ATOM 2201 C C . LYS A 1 290 ? -6.832 2.924 -2.096 1 86.88 290 LYS A C 1
ATOM 2203 O O . LYS A 1 290 ? -5.965 3.045 -2.967 1 86.88 290 LYS A O 1
ATOM 2208 N N . GLY A 1 291 ? -8.133 3.045 -2.328 1 87.19 291 GLY A N 1
ATOM 2209 C CA . GLY A 1 291 ? -8.641 3.363 -3.654 1 87.19 291 GLY A CA 1
ATOM 2210 C C . GLY A 1 291 ? -9.352 2.197 -4.316 1 87.19 291 GLY A C 1
ATOM 2211 O O . GLY A 1 291 ? -10.234 1.58 -3.717 1 87.19 291 GLY A O 1
ATOM 2212 N N . GLN A 1 292 ? -8.883 1.836 -5.547 1 86.38 292 GLN A N 1
ATOM 2213 C CA . GLN A 1 292 ? -9.523 0.744 -6.27 1 86.38 292 GLN A CA 1
ATOM 2214 C C . GLN A 1 292 ? -9.344 -0.582 -5.535 1 86.38 292 GLN A C 1
ATOM 2216 O O . GLN A 1 292 ? -8.242 -0.918 -5.113 1 86.38 292 GLN A O 1
ATOM 2221 N N . PRO A 1 293 ? -10.438 -1.237 -5.434 1 88.75 293 PRO A N 1
ATOM 2222 C CA . PRO A 1 293 ? -10.359 -2.479 -4.66 1 88.75 293 PRO A CA 1
ATOM 2223 C C . PRO A 1 293 ? -9.484 -3.539 -5.328 1 88.75 293 PRO A C 1
ATOM 2225 O O . PRO A 1 293 ? -9.578 -3.748 -6.539 1 88.75 293 PRO A O 1
ATOM 2228 N N . ASP A 1 294 ? -8.656 -4.094 -4.516 1 87.19 294 ASP A N 1
ATOM 2229 C CA . ASP A 1 294 ? -7.906 -5.258 -4.977 1 87.19 294 ASP A CA 1
ATOM 2230 C C . ASP A 1 294 ? -8.625 -6.555 -4.602 1 87.19 294 ASP A C 1
ATOM 2232 O O . ASP A 1 294 ? -9.492 -6.559 -3.729 1 87.19 294 ASP A O 1
ATOM 2236 N N . VAL A 1 295 ? -8.234 -7.641 -5.23 1 85.31 295 VAL A N 1
ATOM 2237 C CA . VAL A 1 295 ? -8.906 -8.93 -5.082 1 85.31 295 VAL A CA 1
ATOM 2238 C C . VAL A 1 295 ? -8.789 -9.406 -3.637 1 85.31 295 VAL A C 1
ATOM 2240 O O . VAL A 1 295 ? -9.766 -9.891 -3.055 1 85.31 295 VAL A O 1
ATOM 2243 N N . ALA A 1 296 ? -7.66 -9.211 -3.055 1 88.06 296 ALA A N 1
ATOM 2244 C CA . ALA A 1 296 ? -7.434 -9.695 -1.693 1 88.06 296 ALA A CA 1
ATOM 2245 C C . ALA A 1 296 ? -8.352 -8.984 -0.702 1 88.06 296 ALA A C 1
ATOM 2247 O O . ALA A 1 296 ? -8.914 -9.617 0.192 1 88.06 296 ALA A O 1
ATOM 2248 N N . THR A 1 297 ? -8.492 -7.73 -0.855 1 92.44 297 THR A N 1
ATOM 2249 C CA . THR A 1 297 ? -9.336 -6.961 0.051 1 92.44 297 THR A CA 1
ATOM 2250 C C . THR A 1 297 ? -10.805 -7.34 -0.121 1 92.44 297 THR A C 1
ATOM 2252 O O . THR A 1 297 ? -11.555 -7.402 0.855 1 92.44 297 THR A O 1
ATOM 2255 N N . ARG A 1 298 ? -11.219 -7.574 -1.343 1 91.5 298 ARG A N 1
ATOM 2256 C CA . ARG A 1 298 ? -12.594 -7.984 -1.608 1 91.5 298 ARG A CA 1
ATOM 2257 C C . ARG A 1 298 ? -12.891 -9.336 -0.97 1 91.5 298 ARG A C 1
ATOM 2259 O O . ARG A 1 298 ? -13.945 -9.516 -0.354 1 91.5 298 ARG A O 1
ATOM 2266 N N . LEU A 1 299 ? -11.938 -10.211 -1.121 1 89.75 299 LEU A N 1
ATOM 2267 C CA . LEU A 1 299 ? -12.102 -11.539 -0.529 1 89.75 299 LEU A CA 1
ATOM 2268 C C . LEU A 1 299 ? -12.125 -11.453 0.994 1 89.75 299 LEU A C 1
ATOM 2270 O O . LEU A 1 299 ? -12.93 -12.125 1.645 1 89.75 299 LEU A O 1
ATOM 2274 N N . PHE A 1 300 ? -11.273 -10.68 1.522 1 92.88 300 PHE A N 1
ATOM 2275 C CA . PHE A 1 300 ? -11.172 -10.508 2.969 1 92.88 300 PHE A CA 1
ATOM 2276 C C . PHE A 1 300 ? -12.461 -9.922 3.535 1 92.88 300 PHE A C 1
ATOM 2278 O O . PHE A 1 300 ? -12.953 -10.375 4.566 1 92.88 300 PHE A O 1
ATOM 2285 N N . LEU A 1 301 ? -12.969 -8.914 2.869 1 95.44 301 LEU A N 1
ATOM 2286 C CA . LEU A 1 301 ? -14.211 -8.273 3.283 1 95.44 301 LEU A CA 1
ATOM 2287 C C . LEU A 1 301 ? -15.375 -9.258 3.248 1 95.44 301 LEU A C 1
ATOM 2289 O O . LEU A 1 301 ? -16.188 -9.297 4.176 1 95.44 301 LEU A O 1
ATOM 2293 N N . ARG A 1 302 ? -15.484 -9.992 2.203 1 91.81 302 ARG A N 1
ATOM 2294 C CA . ARG A 1 302 ? -16.547 -10.984 2.076 1 91.81 302 ARG A CA 1
ATOM 2295 C C . ARG A 1 302 ? -16.453 -12.031 3.182 1 91.81 302 ARG A C 1
ATOM 2297 O O . ARG A 1 302 ? -17.453 -12.398 3.785 1 91.81 302 ARG A O 1
ATOM 2304 N N . ARG A 1 303 ? -15.305 -12.477 3.395 1 91.69 303 ARG A N 1
ATOM 2305 C CA . ARG A 1 303 ? -15.094 -13.469 4.441 1 91.69 303 ARG A CA 1
ATOM 2306 C C . ARG A 1 303 ? -15.5 -12.922 5.805 1 91.69 303 ARG A C 1
ATOM 2308 O O . ARG A 1 303 ? -16.141 -13.625 6.594 1 91.69 303 ARG A O 1
ATOM 2315 N N . MET A 1 304 ? -15.078 -11.727 6.094 1 94.62 304 MET A N 1
ATOM 2316 C CA . MET A 1 304 ? -15.438 -11.094 7.363 1 94.62 304 MET A CA 1
ATOM 2317 C C . MET A 1 304 ? -16.953 -10.992 7.504 1 94.62 304 MET A C 1
ATOM 2319 O O . MET A 1 304 ? -17.5 -11.305 8.562 1 94.62 304 MET A O 1
ATOM 2323 N N . LYS A 1 305 ? -17.578 -10.562 6.461 1 93.69 305 LYS A N 1
ATOM 2324 C CA . LYS A 1 305 ? -19.031 -10.391 6.504 1 93.69 305 LYS A CA 1
ATOM 2325 C C . LYS A 1 305 ? -19.734 -11.734 6.703 1 93.69 305 LYS A C 1
ATOM 2327 O O . LYS A 1 305 ? -20.656 -11.836 7.504 1 93.69 305 LYS A O 1
ATOM 2332 N N . THR A 1 306 ? -19.312 -12.734 5.977 1 89.06 306 THR A N 1
ATOM 2333 C CA . THR A 1 306 ? -19.984 -14.031 5.996 1 89.06 306 THR A CA 1
ATOM 2334 C C . THR A 1 306 ? -19.734 -14.75 7.32 1 89.06 306 THR A C 1
ATOM 2336 O O . THR A 1 306 ? -20.656 -15.352 7.883 1 89.06 306 THR A O 1
ATOM 2339 N N . GLU A 1 307 ? -18.578 -14.672 7.84 1 91.88 307 GLU A N 1
ATOM 2340 C CA . GLU A 1 307 ? -18.219 -15.422 9.039 1 91.88 307 GLU A CA 1
ATOM 2341 C C . GLU A 1 307 ? -18.672 -14.688 10.305 1 91.88 307 GLU A C 1
ATOM 2343 O O . GLU A 1 307 ? -19.094 -15.32 11.273 1 91.88 307 GLU A O 1
ATOM 2348 N N . LEU A 1 308 ? -18.516 -13.398 10.25 1 94.69 308 LEU A N 1
ATOM 2349 C CA . LEU A 1 308 ? -18.844 -12.625 11.453 1 94.69 308 LEU A CA 1
ATOM 2350 C C . LEU A 1 308 ? -20.266 -12.07 11.375 1 94.69 308 LEU A C 1
ATOM 2352 O O . LEU A 1 308 ? -20.797 -11.602 12.375 1 94.69 308 LEU A O 1
ATOM 2356 N N . LYS A 1 309 ? -20.891 -12.07 10.211 1 93.69 309 LYS A N 1
ATOM 2357 C CA . LYS A 1 309 ? -22.25 -11.609 9.984 1 93.69 309 LYS A CA 1
ATOM 2358 C C . LYS A 1 309 ? -22.422 -10.156 10.422 1 93.69 309 LYS A C 1
ATOM 2360 O O . LYS A 1 309 ? -23.375 -9.82 11.125 1 93.69 309 LYS A O 1
ATOM 2365 N N . LEU A 1 310 ? -21.5 -9.375 10.055 1 95.69 310 LEU A N 1
ATOM 2366 C CA . LEU A 1 310 ? -21.5 -7.961 10.406 1 95.69 310 LEU A CA 1
ATOM 2367 C C . LEU A 1 310 ? -22.016 -7.113 9.25 1 95.69 310 LEU A C 1
ATOM 2369 O O . LEU A 1 310 ? -21.734 -7.406 8.086 1 95.69 310 LEU A O 1
ATOM 2373 N N . PRO A 1 311 ? -22.812 -6.133 9.547 1 96.25 311 PRO A N 1
ATOM 2374 C CA . PRO A 1 311 ? -23.141 -5.172 8.492 1 96.25 311 PRO A CA 1
ATOM 2375 C C . PRO A 1 311 ? -21.922 -4.355 8.031 1 96.25 311 PRO A C 1
ATOM 2377 O O . PRO A 1 311 ? -21.016 -4.109 8.82 1 96.25 311 PRO A O 1
ATOM 2380 N N . VAL A 1 312 ? -21.953 -3.953 6.742 1 96.88 312 VAL A N 1
ATOM 2381 C CA . VAL A 1 312 ? -20.844 -3.201 6.168 1 96.88 312 VAL A CA 1
ATOM 2382 C C . VAL A 1 312 ? -21.312 -1.799 5.789 1 96.88 312 VAL A C 1
ATOM 2384 O O . VAL A 1 312 ? -22.297 -1.642 5.055 1 96.88 312 VAL A O 1
ATOM 2387 N N . LEU A 1 313 ? -20.688 -0.808 6.355 1 97.62 313 LEU A N 1
ATOM 2388 C CA . LEU A 1 313 ? -20.906 0.594 6.016 1 97.62 313 LEU A CA 1
ATOM 2389 C C . LEU A 1 313 ? -19.75 1.139 5.188 1 97.62 313 LEU A C 1
ATOM 2391 O O . LEU A 1 313 ? -18.578 0.857 5.484 1 97.62 313 LEU A O 1
ATOM 2395 N N . ALA A 1 314 ? -20.031 1.85 4.176 1 97.25 314 ALA A N 1
ATOM 2396 C CA . ALA A 1 314 ? -18.984 2.334 3.285 1 97.25 314 ALA A CA 1
ATOM 2397 C C . ALA A 1 314 ? -18.875 3.855 3.334 1 97.25 314 ALA A C 1
ATOM 2399 O O . ALA A 1 314 ? -19.891 4.555 3.318 1 97.25 314 ALA A O 1
ATOM 2400 N N . LEU A 1 315 ? -17.719 4.32 3.531 1 97.5 315 LEU A N 1
ATOM 2401 C CA . LEU A 1 315 ? -17.359 5.734 3.469 1 97.5 315 LEU A CA 1
ATOM 2402 C C . LEU A 1 315 ? -16.5 6.027 2.24 1 97.5 315 LEU A C 1
ATOM 2404 O O . LEU A 1 315 ? -15.305 5.734 2.23 1 97.5 315 LEU A O 1
ATOM 2408 N N . VAL A 1 316 ? -17.094 6.648 1.21 1 96.44 316 VAL A N 1
ATOM 2409 C CA . VAL A 1 316 ? -16.422 6.891 -0.059 1 96.44 316 VAL A CA 1
ATOM 2410 C C . VAL A 1 316 ? -16.531 8.367 -0.437 1 96.44 316 VAL A C 1
ATOM 2412 O O . VAL A 1 316 ? -17.344 9.102 0.15 1 96.44 316 VAL A O 1
ATOM 2415 N N . ASP A 1 317 ? -15.75 8.781 -1.368 1 94.75 317 ASP A N 1
ATOM 2416 C CA . ASP A 1 317 ? -15.828 10.148 -1.876 1 94.75 317 ASP A CA 1
ATOM 2417 C C . ASP A 1 317 ? -17.188 10.422 -2.514 1 94.75 317 ASP A C 1
ATOM 2419 O O . ASP A 1 317 ? -17.812 9.508 -3.061 1 94.75 317 ASP A O 1
ATOM 2423 N N . SER A 1 318 ? -17.578 11.625 -2.422 1 95 318 SER A N 1
ATOM 2424 C CA . SER A 1 318 ? -18.812 12.031 -3.064 1 95 318 SER A CA 1
ATOM 2425 C C . SER A 1 318 ? -18.609 12.336 -4.543 1 95 318 SER A C 1
ATOM 2427 O O . SER A 1 318 ? -18.688 13.492 -4.961 1 95 318 SER A O 1
ATOM 2429 N N . ASP A 1 319 ? -18.359 11.445 -5.32 1 94.62 319 ASP A N 1
ATOM 2430 C CA . ASP A 1 319 ? -18.219 11.508 -6.773 1 94.62 319 ASP A CA 1
ATOM 2431 C C . ASP A 1 319 ? -18.625 10.18 -7.414 1 94.62 319 ASP A C 1
ATOM 2433 O O . ASP A 1 319 ? -18.875 9.195 -6.719 1 94.62 319 ASP A O 1
ATOM 2437 N N . PRO A 1 320 ? -18.828 10.148 -8.695 1 93.94 320 PRO A N 1
ATOM 2438 C CA . PRO A 1 320 ? -19.25 8.914 -9.352 1 93.94 320 PRO A CA 1
ATOM 2439 C C . PRO A 1 320 ? -18.25 7.773 -9.172 1 93.94 320 PRO A C 1
ATOM 2441 O O . PRO A 1 320 ? -18.656 6.605 -9.117 1 93.94 320 PRO A O 1
ATOM 2444 N N . TYR A 1 321 ? -17.078 8.047 -9.023 1 91.56 321 TYR A N 1
ATOM 2445 C CA . TYR A 1 321 ? -16.062 7.008 -8.898 1 91.56 321 TYR A CA 1
ATOM 2446 C C . TYR A 1 321 ? -16.109 6.371 -7.512 1 91.56 321 TYR A C 1
ATOM 2448 O O . TYR A 1 321 ? -15.789 5.191 -7.352 1 91.56 321 TYR A O 1
ATOM 2456 N N . GLY A 1 322 ? -16.344 7.191 -6.574 1 92.88 322 GLY A N 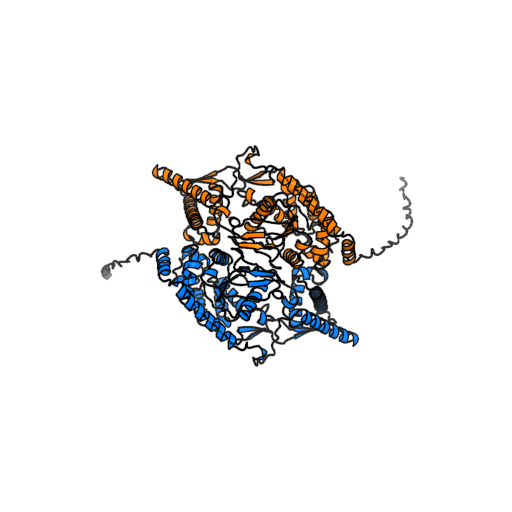1
ATOM 2457 C CA . GLY A 1 322 ? -16.578 6.609 -5.262 1 92.88 322 GLY A CA 1
ATOM 2458 C C . GLY A 1 322 ? -17.672 5.551 -5.258 1 92.88 322 GLY A C 1
ATOM 2459 O O . GLY A 1 322 ? -17.5 4.484 -4.66 1 92.88 322 GLY A O 1
ATOM 2460 N N . LEU A 1 323 ? -18.703 5.785 -5.902 1 91.31 323 LEU A N 1
ATOM 2461 C CA . LEU A 1 323 ? -19.797 4.832 -6 1 91.31 323 LEU A CA 1
ATOM 2462 C C . LEU A 1 323 ? -19.406 3.635 -6.855 1 91.31 323 LEU A C 1
ATOM 2464 O O . LEU A 1 323 ? -19.875 2.518 -6.625 1 91.31 323 LEU A O 1
ATOM 2468 N N . LYS A 1 324 ? -18.625 3.926 -7.816 1 90.94 324 LYS A N 1
ATOM 2469 C CA . LYS A 1 324 ? -18.125 2.826 -8.641 1 90.94 324 LYS A CA 1
ATOM 2470 C C . LYS A 1 324 ? -17.312 1.846 -7.805 1 90.94 324 LYS A C 1
ATOM 2472 O O . LYS A 1 324 ? -17.438 0.63 -7.973 1 90.94 324 LYS A O 1
ATOM 2477 N N . ILE A 1 325 ? -16.5 2.391 -6.973 1 91.62 325 ILE A N 1
ATOM 2478 C CA . ILE A 1 325 ? -15.703 1.558 -6.074 1 91.62 325 ILE A CA 1
ATOM 2479 C C . ILE A 1 325 ? -16.625 0.711 -5.207 1 91.62 325 ILE A C 1
ATOM 2481 O O . ILE A 1 325 ? -16.406 -0.488 -5.031 1 91.62 325 ILE A O 1
ATOM 2485 N N . LEU A 1 326 ? -17.625 1.327 -4.711 1 91.25 326 LEU A N 1
ATOM 2486 C CA . LEU A 1 326 ? -18.609 0.625 -3.887 1 91.25 326 LEU A CA 1
ATOM 2487 C C . LEU A 1 326 ? -19.297 -0.478 -4.68 1 91.25 326 LEU A C 1
ATOM 2489 O O . LEU A 1 326 ? -19.531 -1.567 -4.156 1 91.25 326 LEU A O 1
ATOM 2493 N N . SER A 1 327 ? -19.594 -0.211 -5.879 1 88.75 327 SER A N 1
ATOM 2494 C CA . SER A 1 327 ? -20.266 -1.177 -6.734 1 88.75 327 SER A CA 1
ATOM 2495 C C . SER A 1 327 ? -19.406 -2.402 -6.992 1 88.75 327 SER A C 1
ATOM 2497 O O . SER A 1 327 ? -19.906 -3.518 -7.109 1 88.75 327 SER A O 1
ATOM 2499 N N . VAL A 1 328 ? -18.188 -2.164 -7.094 1 88.25 328 VAL A N 1
ATOM 2500 C CA . VAL A 1 328 ? -17.25 -3.268 -7.336 1 88.25 328 VAL A CA 1
ATOM 2501 C C . VAL A 1 328 ? -17.25 -4.215 -6.141 1 88.25 328 VAL A C 1
ATOM 2503 O O . VAL A 1 328 ? -17.219 -5.438 -6.305 1 88.25 328 VAL A O 1
ATOM 2506 N N . TYR A 1 329 ? -17.297 -3.631 -5 1 91.12 329 TYR A N 1
ATOM 2507 C CA . TYR A 1 329 ? -17.391 -4.465 -3.807 1 91.12 329 TYR A CA 1
ATOM 2508 C C . TYR A 1 329 ? -18.703 -5.23 -3.766 1 91.12 329 TYR A C 1
ATOM 2510 O O . TYR A 1 329 ? -18.734 -6.402 -3.383 1 91.12 329 TYR A O 1
ATOM 2518 N N . MET A 1 330 ? -19.703 -4.648 -4.168 1 88.19 330 MET A N 1
ATOM 2519 C CA . MET A 1 330 ? -21.047 -5.18 -3.982 1 88.19 330 MET A CA 1
ATOM 2520 C C . MET A 1 330 ? -21.406 -6.164 -5.094 1 88.19 330 MET A C 1
ATOM 2522 O O . MET A 1 330 ? -21.969 -7.23 -4.828 1 88.19 330 MET A O 1
ATOM 2526 N N . CYS A 1 331 ? -21.109 -5.746 -6.32 1 81.81 331 CYS A N 1
ATOM 2527 C CA . CYS A 1 331 ? -21.625 -6.484 -7.465 1 81.81 331 CYS A CA 1
ATOM 2528 C C . CYS A 1 331 ? -20.5 -7.117 -8.266 1 81.81 331 CYS A C 1
ATOM 2530 O O . CYS A 1 331 ? -20.734 -7.98 -9.109 1 81.81 331 CYS A O 1
ATOM 2532 N N . GLY A 1 332 ? -19.359 -6.715 -7.941 1 79.56 332 GLY A N 1
ATOM 2533 C CA . GLY A 1 332 ? -18.234 -7.27 -8.68 1 79.56 332 GLY A CA 1
ATOM 2534 C C . GLY A 1 332 ? -17.875 -6.461 -9.914 1 79.56 332 GLY A C 1
ATOM 2535 O O . GLY A 1 332 ? -18.484 -5.422 -10.18 1 79.56 332 GLY A O 1
ATOM 2536 N N . SER A 1 333 ? -16.844 -6.934 -10.57 1 74.44 333 SER A N 1
ATOM 2537 C CA . SER A 1 333 ? -16.375 -6.289 -11.789 1 74.44 333 SER A CA 1
ATOM 2538 C C . SER A 1 333 ? -16.672 -7.148 -13.016 1 74.44 333 SER A C 1
ATOM 2540 O O . SER A 1 333 ? -16.828 -8.367 -12.906 1 74.44 333 SER A O 1
ATOM 2542 N N . LYS A 1 334 ? -16.812 -6.504 -14.133 1 70.56 334 LYS A N 1
ATOM 2543 C CA . LYS A 1 334 ? -17.078 -7.211 -15.383 1 70.56 334 LYS A CA 1
ATOM 2544 C C . LYS A 1 334 ? -15.953 -8.18 -15.719 1 70.56 334 LYS A C 1
ATOM 2546 O O . LYS A 1 334 ? -16.203 -9.312 -16.156 1 70.56 334 LYS A O 1
ATOM 2551 N N . ASN A 1 335 ? -14.812 -7.801 -15.391 1 68.25 335 ASN A N 1
ATOM 2552 C CA . ASN A 1 335 ? -13.648 -8.609 -15.742 1 68.25 335 ASN A CA 1
ATOM 2553 C C . ASN A 1 335 ? -13.578 -9.891 -14.914 1 68.25 335 ASN A C 1
ATOM 2555 O O . ASN A 1 335 ? -13.008 -10.883 -15.352 1 68.25 335 ASN A O 1
ATOM 2559 N N . MET A 1 336 ? -14.188 -9.844 -13.781 1 73.12 336 MET A N 1
ATOM 2560 C CA . MET A 1 336 ? -14.117 -10.992 -12.883 1 73.12 336 MET A CA 1
ATOM 2561 C C . MET A 1 336 ? -15.516 -11.555 -12.617 1 73.12 336 MET A C 1
ATOM 2563 O O . MET A 1 336 ? -15.797 -12.016 -11.508 1 73.12 336 MET A O 1
ATOM 2567 N N . SER A 1 337 ? -16.344 -11.492 -13.578 1 73.12 337 SER A N 1
ATOM 2568 C CA . SER A 1 337 ? -17.734 -11.906 -13.422 1 73.12 337 SER A CA 1
ATOM 2569 C C . SER A 1 337 ? -17.844 -13.391 -13.094 1 73.12 337 SER A C 1
ATOM 2571 O O . SER A 1 337 ? -18.766 -13.812 -12.406 1 73.12 337 SER A O 1
ATOM 2573 N N . TYR A 1 338 ? -16.844 -14.117 -13.516 1 73.62 338 TYR A N 1
ATOM 2574 C CA . TYR A 1 338 ? -16.859 -15.555 -13.266 1 73.62 338 TYR A CA 1
ATOM 2575 C C . TYR A 1 338 ? -16.641 -15.852 -11.789 1 73.62 338 TYR A C 1
ATOM 2577 O O . TYR A 1 338 ? -17.031 -16.906 -11.297 1 73.62 338 TYR A O 1
ATOM 2585 N N . ASP A 1 339 ? -16.047 -14.914 -11.07 1 76 339 ASP A N 1
ATOM 2586 C CA . ASP A 1 339 ? -15.711 -15.102 -9.664 1 76 339 ASP A CA 1
ATOM 2587 C C . ASP A 1 339 ? -16.562 -14.195 -8.773 1 76 339 ASP A C 1
ATOM 2589 O O . ASP A 1 339 ? -16.203 -13.938 -7.625 1 76 339 ASP A O 1
ATOM 2593 N N . SER A 1 340 ? -17.594 -13.727 -9.273 1 75.12 340 SER A N 1
ATOM 2594 C CA . SER A 1 340 ? -18.391 -12.727 -8.578 1 75.12 340 SER A CA 1
ATOM 2595 C C . SER A 1 340 ? -18.938 -13.258 -7.258 1 75.12 340 SER A C 1
ATOM 2597 O O . SER A 1 340 ? -19.031 -12.523 -6.277 1 75.12 340 SER A O 1
ATOM 2599 N N . SER A 1 341 ? -19.234 -14.5 -7.285 1 76.44 341 SER A N 1
ATOM 2600 C CA . SER A 1 341 ? -19.812 -15.078 -6.082 1 76.44 341 SER A CA 1
ATOM 2601 C C . SER A 1 341 ? -18.844 -14.992 -4.902 1 76.44 341 SER A C 1
ATOM 2603 O O . SER A 1 341 ? -19.281 -14.883 -3.752 1 76.44 341 SER A O 1
ATOM 2605 N N . ASN A 1 342 ? -17.656 -14.977 -5.219 1 79.38 342 ASN A N 1
ATOM 2606 C CA . ASN A 1 342 ? -16.656 -15 -4.152 1 79.38 342 ASN A CA 1
ATOM 2607 C C . ASN A 1 342 ? -16.094 -13.609 -3.879 1 79.38 342 ASN A C 1
ATOM 2609 O O . ASN A 1 342 ? -15.516 -13.359 -2.822 1 79.38 342 ASN A O 1
ATOM 2613 N N . LEU A 1 343 ? -16.328 -12.734 -4.723 1 82 343 LEU A N 1
ATOM 2614 C CA . LEU A 1 343 ? -15.648 -11.445 -4.637 1 82 343 LEU A CA 1
ATOM 2615 C C . LEU A 1 343 ? -16.625 -10.344 -4.227 1 82 343 LEU A C 1
ATOM 2617 O O . LEU A 1 343 ? -16.203 -9.211 -3.979 1 82 343 LEU A O 1
ATOM 2621 N N . THR A 1 344 ? -17.828 -10.68 -4.156 1 84.38 344 THR A N 1
ATOM 2622 C CA . THR A 1 344 ? -18.812 -9.625 -3.904 1 84.38 344 THR A CA 1
ATOM 2623 C C . THR A 1 344 ? -19.359 -9.719 -2.484 1 84.38 344 THR A C 1
ATOM 2625 O O . THR A 1 344 ? -19.5 -10.82 -1.942 1 84.38 344 THR A O 1
ATOM 2628 N N . THR A 1 345 ? -19.578 -8.664 -1.964 1 89.06 345 THR A N 1
ATOM 2629 C CA . THR A 1 345 ? -20.219 -8.508 -0.657 1 89.06 345 THR A CA 1
ATOM 2630 C C . THR A 1 345 ? -21.547 -7.781 -0.779 1 89.06 345 THR A C 1
ATOM 2632 O O . THR A 1 345 ? -21.578 -6.566 -1.005 1 89.06 345 THR A O 1
ATOM 2635 N N . PRO A 1 346 ? -22.562 -8.523 -0.59 1 85.19 346 PRO A N 1
ATOM 2636 C CA . PRO A 1 346 ? -23.875 -7.891 -0.766 1 85.19 346 PRO A CA 1
ATOM 2637 C C . PRO A 1 346 ? -24.25 -6.973 0.396 1 85.19 346 PRO A C 1
ATOM 2639 O O . PRO A 1 346 ? -23.672 -7.082 1.482 1 85.19 346 PRO A O 1
ATOM 2642 N N . ASP A 1 347 ? -25.078 -6.062 0.162 1 87.5 347 ASP A N 1
ATOM 2643 C CA . ASP A 1 347 ? -25.75 -5.238 1.166 1 87.5 347 ASP A CA 1
ATOM 2644 C C . ASP A 1 347 ? -24.766 -4.309 1.861 1 87.5 347 ASP A C 1
ATOM 2646 O O . ASP A 1 347 ? -24.75 -4.211 3.09 1 87.5 347 ASP A O 1
ATOM 2650 N N . ILE A 1 348 ? -23.891 -3.805 1.122 1 92.31 348 ILE A N 1
ATOM 2651 C CA . ILE A 1 348 ? -23.062 -2.729 1.652 1 92.31 348 ILE A CA 1
ATOM 2652 C C . ILE A 1 348 ? -23.875 -1.431 1.693 1 92.31 348 ILE A C 1
ATOM 2654 O O . ILE A 1 348 ? -24.531 -1.069 0.714 1 92.31 348 ILE A O 1
ATOM 2658 N N . LYS A 1 349 ? -23.875 -0.815 2.838 1 94.56 349 LYS A N 1
ATOM 2659 C CA . LYS A 1 349 ? -24.625 0.423 3.004 1 94.56 349 LYS A CA 1
ATOM 2660 C C . LYS A 1 349 ? -23.75 1.643 2.746 1 94.56 349 LYS A C 1
ATOM 2662 O O . LYS A 1 349 ? -22.625 1.717 3.242 1 94.56 349 LYS A O 1
ATOM 2667 N N . TRP A 1 350 ? -24.266 2.521 1.942 1 95.62 350 TRP A N 1
ATOM 2668 C CA . TRP A 1 350 ? -23.594 3.777 1.654 1 95.62 350 TRP A CA 1
ATOM 2669 C C . TRP A 1 350 ? -23.766 4.77 2.797 1 95.62 350 TRP A C 1
ATOM 2671 O O . TRP A 1 350 ? -24.828 5.387 2.93 1 95.62 350 TRP A O 1
ATOM 2681 N N . LEU A 1 351 ? -22.766 4.914 3.572 1 96 351 LEU A N 1
ATOM 2682 C CA . LEU A 1 351 ? -22.797 5.793 4.734 1 96 351 LEU A CA 1
ATOM 2683 C C . LEU A 1 351 ? -22.5 7.234 4.34 1 96 351 LEU A C 1
ATOM 2685 O O . LEU A 1 351 ? -23.203 8.156 4.746 1 96 351 LEU A O 1
ATOM 2689 N N . GLY A 1 352 ? -21.422 7.371 3.582 1 92.88 352 GLY A N 1
ATOM 2690 C CA . GLY A 1 352 ? -21 8.695 3.152 1 92.88 352 GLY A CA 1
ATOM 2691 C C . GLY A 1 352 ? -19.688 8.695 2.406 1 92.88 352 GLY A C 1
ATOM 2692 O O . GLY A 1 352 ? -19.109 7.633 2.172 1 92.88 352 GLY A O 1
ATOM 2693 N N . VAL A 1 353 ? -19.375 9.781 1.985 1 93.88 353 VAL A N 1
ATOM 2694 C CA . VAL A 1 353 ? -19.984 11.102 1.938 1 93.88 353 VAL A CA 1
ATOM 2695 C C . VAL A 1 353 ? -21 11.164 0.786 1 93.88 353 VAL A C 1
ATOM 2697 O O . VAL A 1 353 ? -20.625 10.984 -0.377 1 93.88 353 VAL A O 1
ATOM 2700 N N . ARG A 1 354 ? -22.172 11.367 1.104 1 95.56 354 ARG A N 1
ATOM 2701 C CA . ARG A 1 354 ? -23.203 11.445 0.087 1 95.56 354 ARG A CA 1
ATOM 2702 C C . ARG A 1 354 ? -23.391 12.875 -0.408 1 95.56 354 ARG A C 1
ATOM 2704 O O . ARG A 1 354 ? -23.078 13.828 0.305 1 95.56 354 ARG A O 1
ATOM 2711 N N . PRO A 1 355 ? -23.859 13.039 -1.63 1 94.5 355 PRO A N 1
ATOM 2712 C CA . PRO A 1 355 ? -24.109 14.391 -2.152 1 94.5 355 PRO A CA 1
ATOM 2713 C C . PRO A 1 355 ? -25.031 15.211 -1.256 1 94.5 355 PRO A C 1
ATOM 2715 O O . PRO A 1 355 ? -24.828 16.422 -1.096 1 94.5 355 PRO A O 1
ATOM 2718 N N . SER A 1 356 ? -26.016 14.625 -0.644 1 95.06 356 SER A N 1
ATOM 2719 C CA . SER A 1 356 ? -26.938 15.32 0.25 1 95.06 356 SER A CA 1
ATOM 2720 C C . SER A 1 356 ? -26.219 15.805 1.507 1 95.06 356 SER A C 1
ATOM 2722 O O . SER A 1 356 ? -26.656 16.75 2.154 1 95.06 356 SER A O 1
ATOM 2724 N N . ASP A 1 357 ? -25.125 15.117 1.878 1 94.69 357 ASP A N 1
ATOM 2725 C CA . ASP A 1 357 ? -24.359 15.492 3.062 1 94.69 357 ASP A CA 1
ATOM 2726 C C . ASP A 1 357 ? -23.672 16.844 2.871 1 94.69 357 ASP A C 1
ATOM 2728 O O . ASP A 1 357 ? -23.391 17.547 3.844 1 94.69 357 ASP A O 1
ATOM 2732 N N . LEU A 1 358 ? -23.359 17.172 1.656 1 93.94 358 LEU A N 1
ATOM 2733 C CA . LEU A 1 358 ? -22.656 18.422 1.377 1 93.94 358 LEU A CA 1
ATOM 2734 C C . LEU A 1 358 ? -23.469 19.625 1.834 1 93.94 358 LEU A C 1
ATOM 2736 O O . LEU A 1 358 ? -22.922 20.562 2.426 1 93.94 358 LEU A O 1
ATOM 2740 N N . ASP A 1 359 ? -24.719 19.547 1.599 1 91.81 359 ASP A N 1
ATOM 2741 C CA . ASP A 1 359 ? -25.609 20.641 2.023 1 91.81 359 ASP A CA 1
ATOM 2742 C C . ASP A 1 359 ? -26.016 20.469 3.484 1 91.81 359 ASP A C 1
ATOM 2744 O O . ASP A 1 359 ? -26.078 21.453 4.23 1 91.81 359 ASP A O 1
ATOM 2748 N N . LYS A 1 360 ? -26.297 19.234 3.834 1 91.56 360 LYS A N 1
ATOM 2749 C CA . LYS A 1 360 ? -26.734 18.938 5.195 1 91.56 360 LYS A CA 1
ATOM 2750 C C . LYS A 1 360 ? -25.719 19.406 6.219 1 91.56 360 LYS A C 1
ATOM 2752 O O . LYS A 1 360 ? -26.078 19.938 7.266 1 91.56 360 LYS A O 1
ATOM 2757 N N . TYR A 1 361 ? -24.469 19.203 5.902 1 92.56 361 TYR A N 1
ATOM 2758 C CA . TYR A 1 361 ? -23.391 19.562 6.82 1 92.56 361 TYR A CA 1
ATOM 2759 C C . TYR A 1 361 ? -22.766 20.891 6.418 1 92.56 361 TYR A C 1
ATOM 2761 O O . TYR A 1 361 ? -21.797 21.344 7.031 1 92.56 361 TYR A O 1
ATOM 2769 N N . ARG A 1 362 ? -23.234 21.516 5.383 1 91.19 362 ARG A N 1
ATOM 2770 C CA . ARG A 1 362 ? -22.828 22.828 4.898 1 91.19 362 ARG A CA 1
ATOM 2771 C C . ARG A 1 362 ? -21.344 22.859 4.59 1 91.19 362 ARG A C 1
ATOM 2773 O O . ARG A 1 362 ? -20.625 23.734 5.074 1 91.19 362 ARG A O 1
ATOM 2780 N N . VAL A 1 363 ? -20.922 21.875 3.871 1 90.81 363 VAL A N 1
ATOM 2781 C CA . VAL A 1 363 ? -19.547 21.875 3.402 1 90.81 363 VAL A CA 1
ATOM 2782 C C . VAL A 1 363 ? -19.297 23.109 2.533 1 90.81 363 VAL A C 1
ATOM 2784 O O . VAL A 1 363 ? -20.047 23.359 1.582 1 90.81 363 VAL A O 1
ATOM 2787 N N . PRO A 1 364 ? -18.312 23.844 2.912 1 90.06 364 PRO A N 1
ATOM 2788 C CA . PRO A 1 364 ? -18.047 25.078 2.164 1 90.06 364 PRO A CA 1
ATOM 2789 C C . PRO A 1 364 ? -17.922 24.844 0.66 1 90.06 364 PRO A C 1
ATOM 2791 O O . PRO A 1 364 ? -17.359 23.844 0.233 1 90.06 364 PRO A O 1
ATOM 2794 N N . GLU A 1 365 ? -18.359 25.734 -0.103 1 88.56 365 GLU A N 1
ATOM 2795 C CA . GLU A 1 365 ? -18.359 25.625 -1.559 1 88.56 365 GLU A CA 1
ATOM 2796 C C . GLU A 1 365 ? -16.938 25.484 -2.105 1 88.56 365 GLU A C 1
ATOM 2798 O O . GLU A 1 365 ? -16.719 24.797 -3.102 1 88.56 365 GLU A O 1
ATOM 2803 N N . GLN A 1 366 ? -16.047 26.109 -1.438 1 87.5 366 GLN A N 1
ATOM 2804 C CA . GLN A 1 366 ? -14.656 26.094 -1.887 1 87.5 366 GLN A CA 1
ATOM 2805 C C . GLN A 1 366 ? -14.047 24.703 -1.713 1 87.5 366 GLN A C 1
ATOM 2807 O O . GLN A 1 366 ? -13.016 24.391 -2.318 1 87.5 366 GLN A O 1
ATOM 2812 N N . CYS A 1 367 ? -14.688 23.938 -0.885 1 89.56 367 CYS A N 1
ATOM 2813 C CA . CYS A 1 367 ? -14.188 22.594 -0.632 1 89.56 367 CYS A CA 1
ATOM 2814 C C . CYS A 1 367 ? -14.891 21.578 -1.521 1 89.56 367 CYS A C 1
ATOM 2816 O O . CYS A 1 367 ? -14.586 20.375 -1.462 1 89.56 367 CYS A O 1
ATOM 2818 N N . ARG A 1 368 ? -15.75 22.141 -2.285 1 90.81 368 ARG A N 1
ATOM 2819 C CA . ARG A 1 368 ? -16.406 21.312 -3.293 1 90.81 368 ARG A CA 1
ATOM 2820 C C . ARG A 1 368 ? -15.703 21.422 -4.641 1 90.81 368 ARG A C 1
ATOM 2822 O O . ARG A 1 368 ? -15 22.391 -4.902 1 90.81 368 ARG A O 1
ATOM 2829 N N . LEU A 1 369 ? -15.68 20.359 -5.316 1 89.12 369 LEU A N 1
ATOM 2830 C CA . LEU A 1 369 ? -15.047 20.344 -6.625 1 89.12 369 LEU A CA 1
ATOM 2831 C C . LEU A 1 369 ? -16.078 20.234 -7.734 1 89.12 369 LEU A C 1
ATOM 2833 O O . LEU A 1 369 ? -17.078 19.516 -7.594 1 89.12 369 LEU A O 1
ATOM 2837 N N . PRO A 1 370 ? -15.844 21 -8.742 1 92.06 370 PRO A N 1
ATOM 2838 C CA . PRO A 1 370 ? -16.75 20.844 -9.891 1 92.06 370 PRO A CA 1
ATOM 2839 C C . PRO A 1 370 ? -16.531 19.516 -10.617 1 92.06 370 PRO A C 1
ATOM 2841 O O . PRO A 1 370 ? -15.398 19.047 -10.75 1 92.06 370 PRO A O 1
ATOM 2844 N N . MET A 1 371 ? -17.594 19.031 -11.133 1 93.25 371 MET A N 1
ATOM 2845 C CA . MET A 1 371 ? -17.5 17.797 -11.898 1 93.25 371 MET A CA 1
ATOM 2846 C C . MET A 1 371 ? -17.078 18.078 -13.336 1 93.25 371 MET A C 1
ATOM 2848 O O . MET A 1 371 ? -17.531 19.047 -13.945 1 93.25 371 MET A O 1
ATOM 2852 N N . THR A 1 372 ? -16.219 17.312 -13.805 1 93.88 372 THR A N 1
ATOM 2853 C CA . THR A 1 372 ? -15.867 17.359 -15.219 1 93.88 372 THR A CA 1
ATOM 2854 C C . THR A 1 372 ? -16.938 16.688 -16.062 1 93.88 372 THR A C 1
ATOM 2856 O O . THR A 1 372 ? -17.844 16.031 -15.531 1 93.88 372 THR A O 1
ATOM 2859 N N . GLU A 1 373 ? -16.797 16.875 -17.359 1 94.5 373 GLU A N 1
ATOM 2860 C CA . GLU A 1 373 ? -17.734 16.219 -18.266 1 94.5 373 GLU A CA 1
ATOM 2861 C C . GLU A 1 373 ? -17.641 14.695 -18.141 1 94.5 373 GLU A C 1
ATOM 2863 O O . GLU A 1 373 ? -18.641 13.992 -18.281 1 94.5 373 GLU A O 1
ATOM 2868 N N . GLN A 1 374 ? -16.5 14.289 -17.906 1 94.31 374 GLN A N 1
ATOM 2869 C CA . GLN A 1 374 ? -16.281 12.859 -17.734 1 94.31 374 GLN A CA 1
ATOM 2870 C C . GLN A 1 374 ? -16.953 12.359 -16.453 1 94.31 374 GLN A C 1
ATOM 2872 O O . GLN A 1 374 ? -17.5 11.25 -16.422 1 94.31 374 GLN A O 1
ATOM 2877 N N . ASP A 1 375 ? -16.891 13.172 -15.492 1 94 375 ASP A N 1
ATOM 2878 C CA . ASP A 1 375 ? -17.562 12.836 -14.242 1 94 375 ASP A CA 1
ATOM 2879 C C . ASP A 1 375 ? -19.062 12.711 -14.445 1 94 375 ASP A C 1
ATOM 2881 O O . ASP A 1 375 ? -19.688 11.781 -13.938 1 94 375 ASP A O 1
ATOM 2885 N N . VAL A 1 376 ? -19.578 13.648 -15.141 1 95.06 376 VAL A N 1
ATOM 2886 C CA . VAL A 1 376 ? -21.016 13.688 -15.375 1 95.06 376 VAL A CA 1
ATOM 2887 C C . VAL A 1 376 ? -21.438 12.469 -16.203 1 95.06 376 VAL A C 1
ATOM 2889 O O . VAL A 1 376 ? -22.453 11.844 -15.906 1 95.06 376 VAL A O 1
ATOM 2892 N N . LYS A 1 377 ? -20.641 12.203 -17.141 1 95.56 377 LYS A N 1
ATOM 2893 C CA . LYS A 1 377 ? -20.938 11.023 -17.953 1 95.56 377 LYS A CA 1
ATOM 2894 C C . LYS A 1 377 ? -20.891 9.75 -17.109 1 95.56 377 LYS A C 1
ATOM 2896 O O . LYS A 1 377 ? -21.766 8.891 -17.219 1 95.56 377 LYS A O 1
ATOM 2901 N N . ALA A 1 378 ? -19.922 9.664 -16.25 1 94.38 378 ALA A N 1
ATOM 2902 C CA . ALA A 1 378 ? -19.797 8.508 -15.367 1 94.38 378 ALA A CA 1
ATOM 2903 C C . ALA A 1 378 ? -21 8.398 -14.438 1 94.38 378 ALA A C 1
ATOM 2905 O O . ALA A 1 378 ? -21.484 7.301 -14.164 1 94.38 378 ALA A O 1
ATOM 2906 N N . GLY A 1 379 ? -21.453 9.508 -13.953 1 94.38 379 GLY A N 1
ATOM 2907 C CA . GLY A 1 379 ? -22.641 9.531 -13.109 1 94.38 379 GLY A CA 1
ATOM 2908 C C . GLY A 1 379 ? -23.891 9.062 -13.828 1 94.38 379 GLY A C 1
ATOM 2909 O O . GLY A 1 379 ? -24.688 8.297 -13.266 1 94.38 379 GLY A O 1
ATOM 2910 N N . LYS A 1 380 ? -24.016 9.484 -15.016 1 94.56 380 LYS A N 1
ATOM 2911 C CA . LYS A 1 380 ? -25.172 9.094 -15.812 1 94.56 380 LYS A CA 1
ATOM 2912 C C . LYS A 1 380 ? -25.125 7.605 -16.156 1 94.56 380 LYS A C 1
ATOM 2914 O O . LYS A 1 380 ? -26.156 6.93 -16.141 1 94.56 380 LYS A O 1
ATOM 2919 N N . ASP A 1 381 ? -23.969 7.172 -16.453 1 92.88 381 ASP A N 1
ATOM 2920 C CA . ASP A 1 381 ? -23.797 5.75 -16.734 1 92.88 381 ASP A CA 1
ATOM 2921 C C . ASP A 1 381 ? -24.172 4.906 -15.516 1 92.88 381 ASP A C 1
ATOM 2923 O O . ASP A 1 381 ? -24.781 3.842 -15.656 1 92.88 381 ASP A O 1
ATOM 2927 N N . LEU A 1 382 ? -23.797 5.402 -14.391 1 92.25 382 LEU A N 1
ATOM 2928 C CA . LEU A 1 382 ? -24.094 4.684 -13.156 1 92.25 382 LEU A CA 1
ATOM 2929 C C . LEU A 1 382 ? -25.594 4.633 -12.891 1 92.25 382 LEU A C 1
ATOM 2931 O O . LEU A 1 382 ? -26.094 3.652 -12.336 1 92.25 382 LEU A O 1
ATOM 2935 N N . LEU A 1 383 ? -26.266 5.676 -13.25 1 92.56 383 LEU A N 1
ATOM 2936 C CA . LEU A 1 383 ? -27.719 5.742 -13.062 1 92.56 383 LEU A CA 1
ATOM 2937 C C . LEU A 1 383 ? -28.422 4.672 -13.891 1 92.56 383 LEU A C 1
ATOM 2939 O O . LEU A 1 383 ? -29.531 4.262 -13.555 1 92.56 383 LEU A O 1
ATOM 2943 N N . GLU A 1 384 ? -27.719 4.195 -14.859 1 90.25 384 GLU A N 1
ATOM 2944 C CA . GLU A 1 384 ? -28.312 3.191 -15.742 1 90.25 384 GLU A CA 1
ATOM 2945 C C . GLU A 1 384 ? -27.984 1.779 -15.266 1 90.25 384 GLU A C 1
ATOM 2947 O O . GLU A 1 384 ? -28.578 0.808 -15.727 1 90.25 384 GLU A O 1
ATOM 2952 N N . GLU A 1 385 ? -27.141 1.74 -14.312 1 84.06 385 GLU A N 1
ATOM 2953 C CA . GLU A 1 385 ? -26.766 0.426 -13.812 1 84.06 385 GLU A CA 1
ATOM 2954 C C . GLU A 1 385 ? -27.844 -0.165 -12.922 1 84.06 385 GLU A C 1
ATOM 2956 O O . GLU A 1 385 ? -28.5 0.557 -12.156 1 84.06 385 GLU A O 1
ATOM 2961 N N . ASP A 1 386 ? -28.031 -1.407 -12.953 1 78.75 386 ASP A N 1
ATOM 2962 C CA . ASP A 1 386 ? -29.109 -2.104 -12.266 1 78.75 386 ASP A CA 1
ATOM 2963 C C . ASP A 1 386 ? -28.969 -1.999 -10.75 1 78.75 386 ASP A C 1
ATOM 2965 O O . ASP A 1 386 ? -29.953 -1.858 -10.031 1 78.75 386 ASP A O 1
ATOM 2969 N N . PHE A 1 387 ? -27.812 -2.041 -10.297 1 76.75 387 PHE A N 1
ATOM 2970 C CA . PHE A 1 387 ? -27.609 -2.051 -8.859 1 76.75 387 PHE A CA 1
ATOM 2971 C C . PHE A 1 387 ? -28 -0.712 -8.242 1 76.75 387 PHE A C 1
ATOM 2973 O O . PHE A 1 387 ? -28.406 -0.648 -7.078 1 76.75 387 PHE A O 1
ATOM 2980 N N . VAL A 1 388 ? -27.859 0.303 -9.008 1 85.12 388 VAL A N 1
ATOM 2981 C CA . VAL A 1 388 ? -28.25 1.629 -8.539 1 85.12 388 VAL A CA 1
ATOM 2982 C C . VAL A 1 388 ? -29.766 1.78 -8.617 1 85.12 388 VAL A C 1
ATOM 2984 O O . VAL A 1 388 ? -30.406 2.27 -7.676 1 85.12 388 VAL A O 1
ATOM 2987 N N . LYS A 1 389 ? -30.328 1.303 -9.695 1 85.31 389 LYS A N 1
ATOM 2988 C CA . LYS A 1 389 ? -31.75 1.459 -9.945 1 85.31 389 LYS A CA 1
ATOM 2989 C C . LYS A 1 389 ? -32.562 0.73 -8.883 1 85.31 389 LYS A C 1
ATOM 2991 O O . LYS A 1 389 ? -33.688 1.135 -8.578 1 85.31 389 LYS A O 1
ATOM 2996 N N . ARG A 1 390 ? -32 -0.203 -8.32 1 82.88 390 ARG A N 1
ATOM 2997 C CA . ARG A 1 390 ? -32.719 -1.014 -7.336 1 82.88 390 ARG A CA 1
ATOM 2998 C C . ARG A 1 390 ? -32.844 -0.281 -6.004 1 82.88 390 ARG A C 1
ATOM 3000 O O . ARG A 1 390 ? -33.688 -0.617 -5.184 1 82.88 390 ARG A O 1
ATOM 3007 N N . ASN A 1 391 ? -32 0.645 -5.781 1 86.56 391 ASN A N 1
ATOM 3008 C CA . ASN A 1 391 ? -32.031 1.437 -4.559 1 86.56 391 ASN A CA 1
ATOM 3009 C C . ASN A 1 391 ? -32.438 2.885 -4.828 1 86.56 391 ASN A C 1
ATOM 3011 O O . ASN A 1 391 ? -31.578 3.705 -5.203 1 86.56 391 ASN A O 1
ATOM 3015 N N . GLY A 1 392 ? -33.562 3.156 -4.473 1 89.25 392 GLY A N 1
ATOM 3016 C CA . GLY A 1 392 ? -34.094 4.484 -4.734 1 89.25 392 GLY A CA 1
ATOM 3017 C C . GLY A 1 392 ? -33.281 5.59 -4.09 1 89.25 392 GLY A C 1
ATOM 3018 O O . GLY A 1 392 ? -33.156 6.684 -4.645 1 89.25 392 GLY A O 1
ATOM 3019 N N . GLY A 1 393 ? -32.781 5.277 -2.928 1 91.56 393 GLY A N 1
ATOM 3020 C CA . GLY A 1 393 ? -31.938 6.254 -2.256 1 91.56 393 GLY A CA 1
ATOM 3021 C C . GLY A 1 393 ? -30.672 6.594 -3.035 1 91.56 393 GLY A C 1
ATOM 3022 O O . GLY A 1 393 ? -30.281 7.758 -3.098 1 91.56 393 GLY A O 1
ATOM 3023 N N . TRP A 1 394 ? -30.078 5.613 -3.646 1 92.5 394 TRP A N 1
ATOM 3024 C CA . TRP A 1 394 ? -28.875 5.812 -4.434 1 92.5 394 TRP A CA 1
ATOM 3025 C C . TRP A 1 394 ? -29.156 6.637 -5.684 1 92.5 394 TRP A C 1
ATOM 3027 O O . TRP A 1 394 ? -28.375 7.504 -6.062 1 92.5 394 TRP A O 1
ATOM 3037 N N . VAL A 1 395 ? -30.328 6.387 -6.277 1 93.94 395 VAL A N 1
ATOM 3038 C CA . VAL A 1 395 ? -30.719 7.109 -7.48 1 93.94 395 VAL A CA 1
ATOM 3039 C C . VAL A 1 395 ? -30.891 8.594 -7.16 1 93.94 395 VAL A C 1
ATOM 3041 O O . VAL A 1 395 ? -30.406 9.453 -7.902 1 93.94 395 VAL A O 1
ATOM 3044 N N . LYS A 1 396 ? -31.578 8.836 -6.09 1 94.94 396 LYS A N 1
ATOM 3045 C CA . LYS A 1 396 ? -31.812 10.219 -5.688 1 94.94 396 LYS A CA 1
ATOM 3046 C C . LYS A 1 396 ? -30.5 10.953 -5.445 1 94.94 396 LYS A C 1
ATOM 3048 O O . LYS A 1 396 ? -30.344 12.102 -5.867 1 94.94 396 LYS A O 1
ATOM 3053 N N . GLU A 1 397 ? -29.609 10.32 -4.703 1 95.19 397 GLU A N 1
ATOM 3054 C CA . GLU A 1 397 ? -28.312 10.914 -4.398 1 95.19 397 GLU A CA 1
ATOM 3055 C C . GLU A 1 397 ? -27.516 11.18 -5.676 1 95.19 397 GLU A C 1
ATOM 3057 O O . GLU A 1 397 ? -26.906 12.234 -5.824 1 95.19 397 GLU A O 1
ATOM 3062 N N . LEU A 1 398 ? -27.516 10.242 -6.578 1 94.31 398 LEU A N 1
ATOM 3063 C CA . LEU A 1 398 ? -26.766 10.367 -7.82 1 94.31 398 LEU A CA 1
ATOM 3064 C C . LEU A 1 398 ? -27.375 11.43 -8.727 1 94.31 398 LEU A C 1
ATOM 3066 O O . LEU A 1 398 ? -26.656 12.148 -9.422 1 94.31 398 LEU A O 1
ATOM 3070 N N . ASP A 1 399 ? -28.672 11.445 -8.758 1 95.06 399 ASP A N 1
ATOM 3071 C CA . ASP A 1 399 ? -29.359 12.477 -9.531 1 95.06 399 ASP A CA 1
ATOM 3072 C C . ASP A 1 399 ? -28.984 13.875 -9.023 1 95.06 399 ASP A C 1
ATOM 3074 O O . ASP A 1 399 ? -28.75 14.781 -9.82 1 95.06 399 ASP A O 1
ATOM 3078 N N . MET A 1 400 ? -29 13.961 -7.734 1 95.12 400 MET A N 1
ATOM 3079 C CA . MET A 1 400 ? -28.594 15.227 -7.133 1 95.12 400 MET A CA 1
ATOM 3080 C C . MET A 1 400 ? -27.172 15.602 -7.535 1 95.12 400 MET A C 1
ATOM 3082 O O . MET A 1 400 ? -26.891 16.766 -7.84 1 95.12 400 MET A O 1
ATOM 3086 N N . MET A 1 401 ? -26.297 14.648 -7.547 1 95.19 401 MET A N 1
ATOM 3087 C CA . MET A 1 401 ? -24.891 14.859 -7.902 1 95.19 401 MET A CA 1
ATOM 3088 C C . MET A 1 401 ? -24.766 15.336 -9.344 1 95.19 401 MET A C 1
ATOM 3090 O O . MET A 1 401 ? -24.031 16.281 -9.625 1 95.19 401 MET A O 1
ATOM 3094 N N . VAL A 1 402 ? -25.453 14.703 -10.227 1 94.94 402 VAL A N 1
ATOM 3095 C CA . VAL A 1 402 ? -25.375 15.016 -11.648 1 94.94 402 VAL A CA 1
ATOM 3096 C C . VAL A 1 402 ? -26.016 16.375 -11.914 1 94.94 402 VAL A C 1
ATOM 3098 O O . VAL A 1 402 ? -25.531 17.141 -12.758 1 94.94 402 VAL A O 1
ATOM 3101 N N . LYS A 1 403 ? -27.062 16.703 -11.219 1 94.56 403 LYS A N 1
ATOM 3102 C CA . LYS A 1 403 ? -27.766 17.969 -11.398 1 94.56 403 LYS A CA 1
ATOM 3103 C C . LYS A 1 403 ? -26.922 19.141 -10.891 1 94.56 403 LYS A C 1
ATOM 3105 O O . LYS A 1 403 ? -26.859 20.172 -11.547 1 94.56 403 LYS A O 1
ATOM 3110 N N . THR A 1 404 ? -26.375 18.938 -9.703 1 94.12 404 THR A N 1
ATOM 3111 C CA . THR A 1 404 ? -25.609 20.031 -9.094 1 94.12 404 THR A CA 1
ATOM 3112 C C . THR A 1 404 ? -24.219 20.141 -9.727 1 94.12 404 THR A C 1
ATOM 3114 O O . THR A 1 404 ? -23.578 21.188 -9.625 1 94.12 404 THR A O 1
ATOM 3117 N N . ARG A 1 405 ? -23.672 19 -10.297 1 95 405 ARG A N 1
ATOM 3118 C CA . ARG A 1 405 ? -22.359 18.906 -10.922 1 95 405 ARG A CA 1
ATOM 3119 C C . ARG A 1 405 ? -21.25 19.266 -9.93 1 95 405 ARG A C 1
ATOM 3121 O O . ARG A 1 405 ? -20.344 20.031 -10.25 1 95 405 ARG A O 1
ATOM 3128 N N . GLN A 1 406 ? -21.5 18.828 -8.711 1 94.38 406 GLN A N 1
ATOM 3129 C CA . GLN A 1 406 ? -20.531 19.047 -7.648 1 94.38 406 GLN A CA 1
ATOM 3130 C C . GLN A 1 406 ? -20.078 17.734 -7.039 1 94.38 406 GLN A C 1
ATOM 3132 O O . GLN A 1 406 ? -20.875 16.797 -6.898 1 94.38 406 GLN A O 1
ATOM 3137 N N . LYS A 1 407 ? -18.844 17.625 -6.777 1 94.06 407 LYS A N 1
ATOM 3138 C CA . LYS A 1 407 ? -18.266 16.469 -6.09 1 94.06 407 LYS A CA 1
ATOM 3139 C C . LYS A 1 407 ? -17.438 16.891 -4.891 1 94.06 407 LYS A C 1
ATOM 3141 O O . LYS A 1 407 ? -17.188 18.094 -4.699 1 94.06 407 LYS A O 1
ATOM 3146 N N . ALA A 1 408 ? -17.156 15.938 -4.039 1 93.88 408 ALA A N 1
ATOM 3147 C CA . ALA A 1 408 ? -16.359 16.25 -2.854 1 93.88 408 ALA A CA 1
ATOM 3148 C C . ALA A 1 408 ? -15.578 15.023 -2.375 1 93.88 408 ALA A C 1
ATOM 3150 O O . ALA A 1 408 ? -16.047 13.891 -2.529 1 93.88 408 ALA A O 1
ATOM 3151 N N . GLU A 1 409 ? -14.406 15.242 -1.882 1 92.44 409 GLU A N 1
ATOM 3152 C CA . GLU A 1 409 ? -13.609 14.195 -1.242 1 92.44 409 GLU A CA 1
ATOM 3153 C C . GLU A 1 409 ? -13.922 14.094 0.246 1 92.44 409 GLU A C 1
ATOM 3155 O O . GLU A 1 409 ? -14.453 15.031 0.841 1 92.44 409 GLU A O 1
ATOM 3160 N N . ILE A 1 410 ? -13.672 12.992 0.838 1 92.88 410 ILE A N 1
ATOM 3161 C CA . ILE A 1 410 ? -13.883 12.797 2.268 1 92.88 410 ILE A CA 1
ATOM 3162 C C . ILE A 1 410 ? -13.141 13.875 3.053 1 92.88 410 ILE A C 1
ATOM 3164 O O . ILE A 1 410 ? -13.648 14.375 4.062 1 92.88 410 ILE A O 1
ATOM 3168 N N . GLN A 1 411 ? -11.984 14.305 2.576 1 89.69 411 GLN A N 1
ATOM 3169 C CA . GLN A 1 411 ? -11.109 15.242 3.275 1 89.69 411 GLN A CA 1
ATOM 3170 C C . GLN A 1 411 ? -11.727 16.641 3.328 1 89.69 411 GLN A C 1
ATOM 3172 O O . GLN A 1 411 ? -11.266 17.5 4.086 1 89.69 411 GLN A O 1
ATOM 3177 N N . ALA A 1 412 ? -12.781 16.859 2.541 1 90.69 412 ALA A N 1
ATOM 3178 C CA . ALA A 1 412 ? -13.484 18.141 2.611 1 90.69 412 ALA A CA 1
ATOM 3179 C C . ALA A 1 412 ? -14.031 18.375 4.012 1 90.69 412 ALA A C 1
ATOM 3181 O O . ALA A 1 412 ? -14.219 19.531 4.422 1 90.69 412 ALA A O 1
ATOM 3182 N N . LEU A 1 413 ? -14.242 17.359 4.715 1 91.06 413 LEU A N 1
ATOM 3183 C CA . LEU A 1 413 ? -14.781 17.469 6.066 1 91.06 413 LEU A CA 1
ATOM 3184 C C . LEU A 1 413 ? -13.742 18.047 7.02 1 91.06 413 LEU A C 1
ATOM 3186 O O . LEU A 1 413 ? -14.086 18.5 8.117 1 91.06 413 LEU A O 1
ATOM 3190 N N . SER A 1 414 ? -12.523 18 6.598 1 86.81 414 SER A N 1
ATOM 3191 C CA . SER A 1 414 ? -11.453 18.547 7.43 1 86.81 414 SER A CA 1
ATOM 3192 C C . SER A 1 414 ? -11.578 20.062 7.555 1 86.81 414 SER A C 1
ATOM 3194 O O . SER A 1 414 ? -10.961 20.672 8.43 1 86.81 414 SER A O 1
ATOM 3196 N N . SER A 1 415 ? -12.32 20.672 6.699 1 86.88 415 SER A N 1
ATOM 3197 C CA . SER A 1 415 ? -12.555 22.109 6.773 1 86.88 415 SER A CA 1
ATOM 3198 C C . SER A 1 415 ? -13.195 22.5 8.102 1 86.88 415 SER A C 1
ATOM 3200 O O . SER A 1 415 ? -13.062 23.641 8.547 1 86.88 415 SER A O 1
ATOM 3202 N N . PHE A 1 416 ? -13.836 21.562 8.727 1 88.69 416 PHE A N 1
ATOM 3203 C CA . PHE A 1 416 ? -14.484 21.812 10.008 1 88.69 416 PHE A CA 1
ATOM 3204 C C . PHE A 1 416 ? -13.562 21.453 11.164 1 88.69 416 PHE A C 1
ATOM 3206 O O . PHE A 1 416 ? -13.883 21.703 12.328 1 88.69 416 PHE A O 1
ATOM 3213 N N . GLY A 1 417 ? -12.484 20.906 10.805 1 87.12 417 GLY A N 1
ATOM 3214 C CA . GLY A 1 417 ? -11.531 20.406 11.781 1 87.12 417 GLY A CA 1
ATOM 3215 C C . GLY A 1 417 ? -10.969 19.047 11.406 1 87.12 417 GLY A C 1
ATOM 3216 O O . GLY A 1 417 ? -11.641 18.234 10.773 1 87.12 417 GLY A O 1
ATOM 3217 N N . PHE A 1 418 ? -9.875 18.75 11.906 1 85.56 418 PHE A N 1
ATOM 3218 C CA . PHE A 1 418 ? -9.156 17.547 11.516 1 85.56 418 PHE A CA 1
ATOM 3219 C C . PHE A 1 418 ? -9.82 16.297 12.102 1 85.56 418 PHE A C 1
ATOM 3221 O O . PHE A 1 418 ? -9.703 15.211 11.539 1 85.56 418 PHE A O 1
ATOM 3228 N N . GLN A 1 419 ? -10.477 16.438 13.172 1 90.88 419 GLN A N 1
ATOM 3229 C CA . GLN A 1 419 ? -11.094 15.273 13.805 1 90.88 419 GLN A CA 1
ATOM 3230 C C . GLN A 1 419 ? -12.617 15.312 13.664 1 90.88 419 GLN A C 1
ATOM 3232 O O . GLN A 1 419 ? -13.328 14.641 14.406 1 90.88 419 GLN A O 1
ATOM 3237 N N . TYR A 1 420 ? -13.094 16.203 12.812 1 92.62 420 TYR A N 1
ATOM 3238 C CA . TYR A 1 420 ? -14.531 16.328 12.594 1 92.62 420 TYR A CA 1
ATOM 3239 C C . TYR A 1 420 ? -15.133 15.023 12.109 1 92.62 420 TYR A C 1
ATOM 3241 O O . TYR A 1 420 ? -16.25 14.672 12.484 1 92.62 420 TYR A O 1
ATOM 3249 N N . LEU A 1 421 ? -14.445 14.305 11.297 1 93.38 421 LEU A N 1
ATOM 3250 C CA . LEU A 1 421 ? -14.898 13.031 10.75 1 93.38 421 LEU A CA 1
ATOM 3251 C C . LEU A 1 421 ? -15.203 12.039 11.859 1 93.38 421 LEU A C 1
ATOM 3253 O O . LEU A 1 421 ? -16.266 11.43 11.883 1 93.38 421 LEU A O 1
ATOM 3257 N N . THR A 1 422 ? -14.32 11.883 12.844 1 94.25 422 THR A N 1
ATOM 3258 C CA . THR A 1 422 ? -14.406 10.859 13.883 1 94.25 422 THR A CA 1
ATOM 3259 C C . THR A 1 422 ? -15.258 11.352 15.055 1 94.25 422 THR A C 1
ATOM 3261 O O . THR A 1 422 ? -15.898 10.555 15.742 1 94.25 422 THR A O 1
ATOM 3264 N N . GLU A 1 423 ? -15.273 12.688 15.25 1 93.94 423 GLU A N 1
ATOM 3265 C CA . GLU A 1 423 ? -15.898 13.219 16.453 1 93.94 423 GLU A CA 1
ATOM 3266 C C . GLU A 1 423 ? -17.344 13.625 16.188 1 93.94 423 GLU A C 1
ATOM 3268 O O . GLU A 1 423 ? -18.188 13.586 17.094 1 93.94 423 GLU A O 1
ATOM 3273 N N . VAL A 1 424 ? -17.641 14 14.953 1 94.56 424 VAL A N 1
ATOM 3274 C CA . VAL A 1 424 ? -18.953 14.578 14.734 1 94.56 424 VAL A CA 1
ATOM 3275 C C . VAL A 1 424 ? -19.656 13.859 13.57 1 94.56 424 VAL A C 1
ATOM 3277 O O . VAL A 1 424 ? -20.719 13.281 13.75 1 94.56 424 VAL A O 1
ATOM 3280 N N . TYR A 1 425 ? -19.094 13.859 12.43 1 96.19 425 TYR A N 1
ATOM 3281 C CA . TYR A 1 425 ? -19.75 13.398 11.211 1 96.19 425 TYR A CA 1
ATOM 3282 C C . TYR A 1 425 ? -20.203 11.945 11.352 1 96.19 425 TYR A C 1
ATOM 3284 O O . TYR A 1 425 ? -21.391 11.641 11.203 1 96.19 425 TYR A O 1
ATOM 3292 N N . LEU A 1 426 ? -19.25 10.992 11.656 1 96.88 426 LEU A N 1
ATOM 3293 C CA . LEU A 1 426 ? -19.562 9.57 11.703 1 96.88 426 LEU A CA 1
ATOM 3294 C C . LEU A 1 426 ? -20.5 9.258 12.867 1 96.88 426 LEU A C 1
ATOM 3296 O O . LEU A 1 426 ? -21.484 8.547 12.688 1 96.88 426 LEU A O 1
ATOM 3300 N N . PRO A 1 427 ? -20.203 9.844 14.055 1 96.25 427 PRO A N 1
ATOM 3301 C CA . PRO A 1 427 ? -21.141 9.586 15.156 1 96.25 427 PRO A CA 1
ATOM 3302 C C . PRO A 1 427 ? -22.547 10.078 14.859 1 96.25 427 PRO A C 1
ATOM 3304 O O . PRO A 1 427 ? -23.531 9.414 15.227 1 96.25 427 PRO A O 1
ATOM 3307 N N . LEU A 1 428 ? -22.641 11.211 14.203 1 95.12 428 LEU A N 1
ATOM 3308 C CA . LEU A 1 428 ? -23.953 11.742 13.867 1 95.12 428 LEU A CA 1
ATOM 3309 C C . LEU A 1 428 ? -24.656 10.844 12.852 1 95.12 428 LEU A C 1
ATOM 3311 O O . LEU A 1 428 ? -25.875 10.633 12.945 1 95.12 428 LEU A O 1
ATOM 3315 N N . LYS A 1 429 ? -23.938 10.391 11.883 1 96.19 429 LYS A N 1
ATOM 3316 C CA . LYS A 1 429 ? -24.484 9.477 10.883 1 96.19 429 LYS A CA 1
ATOM 3317 C C . LYS A 1 429 ? -24.984 8.188 11.539 1 96.19 429 LYS A C 1
ATOM 3319 O O . LYS A 1 429 ? -26.031 7.66 11.172 1 96.19 429 LYS A O 1
ATOM 3324 N N . LEU A 1 430 ? -24.203 7.641 12.453 1 95.25 430 LEU A N 1
ATOM 3325 C CA . LEU A 1 430 ? -24.562 6.41 13.156 1 95.25 430 LEU A CA 1
ATOM 3326 C C . LEU A 1 430 ? -25.766 6.621 14.047 1 95.25 430 LEU A C 1
ATOM 3328 O O . LEU A 1 430 ? -26.656 5.77 14.102 1 95.25 430 LEU A O 1
ATOM 3332 N N . GLN A 1 431 ? -25.766 7.793 14.703 1 94.31 431 GLN A N 1
ATOM 3333 C CA . GLN A 1 431 ? -26.859 8.141 15.594 1 94.31 431 GLN A CA 1
ATOM 3334 C C . GLN A 1 431 ? -28.188 8.219 14.836 1 94.31 431 GLN A C 1
ATOM 3336 O O . GLN A 1 431 ? -29.203 7.738 15.328 1 94.31 431 GLN A O 1
ATOM 3341 N N . GLN A 1 432 ? -28.109 8.773 13.688 1 93.06 432 GLN A N 1
ATOM 3342 C CA . GLN A 1 432 ? -29.312 9.023 12.906 1 93.06 432 GLN A CA 1
ATOM 3343 C C . GLN A 1 432 ? -29.625 7.848 11.984 1 93.06 432 GLN A C 1
ATOM 3345 O O . GLN A 1 432 ? -30.609 7.875 11.242 1 93.06 432 GLN A O 1
ATOM 3350 N N . ARG A 1 433 ? -28.797 6.832 11.977 1 92.56 433 ARG A N 1
ATOM 3351 C CA . ARG A 1 433 ? -28.953 5.695 11.078 1 92.56 433 ARG A CA 1
ATOM 3352 C C . ARG A 1 433 ? -29.078 6.164 9.625 1 92.56 433 ARG A C 1
ATOM 3354 O O . ARG A 1 433 ? -30 5.742 8.914 1 92.56 433 ARG A O 1
ATOM 3361 N N . ASP A 1 434 ? -28.234 7.059 9.375 1 92.06 434 ASP A N 1
ATOM 3362 C CA . ASP A 1 434 ? -28.328 7.715 8.07 1 92.06 434 ASP A CA 1
ATOM 3363 C C . ASP A 1 434 ? -27.453 7.012 7.039 1 92.06 434 ASP A C 1
ATOM 3365 O O . ASP A 1 434 ? -26.391 7.512 6.672 1 92.06 434 ASP A O 1
ATOM 3369 N N . TRP A 1 435 ? -27.891 5.922 6.578 1 90.94 435 TRP A N 1
ATOM 3370 C CA . TRP A 1 435 ? -27.219 5.184 5.508 1 90.94 435 TRP A CA 1
ATOM 3371 C C . TRP A 1 435 ? -28.25 4.652 4.508 1 90.94 435 TRP A C 1
ATOM 3373 O O . TRP A 1 435 ? -29.438 4.586 4.805 1 90.94 435 TRP A O 1
ATOM 3383 N N . LEU A 1 436 ? -27.766 4.426 3.318 1 89.75 436 LEU A N 1
ATOM 3384 C CA . LEU A 1 436 ? -28.609 3.953 2.234 1 89.75 436 LEU A CA 1
ATOM 3385 C C . LEU A 1 436 ? -28.141 2.594 1.724 1 89.75 436 LEU A C 1
ATOM 3387 O O . LEU A 1 436 ? -26.938 2.326 1.678 1 89.75 436 LEU A O 1
ATOM 3391 N N . MET B 1 1 ? 59.156 0.727 -77.812 1 23.08 1 MET B N 1
ATOM 3392 C CA . MET B 1 1 ? 58.844 -0.613 -78.312 1 23.08 1 MET B CA 1
ATOM 3393 C C . MET B 1 1 ? 58.469 -1.545 -77.188 1 23.08 1 MET B C 1
ATOM 3395 O O . MET B 1 1 ? 58.688 -2.756 -77.25 1 23.08 1 MET B O 1
ATOM 3399 N N . SER B 1 2 ? 57.906 -0.969 -76.062 1 21.7 2 SER B N 1
ATOM 3400 C CA . SER B 1 2 ? 58 -1.147 -74.625 1 21.7 2 SER B CA 1
ATOM 3401 C C . SER B 1 2 ? 57.094 -2.287 -74.188 1 21.7 2 SER B C 1
ATOM 3403 O O . SER B 1 2 ? 55.906 -2.326 -74.5 1 21.7 2 SER B O 1
ATOM 3405 N N . GLU B 1 3 ? 57.688 -3.557 -74 1 18.56 3 GLU B N 1
ATOM 3406 C CA . GLU B 1 3 ? 57.375 -4.965 -73.75 1 18.56 3 GLU B CA 1
ATOM 3407 C C . GLU B 1 3 ? 56.562 -5.148 -72.5 1 18.56 3 GLU B C 1
ATOM 3409 O O . GLU B 1 3 ? 56.969 -4.777 -71.375 1 18.56 3 GLU B O 1
ATOM 3414 N N . LYS B 1 4 ? 55.156 -5.027 -72.562 1 22.17 4 LYS B N 1
ATOM 3415 C CA . LYS B 1 4 ? 53.938 -5.02 -71.75 1 22.17 4 LYS B CA 1
ATOM 3416 C C . LYS B 1 4 ? 53.812 -6.289 -70.875 1 22.17 4 LYS B C 1
ATOM 3418 O O . LYS B 1 4 ? 53.844 -7.398 -71.438 1 22.17 4 LYS B O 1
ATOM 3423 N N . LYS B 1 5 ? 54.281 -6.293 -69.562 1 21.47 5 LYS B N 1
ATOM 3424 C CA . LYS B 1 5 ? 54.594 -7.164 -68.375 1 21.47 5 LYS B CA 1
ATOM 3425 C C . LYS B 1 5 ? 53.406 -8.062 -68.062 1 21.47 5 LYS B C 1
ATOM 3427 O O . LYS B 1 5 ? 52.375 -7.59 -67.562 1 21.47 5 LYS B O 1
ATOM 3432 N N . ARG B 1 6 ? 52.969 -9.078 -68.875 1 21.58 6 ARG B N 1
ATOM 3433 C CA . ARG B 1 6 ? 51.781 -9.93 -68.812 1 21.58 6 ARG B CA 1
ATOM 3434 C C . ARG B 1 6 ? 51.781 -10.828 -67.625 1 21.58 6 ARG B C 1
ATOM 3436 O O . ARG B 1 6 ? 52.406 -11.891 -67.625 1 21.58 6 ARG B O 1
ATOM 3443 N N . ARG B 1 7 ? 52.219 -10.289 -66.438 1 24.02 7 ARG B N 1
ATOM 3444 C CA . ARG B 1 7 ? 52.531 -11.297 -65.375 1 24.02 7 ARG B CA 1
ATOM 3445 C C . ARG B 1 7 ? 51.375 -12.258 -65.188 1 24.02 7 ARG B C 1
ATOM 3447 O O . ARG B 1 7 ? 50.219 -11.859 -65.312 1 24.02 7 ARG B O 1
ATOM 3454 N N . ARG B 1 8 ? 51.625 -13.562 -65.312 1 21.12 8 ARG B N 1
ATOM 3455 C CA . ARG B 1 8 ? 50.969 -14.867 -65.125 1 21.12 8 ARG B CA 1
ATOM 3456 C C . ARG B 1 8 ? 50.25 -14.984 -63.812 1 21.12 8 ARG B C 1
ATOM 3458 O O . ARG B 1 8 ? 50.844 -14.82 -62.75 1 21.12 8 ARG B O 1
ATOM 3465 N N . THR B 1 9 ? 49 -14.602 -63.75 1 22.72 9 THR B N 1
ATOM 3466 C CA . THR B 1 9 ? 48.031 -14.531 -62.656 1 22.72 9 THR B CA 1
ATOM 3467 C C . THR B 1 9 ? 47.844 -15.906 -62.031 1 22.72 9 THR B C 1
ATOM 3469 O O . THR B 1 9 ? 47.25 -16.797 -62.656 1 22.72 9 THR B O 1
ATOM 3472 N N . GLU B 1 10 ? 49 -16.531 -61.531 1 22.23 10 GLU B N 1
ATOM 3473 C CA . GLU B 1 10 ? 49 -17.875 -60.969 1 22.23 10 GLU B CA 1
ATOM 3474 C C . GLU B 1 10 ? 47.812 -18.078 -60.031 1 22.23 10 GLU B C 1
ATOM 3476 O O . GLU B 1 10 ? 47.5 -17.203 -59.219 1 22.23 10 GLU B O 1
ATOM 3481 N N . ALA B 1 11 ? 46.844 -18.891 -60.5 1 26.02 11 ALA B N 1
ATOM 3482 C CA . ALA B 1 11 ? 45.594 -19.375 -59.969 1 26.02 11 ALA B CA 1
ATOM 3483 C C . ALA B 1 11 ? 45.781 -20.047 -58.625 1 26.02 11 ALA B C 1
ATOM 3485 O O . ALA B 1 11 ? 46.5 -21.047 -58.531 1 26.02 11 ALA B O 1
ATOM 3486 N N . GLY B 1 12 ? 46.188 -19.328 -57.562 1 24.66 12 GLY B N 1
ATOM 3487 C CA . GLY B 1 12 ? 46.531 -19.906 -56.281 1 24.66 12 GLY B CA 1
ATOM 3488 C C . GLY B 1 12 ? 45.594 -21.047 -55.875 1 24.66 12 GLY B C 1
ATOM 3489 O O . GLY B 1 12 ? 44.5 -21.172 -56.406 1 24.66 12 GLY B O 1
ATOM 3490 N N . PRO B 1 13 ? 46.219 -22.141 -55.312 1 27.77 13 PRO B N 1
ATOM 3491 C CA . PRO B 1 13 ? 45.688 -23.453 -54.938 1 27.77 13 PRO B CA 1
ATOM 3492 C C . PRO B 1 13 ? 44.344 -23.359 -54.188 1 27.77 13 PRO B C 1
ATOM 3494 O O . PRO B 1 13 ? 44.031 -22.328 -53.594 1 27.77 13 PRO B O 1
ATOM 3497 N N . PRO B 1 14 ? 43.406 -24.25 -54.594 1 24.91 14 PRO B N 1
ATOM 3498 C CA . PRO B 1 14 ? 42.031 -24.312 -54.125 1 24.91 14 PRO B CA 1
ATOM 3499 C C . PRO B 1 14 ? 41.938 -24.453 -52.594 1 24.91 14 PRO B C 1
ATOM 3501 O O . PRO B 1 14 ? 42.75 -25.156 -52 1 24.91 14 PRO B O 1
ATOM 3504 N N . ALA B 1 15 ? 41.812 -23.375 -51.844 1 24.89 15 ALA B N 1
ATOM 3505 C CA . ALA B 1 15 ? 41.688 -23.406 -50.406 1 24.89 15 ALA B CA 1
ATOM 3506 C C . ALA B 1 15 ? 40.781 -24.547 -49.938 1 24.89 15 ALA B C 1
ATOM 3508 O O . ALA B 1 15 ? 39.719 -24.766 -50.5 1 24.89 15 ALA B O 1
ATOM 3509 N N . ALA B 1 16 ? 41.344 -25.672 -49.469 1 25 16 ALA B N 1
ATOM 3510 C CA . ALA B 1 16 ? 40.719 -26.766 -48.75 1 25 16 ALA B CA 1
ATOM 3511 C C . ALA B 1 16 ? 39.688 -26.266 -47.75 1 25 16 ALA B C 1
ATOM 3513 O O . ALA B 1 16 ? 39.906 -25.25 -47.094 1 25 16 ALA B O 1
ATOM 3514 N N . SER B 1 17 ? 38.406 -26.531 -47.969 1 22.02 17 SER B N 1
ATOM 3515 C CA . SER B 1 17 ? 37.188 -26.203 -47.25 1 22.02 17 SER B CA 1
ATOM 3516 C C . SER B 1 17 ? 37.25 -26.625 -45.812 1 22.02 17 SER B C 1
ATOM 3518 O O . SER B 1 17 ? 37.5 -27.797 -45.5 1 22.02 17 SER B O 1
ATOM 3520 N N . ALA B 1 18 ? 37.938 -25.891 -44.844 1 29.33 18 ALA B N 1
ATOM 3521 C CA . ALA B 1 18 ? 37.875 -26.125 -43.406 1 29.33 18 ALA B CA 1
ATOM 3522 C C . ALA B 1 18 ? 36.469 -26.531 -42.969 1 29.33 18 ALA B C 1
ATOM 3524 O O . ALA B 1 18 ? 35.5 -25.797 -43.219 1 29.33 18 ALA B O 1
ATOM 3525 N N . SER B 1 19 ? 36.188 -27.844 -43 1 23.2 19 SER B N 1
ATOM 3526 C CA . SER B 1 19 ? 35 -28.469 -42.438 1 23.2 19 SER B CA 1
ATOM 3527 C C . SER B 1 19 ? 34.719 -27.953 -41.031 1 23.2 19 SER B C 1
ATOM 3529 O O . SER B 1 19 ? 35.562 -28.031 -40.156 1 23.2 19 SER B O 1
ATOM 3531 N N . ALA B 1 20 ? 34.031 -26.812 -40.844 1 27.45 20 ALA B N 1
ATOM 3532 C CA . ALA B 1 20 ? 33.5 -26.203 -39.656 1 27.45 20 ALA B CA 1
ATOM 3533 C C . ALA B 1 20 ? 32.812 -27.25 -38.781 1 27.45 20 ALA B C 1
ATOM 3535 O O . ALA B 1 20 ? 31.75 -27.781 -39.156 1 27.45 20 ALA B O 1
ATOM 3536 N N . SER B 1 21 ? 33.531 -28.188 -38.219 1 27.61 21 SER B N 1
ATOM 3537 C CA . SER B 1 21 ? 32.875 -28.953 -37.156 1 27.61 21 SER B CA 1
ATOM 3538 C C . SER B 1 21 ? 32.125 -28.047 -36.188 1 27.61 21 SER B C 1
ATOM 3540 O O . SER B 1 21 ? 32.719 -27.234 -35.5 1 27.61 21 SER B O 1
ATOM 3542 N N . ALA B 1 22 ? 31.141 -27.438 -36.688 1 29.56 22 ALA B N 1
ATOM 3543 C CA . ALA B 1 22 ? 30.094 -26.828 -35.875 1 29.56 22 ALA B CA 1
ATOM 3544 C C . ALA B 1 22 ? 29.656 -27.781 -34.75 1 29.56 22 ALA B C 1
ATOM 3546 O O . ALA B 1 22 ? 28.812 -28.656 -34.969 1 29.56 22 ALA B O 1
ATOM 3547 N N . ALA B 1 23 ? 30.594 -28.328 -34.062 1 29.81 23 ALA B N 1
ATOM 3548 C CA . ALA B 1 23 ? 30.094 -28.984 -32.844 1 29.81 23 ALA B CA 1
ATOM 3549 C C . ALA B 1 23 ? 28.984 -28.156 -32.188 1 29.81 23 ALA B C 1
ATOM 3551 O O . ALA B 1 23 ? 29.141 -26.953 -31.984 1 29.81 23 ALA B O 1
ATOM 3552 N N . SER B 1 24 ? 27.797 -28.531 -32.438 1 26.34 24 SER B N 1
ATOM 3553 C CA . SER B 1 24 ? 26.578 -28.016 -31.812 1 26.34 24 SER B CA 1
ATOM 3554 C C . SER B 1 24 ? 26.812 -27.75 -30.328 1 26.34 24 SER B C 1
ATOM 3556 O O . SER B 1 24 ? 27.188 -28.641 -29.562 1 26.34 24 SER B O 1
ATOM 3558 N N . LYS B 1 25 ? 27.484 -26.734 -29.984 1 38.5 25 LYS B N 1
ATOM 3559 C CA . LYS B 1 25 ? 27.406 -26.297 -28.594 1 38.5 25 LYS B CA 1
ATOM 3560 C C . LYS B 1 25 ? 26.062 -26.641 -27.984 1 38.5 25 LYS B C 1
ATOM 3562 O O . LYS B 1 25 ? 25.047 -26.047 -28.328 1 38.5 25 LYS B O 1
ATOM 3567 N N . LYS B 1 26 ? 25.875 -27.844 -27.766 1 33.28 26 LYS B N 1
ATOM 3568 C CA . LYS B 1 26 ? 24.703 -28.281 -27 1 33.28 26 LYS B CA 1
ATOM 3569 C C . LYS B 1 26 ? 24.328 -27.25 -25.938 1 33.28 26 LYS B C 1
ATOM 3571 O O . LYS B 1 26 ? 25.109 -26.969 -25.031 1 33.28 26 LYS B O 1
ATOM 3576 N N . LEU B 1 27 ? 23.641 -26.234 -26.172 1 37.53 27 LEU B N 1
ATOM 3577 C CA . LEU B 1 27 ? 22.984 -25.25 -25.312 1 37.53 27 LEU B CA 1
ATOM 3578 C C . LEU B 1 27 ? 22.5 -25.906 -24.016 1 37.53 27 LEU B C 1
ATOM 3580 O O . LEU B 1 27 ? 21.562 -26.719 -24.047 1 37.53 27 LEU B O 1
ATOM 3584 N N . ARG B 1 28 ? 23.312 -26.281 -23.156 1 41.88 28 ARG B N 1
ATOM 3585 C CA . ARG B 1 28 ? 22.938 -26.797 -21.859 1 41.88 28 ARG B CA 1
ATOM 3586 C C . ARG B 1 28 ? 21.719 -26.062 -21.297 1 41.88 28 ARG B C 1
ATOM 3588 O O . ARG B 1 28 ? 21.672 -24.828 -21.328 1 41.88 28 ARG B O 1
ATOM 3595 N N . ARG B 1 29 ? 20.609 -26.641 -21.094 1 47.97 29 ARG B N 1
ATOM 3596 C CA . ARG B 1 29 ? 19.297 -26.172 -20.641 1 47.97 29 ARG B CA 1
ATOM 3597 C C . ARG B 1 29 ? 19.422 -25.297 -19.406 1 47.97 29 ARG B C 1
ATOM 3599 O O . ARG B 1 29 ? 20.219 -25.609 -18.5 1 47.97 29 ARG B O 1
ATOM 3606 N N . PRO B 1 30 ? 19.203 -23.938 -19.406 1 54.56 30 PRO B N 1
ATOM 3607 C CA . PRO B 1 30 ? 19.172 -23.031 -18.25 1 54.56 30 PRO B CA 1
ATOM 3608 C C . PRO B 1 30 ? 18.828 -23.734 -16.938 1 54.56 30 PRO B C 1
ATOM 3610 O O . PRO B 1 30 ? 19.359 -23.375 -15.891 1 54.56 30 PRO B O 1
ATOM 3613 N N . ASP B 1 31 ? 18.125 -24.781 -16.969 1 61.84 31 ASP B N 1
ATOM 3614 C CA . ASP B 1 31 ? 17.734 -25.516 -15.773 1 61.84 31 ASP B CA 1
ATOM 3615 C C . ASP B 1 31 ? 18.922 -26.25 -15.164 1 61.84 31 ASP B C 1
ATOM 3617 O O . ASP B 1 31 ? 19.047 -26.344 -13.945 1 61.84 31 ASP B O 1
ATOM 3621 N N . SER B 1 32 ? 19.859 -26.594 -16.078 1 70.38 32 SER B N 1
ATOM 3622 C CA . SER B 1 32 ? 20.984 -27.375 -15.586 1 70.38 32 SER B CA 1
ATOM 3623 C C . SER B 1 32 ? 21.953 -26.516 -14.773 1 70.38 32 SER B C 1
ATOM 3625 O O . SER B 1 32 ? 22.438 -26.938 -13.727 1 70.38 32 SER B O 1
ATOM 3627 N N . HIS B 1 33 ? 22.188 -25.359 -15.164 1 77.31 33 HIS B N 1
ATOM 3628 C CA . HIS B 1 33 ? 23.094 -24.484 -14.438 1 77.31 33 HIS B CA 1
ATOM 3629 C C . HIS B 1 33 ? 22.484 -24.062 -13.102 1 77.31 33 HIS B C 1
ATOM 3631 O O . HIS B 1 33 ? 23.188 -24.031 -12.086 1 77.31 33 HIS B O 1
ATOM 3637 N N . ALA B 1 34 ? 21.266 -23.781 -13.07 1 75.25 34 ALA B N 1
ATOM 3638 C CA . ALA B 1 34 ? 20.578 -23.375 -11.844 1 75.25 34 ALA B CA 1
ATOM 3639 C C . ALA B 1 34 ? 20.625 -24.484 -10.797 1 75.25 34 ALA B C 1
ATOM 3641 O O . ALA B 1 34 ? 20.812 -24.219 -9.609 1 75.25 34 ALA B O 1
ATOM 3642 N N . GLN B 1 35 ? 20.516 -25.656 -11.344 1 79 35 GLN B N 1
ATOM 3643 C CA . GLN B 1 35 ? 20.609 -26.797 -10.453 1 79 35 GLN B CA 1
ATOM 3644 C C . GLN B 1 35 ? 22.031 -26.984 -9.938 1 79 35 GLN B C 1
ATOM 3646 O O . GLN B 1 35 ? 22.25 -27.422 -8.805 1 79 35 GLN B O 1
ATOM 3651 N N . GLY B 1 36 ? 22.953 -26.672 -10.812 1 83.06 36 GLY B N 1
ATOM 3652 C CA . GLY B 1 36 ? 24.344 -26.734 -10.406 1 83.06 36 GLY B CA 1
ATOM 3653 C C . GLY B 1 36 ? 24.688 -25.75 -9.297 1 83.06 36 GLY B C 1
ATOM 3654 O O . GLY B 1 36 ? 25.469 -26.078 -8.391 1 83.06 36 GLY B O 1
ATOM 3655 N N . LEU B 1 37 ? 24.125 -24.609 -9.328 1 86.31 37 LEU B N 1
ATOM 3656 C CA . LEU B 1 37 ? 24.391 -23.594 -8.32 1 86.31 37 LEU B CA 1
ATOM 3657 C C . LEU B 1 37 ? 23.828 -24.016 -6.965 1 86.31 37 LEU B C 1
ATOM 3659 O O . LEU B 1 37 ? 24.359 -23.609 -5.922 1 86.31 37 LEU B O 1
ATOM 3663 N N . ARG B 1 38 ? 22.812 -24.797 -6.945 1 87.75 38 ARG B N 1
ATOM 3664 C CA . ARG B 1 38 ? 22.234 -25.312 -5.707 1 87.75 38 ARG B CA 1
ATOM 3665 C C . ARG B 1 38 ? 23.234 -26.219 -4.984 1 87.75 38 ARG B C 1
ATOM 3667 O O . ARG B 1 38 ? 23.266 -26.266 -3.754 1 87.75 38 ARG B O 1
ATOM 3674 N N . LYS B 1 39 ? 24.047 -26.875 -5.82 1 87.62 39 LYS B N 1
ATOM 3675 C CA . LYS B 1 39 ? 25.031 -27.797 -5.258 1 87.62 39 LYS B CA 1
ATOM 3676 C C . LYS B 1 39 ? 26.188 -27.031 -4.629 1 87.62 39 LYS B C 1
ATOM 3678 O O . LYS B 1 39 ? 26.922 -27.578 -3.793 1 87.62 39 LYS B O 1
ATOM 3683 N N . LEU B 1 40 ? 26.328 -25.828 -4.996 1 90.38 40 LEU B N 1
ATOM 3684 C CA . LEU B 1 40 ? 27.422 -25.016 -4.48 1 90.38 40 LEU B CA 1
ATOM 3685 C C . LEU B 1 40 ? 27.078 -24.438 -3.113 1 90.38 40 LEU B C 1
ATOM 3687 O O . LEU B 1 40 ? 27.938 -23.891 -2.422 1 90.38 40 LEU B O 1
ATOM 3691 N N . LEU B 1 41 ? 25.891 -24.625 -2.65 1 92.5 41 LEU B N 1
ATOM 3692 C CA . LEU B 1 41 ? 25.453 -24.031 -1.39 1 92.5 41 LEU B CA 1
ATOM 3693 C C . LEU B 1 41 ? 26.031 -24.797 -0.204 1 92.5 41 LEU B C 1
ATOM 3695 O O . LEU B 1 41 ? 25.984 -26.031 -0.17 1 92.5 41 LEU B O 1
ATOM 3699 N N . LYS B 1 42 ? 26.578 -24.125 0.64 1 92.88 42 LYS B N 1
ATOM 3700 C CA . LYS B 1 42 ? 27.094 -24.688 1.89 1 92.88 42 LYS B CA 1
ATOM 3701 C C . LYS B 1 42 ? 26 -24.766 2.945 1 92.88 42 LYS B C 1
ATOM 3703 O O . LYS B 1 42 ? 24.906 -24.234 2.756 1 92.88 42 LYS B O 1
ATOM 3708 N N . PRO B 1 43 ? 26.281 -25.484 3.996 1 93 43 PRO B N 1
ATOM 3709 C CA . PRO B 1 43 ? 25.281 -25.531 5.07 1 93 43 PRO B CA 1
ATOM 3710 C C . PRO B 1 43 ? 24.984 -24.172 5.672 1 93 43 PRO B C 1
ATOM 3712 O O . PRO B 1 43 ? 25.859 -23.297 5.691 1 93 43 PRO B O 1
ATOM 3715 N N . ASP B 1 44 ? 23.875 -23.969 6.164 1 94.44 44 ASP B N 1
ATOM 3716 C CA . ASP B 1 44 ? 23.391 -22.688 6.668 1 94.44 44 ASP B CA 1
ATOM 3717 C C . ASP B 1 44 ? 24.328 -22.125 7.73 1 94.44 44 ASP B C 1
ATOM 3719 O O . ASP B 1 44 ? 24.5 -20.906 7.832 1 94.44 44 ASP B O 1
ATOM 3723 N N . ALA B 1 45 ? 24.906 -22.984 8.477 1 93.56 45 ALA B N 1
ATOM 3724 C CA . ALA B 1 45 ? 25.797 -22.547 9.547 1 93.56 45 ALA B CA 1
ATOM 3725 C C . ALA B 1 45 ? 26.984 -21.766 8.984 1 93.56 45 ALA B C 1
ATOM 3727 O O . ALA B 1 45 ? 27.422 -20.781 9.578 1 93.56 45 ALA B O 1
ATOM 3728 N N . GLU B 1 46 ? 27.453 -22.188 7.875 1 93.94 46 GLU B N 1
ATOM 3729 C CA . GLU B 1 46 ? 28.578 -21.516 7.238 1 93.94 46 GLU B CA 1
ATOM 3730 C C . GLU B 1 46 ? 28.141 -20.203 6.605 1 93.94 46 GLU B C 1
ATOM 3732 O O . GLU B 1 46 ? 28.891 -19.219 6.645 1 93.94 46 GLU B O 1
ATOM 3737 N N . ILE B 1 47 ? 27.062 -20.219 6.004 1 95.19 47 ILE B N 1
ATOM 3738 C CA . ILE B 1 47 ? 26.531 -19 5.41 1 95.19 47 ILE B CA 1
ATOM 3739 C C . ILE B 1 47 ? 26.297 -17.953 6.5 1 95.19 47 ILE B C 1
ATOM 3741 O O . ILE B 1 47 ? 26.609 -16.781 6.32 1 95.19 47 ILE B O 1
ATOM 3745 N N . LEU B 1 48 ? 25.812 -18.422 7.598 1 95.31 48 LEU B N 1
ATOM 3746 C CA . LEU B 1 48 ? 25.531 -17.547 8.727 1 95.31 48 LEU B CA 1
ATOM 3747 C C . LEU B 1 48 ? 26.828 -16.938 9.281 1 95.31 48 LEU B C 1
ATOM 3749 O O . LEU B 1 48 ? 26.828 -15.797 9.75 1 95.31 48 LEU B O 1
ATOM 3753 N N . ALA B 1 49 ? 27.844 -17.688 9.18 1 93.81 49 ALA B N 1
ATOM 3754 C CA . ALA B 1 49 ? 29.125 -17.172 9.641 1 93.81 49 ALA B CA 1
ATOM 3755 C C . ALA B 1 49 ? 29.578 -15.984 8.789 1 93.81 49 ALA B C 1
ATOM 3757 O O . ALA B 1 49 ? 30.125 -15.016 9.312 1 93.81 49 ALA B O 1
ATOM 3758 N N . SER B 1 50 ? 29.297 -16.125 7.578 1 92.19 50 SER B N 1
ATOM 3759 C CA . SER B 1 50 ? 29.625 -15.023 6.672 1 92.19 50 SER B CA 1
ATOM 3760 C C . SER B 1 50 ? 28.781 -13.789 6.996 1 92.19 50 SER B C 1
ATOM 3762 O O . SER B 1 50 ? 29.297 -12.664 6.988 1 92.19 50 SER B O 1
ATOM 3764 N N . VAL B 1 51 ? 27.594 -13.93 7.234 1 94 51 VAL B N 1
ATOM 3765 C CA . VAL B 1 51 ? 26.688 -12.844 7.543 1 94 51 VAL B CA 1
ATOM 3766 C C . VAL B 1 51 ? 27.062 -12.211 8.883 1 94 51 VAL B C 1
ATOM 3768 O O . VAL B 1 51 ? 26.953 -10.992 9.047 1 94 51 VAL B O 1
ATOM 3771 N N . ARG B 1 52 ? 27.469 -13.039 9.797 1 94.88 52 ARG B N 1
ATOM 3772 C CA . ARG B 1 52 ? 27.875 -12.547 11.117 1 94.88 52 ARG B CA 1
ATOM 3773 C C . ARG B 1 52 ? 29.125 -11.664 11.008 1 94.88 52 ARG B C 1
ATOM 3775 O O . ARG B 1 52 ? 29.281 -10.703 11.766 1 94.88 52 ARG B O 1
ATOM 3782 N N . GLU B 1 53 ? 29.922 -12.016 10.117 1 93.12 53 GLU B N 1
ATOM 3783 C CA . GLU B 1 53 ? 31.094 -11.172 9.883 1 93.12 53 GLU B CA 1
ATOM 3784 C C . GLU B 1 53 ? 30.688 -9.781 9.414 1 93.12 53 GLU B C 1
ATOM 3786 O O . GLU B 1 53 ? 31.281 -8.781 9.82 1 93.12 53 GLU B O 1
ATOM 3791 N N . MET B 1 54 ? 29.781 -9.781 8.531 1 93.12 54 MET B N 1
ATOM 3792 C CA . MET B 1 54 ? 29.266 -8.5 8.062 1 93.12 54 MET B CA 1
ATOM 3793 C C . MET B 1 54 ? 28.625 -7.723 9.211 1 93.12 54 MET B C 1
ATOM 3795 O O . MET B 1 54 ? 28.812 -6.508 9.328 1 93.12 54 MET B O 1
ATOM 3799 N N . TYR B 1 55 ? 27.875 -8.398 9.984 1 93.69 55 TYR B N 1
ATOM 3800 C CA . TYR B 1 55 ? 27.234 -7.812 11.148 1 93.69 55 TYR B CA 1
ATOM 3801 C C . TYR B 1 55 ? 28.25 -7.227 12.109 1 93.69 55 TYR B C 1
ATOM 3803 O O . TYR B 1 55 ? 28.109 -6.094 12.578 1 93.69 55 TYR B O 1
ATOM 3811 N N . ASP B 1 56 ? 29.281 -7.988 12.398 1 92.94 56 ASP B N 1
ATOM 3812 C CA . ASP B 1 56 ? 30.328 -7.555 13.32 1 92.94 56 ASP B CA 1
ATOM 3813 C C . ASP B 1 56 ? 31.078 -6.336 12.781 1 92.94 56 ASP B C 1
ATOM 3815 O O . ASP B 1 56 ? 31.453 -5.441 13.539 1 92.94 56 ASP B O 1
ATOM 3819 N N . ALA B 1 57 ? 31.25 -6.355 11.547 1 90.12 57 ALA B N 1
ATOM 3820 C CA . ALA B 1 57 ? 31.906 -5.211 10.922 1 90.12 57 ALA B CA 1
ATOM 3821 C C . ALA B 1 57 ? 31.047 -3.951 11.047 1 90.12 57 ALA B C 1
ATOM 3823 O O . ALA B 1 57 ? 31.578 -2.857 11.273 1 90.12 57 ALA B O 1
ATOM 3824 N N . ALA B 1 58 ? 29.812 -4.086 10.828 1 89.06 58 ALA B N 1
ATOM 3825 C CA . ALA B 1 58 ? 28.891 -2.955 10.938 1 89.06 58 ALA B CA 1
ATOM 3826 C C . ALA B 1 58 ? 28.828 -2.443 12.375 1 89.06 58 ALA B C 1
ATOM 3828 O O . ALA B 1 58 ? 28.75 -1.235 12.609 1 89.06 58 ALA B O 1
ATOM 3829 N N . GLN B 1 59 ? 28.828 -3.363 13.336 1 89 59 GLN B N 1
ATOM 3830 C CA . GLN B 1 59 ? 28.797 -2.996 14.75 1 89 59 GLN B CA 1
ATOM 3831 C C . GLN B 1 59 ? 30.062 -2.23 15.148 1 89 59 GLN B C 1
ATOM 3833 O O . GLN B 1 59 ? 29.984 -1.269 15.914 1 89 59 GLN B O 1
ATOM 3838 N N . SER B 1 60 ? 31.094 -2.664 14.594 1 85.5 60 SER B N 1
ATOM 3839 C CA . SER B 1 60 ? 32.375 -2.018 14.891 1 85.5 60 SER B CA 1
ATOM 3840 C C . SER B 1 60 ? 32.438 -0.627 14.273 1 85.5 60 SER B C 1
ATOM 3842 O O . SER B 1 60 ? 32.969 0.307 14.883 1 85.5 60 SER B O 1
ATOM 3844 N N . ALA B 1 61 ? 31.984 -0.532 13.117 1 79.88 61 ALA B N 1
ATOM 3845 C CA . ALA B 1 61 ? 31.984 0.758 12.43 1 79.88 61 ALA B CA 1
ATOM 3846 C C . ALA B 1 61 ? 31.078 1.759 13.148 1 79.88 61 ALA B C 1
ATOM 3848 O O . ALA B 1 61 ? 31.391 2.951 13.211 1 79.88 61 ALA B O 1
ATOM 3849 N N . ALA B 1 62 ? 30.031 1.292 13.602 1 75.44 62 ALA B N 1
ATOM 3850 C CA . ALA B 1 62 ? 29.078 2.154 14.297 1 75.44 62 ALA B CA 1
ATOM 3851 C C . ALA B 1 62 ? 29.641 2.648 15.625 1 75.44 62 ALA B C 1
ATOM 3853 O O . ALA B 1 62 ? 29.344 3.768 16.047 1 75.44 62 ALA B O 1
ATOM 3854 N N . SER B 1 63 ? 30.406 1.816 16.266 1 70.94 63 SER B N 1
ATOM 3855 C CA . SER B 1 63 ? 31 2.178 17.547 1 70.94 63 SER B CA 1
ATOM 3856 C C . SER B 1 63 ? 32.125 3.18 17.359 1 70.94 63 SER B C 1
ATOM 3858 O O . SER B 1 63 ? 32.406 4.004 18.234 1 70.94 63 SER B O 1
ATOM 3860 N N . SER B 1 64 ? 32.812 3.012 16.234 1 62 64 SER B N 1
ATOM 3861 C CA . SER B 1 64 ? 33.969 3.873 16 1 62 64 SER B CA 1
ATOM 3862 C C . SER B 1 64 ? 33.562 5.207 15.391 1 62 64 SER B C 1
ATOM 3864 O O . SER B 1 64 ? 34.25 6.199 15.508 1 62 64 SER B O 1
ATOM 3866 N N . SER B 1 65 ? 32.625 5.141 14.586 1 58.06 65 SER B N 1
ATOM 3867 C CA . SER B 1 65 ? 32.344 6.277 13.719 1 58.06 65 SER B CA 1
ATOM 3868 C C . SER B 1 65 ? 31.5 7.316 14.43 1 58.06 65 SER B C 1
ATOM 3870 O O . SER B 1 65 ? 30.406 6.996 14.922 1 58.06 65 SER B O 1
ATOM 3872 N N . LYS B 1 66 ? 32.25 8.281 14.992 1 53.91 66 LYS B N 1
ATOM 3873 C CA . LYS B 1 66 ? 31.547 9.5 15.352 1 53.91 66 LYS B CA 1
ATOM 3874 C C . LYS B 1 66 ? 30.75 10.039 14.172 1 53.91 66 LYS B C 1
ATOM 3876 O O . LYS B 1 66 ? 31.297 10.234 13.086 1 53.91 66 LYS B O 1
ATOM 3881 N N . ALA B 1 67 ? 29.484 9.844 14.125 1 57.06 67 ALA B N 1
ATOM 3882 C CA . ALA B 1 67 ? 28.641 10.359 13.055 1 57.06 67 ALA B CA 1
ATOM 3883 C C . ALA B 1 67 ? 29.047 11.781 12.672 1 57.06 67 ALA B C 1
ATOM 3885 O O . ALA B 1 67 ? 29 12.688 13.508 1 57.06 67 ALA B O 1
ATOM 3886 N N . LEU B 1 68 ? 29.828 11.852 11.508 1 60.22 68 LEU B N 1
ATOM 3887 C CA . LEU B 1 68 ? 30.203 13.18 11.031 1 60.22 68 LEU B CA 1
ATOM 3888 C C . LEU B 1 68 ? 28.953 14.023 10.734 1 60.22 68 LEU B C 1
ATOM 3890 O O . LEU B 1 68 ? 27.969 13.516 10.195 1 60.22 68 LEU B O 1
ATOM 3894 N N . THR B 1 69 ? 28.844 15.047 11.484 1 64.75 69 THR B N 1
ATOM 3895 C CA . THR B 1 69 ? 27.781 16.016 11.211 1 64.75 69 THR B CA 1
ATOM 3896 C C . THR B 1 69 ? 28.297 17.156 10.344 1 64.75 69 THR B C 1
ATOM 3898 O O . THR B 1 69 ? 29.5 17.281 10.133 1 64.75 69 THR B O 1
ATOM 3901 N N . LEU B 1 70 ? 27.422 17.734 9.68 1 68 70 LEU B N 1
ATOM 3902 C CA . LEU B 1 70 ? 27.781 18.875 8.852 1 68 70 LEU B CA 1
ATOM 3903 C C . LEU B 1 70 ? 28.672 19.859 9.625 1 68 70 LEU B C 1
ATOM 3905 O O . LEU B 1 70 ? 29.562 20.484 9.047 1 68 70 LEU B O 1
ATOM 3909 N N . SER B 1 71 ? 28.375 19.906 10.883 1 65.75 71 SER B N 1
ATOM 3910 C CA . SER B 1 71 ? 29.109 20.844 11.727 1 65.75 71 SER B CA 1
ATOM 3911 C C . SER B 1 71 ? 30.578 20.422 11.852 1 65.75 71 SER B C 1
ATOM 3913 O O . SER B 1 71 ? 31.453 21.266 12.086 1 65.75 71 SER B O 1
ATOM 3915 N N . ASP B 1 72 ? 30.75 19.156 11.656 1 68.44 72 ASP B N 1
ATOM 3916 C CA . ASP B 1 72 ? 32.125 18.641 11.781 1 68.44 72 ASP B CA 1
ATOM 3917 C C . ASP B 1 72 ? 32.938 18.922 10.516 1 68.44 72 ASP B C 1
ATOM 3919 O O . ASP B 1 72 ? 34.156 18.859 10.539 1 68.44 72 ASP B O 1
ATOM 3923 N N . LEU B 1 73 ? 32.031 19.203 9.617 1 69.62 73 LEU B N 1
ATOM 3924 C CA . LEU B 1 73 ? 32.688 19.422 8.344 1 69.62 73 LEU B CA 1
ATOM 3925 C C . LEU B 1 73 ? 32.938 20.922 8.133 1 69.62 73 LEU B C 1
ATOM 3927 O O . LEU B 1 73 ? 32.156 21.75 8.539 1 69.62 73 LEU B O 1
ATOM 3931 N N . SER B 1 74 ? 34.062 21.391 8.273 1 64.25 74 SER B N 1
ATOM 3932 C CA . SER B 1 74 ? 34.406 22.781 7.992 1 64.25 74 SER B CA 1
ATOM 3933 C C . SER B 1 74 ? 34.031 23.172 6.566 1 64.25 74 SER B C 1
ATOM 3935 O O . SER B 1 74 ? 34.906 23.328 5.711 1 64.25 74 SER B O 1
ATOM 3937 N N . LEU B 1 75 ? 32.75 23.047 6.422 1 63.03 75 LEU B N 1
ATOM 3938 C CA . LEU B 1 75 ? 32.312 23.406 5.07 1 63.03 75 LEU B CA 1
ATOM 3939 C C . LEU B 1 75 ? 32.375 24.922 4.879 1 63.03 75 LEU B C 1
ATOM 3941 O O . LEU B 1 75 ? 32.188 25.672 5.832 1 63.03 75 LEU B O 1
ATOM 3945 N N . SER B 1 76 ? 32.812 25.406 3.816 1 59.66 76 SER B N 1
ATOM 3946 C CA . SER B 1 76 ? 32.938 26.828 3.512 1 59.66 76 SER B CA 1
ATOM 3947 C C . SER B 1 76 ? 31.594 27.531 3.557 1 59.66 76 SER B C 1
ATOM 3949 O O . SER B 1 76 ? 31.516 28.703 3.916 1 59.66 76 SER B O 1
ATOM 3951 N N . ALA B 1 77 ? 30.594 26.781 3.215 1 63.28 77 ALA B N 1
ATOM 3952 C CA . ALA B 1 77 ? 29.281 27.406 3.17 1 63.28 77 ALA B CA 1
ATOM 3953 C C . ALA B 1 77 ? 28.391 26.906 4.297 1 63.28 77 ALA B C 1
ATOM 3955 O O . ALA B 1 77 ? 28.438 25.719 4.648 1 63.28 77 ALA B O 1
ATOM 3956 N N . ALA B 1 78 ? 27.891 27.812 5.051 1 67.19 78 ALA B N 1
ATOM 3957 C CA . ALA B 1 78 ? 26.953 27.469 6.109 1 67.19 78 ALA B CA 1
ATOM 3958 C C . ALA B 1 78 ? 25.766 26.672 5.555 1 67.19 78 ALA B C 1
ATOM 3960 O O . ALA B 1 78 ? 25.219 27.016 4.504 1 67.19 78 ALA B O 1
ATOM 3961 N N . CYS B 1 79 ? 25.672 25.438 5.988 1 76.12 79 CYS B N 1
ATOM 3962 C CA . CYS B 1 79 ? 24.594 24.578 5.523 1 76.12 79 CYS B CA 1
ATOM 3963 C C . CYS B 1 79 ? 23.484 24.484 6.562 1 76.12 79 CYS B C 1
ATOM 3965 O O . CYS B 1 79 ? 23.719 24.656 7.758 1 76.12 79 CYS B O 1
ATOM 3967 N N . ARG B 1 80 ? 22.297 24.484 6.043 1 73.81 80 ARG B N 1
ATOM 3968 C CA . ARG B 1 80 ? 21.141 24.359 6.91 1 73.81 80 ARG B CA 1
ATOM 3969 C C . ARG B 1 80 ? 20.672 22.906 7.012 1 73.81 80 ARG B C 1
ATOM 3971 O O . ARG B 1 80 ? 20.641 22.188 6.008 1 73.81 80 ARG B O 1
ATOM 3978 N N . GLU B 1 81 ? 20.609 22.438 8.219 1 74.81 81 GLU B N 1
ATOM 3979 C CA . GLU B 1 81 ? 20.125 21.078 8.453 1 74.81 81 GLU B CA 1
ATOM 3980 C C . GLU B 1 81 ? 18.922 21.078 9.391 1 74.81 81 GLU B C 1
ATOM 3982 O O . GLU B 1 81 ? 18.891 21.812 10.375 1 74.81 81 GLU B O 1
ATOM 3987 N N . VAL B 1 82 ? 17.922 20.422 8.883 1 78.56 82 VAL B N 1
ATOM 3988 C CA . VAL B 1 82 ? 16.75 20.297 9.75 1 78.56 82 VAL B CA 1
ATOM 3989 C C . VAL B 1 82 ? 16.922 19.109 10.688 1 78.56 82 VAL B C 1
ATOM 3991 O O . VAL B 1 82 ? 17.656 18.172 10.375 1 78.56 82 VAL B O 1
ATOM 3994 N N . SER B 1 83 ? 16.438 19.219 11.836 1 78.25 83 SER B N 1
ATOM 3995 C CA . SER B 1 83 ? 16.531 18.141 12.82 1 78.25 83 SER B CA 1
ATOM 3996 C C . SER B 1 83 ? 15.164 17.641 13.242 1 78.25 83 SER B C 1
ATOM 3998 O O . SER B 1 83 ? 14.172 18.359 13.125 1 78.25 83 SER B O 1
ATOM 4000 N N . ASP B 1 84 ? 15.195 16.422 13.57 1 79.81 84 ASP B N 1
ATOM 4001 C CA . ASP B 1 84 ? 13.977 15.867 14.148 1 79.81 84 ASP B CA 1
ATOM 4002 C C . ASP B 1 84 ? 13.727 16.422 15.547 1 79.81 84 ASP B C 1
ATOM 4004 O O . ASP B 1 84 ? 14.586 16.328 16.422 1 79.81 84 ASP B O 1
ATOM 4008 N N . CYS B 1 85 ? 12.625 17.125 15.617 1 82.5 85 CYS B N 1
ATOM 4009 C CA . CYS B 1 85 ? 12.297 17.812 16.875 1 82.5 85 CYS B CA 1
ATOM 4010 C C . CYS B 1 85 ? 11.023 17.234 17.484 1 82.5 85 CYS B C 1
ATOM 4012 O O . CYS B 1 85 ? 10.164 16.719 16.766 1 82.5 85 CYS B O 1
ATOM 4014 N N . ASP B 1 86 ? 11.008 17.219 18.766 1 86.81 86 ASP B N 1
ATOM 4015 C CA . ASP B 1 86 ? 9.781 16.797 19.453 1 86.81 86 ASP B CA 1
ATOM 4016 C C . ASP B 1 86 ? 8.68 17.844 19.297 1 86.81 86 ASP B C 1
ATOM 4018 O O . ASP B 1 86 ? 8.961 19 18.984 1 86.81 86 ASP B O 1
ATOM 4022 N N . ALA B 1 87 ? 7.555 17.422 19.562 1 88.56 87 ALA B N 1
ATOM 4023 C CA . ALA B 1 87 ? 6.379 18.266 19.344 1 88.56 87 ALA B CA 1
ATOM 4024 C C . ALA B 1 87 ? 6.461 19.531 20.188 1 88.56 87 ALA B C 1
ATOM 4026 O O . ALA B 1 87 ? 6.098 20.609 19.719 1 88.56 87 ALA B O 1
ATOM 4027 N N . ALA B 1 88 ? 6.891 19.438 21.375 1 91.06 88 ALA B N 1
ATOM 4028 C CA . ALA B 1 88 ? 6.98 20.578 22.266 1 91.06 88 ALA B CA 1
ATOM 4029 C C . ALA B 1 88 ? 7.977 21.609 21.75 1 91.06 88 ALA B C 1
ATOM 4031 O O . ALA B 1 88 ? 7.723 22.812 21.828 1 91.06 88 ALA B O 1
ATOM 4032 N N . SER B 1 89 ? 9.078 21.094 21.25 1 91.88 89 SER B N 1
ATOM 4033 C CA . SER B 1 89 ? 10.102 21.984 20.719 1 91.88 89 SER B CA 1
ATOM 4034 C C . SER B 1 89 ? 9.609 22.719 19.469 1 91.88 89 SER B C 1
ATOM 4036 O O . SER B 1 89 ? 9.922 23.891 19.281 1 91.88 89 SER B O 1
ATOM 4038 N N . VAL B 1 90 ? 8.867 22.047 18.688 1 93.38 90 VAL B N 1
ATOM 4039 C CA . VAL B 1 90 ? 8.336 22.672 17.469 1 93.38 90 VAL B CA 1
ATOM 4040 C C . VAL B 1 90 ? 7.289 23.719 17.844 1 93.38 90 VAL B C 1
ATOM 4042 O O . VAL B 1 90 ? 7.25 24.797 17.25 1 93.38 90 VAL B O 1
ATOM 4045 N N . GLN B 1 91 ? 6.465 23.422 18.797 1 94.62 91 GLN B N 1
ATOM 4046 C CA . GLN B 1 91 ? 5.473 24.375 19.281 1 94.62 91 GLN B CA 1
ATOM 4047 C C . GLN B 1 91 ? 6.133 25.656 19.781 1 94.62 91 GLN B C 1
ATOM 4049 O O . GLN B 1 91 ? 5.672 26.75 19.484 1 94.62 91 GLN B O 1
ATOM 4054 N N . LEU B 1 92 ? 7.18 25.469 20.516 1 93.69 92 LEU B N 1
ATOM 4055 C CA . LEU B 1 92 ? 7.914 26.609 21.047 1 93.69 92 LEU B CA 1
ATOM 4056 C C . LEU B 1 92 ? 8.523 27.438 19.922 1 93.69 92 LEU B C 1
ATOM 4058 O O . LEU B 1 92 ? 8.547 28.656 20 1 93.69 92 LEU B O 1
ATOM 4062 N N . ALA B 1 93 ? 9.031 26.703 18.953 1 93.69 93 ALA B N 1
ATOM 4063 C CA . ALA B 1 93 ? 9.625 27.391 17.812 1 93.69 93 ALA B CA 1
ATOM 4064 C C . ALA B 1 93 ? 8.578 28.219 17.078 1 93.69 93 ALA B C 1
ATOM 4066 O O . ALA B 1 93 ? 8.867 29.344 16.641 1 93.69 93 ALA B O 1
ATOM 4067 N N . ILE B 1 94 ? 7.426 27.703 16.938 1 94.81 94 ILE B N 1
ATOM 4068 C CA . ILE B 1 94 ? 6.344 28.422 16.281 1 94.81 94 ILE B CA 1
ATOM 4069 C C . ILE B 1 94 ? 5.938 29.641 17.125 1 94.81 94 ILE B C 1
ATOM 4071 O O . ILE B 1 94 ? 5.734 30.734 16.594 1 94.81 94 ILE B O 1
ATOM 4075 N N . GLU B 1 95 ? 5.816 29.453 18.406 1 95.25 95 GLU B N 1
ATOM 4076 C CA . GLU B 1 95 ? 5.461 30.547 19.312 1 95.25 95 GLU B CA 1
ATOM 4077 C C . GLU B 1 95 ? 6.496 31.656 19.266 1 95.25 95 GLU B C 1
ATOM 4079 O O . GLU B 1 95 ? 6.141 32.844 19.25 1 95.25 95 GLU B O 1
ATOM 4084 N N . ARG B 1 96 ? 7.711 31.266 19.203 1 93.12 96 ARG B N 1
ATOM 4085 C CA . ARG B 1 96 ? 8.781 32.25 19.109 1 93.12 96 ARG B CA 1
ATOM 4086 C C . ARG B 1 96 ? 8.695 33.031 17.812 1 93.12 96 ARG B C 1
ATOM 4088 O O . ARG B 1 96 ? 8.898 34.25 17.797 1 93.12 96 ARG B O 1
ATOM 4095 N N . ALA B 1 97 ? 8.484 32.312 16.766 1 91.44 97 ALA B N 1
ATOM 4096 C CA . ALA B 1 97 ? 8.359 32.969 15.461 1 91.44 97 ALA B CA 1
ATOM 4097 C C . ALA B 1 97 ? 7.195 33.938 15.445 1 91.44 97 ALA B C 1
ATOM 4099 O O . ALA B 1 97 ? 7.316 35.062 14.922 1 91.44 97 ALA B O 1
ATOM 4100 N N . VAL B 1 98 ? 6.109 33.594 16.016 1 91.94 98 VAL B N 1
ATOM 4101 C CA . VAL B 1 98 ? 4.91 34.406 16.031 1 91.94 98 VAL B CA 1
ATOM 4102 C C . VAL B 1 98 ? 5.121 35.594 16.953 1 91.94 98 VAL B C 1
ATOM 4104 O O . VAL B 1 98 ? 4.656 36.719 16.672 1 91.94 98 VAL B O 1
ATOM 4107 N N . LEU B 1 99 ? 5.777 35.344 18.062 1 92.62 99 LEU B N 1
ATOM 4108 C CA . LEU B 1 99 ? 6.082 36.406 18.984 1 92.62 99 LEU B CA 1
ATOM 4109 C C . LEU B 1 99 ? 6.988 37.438 18.328 1 92.62 99 LEU B C 1
ATOM 4111 O O . LEU B 1 99 ? 6.812 38.656 18.547 1 92.62 99 LEU B O 1
ATOM 4115 N N . ALA B 1 100 ? 7.945 36.969 17.594 1 90.88 100 ALA B N 1
ATOM 4116 C CA . ALA B 1 100 ? 8.836 37.875 16.875 1 90.88 100 ALA B CA 1
ATOM 4117 C C . ALA B 1 100 ? 8.062 38.719 15.859 1 90.88 100 ALA B C 1
ATOM 4119 O O . ALA B 1 100 ? 8.328 39.906 15.695 1 90.88 100 ALA B O 1
ATOM 4120 N N . MET B 1 101 ? 7.188 38.125 15.227 1 90.19 101 MET B N 1
ATOM 4121 C CA . MET B 1 101 ? 6.336 38.812 14.273 1 90.19 101 MET B CA 1
ATOM 4122 C C . MET B 1 101 ? 5.465 39.844 14.969 1 90.19 101 MET B C 1
ATOM 4124 O O . MET B 1 101 ? 5.324 40.969 14.484 1 90.19 101 MET B O 1
ATOM 4128 N N . ALA B 1 102 ? 4.906 39.438 16.094 1 91.94 102 ALA B N 1
ATOM 4129 C CA . ALA B 1 102 ? 4.047 40.344 16.844 1 91.94 102 ALA B CA 1
ATOM 4130 C C . ALA B 1 102 ? 4.828 41.562 17.328 1 91.94 102 ALA B C 1
ATOM 4132 O O . ALA B 1 102 ? 4.32 42.688 17.281 1 91.94 102 ALA B O 1
ATOM 4133 N N . ARG B 1 103 ? 6.039 41.312 17.75 1 93 103 ARG B N 1
ATOM 4134 C CA . ARG B 1 103 ? 6.895 42.406 18.203 1 93 103 ARG B CA 1
ATOM 4135 C C . ARG B 1 103 ? 7.203 43.375 17.062 1 93 103 ARG B C 1
ATOM 4137 O O . ARG B 1 103 ? 7.207 44.594 17.266 1 93 103 ARG B O 1
ATOM 4144 N N . SER B 1 104 ? 7.461 42.812 15.945 1 91.12 104 SER B N 1
ATOM 4145 C CA . SER B 1 104 ? 7.754 43.625 14.773 1 91.12 104 SER B CA 1
ATOM 4146 C C . SER B 1 104 ? 6.543 44.469 14.367 1 91.12 104 SER B C 1
ATOM 4148 O O . SER B 1 104 ? 6.684 45.625 14.008 1 91.12 104 SER B O 1
ATOM 4150 N N . ILE B 1 105 ? 5.41 43.906 14.453 1 90.62 105 ILE B N 1
ATOM 4151 C CA . ILE B 1 105 ? 4.172 44.594 14.094 1 90.62 105 ILE B CA 1
ATOM 4152 C C . ILE B 1 105 ? 3.896 45.719 15.086 1 90.62 105 ILE B C 1
ATOM 4154 O O . ILE B 1 105 ? 3.523 46.844 14.688 1 90.62 105 ILE B O 1
ATOM 4158 N N . LEU B 1 106 ? 4.062 45.406 16.328 1 92.19 106 LEU B N 1
ATOM 4159 C CA . LEU B 1 106 ? 3.816 46.406 17.375 1 92.19 106 LEU B CA 1
ATOM 4160 C C . LEU B 1 106 ? 4.801 47.562 17.266 1 92.19 106 LEU B C 1
ATOM 4162 O O . LEU B 1 106 ? 4.484 48.688 17.641 1 92.19 106 LEU B O 1
ATOM 4166 N N . ALA B 1 107 ? 5.973 47.312 16.734 1 92.5 107 ALA B N 1
ATOM 4167 C CA . ALA B 1 107 ? 6.984 48.344 16.531 1 92.5 107 ALA B CA 1
ATOM 4168 C C . ALA B 1 107 ? 6.715 49.125 15.258 1 92.5 107 ALA B C 1
ATOM 4170 O O . ALA B 1 107 ? 7.434 50.062 14.945 1 92.5 107 ALA B O 1
ATOM 4171 N N . GLY B 1 108 ? 5.715 48.719 14.492 1 87.75 108 GLY B N 1
ATOM 4172 C CA . GLY B 1 108 ? 5.309 49.438 13.297 1 87.75 108 GLY B CA 1
ATOM 4173 C C . GLY B 1 108 ? 6.102 49.062 12.062 1 87.75 108 GLY B C 1
ATOM 4174 O O . GLY B 1 108 ? 6.102 49.781 11.062 1 87.75 108 GLY B O 1
ATOM 4175 N N . ARG B 1 109 ? 6.844 48.031 12.016 1 87.44 109 ARG B N 1
ATOM 4176 C CA . ARG B 1 109 ? 7.707 47.625 10.906 1 87.44 109 ARG B CA 1
ATOM 4177 C C . ARG B 1 109 ? 7.062 46.531 10.078 1 87.44 109 ARG B C 1
ATOM 4179 O O . ARG B 1 109 ? 7.672 46.031 9.133 1 87.44 109 ARG B O 1
ATOM 4186 N N . GLY B 1 110 ? 5.887 46.25 10.453 1 86.06 110 GLY B N 1
ATOM 4187 C CA . GLY B 1 110 ? 5.293 45.125 9.773 1 86.06 110 GLY B CA 1
ATOM 4188 C C . GLY B 1 110 ? 5.969 43.812 10.109 1 86.06 110 GLY B C 1
ATOM 4189 O O . GLY B 1 110 ? 6.598 43.688 11.164 1 86.06 110 GLY B O 1
ATOM 4190 N N . PHE B 1 111 ? 5.617 42.625 9.258 1 86.56 111 PHE B N 1
ATOM 4191 C CA . PHE B 1 111 ? 6.316 41.375 9.547 1 86.56 111 PHE B CA 1
ATOM 4192 C C . PHE B 1 111 ? 6.793 40.688 8.266 1 86.56 111 PHE B C 1
ATOM 4194 O O . PHE B 1 111 ? 6.316 41.031 7.176 1 86.56 111 PHE B O 1
ATOM 4201 N N . SER B 1 112 ? 7.781 39.969 8.422 1 88.81 112 SER B N 1
ATOM 4202 C CA . SER B 1 112 ? 8.383 39.219 7.32 1 88.81 112 SER B CA 1
ATOM 4203 C C . SER B 1 112 ? 8.883 37.844 7.781 1 88.81 112 SER B C 1
ATOM 4205 O O . SER B 1 112 ? 9.281 37.688 8.938 1 88.81 112 SER B O 1
ATOM 4207 N N . PHE B 1 113 ? 8.633 36.938 6.898 1 90.06 113 PHE B N 1
ATOM 4208 C CA . PHE B 1 113 ? 9.211 35.625 7.172 1 90.06 113 PHE B CA 1
ATOM 4209 C C . PHE B 1 113 ? 10.539 35.438 6.438 1 90.06 113 PHE B C 1
ATOM 4211 O O . PHE B 1 113 ? 10.672 35.875 5.285 1 90.06 113 PHE B O 1
ATOM 4218 N N . ASP B 1 114 ? 11.492 34.969 7.133 1 86.44 114 ASP B N 1
ATOM 4219 C CA . ASP B 1 114 ? 12.75 34.594 6.504 1 86.44 114 ASP B CA 1
ATOM 4220 C C . ASP B 1 114 ? 12.773 33.125 6.133 1 86.44 114 ASP B C 1
ATOM 4222 O O . ASP B 1 114 ? 12.875 32.25 7.004 1 86.44 114 ASP B O 1
ATOM 4226 N N . VAL B 1 115 ? 12.711 32.812 4.797 1 87.5 115 VAL B N 1
ATOM 4227 C CA . VAL B 1 115 ? 12.586 31.438 4.336 1 87.5 115 VAL B CA 1
ATOM 4228 C C . VAL B 1 115 ? 13.844 31.031 3.57 1 87.5 115 VAL B C 1
ATOM 4230 O O . VAL B 1 115 ? 14.234 31.688 2.607 1 87.5 115 VAL B O 1
ATOM 4233 N N . PRO B 1 116 ? 14.406 29.969 3.994 1 83.94 116 PRO B N 1
ATOM 4234 C CA . PRO B 1 116 ? 15.547 29.469 3.227 1 83.94 116 PRO B CA 1
ATOM 4235 C C . PRO B 1 116 ? 15.172 29.047 1.807 1 83.94 116 PRO B C 1
ATOM 4237 O O . PRO B 1 116 ? 14.102 28.469 1.596 1 83.94 116 PRO B O 1
ATOM 4240 N N . SER B 1 117 ? 16.031 29.344 0.89 1 81.62 117 SER B N 1
ATOM 4241 C CA . SER B 1 117 ? 15.773 29 -0.506 1 81.62 117 SER B CA 1
ATOM 4242 C C . SER B 1 117 ? 16 27.516 -0.762 1 81.62 117 SER B C 1
ATOM 4244 O O . SER B 1 117 ? 17.031 26.969 -0.365 1 81.62 117 SER B O 1
ATOM 4246 N N . ARG B 1 118 ? 15.078 26.922 -1.419 1 78.81 118 ARG B N 1
ATOM 4247 C CA . ARG B 1 118 ? 15.195 25.5 -1.733 1 78.81 118 ARG B CA 1
ATOM 4248 C C . ARG B 1 118 ? 15.531 25.281 -3.205 1 78.81 118 ARG B C 1
ATOM 4250 O O . ARG B 1 118 ? 15.391 24.172 -3.727 1 78.81 118 ARG B O 1
ATOM 4257 N N . ALA B 1 119 ? 15.922 26.297 -3.773 1 77.81 119 ALA B N 1
ATOM 4258 C CA . ALA B 1 119 ? 16.281 26.234 -5.188 1 77.81 119 ALA B CA 1
ATOM 4259 C C . ALA B 1 119 ? 17.516 25.344 -5.398 1 77.81 119 ALA B C 1
ATOM 4261 O O . ALA B 1 119 ? 18.328 25.172 -4.48 1 77.81 119 ALA B O 1
ATOM 4262 N N . SER B 1 120 ? 17.594 24.828 -6.57 1 78.12 120 SER B N 1
ATOM 4263 C CA . SER B 1 120 ? 18.688 23.938 -6.922 1 78.12 120 SER B CA 1
ATOM 4264 C C . SER B 1 120 ? 20.031 24.625 -6.746 1 78.12 120 SER B C 1
ATOM 4266 O O . SER B 1 120 ? 21.031 23.969 -6.426 1 78.12 120 SER B O 1
ATOM 4268 N N . SER B 1 121 ? 20.047 25.906 -6.945 1 76.62 121 SER B N 1
ATOM 4269 C CA . SER B 1 121 ? 21.297 26.672 -6.82 1 76.62 121 SER B CA 1
ATOM 4270 C C . SER B 1 121 ? 21.766 26.703 -5.371 1 76.62 121 SER B C 1
ATOM 4272 O O . SER B 1 121 ? 22.938 26.984 -5.109 1 76.62 121 SER B O 1
ATOM 4274 N N . ASN B 1 122 ? 20.859 26.344 -4.457 1 79.62 122 ASN B N 1
ATOM 4275 C CA . ASN B 1 122 ? 21.203 26.375 -3.037 1 79.62 122 ASN B CA 1
ATOM 4276 C C . ASN B 1 122 ? 21.438 24.969 -2.496 1 79.62 122 ASN B C 1
ATOM 4278 O O . ASN B 1 122 ? 21.406 24.75 -1.284 1 79.62 122 ASN B O 1
ATOM 4282 N N . GLN B 1 123 ? 21.594 24.031 -3.361 1 76.88 123 GLN B N 1
ATOM 4283 C CA . GLN B 1 123 ? 21.828 22.641 -2.949 1 76.88 123 GLN B CA 1
ATOM 4284 C C . GLN B 1 123 ? 23.281 22.219 -3.191 1 76.88 123 GLN B C 1
ATOM 4286 O O . GLN B 1 123 ? 23.891 22.656 -4.164 1 76.88 123 GLN B O 1
ATOM 4291 N N . LEU B 1 124 ? 23.844 21.547 -2.232 1 74.94 124 LEU B N 1
ATOM 4292 C CA . LEU B 1 124 ? 25.234 21.125 -2.299 1 74.94 124 LEU B CA 1
ATOM 4293 C C . LEU B 1 124 ? 25.359 19.641 -1.927 1 74.94 124 LEU B C 1
ATOM 4295 O O . LEU B 1 124 ? 24.797 19.203 -0.929 1 74.94 124 LEU B O 1
ATOM 4299 N N . TYR B 1 125 ? 26 18.906 -2.756 1 74.12 125 TYR B N 1
ATOM 4300 C CA . TYR B 1 125 ? 26.344 17.531 -2.414 1 74.12 125 TYR B CA 1
ATOM 4301 C C . TYR B 1 125 ? 27.594 17.469 -1.551 1 74.12 125 TYR B C 1
ATOM 4303 O O . TYR B 1 125 ? 28.641 18 -1.935 1 74.12 125 TYR B O 1
ATOM 4311 N N . VAL B 1 126 ? 27.453 16.922 -0.389 1 74.81 126 VAL B N 1
ATOM 4312 C CA . VAL B 1 126 ? 28.578 16.781 0.528 1 74.81 126 VAL B CA 1
ATOM 4313 C C . VAL B 1 126 ? 29.156 15.375 0.439 1 74.81 126 VAL B C 1
ATOM 4315 O O . VAL B 1 126 ? 28.625 14.445 1.057 1 74.81 126 VAL B O 1
ATOM 4318 N N . PRO B 1 127 ? 30.141 15.195 -0.182 1 72.94 127 PRO B N 1
ATOM 4319 C CA . PRO B 1 127 ? 30.719 13.867 -0.416 1 72.94 127 PRO B CA 1
ATOM 4320 C C . PRO B 1 127 ? 31.062 13.133 0.88 1 72.94 127 PRO B C 1
ATOM 4322 O O . PRO B 1 127 ? 30.906 11.914 0.957 1 72.94 127 PRO B O 1
ATOM 4325 N N . GLU B 1 128 ? 31.5 13.883 1.822 1 72.88 128 GLU B N 1
ATOM 4326 C CA . GLU B 1 128 ? 31.922 13.266 3.078 1 72.88 128 GLU B CA 1
ATOM 4327 C C . GLU B 1 128 ? 30.734 12.594 3.781 1 72.88 128 GLU B C 1
ATOM 4329 O O . GLU B 1 128 ? 30.906 11.602 4.492 1 72.88 128 GLU B O 1
ATOM 4334 N N . LEU B 1 129 ? 29.656 13.117 3.486 1 71.25 129 LEU B N 1
ATOM 4335 C CA . LEU B 1 129 ? 28.469 12.594 4.148 1 71.25 129 LEU B CA 1
ATOM 4336 C C . LEU B 1 129 ? 27.562 11.859 3.158 1 71.25 129 LEU B C 1
ATOM 4338 O O . LEU B 1 129 ? 26.594 11.219 3.553 1 71.25 129 LEU B O 1
ATOM 4342 N N . ASP B 1 130 ? 27.922 11.938 1.932 1 67.06 130 ASP B N 1
ATOM 4343 C CA . ASP B 1 130 ? 27.156 11.312 0.853 1 67.06 130 ASP B CA 1
ATOM 4344 C C . ASP B 1 130 ? 25.688 11.742 0.893 1 67.06 130 ASP B C 1
ATOM 4346 O O . ASP B 1 130 ? 24.797 10.898 0.91 1 67.06 130 ASP B O 1
ATOM 4350 N N . ARG B 1 131 ? 25.547 13.078 1.061 1 75.38 131 ARG B N 1
ATOM 4351 C CA . ARG B 1 131 ? 24.172 13.578 1.123 1 75.38 131 ARG B CA 1
ATOM 4352 C C . ARG B 1 131 ? 24.062 14.945 0.459 1 75.38 131 ARG B C 1
ATOM 4354 O O . ARG B 1 131 ? 25.047 15.68 0.356 1 75.38 131 ARG B O 1
ATOM 4361 N N . ILE B 1 132 ? 22.906 15.234 0 1 71.88 132 ILE B N 1
ATOM 4362 C CA . ILE B 1 132 ? 22.594 16.547 -0.535 1 71.88 132 ILE B CA 1
ATOM 4363 C C . ILE B 1 132 ? 22.062 17.453 0.581 1 71.88 132 ILE B C 1
ATOM 4365 O O . ILE B 1 132 ? 21.156 17.062 1.321 1 71.88 132 ILE B O 1
ATOM 4369 N N . VAL B 1 133 ? 22.719 18.594 0.751 1 76.88 133 VAL B N 1
ATOM 4370 C CA . VAL B 1 133 ? 22.328 19.5 1.823 1 76.88 133 VAL B CA 1
ATOM 4371 C C . VAL B 1 133 ? 21.953 20.859 1.237 1 76.88 133 VAL B C 1
ATOM 4373 O O . VAL B 1 133 ? 22.297 21.172 0.091 1 76.88 133 VAL B O 1
ATOM 4376 N N . LEU B 1 134 ? 21.219 21.562 2.002 1 77.94 134 LEU B N 1
ATOM 4377 C CA . LEU B 1 134 ? 20.828 22.922 1.605 1 77.94 134 LEU B CA 1
ATOM 4378 C C . LEU B 1 134 ? 21.812 23.953 2.143 1 77.94 134 LEU B C 1
ATOM 4380 O O . LEU B 1 134 ? 22.234 23.859 3.297 1 77.94 134 LEU B O 1
ATOM 4384 N N . ARG B 1 135 ? 22.062 24.953 1.287 1 78.12 135 ARG B N 1
ATOM 4385 C CA . ARG B 1 135 ? 22.922 26.062 1.716 1 78.12 135 ARG B CA 1
ATOM 4386 C C . ARG B 1 135 ? 22.109 27.094 2.5 1 78.12 135 ARG B C 1
ATOM 4388 O O . ARG B 1 135 ? 20.953 26.859 2.83 1 78.12 135 ARG B O 1
ATOM 4395 N N . ASP B 1 136 ? 22.734 28.281 2.883 1 78.81 136 ASP B N 1
ATOM 4396 C CA . ASP B 1 136 ? 22.125 29.188 3.854 1 78.81 136 ASP B CA 1
ATOM 4397 C C . ASP B 1 136 ? 21.484 30.391 3.162 1 78.81 136 ASP B C 1
ATOM 4399 O O . ASP B 1 136 ? 21.156 31.391 3.812 1 78.81 136 ASP B O 1
ATOM 4403 N N . LYS B 1 137 ? 21.297 30.281 1.949 1 80.88 137 LYS B N 1
ATOM 4404 C CA . LYS B 1 137 ? 20.625 31.391 1.295 1 80.88 137 LYS B CA 1
ATOM 4405 C C . LYS B 1 137 ? 19.156 31.469 1.693 1 80.88 137 LYS B C 1
ATOM 4407 O O . LYS B 1 137 ? 18.469 30.438 1.739 1 80.88 137 LYS B O 1
ATOM 4412 N N . SER B 1 138 ? 18.797 32.688 2.154 1 84.5 138 SER B N 1
ATOM 4413 C CA . SER B 1 138 ? 17.406 32.844 2.572 1 84.5 138 SER B CA 1
ATOM 4414 C C . SER B 1 138 ? 16.734 33.969 1.802 1 84.5 138 SER B C 1
ATOM 4416 O O . SER B 1 138 ? 17.422 34.844 1.236 1 84.5 138 SER B O 1
ATOM 4418 N N . SER B 1 139 ? 15.523 33.812 1.655 1 83.44 139 SER B N 1
ATOM 4419 C CA . SER B 1 139 ? 14.711 34.875 1.046 1 83.44 139 SER B CA 1
ATOM 4420 C C . SER B 1 139 ? 13.68 35.406 2.027 1 83.44 139 SER B C 1
ATOM 4422 O O . SER B 1 139 ? 13.117 34.656 2.822 1 83.44 139 SER B O 1
ATOM 4424 N N . SER B 1 140 ? 13.547 36.75 1.979 1 84.69 140 SER B N 1
ATOM 4425 C CA . SER B 1 140 ? 12.562 37.375 2.85 1 84.69 140 SER B CA 1
ATOM 4426 C C . SER B 1 140 ? 11.195 37.438 2.184 1 84.69 140 SER B C 1
ATOM 4428 O O . SER B 1 140 ? 11.094 37.656 0.973 1 84.69 140 SER B O 1
ATOM 4430 N N . ARG B 1 141 ? 10.25 37.188 3.025 1 88.06 141 ARG B N 1
ATOM 4431 C CA . ARG B 1 141 ? 8.859 37.25 2.582 1 88.06 141 ARG B CA 1
ATOM 4432 C C . ARG B 1 141 ? 8.062 38.25 3.406 1 88.06 141 ARG B C 1
ATOM 4434 O O . ARG B 1 141 ? 7.285 37.875 4.281 1 88.06 141 ARG B O 1
ATOM 4441 N N . PRO B 1 142 ? 8.203 39.562 2.988 1 86.56 142 PRO B N 1
ATOM 4442 C CA . PRO B 1 142 ? 7.469 40.562 3.734 1 86.56 142 PRO B CA 1
ATOM 4443 C C . PRO B 1 142 ? 5.977 40.562 3.408 1 86.56 142 PRO B C 1
ATOM 4445 O O . PRO B 1 142 ? 5.594 40.375 2.252 1 86.56 142 PRO B O 1
ATOM 4448 N N . PHE B 1 143 ? 5.168 40.75 4.375 1 85.62 143 PHE B N 1
ATOM 4449 C CA . PHE B 1 143 ? 3.721 40.812 4.199 1 85.62 143 PHE B CA 1
ATOM 4450 C C . PHE B 1 143 ? 3.326 42.094 3.459 1 85.62 143 PHE B C 1
ATOM 4452 O O . PHE B 1 143 ? 2.326 42.094 2.738 1 85.62 143 PHE B O 1
ATOM 4459 N N . ALA B 1 144 ? 4.113 43.062 3.6 1 83 144 ALA B N 1
ATOM 4460 C CA . ALA B 1 144 ? 3.791 44.406 3.07 1 83 144 ALA B CA 1
ATOM 4461 C C . ALA B 1 144 ? 3.994 44.438 1.558 1 83 144 ALA B C 1
ATOM 4463 O O . ALA B 1 144 ? 3.482 45.344 0.886 1 83 144 ALA B O 1
ATOM 4464 N N . SER B 1 145 ? 4.641 43.469 1.093 1 84.81 145 SER B N 1
ATOM 4465 C CA . SER B 1 145 ? 4.898 43.469 -0.343 1 84.81 145 SER B CA 1
ATOM 4466 C C . SER B 1 145 ? 3.77 42.75 -1.093 1 84.81 145 SER B C 1
ATOM 4468 O O . SER B 1 145 ? 3.303 41.688 -0.674 1 84.81 145 SER B O 1
ATOM 4470 N N . LEU B 1 146 ? 3.314 43.281 -2.16 1 83.94 146 LEU B N 1
ATOM 4471 C CA . LEU B 1 146 ? 2.217 42.75 -2.945 1 83.94 146 LEU B CA 1
ATOM 4472 C C . LEU B 1 146 ? 2.619 41.406 -3.586 1 83.94 146 LEU B C 1
ATOM 4474 O O . LEU B 1 146 ? 1.776 40.531 -3.787 1 83.94 146 LEU B O 1
ATOM 4478 N N . SER B 1 147 ? 3.84 41.312 -3.854 1 84.88 147 SER B N 1
ATOM 4479 C CA . SER B 1 147 ? 4.316 40.094 -4.531 1 84.88 147 SER B CA 1
ATOM 4480 C C . SER B 1 147 ? 4.402 38.906 -3.572 1 84.88 147 SER B C 1
ATOM 4482 O O . SER B 1 147 ? 4.301 37.75 -3.99 1 84.88 147 SER B O 1
ATOM 4484 N N . THR B 1 148 ? 4.535 39.219 -2.305 1 89.69 148 THR B N 1
ATOM 4485 C CA . THR B 1 148 ? 4.793 38.125 -1.37 1 89.69 148 THR B CA 1
ATOM 4486 C C . THR B 1 148 ? 3.66 38.031 -0.354 1 89.69 148 THR B C 1
ATOM 4488 O O . THR B 1 148 ? 3.646 37.094 0.463 1 89.69 148 THR B O 1
ATOM 4491 N N . VAL B 1 149 ? 2.713 38.906 -0.402 1 89.94 149 VAL B N 1
ATOM 4492 C CA . VAL B 1 149 ? 1.66 38.969 0.605 1 89.94 149 VAL B CA 1
ATOM 4493 C C . VAL B 1 149 ? 0.898 37.656 0.656 1 89.94 149 VAL B C 1
ATOM 4495 O O . VAL B 1 149 ? 0.565 37.156 1.737 1 89.94 149 VAL B O 1
ATOM 4498 N N . ARG B 1 150 ? 0.653 37.125 -0.443 1 91.19 150 ARG B N 1
ATOM 4499 C CA . ARG B 1 150 ? -0.101 35.875 -0.476 1 91.19 150 ARG B CA 1
ATOM 4500 C C . ARG B 1 150 ? 0.693 34.719 0.161 1 91.19 150 ARG B C 1
ATOM 4502 O O . ARG B 1 150 ? 0.164 33.969 0.988 1 91.19 150 ARG B O 1
ATOM 4509 N N . LYS B 1 151 ? 1.886 34.625 -0.247 1 91.25 151 LYS B N 1
ATOM 4510 C CA . LYS B 1 151 ? 2.736 33.594 0.297 1 91.25 151 LYS B CA 1
ATOM 4511 C C . LYS B 1 151 ? 2.938 33.75 1.799 1 91.25 151 LYS B C 1
ATOM 4513 O O . LYS B 1 151 ? 3.01 32.781 2.541 1 91.25 151 LYS B O 1
ATOM 4518 N N . ALA B 1 152 ? 3.039 35.031 2.219 1 92.62 152 ALA B N 1
ATOM 4519 C CA . ALA B 1 152 ? 3.186 35.312 3.643 1 92.62 152 ALA B CA 1
ATOM 4520 C C . ALA B 1 152 ? 1.934 34.906 4.418 1 92.62 152 ALA B C 1
ATOM 4522 O O . ALA B 1 152 ? 2.025 34.375 5.523 1 92.62 152 ALA B O 1
ATOM 4523 N N . THR B 1 153 ? 0.803 35.125 3.832 1 93.19 153 THR B N 1
ATOM 4524 C CA . THR B 1 153 ? -0.461 34.781 4.461 1 93.19 153 THR B CA 1
ATOM 4525 C C . THR B 1 153 ? -0.598 33.25 4.559 1 93.19 153 THR B C 1
ATOM 4527 O O . THR B 1 153 ? -1.023 32.719 5.59 1 93.19 153 THR B O 1
ATOM 4530 N N . ILE B 1 154 ? -0.228 32.562 3.471 1 94.44 154 ILE B N 1
ATOM 4531 C CA . ILE B 1 154 ? -0.284 31.109 3.453 1 94.44 154 ILE B CA 1
ATOM 4532 C C . ILE B 1 154 ? 0.664 30.547 4.508 1 94.44 154 ILE B C 1
ATOM 4534 O O . ILE B 1 154 ? 0.329 29.594 5.199 1 94.44 154 ILE B O 1
ATOM 4538 N N . THR B 1 155 ? 1.8 31.156 4.617 1 94.62 155 THR B N 1
ATOM 4539 C CA . THR B 1 155 ? 2.777 30.719 5.602 1 94.62 155 THR B CA 1
ATOM 4540 C C . THR B 1 155 ? 2.223 30.859 7.016 1 94.62 155 THR B C 1
ATOM 4542 O O . THR B 1 155 ? 2.352 29.938 7.832 1 94.62 155 THR B O 1
ATOM 4545 N N . ALA B 1 156 ? 1.617 31.969 7.262 1 93.69 156 ALA B N 1
ATOM 4546 C CA . ALA B 1 156 ? 1.021 32.219 8.578 1 93.69 156 ALA B CA 1
ATOM 4547 C C . ALA B 1 156 ? -0.09 31.203 8.859 1 93.69 156 ALA B C 1
ATOM 4549 O O . ALA B 1 156 ? -0.215 30.703 9.984 1 93.69 156 ALA B O 1
ATOM 4550 N N . ARG B 1 157 ? -0.858 30.938 7.875 1 94.5 157 ARG B N 1
ATOM 4551 C CA . ARG B 1 157 ? -1.952 29.984 8.023 1 94.5 157 ARG B CA 1
ATOM 4552 C C . ARG B 1 157 ? -1.421 28.578 8.297 1 94.5 157 ARG B C 1
ATOM 4554 O O . ARG B 1 157 ? -1.939 27.875 9.156 1 94.5 157 ARG B O 1
ATOM 4561 N N . VAL B 1 158 ? -0.443 28.172 7.562 1 94.38 158 VAL B N 1
ATOM 4562 C CA . VAL B 1 158 ? 0.151 26.844 7.734 1 94.38 158 VAL B CA 1
ATOM 4563 C C . VAL B 1 158 ? 0.748 26.719 9.133 1 94.38 158 VAL B C 1
ATOM 4565 O O . VAL B 1 158 ? 0.596 25.688 9.789 1 94.38 158 VAL B O 1
ATOM 4568 N N . LEU B 1 159 ? 1.399 27.812 9.594 1 94.88 159 LEU B N 1
ATOM 4569 C CA . LEU B 1 159 ? 1.951 27.828 10.945 1 94.88 159 LEU B CA 1
ATOM 4570 C C . LEU B 1 159 ? 0.849 27.641 11.977 1 94.88 159 LEU B C 1
ATOM 4572 O O . LEU B 1 159 ? 1.021 26.891 12.945 1 94.88 159 LEU B O 1
ATOM 4576 N N . SER B 1 160 ? -0.235 28.281 11.734 1 94.81 160 SER B N 1
ATOM 4577 C CA . SER B 1 160 ? -1.372 28.172 12.648 1 94.81 160 SER B CA 1
ATOM 4578 C C . SER B 1 160 ? -1.931 26.75 12.672 1 94.81 160 SER B C 1
ATOM 4580 O O . SER B 1 160 ? -2.273 26.234 13.734 1 94.81 160 SER B O 1
ATOM 4582 N N . LEU B 1 161 ? -2.037 26.188 11.539 1 93.75 161 LEU B N 1
ATOM 4583 C CA . LEU B 1 161 ? -2.582 24.844 11.422 1 93.75 161 LEU B CA 1
ATOM 4584 C C . LEU B 1 161 ? -1.649 23.828 12.07 1 93.75 161 LEU B C 1
ATOM 4586 O O . LEU B 1 161 ? -2.105 22.922 12.773 1 93.75 161 LEU B O 1
ATOM 4590 N N . VAL B 1 162 ? -0.385 23.938 11.781 1 94.5 162 VAL B N 1
ATOM 4591 C CA . VAL B 1 162 ? 0.601 23.047 12.367 1 94.5 162 VAL B CA 1
ATOM 4592 C C . VAL B 1 162 ? 0.566 23.156 13.891 1 94.5 162 VAL B C 1
ATOM 4594 O O . VAL B 1 162 ? 0.638 22.156 14.602 1 94.5 162 VAL B O 1
ATOM 4597 N N . TYR B 1 163 ? 0.478 24.422 14.32 1 95.38 163 TYR B N 1
ATOM 4598 C CA . TYR B 1 163 ? 0.384 24.656 15.758 1 95.38 163 TYR B CA 1
ATOM 4599 C C . TYR B 1 163 ? -0.823 23.938 16.344 1 95.38 163 TYR B C 1
ATOM 4601 O O . TYR B 1 163 ? -0.729 23.328 17.422 1 95.38 163 TYR B O 1
ATOM 4609 N N . ALA B 1 164 ? -1.936 23.969 15.719 1 92.44 164 ALA B N 1
ATOM 4610 C CA . ALA B 1 164 ? -3.166 23.328 16.172 1 92.44 164 ALA B CA 1
ATOM 4611 C C . ALA B 1 164 ? -3.012 21.812 16.203 1 92.44 164 ALA B C 1
ATOM 4613 O O . ALA B 1 164 ? -3.48 21.156 17.141 1 92.44 164 ALA B O 1
ATOM 4614 N N . VAL B 1 165 ? -2.428 21.328 15.195 1 91.94 165 VAL B N 1
ATOM 4615 C CA . VAL B 1 165 ? -2.227 19.891 15.07 1 91.94 165 VAL B CA 1
ATOM 4616 C C . VAL B 1 165 ? -1.311 19.391 16.188 1 91.94 165 VAL B C 1
ATOM 4618 O O . VAL B 1 165 ? -1.565 18.344 16.797 1 91.94 165 VAL B O 1
ATOM 4621 N N . LEU B 1 166 ? -0.265 20.125 16.453 1 93.38 166 LEU B N 1
ATOM 4622 C CA . LEU B 1 166 ? 0.684 19.766 17.5 1 93.38 166 LEU B CA 1
ATOM 4623 C C . LEU B 1 166 ? 0.031 19.844 18.875 1 93.38 166 LEU B C 1
ATOM 4625 O O . LEU B 1 166 ? 0.274 19 19.734 1 93.38 166 LEU B O 1
ATOM 4629 N N . ARG B 1 167 ? -0.754 20.812 19.047 1 92.5 167 ARG B N 1
ATOM 4630 C CA . ARG B 1 167 ? -1.435 21 20.328 1 92.5 167 ARG B CA 1
ATOM 4631 C C . ARG B 1 167 ? -2.387 19.844 20.609 1 92.5 167 ARG B C 1
ATOM 4633 O O . ARG B 1 167 ? -2.533 19.422 21.766 1 92.5 167 ARG B O 1
ATOM 4640 N N . ARG B 1 168 ? -3.004 19.359 19.641 1 90.06 168 ARG B N 1
ATOM 4641 C CA . ARG B 1 168 ? -3.953 18.266 19.781 1 90.06 168 ARG B CA 1
ATOM 4642 C C . ARG B 1 168 ? -3.242 16.906 19.719 1 90.06 168 ARG B C 1
ATOM 4644 O O . ARG B 1 168 ? -3.857 15.867 19.938 1 90.06 168 ARG B O 1
ATOM 4651 N N . ASP B 1 169 ? -2.01 16.938 19.375 1 89.5 169 ASP B N 1
ATOM 4652 C CA . ASP B 1 169 ? -1.164 15.758 19.266 1 89.5 169 ASP B CA 1
ATOM 4653 C C . ASP B 1 169 ? -1.736 14.75 18.281 1 89.5 169 ASP B C 1
ATOM 4655 O O . ASP B 1 169 ? -1.919 13.578 18.594 1 89.5 169 ASP B O 1
ATOM 4659 N N . ILE B 1 170 ? -2.092 15.273 17.156 1 88.5 170 ILE B N 1
ATOM 4660 C CA . ILE B 1 170 ? -2.6 14.422 16.078 1 88.5 170 ILE B CA 1
ATOM 4661 C C . ILE B 1 170 ? -1.745 14.609 14.82 1 88.5 170 ILE B C 1
ATOM 4663 O O . ILE B 1 170 ? -0.914 15.516 14.758 1 88.5 170 ILE B O 1
ATOM 4667 N N . HIS B 1 171 ? -1.919 13.727 13.891 1 89.5 171 HIS B N 1
ATOM 4668 C CA . HIS B 1 171 ? -1.229 13.812 12.609 1 89.5 171 HIS B CA 1
ATOM 4669 C C . HIS B 1 171 ? -2.217 14.031 11.461 1 89.5 171 HIS B C 1
ATOM 4671 O O . HIS B 1 171 ? -3.367 13.594 11.539 1 89.5 171 HIS B O 1
ATOM 4677 N N . VAL B 1 172 ? -1.774 14.742 10.477 1 88.44 172 VAL B N 1
ATOM 4678 C CA . VAL B 1 172 ? -2.641 15.016 9.336 1 88.44 172 VAL B CA 1
ATOM 4679 C C . VAL B 1 172 ? -1.869 14.797 8.039 1 88.44 172 VAL B C 1
ATOM 4681 O O . VAL B 1 172 ? -0.636 14.797 8.031 1 88.44 172 VAL B O 1
ATOM 4684 N N . THR B 1 173 ? -2.596 14.539 6.98 1 87.06 173 THR B N 1
ATOM 4685 C CA . THR B 1 173 ? -1.97 14.414 5.672 1 87.06 173 THR B CA 1
ATOM 4686 C C . THR B 1 173 ? -1.893 15.773 4.977 1 87.06 173 THR B C 1
ATOM 4688 O O . THR B 1 173 ? -2.541 16.734 5.402 1 87.06 173 THR B O 1
ATOM 4691 N N . LYS B 1 174 ? -1.109 15.836 3.908 1 87.5 174 LYS B N 1
ATOM 4692 C CA . LYS B 1 174 ? -1.018 17.047 3.102 1 87.5 174 LYS B CA 1
ATOM 4693 C C . LYS B 1 174 ? -2.373 17.422 2.508 1 87.5 174 LYS B C 1
ATOM 4695 O O . LYS B 1 174 ? -2.725 18.594 2.436 1 87.5 174 LYS B O 1
ATOM 4700 N N . ARG B 1 175 ? -3.023 16.453 2.182 1 82.5 175 ARG B N 1
ATOM 4701 C CA . ARG B 1 175 ? -4.332 16.688 1.58 1 82.5 175 ARG B CA 1
ATOM 4702 C C . ARG B 1 175 ? -5.312 17.25 2.605 1 82.5 175 ARG B C 1
ATOM 4704 O O . ARG B 1 175 ? -6.078 18.172 2.301 1 82.5 175 ARG B O 1
ATOM 4711 N N . ASP B 1 176 ? -5.309 16.781 3.783 1 86.88 176 ASP B N 1
ATOM 4712 C CA . ASP B 1 176 ? -6.133 17.312 4.867 1 86.88 176 ASP B CA 1
ATOM 4713 C C . ASP B 1 176 ? -5.832 18.781 5.117 1 86.88 176 ASP B C 1
ATOM 4715 O O . ASP B 1 176 ? -6.746 19.594 5.32 1 86.88 176 ASP B O 1
ATOM 4719 N N . LEU B 1 177 ? -4.586 19 5.141 1 89.69 177 LEU B N 1
ATOM 4720 C CA . LEU B 1 177 ? -4.156 20.375 5.391 1 89.69 177 LEU B CA 1
ATOM 4721 C C . LEU B 1 177 ? -4.668 21.312 4.305 1 89.69 177 LEU B C 1
ATOM 4723 O O . LEU B 1 177 ? -5.141 22.406 4.602 1 89.69 177 LEU B O 1
ATOM 4727 N N . PHE B 1 178 ? -4.609 20.891 3.098 1 89.19 178 PHE B N 1
ATOM 4728 C CA . PHE B 1 178 ? -5.07 21.672 1.964 1 89.19 178 PHE B CA 1
ATOM 4729 C C . PHE B 1 178 ? -6.551 22.016 2.104 1 89.19 178 PHE B C 1
ATOM 4731 O O . PHE B 1 178 ? -6.965 23.141 1.854 1 89.19 178 PHE B O 1
ATOM 4738 N N . TYR B 1 179 ? -7.316 21.156 2.596 1 87.31 179 TYR B N 1
ATOM 4739 C CA . TYR B 1 179 ? -8.766 21.312 2.621 1 87.31 179 TYR B CA 1
ATOM 4740 C C . TYR B 1 179 ? -9.203 22.188 3.783 1 87.31 179 TYR B C 1
ATOM 4742 O O . TYR B 1 179 ? -10.359 22.609 3.852 1 87.31 179 TYR B O 1
ATOM 4750 N N . THR B 1 180 ? -8.406 22.422 4.711 1 87.12 180 THR B N 1
ATOM 4751 C CA . THR B 1 180 ? -8.766 23.312 5.812 1 87.12 180 THR B CA 1
ATOM 4752 C C . THR B 1 180 ? -9.023 24.734 5.305 1 87.12 180 THR B C 1
ATOM 4754 O O . THR B 1 180 ? -9.797 25.484 5.902 1 87.12 180 THR B O 1
ATOM 4757 N N . ASP B 1 181 ? -8.305 25.078 4.27 1 88.56 181 ASP B N 1
ATOM 4758 C CA . ASP B 1 181 ? -8.477 26.422 3.725 1 88.56 181 ASP B CA 1
ATOM 4759 C C . ASP B 1 181 ? -8.219 26.453 2.219 1 88.56 181 ASP B C 1
ATOM 4761 O O . ASP B 1 181 ? -7.277 27.094 1.755 1 88.56 181 ASP B O 1
ATOM 4765 N N . VAL B 1 182 ? -9.141 25.922 1.479 1 86.88 182 VAL B N 1
ATOM 4766 C CA . VAL B 1 182 ? -9 25.766 0.038 1 86.88 182 VAL B CA 1
ATOM 4767 C C . VAL B 1 182 ? -9.023 27.125 -0.646 1 86.88 182 VAL B C 1
ATOM 4769 O O . VAL B 1 182 ? -8.336 27.328 -1.648 1 86.88 182 VAL B O 1
ATOM 4772 N N . LYS B 1 183 ? -9.766 28.078 -0.083 1 84.75 183 LYS B N 1
ATOM 4773 C CA . LYS B 1 183 ? -9.883 29.406 -0.668 1 84.75 183 LYS B CA 1
ATOM 4774 C C . LYS B 1 183 ? -8.531 30.125 -0.666 1 84.75 183 LYS B C 1
ATOM 4776 O O . LYS B 1 183 ? -8.172 30.781 -1.645 1 84.75 183 LYS B O 1
ATOM 4781 N N . LEU B 1 184 ? -7.906 29.969 0.409 1 89.5 184 LEU B N 1
ATOM 4782 C CA . LEU B 1 184 ? -6.613 30.625 0.549 1 89.5 184 LEU B CA 1
ATOM 4783 C C . LEU B 1 184 ? -5.547 29.922 -0.274 1 89.5 184 LEU B C 1
ATOM 4785 O O . LEU B 1 184 ? -4.773 30.562 -0.986 1 89.5 184 LEU B O 1
ATOM 4789 N N . PHE B 1 185 ? -5.504 28.547 -0.305 1 91.81 185 PHE B N 1
ATOM 4790 C CA . PHE B 1 185 ? -4.445 27.781 -0.936 1 91.81 185 PHE B CA 1
ATOM 4791 C C . PHE B 1 185 ? -4.656 27.688 -2.441 1 91.81 185 PHE B C 1
ATOM 4793 O O . PHE B 1 185 ? -3.693 27.688 -3.211 1 91.81 185 PHE B O 1
ATOM 4800 N N . GLN B 1 186 ? -5.887 27.562 -2.818 1 86.25 186 GLN B N 1
ATOM 4801 C CA . GLN B 1 186 ? -6.301 27.484 -4.215 1 86.25 186 GLN B CA 1
ATOM 4802 C C . GLN B 1 186 ? -5.855 26.172 -4.852 1 86.25 186 GLN B C 1
ATOM 4804 O O . GLN B 1 186 ? -6.66 25.469 -5.465 1 86.25 186 GLN B O 1
ATOM 4809 N N . ASP B 1 187 ? -4.586 25.812 -4.664 1 89.56 187 ASP B N 1
ATOM 4810 C CA . ASP B 1 187 ? -3.99 24.594 -5.172 1 89.56 187 ASP B CA 1
ATOM 4811 C C . ASP B 1 187 ? -3.135 23.906 -4.102 1 89.56 187 ASP B C 1
ATOM 4813 O O . ASP B 1 187 ? -2.412 24.578 -3.361 1 89.56 187 ASP B O 1
ATOM 4817 N N . GLN B 1 188 ? -3.264 22.609 -4.145 1 87.5 188 GLN B N 1
ATOM 4818 C CA . GLN B 1 188 ? -2.529 21.844 -3.139 1 87.5 188 GLN B CA 1
ATOM 4819 C C . GLN B 1 188 ? -1.026 22.078 -3.266 1 87.5 188 GLN B C 1
ATOM 4821 O O . GLN B 1 188 ? -0.296 22.016 -2.275 1 87.5 188 GLN B O 1
ATOM 4826 N N . SER B 1 189 ? -0.552 22.359 -4.418 1 90.62 189 SER B N 1
ATOM 4827 C CA . SER B 1 189 ? 0.874 22.594 -4.629 1 90.62 189 SER B CA 1
ATOM 4828 C C . SER B 1 189 ? 1.368 23.781 -3.812 1 90.62 189 SER B C 1
ATOM 4830 O O . SER B 1 189 ? 2.516 23.797 -3.359 1 90.62 189 SER B O 1
ATOM 4832 N N . GLN B 1 190 ? 0.525 24.719 -3.578 1 90.25 190 GLN B N 1
ATOM 4833 C CA . GLN B 1 190 ? 0.896 25.906 -2.807 1 90.25 190 GLN B CA 1
ATOM 4834 C C . GLN B 1 190 ? 1.08 25.562 -1.331 1 90.25 190 GLN B C 1
ATOM 4836 O O . GLN B 1 190 ? 2.076 25.953 -0.718 1 90.25 190 GLN B O 1
ATOM 4841 N N . SER B 1 191 ? 0.077 24.859 -0.83 1 91 191 SER B N 1
ATOM 4842 C CA . SER B 1 191 ? 0.195 24.453 0.568 1 91 191 SER B CA 1
ATOM 4843 C C . SER B 1 191 ? 1.391 23.531 0.781 1 91 191 SER B C 1
ATOM 4845 O O . SER B 1 191 ? 2.105 23.656 1.778 1 91 191 SER B O 1
ATOM 4847 N N . ASP B 1 192 ? 1.64 22.641 -0.161 1 89.38 192 ASP B N 1
ATOM 4848 C CA . ASP B 1 192 ? 2.76 21.719 -0.061 1 89.38 192 ASP B CA 1
ATOM 4849 C C . ASP B 1 192 ? 4.094 22.453 -0.063 1 89.38 192 ASP B C 1
ATOM 4851 O O . ASP B 1 192 ? 4.984 22.141 0.729 1 89.38 192 ASP B O 1
ATOM 4855 N N . ALA B 1 193 ? 4.234 23.375 -0.953 1 88.81 193 ALA B N 1
ATOM 4856 C CA . ALA B 1 193 ? 5.465 24.141 -1.067 1 88.81 193 ALA B CA 1
ATOM 4857 C C . ALA B 1 193 ? 5.738 24.938 0.209 1 88.81 193 ALA B C 1
ATOM 4859 O O . ALA B 1 193 ? 6.875 24.984 0.684 1 88.81 193 ALA B O 1
ATOM 4860 N N . VAL B 1 194 ? 4.73 25.547 0.711 1 91.31 194 VAL B N 1
ATOM 4861 C CA . VAL B 1 194 ? 4.891 26.375 1.903 1 91.31 194 VAL B CA 1
ATOM 4862 C C . VAL B 1 194 ? 5.18 25.484 3.111 1 91.31 194 VAL B C 1
ATOM 4864 O O . VAL B 1 194 ? 5.914 25.875 4.02 1 91.31 194 VAL B O 1
ATOM 4867 N N . LEU B 1 195 ? 4.578 24.344 3.104 1 91.31 195 LEU B N 1
ATOM 4868 C CA . LEU B 1 195 ? 4.867 23.391 4.176 1 91.31 195 LEU B CA 1
ATOM 4869 C C . LEU B 1 195 ? 6.359 23.062 4.227 1 91.31 195 LEU B C 1
ATOM 4871 O O . LEU B 1 195 ? 6.949 23 5.309 1 91.31 195 LEU B O 1
ATOM 4875 N N . ASP B 1 196 ? 6.891 22.844 3.141 1 87.69 196 ASP B N 1
ATOM 4876 C CA . ASP B 1 196 ? 8.328 22.594 3.059 1 87.69 196 ASP B CA 1
ATOM 4877 C C . ASP B 1 196 ? 9.125 23.812 3.529 1 87.69 196 ASP B C 1
ATOM 4879 O O . ASP B 1 196 ? 10.148 23.672 4.195 1 87.69 196 ASP B O 1
ATOM 4883 N N . ASP B 1 197 ? 8.633 24.953 3.174 1 89.5 197 ASP B N 1
ATOM 4884 C CA . ASP B 1 197 ? 9.273 26.188 3.611 1 89.5 197 ASP B CA 1
ATOM 4885 C C . ASP B 1 197 ? 9.242 26.312 5.133 1 89.5 197 ASP B C 1
ATOM 4887 O O . ASP B 1 197 ? 10.227 26.734 5.746 1 89.5 197 ASP B O 1
ATOM 4891 N N . VAL B 1 198 ? 8.148 25.984 5.66 1 91.5 198 VAL B N 1
ATOM 4892 C CA . VAL B 1 198 ? 7.969 26.078 7.105 1 91.5 198 VAL B CA 1
ATOM 4893 C C . VAL B 1 198 ? 8.922 25.109 7.809 1 91.5 198 VAL B C 1
ATOM 4895 O O . VAL B 1 198 ? 9.508 25.453 8.844 1 91.5 198 VAL B O 1
ATOM 4898 N N . SER B 1 199 ? 9.039 23.938 7.281 1 88.81 199 SER B N 1
ATOM 4899 C CA . SER B 1 199 ? 9.984 22.969 7.836 1 88.81 199 SER B CA 1
ATOM 4900 C C . SER B 1 199 ? 11.406 23.516 7.836 1 88.81 199 SER B C 1
ATOM 4902 O O . SER B 1 199 ? 12.117 23.406 8.836 1 88.81 199 SER B O 1
ATOM 4904 N N . CYS B 1 200 ? 11.727 24.172 6.777 1 84.75 200 CYS B N 1
ATOM 4905 C CA . CYS B 1 200 ? 13.062 24.75 6.648 1 84.75 200 CYS B CA 1
ATOM 4906 C C . CYS B 1 200 ? 13.227 25.953 7.582 1 84.75 200 CYS B C 1
ATOM 4908 O O . CYS B 1 200 ? 14.281 26.125 8.188 1 84.75 200 CYS B O 1
ATOM 4910 N N . MET B 1 201 ? 12.25 26.688 7.668 1 87.88 201 MET B N 1
ATOM 4911 C CA . MET B 1 201 ? 12.281 27.906 8.477 1 87.88 201 MET B CA 1
ATOM 4912 C C . MET B 1 201 ? 12.414 27.562 9.961 1 87.88 201 MET B C 1
ATOM 4914 O O . MET B 1 201 ? 13.188 28.203 10.68 1 87.88 201 MET B O 1
ATOM 4918 N N . LEU B 1 202 ? 11.703 26.578 10.375 1 89 202 LEU B N 1
ATOM 4919 C CA . LEU B 1 202 ? 11.711 26.188 11.773 1 89 202 LEU B CA 1
ATOM 4920 C C . LEU B 1 202 ? 12.891 25.266 12.078 1 89 202 LEU B C 1
ATOM 4922 O O . LEU B 1 202 ? 13.234 25.047 13.242 1 89 202 LEU B O 1
ATOM 4926 N N . GLY B 1 203 ? 13.461 24.703 11.016 1 84.75 203 GLY B N 1
ATOM 4927 C CA . GLY B 1 203 ? 14.609 23.828 11.18 1 84.75 203 GLY B CA 1
ATOM 4928 C C . GLY B 1 203 ? 14.227 22.438 11.648 1 84.75 203 GLY B C 1
ATOM 4929 O O . GLY B 1 203 ? 14.984 21.781 12.375 1 84.75 203 GLY B O 1
ATOM 4930 N N . CYS B 1 204 ? 13.062 22.078 11.336 1 86.5 204 CYS B N 1
ATOM 4931 C CA . CYS B 1 204 ? 12.602 20.75 11.766 1 86.5 204 CYS B CA 1
ATOM 4932 C C . CYS B 1 204 ? 12.102 19.938 10.57 1 86.5 204 CYS B C 1
ATOM 4934 O O . CYS B 1 204 ? 11.836 20.5 9.508 1 86.5 204 CYS B O 1
ATOM 4936 N N . THR B 1 205 ? 12.031 18.641 10.766 1 85.06 205 THR B N 1
ATOM 4937 C CA . THR B 1 205 ? 11.57 17.75 9.695 1 85.06 205 THR B CA 1
ATOM 4938 C C . THR B 1 205 ? 10.062 17.859 9.523 1 85.06 205 THR B C 1
ATOM 4940 O O . THR B 1 205 ? 9.352 18.328 10.414 1 85.06 205 THR B O 1
ATOM 4943 N N . ARG B 1 206 ? 9.625 17.422 8.406 1 82.75 206 ARG B N 1
ATOM 4944 C CA . ARG B 1 206 ? 8.188 17.406 8.133 1 82.75 206 ARG B CA 1
ATOM 4945 C C . ARG B 1 206 ? 7.453 16.5 9.125 1 82.75 206 ARG B C 1
ATOM 4947 O O . ARG B 1 206 ? 6.332 16.797 9.531 1 82.75 206 ARG B O 1
ATOM 4954 N N . SER B 1 207 ? 8.07 15.453 9.422 1 82.12 207 SER B N 1
ATOM 4955 C CA . SER B 1 207 ? 7.469 14.531 10.375 1 82.12 207 SER B CA 1
ATOM 4956 C C . SER B 1 207 ? 7.281 15.188 11.742 1 82.12 207 SER B C 1
ATOM 4958 O O . SER B 1 207 ? 6.316 14.898 12.445 1 82.12 207 SER B O 1
ATOM 4960 N N . SER B 1 208 ? 8.156 16.109 12.047 1 87.88 208 SER B N 1
ATOM 4961 C CA . SER B 1 208 ? 8.07 16.828 13.312 1 87.88 208 SER B CA 1
ATOM 4962 C C . SER B 1 208 ? 6.875 17.781 13.328 1 87.88 208 SER B C 1
ATOM 4964 O O . SER B 1 208 ? 6.402 18.172 14.398 1 87.88 208 SER B O 1
ATOM 4966 N N . LEU B 1 209 ? 6.465 18.125 12.117 1 91 209 LEU B N 1
ATOM 4967 C CA . LEU B 1 209 ? 5.324 19.016 12 1 91 209 LEU B CA 1
ATOM 4968 C C . LEU B 1 209 ? 4.012 18.25 12.094 1 91 209 LEU B C 1
ATOM 4970 O O . LEU B 1 209 ? 2.932 18.844 12.039 1 91 209 LEU B O 1
ATOM 4974 N N . HIS B 1 210 ? 4.02 16.969 12.164 1 89.75 210 HIS B N 1
ATOM 4975 C CA . HIS B 1 210 ? 2.869 16.078 12.266 1 89.75 210 HIS B CA 1
ATOM 4976 C C . HIS B 1 210 ? 2.072 16.047 10.969 1 89.75 210 HIS B C 1
ATOM 4978 O O . HIS B 1 210 ? 0.854 15.852 10.984 1 89.75 210 HIS B O 1
ATOM 4984 N N . VAL B 1 211 ? 2.734 16.422 9.93 1 87.94 211 VAL B N 1
ATOM 4985 C CA . VAL B 1 211 ? 2.174 16.281 8.594 1 87.94 211 VAL B CA 1
ATOM 4986 C C . VAL B 1 211 ? 2.818 15.086 7.895 1 87.94 211 VAL B C 1
ATOM 4988 O O . VAL B 1 211 ? 4.02 15.094 7.617 1 87.94 211 VAL B O 1
ATOM 4991 N N . VAL B 1 212 ? 2.002 14.102 7.668 1 84.38 212 VAL B N 1
ATOM 4992 C CA . VAL B 1 212 ? 2.564 12.844 7.188 1 84.38 212 VAL B CA 1
ATOM 4993 C C . VAL B 1 212 ? 1.953 12.484 5.836 1 84.38 212 VAL B C 1
ATOM 4995 O O . VAL B 1 212 ? 0.917 13.031 5.449 1 84.38 212 VAL B O 1
ATOM 4998 N N . ALA B 1 213 ? 2.76 11.742 5.113 1 74.12 213 ALA B N 1
ATOM 4999 C CA . ALA B 1 213 ? 2.268 11.234 3.836 1 74.12 213 ALA B CA 1
ATOM 5000 C C . ALA B 1 213 ? 1.751 9.805 3.977 1 74.12 213 ALA B C 1
ATOM 5002 O O . ALA B 1 213 ? 2.018 9.141 4.977 1 74.12 213 ALA B O 1
ATOM 5003 N N . SER B 1 214 ? 0.898 9.406 3.02 1 70.62 214 SER B N 1
ATOM 5004 C CA . SER B 1 214 ? 0.397 8.039 3 1 70.62 214 SER B CA 1
ATOM 5005 C C . SER B 1 214 ? 1.539 7.035 2.887 1 70.62 214 SER B C 1
ATOM 5007 O O . SER B 1 214 ? 2.539 7.297 2.215 1 70.62 214 SER B O 1
ATOM 5009 N N . GLU B 1 215 ? 1.363 6.031 3.641 1 72.94 215 GLU B N 1
ATOM 5010 C CA . GLU B 1 215 ? 2.398 5.004 3.678 1 72.94 215 GLU B CA 1
ATOM 5011 C C . GLU B 1 215 ? 2.01 3.801 2.822 1 72.94 215 GLU B C 1
ATOM 5013 O O . GLU B 1 215 ? 0.828 3.477 2.697 1 72.94 215 GLU B O 1
ATOM 5018 N N . LYS B 1 216 ? 3.057 3.299 2.236 1 78.94 216 LYS B N 1
ATOM 5019 C CA . LYS B 1 216 ? 2.811 2.09 1.457 1 78.94 216 LYS B CA 1
ATOM 5020 C C . LYS B 1 216 ? 3.764 0.969 1.864 1 78.94 216 LYS B C 1
ATOM 5022 O O . LYS B 1 216 ? 3.594 -0.179 1.448 1 78.94 216 LYS B O 1
ATOM 5027 N N . GLY B 1 217 ? 4.695 1.273 2.691 1 89.19 217 GLY B N 1
ATOM 5028 C CA . GLY B 1 217 ? 5.727 0.297 2.996 1 89.19 217 GLY B CA 1
ATOM 5029 C C . GLY B 1 217 ? 5.273 -0.763 3.982 1 89.19 217 GLY B C 1
ATOM 5030 O O . GLY B 1 217 ? 4.332 -0.546 4.746 1 89.19 217 GLY B O 1
ATOM 5031 N N . VAL B 1 218 ? 5.883 -1.937 3.885 1 92.19 218 VAL B N 1
ATOM 5032 C CA . VAL B 1 218 ? 5.602 -3.049 4.785 1 92.19 218 VAL B CA 1
ATOM 5033 C C . VAL B 1 218 ? 6.91 -3.639 5.301 1 92.19 218 VAL B C 1
ATOM 5035 O O . VAL B 1 218 ? 7.949 -3.537 4.641 1 92.19 218 VAL B O 1
ATOM 5038 N N . VAL B 1 219 ? 6.848 -4.191 6.48 1 95.06 219 VAL B N 1
ATOM 5039 C CA . VAL B 1 219 ? 8.031 -4.77 7.109 1 95.06 219 VAL B CA 1
ATOM 5040 C C . VAL B 1 219 ? 7.684 -6.129 7.719 1 95.06 219 VAL B C 1
ATOM 5042 O O . VAL B 1 219 ? 6.562 -6.332 8.195 1 95.06 219 VAL B O 1
ATOM 5045 N N . VAL B 1 220 ? 8.594 -7.062 7.641 1 94.75 220 VAL B N 1
ATOM 5046 C CA . VAL B 1 220 ? 8.453 -8.383 8.25 1 94.75 220 VAL B CA 1
ATOM 5047 C C . VAL B 1 220 ? 9.836 -8.906 8.656 1 94.75 220 VAL B C 1
ATOM 5049 O O . VAL B 1 220 ? 10.852 -8.5 8.094 1 94.75 220 VAL B O 1
ATOM 5052 N N . GLY B 1 221 ? 9.844 -9.734 9.68 1 96.44 221 GLY B N 1
ATOM 5053 C CA . GLY B 1 221 ? 11.102 -10.359 10.055 1 96.44 221 GLY B CA 1
ATOM 5054 C C . GLY B 1 221 ? 11.414 -10.234 11.531 1 96.44 221 GLY B C 1
ATOM 5055 O O . GLY B 1 221 ? 10.508 -10.047 12.352 1 96.44 221 GLY B O 1
ATOM 5056 N N . ARG B 1 222 ? 12.68 -10.398 11.867 1 96.69 222 ARG B N 1
ATOM 5057 C CA . ARG B 1 222 ? 13.141 -10.445 13.25 1 96.69 222 ARG B CA 1
ATOM 5058 C C . ARG B 1 222 ? 13.219 -9.047 13.844 1 96.69 222 ARG B C 1
ATOM 5060 O O . ARG B 1 222 ? 14.312 -8.562 14.164 1 96.69 222 ARG B O 1
ATOM 5067 N N . LEU B 1 223 ? 12.039 -8.445 14.047 1 97.06 223 LEU B N 1
ATOM 5068 C CA . LEU B 1 223 ? 11.922 -7.094 14.578 1 97.06 223 LEU B CA 1
ATOM 5069 C C . LEU B 1 223 ? 10.734 -6.977 15.516 1 97.06 223 LEU B C 1
ATOM 5071 O O . LEU B 1 223 ? 9.648 -7.484 15.219 1 97.06 223 LEU B O 1
ATOM 5075 N N . VAL B 1 224 ? 10.969 -6.449 16.656 1 95.88 224 VAL B N 1
ATOM 5076 C CA . VAL B 1 224 ? 9.914 -6.09 17.594 1 95.88 224 VAL B CA 1
ATOM 5077 C C . VAL B 1 224 ? 10.008 -4.602 17.938 1 95.88 224 VAL B C 1
ATOM 5079 O O . VAL B 1 224 ? 11.094 -4.082 18.172 1 95.88 224 VAL B O 1
ATOM 5082 N N . PHE B 1 225 ? 8.93 -3.928 17.828 1 94.12 225 PHE B N 1
ATOM 5083 C CA . PHE B 1 225 ? 8.922 -2.508 18.156 1 94.12 225 PHE B CA 1
ATOM 5084 C C . PHE B 1 225 ? 7.562 -2.082 18.688 1 94.12 225 PHE B C 1
ATOM 5086 O O . PHE B 1 225 ? 6.625 -2.883 18.719 1 94.12 225 PHE B O 1
ATOM 5093 N N . THR B 1 226 ? 7.551 -0.965 19.219 1 92.88 226 THR B N 1
ATOM 5094 C CA . THR B 1 226 ? 6.297 -0.415 19.719 1 92.88 226 THR B CA 1
ATOM 5095 C C . THR B 1 226 ? 5.766 0.664 18.781 1 92.88 226 THR B C 1
ATOM 5097 O O . THR B 1 226 ? 6.531 1.492 18.281 1 92.88 226 THR B O 1
ATOM 5100 N N . ASP B 1 227 ? 4.504 0.547 18.406 1 88.5 227 ASP B N 1
ATOM 5101 C CA . ASP B 1 227 ? 3.799 1.523 17.578 1 88.5 227 ASP B CA 1
ATOM 5102 C C . ASP B 1 227 ? 2.639 2.152 18.344 1 88.5 227 ASP B C 1
ATOM 5104 O O . ASP B 1 227 ? 1.605 1.512 18.562 1 88.5 227 ASP B O 1
ATOM 5108 N N . ASP B 1 228 ? 2.818 3.42 18.656 1 83.31 228 ASP B N 1
ATOM 5109 C CA . ASP B 1 228 ? 1.821 4.148 19.438 1 83.31 228 ASP B CA 1
ATOM 5110 C C . ASP B 1 228 ? 1.424 3.365 20.688 1 83.31 228 ASP B C 1
ATOM 5112 O O . ASP B 1 228 ? 0.236 3.201 20.969 1 83.31 228 ASP B O 1
ATOM 5116 N N . GLY B 1 229 ? 2.365 2.713 21.344 1 83.44 229 GLY B N 1
ATOM 5117 C CA . GLY B 1 229 ? 2.15 2.025 22.609 1 83.44 229 GLY B CA 1
ATOM 5118 C C . GLY B 1 229 ? 1.896 0.54 22.453 1 83.44 229 GLY B C 1
ATOM 5119 O O . GLY B 1 229 ? 1.96 -0.217 23.422 1 83.44 229 GLY B O 1
ATOM 5120 N N . ASP B 1 230 ? 1.661 0.089 21.312 1 87.31 230 ASP B N 1
ATOM 5121 C CA . ASP B 1 230 ? 1.375 -1.318 21.062 1 87.31 230 ASP B CA 1
ATOM 5122 C C . ASP B 1 230 ? 2.641 -2.07 20.656 1 87.31 230 ASP B C 1
ATOM 5124 O O . ASP B 1 230 ? 3.375 -1.623 19.766 1 87.31 230 ASP B O 1
ATOM 5128 N N . ARG B 1 231 ? 2.873 -3.111 21.312 1 90.81 231 ARG B N 1
ATOM 5129 C CA . ARG B 1 231 ? 4.031 -3.936 20.984 1 90.81 231 ARG B CA 1
ATOM 5130 C C . ARG B 1 231 ? 3.76 -4.789 19.75 1 90.81 231 ARG B C 1
ATOM 5132 O O . ARG B 1 231 ? 2.793 -5.555 19.719 1 90.81 231 ARG B O 1
ATOM 5139 N N . ILE B 1 232 ? 4.586 -4.664 18.766 1 91.31 232 ILE B N 1
ATOM 5140 C CA . ILE B 1 232 ? 4.391 -5.367 17.5 1 91.31 232 ILE B CA 1
ATOM 5141 C C . ILE B 1 232 ? 5.547 -6.34 17.266 1 91.31 232 ILE B C 1
ATOM 5143 O O . ILE B 1 232 ? 6.715 -5.945 17.312 1 91.31 232 ILE B O 1
ATOM 5147 N N . ASP B 1 233 ? 5.219 -7.562 17.109 1 92.12 233 ASP B N 1
ATOM 5148 C CA . ASP B 1 233 ? 6.188 -8.594 16.734 1 92.12 233 ASP B CA 1
ATOM 5149 C C . ASP B 1 233 ? 6.09 -8.93 15.25 1 92.12 233 ASP B C 1
ATOM 5151 O O . ASP B 1 233 ? 5.168 -9.633 14.828 1 92.12 233 ASP B O 1
ATOM 5155 N N . CYS B 1 234 ? 7.086 -8.531 14.492 1 93.12 234 CYS B N 1
ATOM 5156 C CA . CYS B 1 234 ? 7.035 -8.648 13.039 1 93.12 234 CYS B CA 1
ATOM 5157 C C . CYS B 1 234 ? 7.348 -10.078 12.602 1 93.12 234 CYS B C 1
ATOM 5159 O O . CYS B 1 234 ? 7.258 -10.398 11.414 1 93.12 234 CYS B O 1
ATOM 5161 N N . THR B 1 235 ? 7.691 -10.961 13.531 1 90.62 235 THR B N 1
ATOM 5162 C CA . THR B 1 235 ? 7.898 -12.367 13.203 1 90.62 235 THR B CA 1
ATOM 5163 C C . THR B 1 235 ? 6.562 -13.109 13.141 1 90.62 235 THR B C 1
ATOM 5165 O O . THR B 1 235 ? 6.488 -14.219 12.609 1 90.62 235 THR B O 1
ATOM 5168 N N . LYS B 1 236 ? 5.52 -12.469 13.656 1 86.56 236 LYS B N 1
ATOM 5169 C CA . LYS B 1 236 ? 4.211 -13.102 13.75 1 86.56 236 LYS B CA 1
ATOM 5170 C C . LYS B 1 236 ? 3.16 -12.32 12.969 1 86.56 236 LYS B C 1
ATOM 5172 O O . LYS B 1 236 ? 2.029 -12.156 13.438 1 86.56 236 LYS B O 1
ATOM 5177 N N . MET B 1 237 ? 3.564 -11.852 11.883 1 84.19 237 MET B N 1
ATOM 5178 C CA . MET B 1 237 ? 2.645 -11 11.141 1 84.19 237 MET B CA 1
ATOM 5179 C C . MET B 1 237 ? 2.15 -11.695 9.883 1 84.19 237 MET B C 1
ATOM 5181 O O . MET B 1 237 ? 1.482 -11.086 9.047 1 84.19 237 MET B O 1
ATOM 5185 N N . GLY B 1 238 ? 2.459 -12.93 9.727 1 79.5 238 GLY B N 1
ATOM 5186 C CA . GLY B 1 238 ? 2.029 -13.641 8.531 1 79.5 238 GLY B CA 1
ATOM 5187 C C . GLY B 1 238 ? 2.742 -13.188 7.273 1 79.5 238 GLY B C 1
ATOM 5188 O O . GLY B 1 238 ? 3.863 -12.68 7.34 1 79.5 238 GLY B O 1
ATOM 5189 N N . ILE B 1 239 ? 2.105 -13.383 6.102 1 80.25 239 ILE B N 1
ATOM 5190 C CA . ILE B 1 239 ? 2.721 -13.141 4.805 1 80.25 239 ILE B CA 1
ATOM 5191 C C . ILE B 1 239 ? 2.58 -11.664 4.434 1 80.25 239 ILE B C 1
ATOM 5193 O O . ILE B 1 239 ? 3.453 -11.094 3.775 1 80.25 239 ILE B O 1
ATOM 5197 N N . GLY B 1 240 ? 1.61 -11.016 4.895 1 79.69 240 GLY B N 1
ATOM 5198 C CA . GLY B 1 240 ? 1.373 -9.633 4.527 1 79.69 240 GLY B CA 1
ATOM 5199 C C . GLY B 1 240 ? 2.285 -8.656 5.246 1 79.69 240 GLY B C 1
ATOM 5200 O O . GLY B 1 240 ? 2.527 -7.551 4.762 1 79.69 240 GLY B O 1
ATOM 5201 N N . GLY B 1 241 ? 2.803 -8.984 6.367 1 87.81 241 GLY B N 1
ATOM 5202 C CA . GLY B 1 241 ? 3.688 -8.109 7.121 1 87.81 241 GLY B CA 1
ATOM 5203 C C . GLY B 1 241 ? 2.959 -6.98 7.82 1 87.81 241 GLY B C 1
ATOM 5204 O O . GLY B 1 241 ? 1.728 -6.977 7.891 1 87.81 241 GLY B O 1
ATOM 5205 N N . LYS B 1 242 ? 3.68 -6.203 8.453 1 90.25 242 LYS B N 1
ATOM 5206 C CA . LYS B 1 242 ? 3.168 -5.023 9.148 1 90.25 242 LYS B CA 1
ATOM 5207 C C . LYS B 1 242 ? 3.361 -3.764 8.305 1 90.25 242 LYS B C 1
ATOM 5209 O O . LYS B 1 242 ? 4.441 -3.539 7.75 1 90.25 242 LYS B O 1
ATOM 5214 N N . ALA B 1 243 ? 2.268 -3.045 8.117 1 88.56 243 ALA B N 1
ATOM 5215 C CA . ALA B 1 243 ? 2.398 -1.758 7.438 1 88.56 243 ALA B CA 1
ATOM 5216 C C . ALA B 1 243 ? 3.262 -0.795 8.242 1 88.56 243 ALA B C 1
ATOM 5218 O O . ALA B 1 243 ? 3.098 -0.674 9.461 1 88.56 243 ALA B O 1
ATOM 5219 N N . ILE B 1 244 ? 4.168 -0.146 7.586 1 90.31 244 ILE B N 1
ATOM 5220 C CA . ILE B 1 244 ? 5.02 0.837 8.242 1 90.31 244 ILE B CA 1
ATOM 5221 C C . ILE B 1 244 ? 4.191 2.062 8.625 1 90.31 244 ILE B C 1
ATOM 5223 O O . ILE B 1 244 ? 3.494 2.635 7.789 1 90.31 244 ILE B O 1
ATOM 5227 N N . PRO B 1 245 ? 4.207 2.393 9.844 1 87.44 245 PRO B N 1
ATOM 5228 C CA . PRO B 1 245 ? 3.414 3.547 10.266 1 87.44 245 PRO B CA 1
ATOM 5229 C C . PRO B 1 245 ? 3.924 4.859 9.68 1 87.44 245 PRO B C 1
ATOM 5231 O O . PRO B 1 245 ? 5.137 5.062 9.562 1 87.44 245 PRO B O 1
ATOM 5234 N N . PRO B 1 246 ? 3.008 5.703 9.367 1 82.88 246 PRO B N 1
ATOM 5235 C CA . PRO B 1 246 ? 3.434 7.012 8.859 1 82.88 246 PRO B CA 1
ATOM 5236 C C . PRO B 1 246 ? 4.027 7.898 9.953 1 82.88 246 PRO B C 1
ATOM 5238 O O . PRO B 1 246 ? 4.82 8.797 9.656 1 82.88 246 PRO B O 1
ATOM 5241 N N . ASN B 1 247 ? 3.564 7.719 11.156 1 82.62 247 ASN B N 1
ATOM 5242 C CA . ASN B 1 247 ? 4.055 8.492 12.297 1 82.62 247 ASN B CA 1
ATOM 5243 C C . ASN B 1 247 ? 5.238 7.812 12.969 1 82.62 247 ASN B C 1
ATOM 5245 O O . ASN B 1 247 ? 5.113 7.297 14.086 1 82.62 247 ASN B O 1
ATOM 5249 N N . ILE B 1 248 ? 6.359 7.984 12.453 1 82.12 248 ILE B N 1
ATOM 5250 C CA . ILE B 1 248 ? 7.562 7.293 12.914 1 82.12 248 ILE B CA 1
ATOM 5251 C C . ILE B 1 248 ? 7.961 7.812 14.289 1 82.12 248 ILE B C 1
ATOM 5253 O O . ILE B 1 248 ? 8.648 7.121 15.047 1 82.12 248 ILE B O 1
ATOM 5257 N N . ASP B 1 249 ? 7.453 8.969 14.586 1 81.94 249 ASP B N 1
ATOM 5258 C CA . ASP B 1 249 ? 7.75 9.547 15.898 1 81.94 249 ASP B CA 1
ATOM 5259 C C . ASP B 1 249 ? 7.121 8.719 17.016 1 81.94 249 ASP B C 1
ATOM 5261 O O . ASP B 1 249 ? 7.562 8.789 18.156 1 81.94 249 ASP B O 1
ATOM 5265 N N . ARG B 1 250 ? 6.172 7.961 16.688 1 83.5 250 ARG B N 1
ATOM 5266 C CA . ARG B 1 250 ? 5.484 7.16 17.688 1 83.5 250 ARG B CA 1
ATOM 5267 C C . ARG B 1 250 ? 6.078 5.758 17.781 1 83.5 250 ARG B C 1
ATOM 5269 O O . ARG B 1 250 ? 5.641 4.941 18.594 1 83.5 250 ARG B O 1
ATOM 5276 N N . VAL B 1 251 ? 7.02 5.52 16.953 1 88.12 251 VAL B N 1
ATOM 5277 C CA . VAL B 1 251 ? 7.688 4.219 16.953 1 88.12 251 VAL B CA 1
ATOM 5278 C C . VAL B 1 251 ? 8.828 4.223 17.953 1 88.12 251 VAL B C 1
ATOM 5280 O O . VAL B 1 251 ? 9.578 5.195 18.062 1 88.12 251 VAL B O 1
ATOM 5283 N N . GLY B 1 252 ? 8.875 3.164 18.844 1 89.88 252 GLY B N 1
ATOM 5284 C CA . GLY B 1 252 ? 9.938 3.104 19.828 1 89.88 252 GLY B CA 1
ATOM 5285 C C . GLY B 1 252 ? 10.305 1.687 20.219 1 89.88 252 GLY B C 1
ATOM 5286 O O . GLY B 1 252 ? 9.719 0.725 19.734 1 89.88 252 GLY B O 1
ATOM 5287 N N . ASN B 1 253 ? 11.375 1.569 20.938 1 91.94 253 ASN B N 1
ATOM 5288 C CA . ASN B 1 253 ? 11.812 0.33 21.562 1 91.94 253 ASN B CA 1
ATOM 5289 C C . ASN B 1 253 ? 12.102 -0.755 20.531 1 91.94 253 ASN B C 1
ATOM 5291 O O . ASN B 1 253 ? 11.562 -1.86 20.609 1 91.94 253 ASN B O 1
ATOM 5295 N N . LEU B 1 254 ? 12.938 -0.398 19.625 1 95.19 254 LEU B N 1
ATOM 5296 C CA . LEU B 1 254 ? 13.297 -1.385 18.609 1 95.19 254 LEU B CA 1
ATOM 5297 C C . LEU B 1 254 ? 14.203 -2.465 19.203 1 95.19 254 LEU B C 1
ATOM 5299 O O . LEU B 1 254 ? 15.188 -2.158 19.875 1 95.19 254 LEU B O 1
ATOM 5303 N N . GLU B 1 255 ? 13.766 -3.68 19.109 1 96.62 255 GLU B N 1
ATOM 5304 C CA . GLU B 1 255 ? 14.531 -4.855 19.516 1 96.62 255 GLU B CA 1
ATOM 5305 C C . GLU B 1 255 ? 14.617 -5.875 18.391 1 96.62 255 GLU B C 1
ATOM 5307 O O . GLU B 1 255 ? 13.641 -6.121 17.688 1 96.62 255 GLU B O 1
ATOM 5312 N N . SER B 1 256 ? 15.883 -6.34 18.203 1 97.12 256 SER B N 1
ATOM 5313 C CA . SER B 1 256 ? 16.031 -7.293 17.109 1 97.12 256 SER B CA 1
ATOM 5314 C C . SER B 1 256 ? 17.25 -8.18 17.328 1 97.12 256 SER B C 1
ATOM 5316 O O . SER B 1 256 ? 18.25 -7.758 17.922 1 97.12 256 SER B O 1
ATOM 5318 N N . ASP B 1 257 ? 17.109 -9.406 16.906 1 96.06 257 ASP B N 1
ATOM 5319 C CA . ASP B 1 257 ? 18.25 -10.297 16.844 1 96.06 257 ASP B CA 1
ATOM 5320 C C . ASP B 1 257 ? 18.672 -10.547 15.398 1 96.06 257 ASP B C 1
ATOM 5322 O O . ASP B 1 257 ? 19.344 -11.539 15.094 1 96.06 257 ASP B O 1
ATOM 5326 N N . ALA B 1 258 ? 18.188 -9.688 14.531 1 97.31 258 ALA B N 1
ATOM 5327 C CA . ALA B 1 258 ? 18.516 -9.805 13.109 1 97.31 258 ALA B CA 1
ATOM 5328 C C . ALA B 1 258 ? 19.984 -9.484 12.867 1 97.31 258 ALA B C 1
ATOM 5330 O O . ALA B 1 258 ? 20.609 -8.773 13.656 1 97.31 258 ALA B O 1
ATOM 5331 N N . LEU B 1 259 ? 20.516 -10.023 11.781 1 97.31 259 LEU B N 1
ATOM 5332 C CA . LEU B 1 259 ? 21.906 -9.805 11.43 1 97.31 259 LEU B CA 1
ATOM 5333 C C . LEU B 1 259 ? 22.031 -8.734 10.344 1 97.31 259 LEU B C 1
ATOM 5335 O O . LEU B 1 259 ? 23.094 -8.125 10.188 1 97.31 259 LEU B O 1
ATOM 5339 N N . PHE B 1 260 ? 21 -8.555 9.609 1 97.56 260 PHE B N 1
ATOM 5340 C CA . PHE B 1 260 ? 21 -7.551 8.555 1 97.56 260 PHE B CA 1
ATOM 5341 C C . PHE B 1 260 ? 19.578 -7.164 8.172 1 97.56 260 PHE B C 1
ATOM 5343 O O . PHE B 1 260 ? 18.625 -7.816 8.594 1 97.56 260 PHE B O 1
ATOM 5350 N N . ILE B 1 261 ? 19.453 -6.02 7.441 1 98.06 261 ILE B N 1
ATOM 5351 C CA . ILE B 1 261 ? 18.188 -5.574 6.871 1 98.06 261 ILE B CA 1
ATOM 5352 C C . ILE B 1 261 ? 18.203 -5.809 5.363 1 98.06 261 ILE B C 1
ATOM 5354 O O . ILE B 1 261 ? 19.172 -5.477 4.68 1 98.06 261 ILE B O 1
ATOM 5358 N N . LEU B 1 262 ? 17.172 -6.473 4.902 1 98.19 262 LEU B N 1
ATOM 5359 C CA . LEU B 1 262 ? 17.016 -6.699 3.469 1 98.19 262 LEU B CA 1
ATOM 5360 C C . LEU B 1 262 ? 15.969 -5.754 2.881 1 98.19 262 LEU B C 1
ATOM 5362 O O . LEU B 1 262 ? 14.773 -5.918 3.129 1 98.19 262 LEU B O 1
ATOM 5366 N N . LEU B 1 263 ? 16.422 -4.781 2.168 1 97.69 263 LEU B N 1
ATOM 5367 C CA . LEU B 1 263 ? 15.555 -3.826 1.479 1 97.69 263 LEU B CA 1
ATOM 5368 C C . LEU B 1 263 ? 15.195 -4.328 0.086 1 97.69 263 LEU B C 1
ATOM 5370 O O . LEU B 1 263 ? 16.078 -4.539 -0.752 1 97.69 263 LEU B O 1
ATOM 5374 N N . VAL B 1 264 ? 13.93 -4.539 -0.142 1 96.56 264 VAL B N 1
ATOM 5375 C CA . VAL B 1 264 ? 13.469 -5.105 -1.405 1 96.56 264 VAL B CA 1
ATOM 5376 C C . VAL B 1 264 ? 12.648 -4.066 -2.166 1 96.56 264 VAL B C 1
ATOM 5378 O O . VAL B 1 264 ? 11.789 -3.395 -1.586 1 96.56 264 VAL B O 1
ATOM 5381 N N . GLU B 1 265 ? 12.883 -3.939 -3.4 1 92.81 265 GLU B N 1
ATOM 5382 C CA . GLU B 1 265 ? 12.188 -2.941 -4.207 1 92.81 265 GLU B CA 1
ATOM 5383 C C . GLU B 1 265 ? 10.734 -3.342 -4.445 1 92.81 265 GLU B C 1
ATOM 5385 O O . GLU B 1 265 ? 9.828 -2.533 -4.254 1 92.81 265 GLU B O 1
ATOM 5390 N N . LYS B 1 266 ? 10.461 -4.578 -4.766 1 87.56 266 LYS B N 1
ATOM 5391 C CA . LYS B 1 266 ? 9.141 -4.98 -5.25 1 87.56 266 LYS B CA 1
ATOM 5392 C C . LYS B 1 266 ? 8.383 -5.77 -4.188 1 87.56 266 LYS B C 1
ATOM 5394 O O . LYS B 1 266 ? 8.969 -6.605 -3.494 1 87.56 266 LYS B O 1
ATOM 5399 N N . ASP B 1 267 ? 7.18 -5.645 -4.195 1 86.69 267 ASP B N 1
ATOM 5400 C CA . ASP B 1 267 ? 6.305 -6.305 -3.23 1 86.69 267 ASP B CA 1
ATOM 5401 C C . ASP B 1 267 ? 6.23 -7.809 -3.498 1 86.69 267 ASP B C 1
ATOM 5403 O O . ASP B 1 267 ? 6.133 -8.602 -2.562 1 86.69 267 ASP B O 1
ATOM 5407 N N . ALA B 1 268 ? 6.301 -8.188 -4.738 1 84.88 268 ALA B N 1
ATOM 5408 C CA . ALA B 1 268 ? 6.227 -9.602 -5.082 1 84.88 268 ALA B CA 1
ATOM 5409 C C . ALA B 1 268 ? 7.367 -10.383 -4.441 1 84.88 268 ALA B C 1
ATOM 5411 O O . ALA B 1 268 ? 7.164 -11.492 -3.926 1 84.88 268 ALA B O 1
ATOM 5412 N N . ALA B 1 269 ? 8.539 -9.805 -4.562 1 90.38 269 ALA B N 1
ATOM 5413 C CA . ALA B 1 269 ? 9.688 -10.445 -3.926 1 90.38 269 ALA B CA 1
ATOM 5414 C C . ALA B 1 269 ? 9.531 -10.453 -2.408 1 90.38 269 ALA B C 1
ATOM 5416 O O . ALA B 1 269 ? 9.906 -11.43 -1.749 1 90.38 269 ALA B O 1
ATOM 5417 N N . PHE B 1 270 ? 8.961 -9.414 -1.885 1 92.38 270 PHE B N 1
ATOM 5418 C CA . PHE B 1 270 ? 8.703 -9.328 -0.454 1 92.38 270 PHE B CA 1
ATOM 5419 C C . PHE B 1 270 ? 7.785 -10.461 -0.001 1 92.38 270 PHE B C 1
ATOM 5421 O O . PHE B 1 270 ? 8.062 -11.133 0.992 1 92.38 270 PHE B O 1
ATOM 5428 N N . MET B 1 271 ? 6.793 -10.68 -0.696 1 88.12 271 MET B N 1
ATOM 5429 C CA . MET B 1 271 ? 5.805 -11.695 -0.356 1 88.12 271 MET B CA 1
ATOM 5430 C C . MET B 1 271 ? 6.426 -13.094 -0.381 1 88.12 271 MET B C 1
ATOM 5432 O O . MET B 1 271 ? 6.121 -13.922 0.472 1 88.12 271 MET B O 1
ATOM 5436 N N . ARG B 1 272 ? 7.266 -13.305 -1.349 1 90.38 272 ARG B N 1
ATOM 5437 C CA . ARG B 1 272 ? 7.945 -14.586 -1.457 1 90.38 272 ARG B CA 1
ATOM 5438 C C . ARG B 1 272 ? 8.867 -14.828 -0.262 1 90.38 272 ARG B C 1
ATOM 5440 O O . ARG B 1 272 ? 8.867 -15.914 0.322 1 90.38 272 ARG B O 1
ATOM 5447 N N . LEU B 1 273 ? 9.578 -13.836 0.073 1 94.12 273 LEU B N 1
ATOM 5448 C CA . LEU B 1 273 ? 10.508 -13.93 1.197 1 94.12 273 LEU B CA 1
ATOM 5449 C C . LEU B 1 273 ? 9.75 -14.133 2.506 1 94.12 273 LEU B C 1
ATOM 5451 O O . LEU B 1 273 ? 10.188 -14.898 3.367 1 94.12 273 LEU B O 1
ATOM 5455 N N . ALA B 1 274 ? 8.656 -13.453 2.607 1 90.69 274 ALA B N 1
ATOM 5456 C CA . ALA B 1 274 ? 7.832 -13.555 3.812 1 90.69 274 ALA B CA 1
ATOM 5457 C C . ALA B 1 274 ? 7.199 -14.938 3.93 1 90.69 274 ALA B C 1
ATOM 5459 O O . ALA B 1 274 ? 7.199 -15.539 5.008 1 90.69 274 ALA B O 1
ATOM 5460 N N . GLU B 1 275 ? 6.625 -15.398 2.852 1 87.88 275 GLU B N 1
ATOM 5461 C CA . GLU B 1 275 ? 5.957 -16.703 2.857 1 87.88 275 GLU B CA 1
ATOM 5462 C C . GLU B 1 275 ? 6.941 -17.828 3.146 1 87.88 275 GLU B C 1
ATOM 5464 O O . GLU B 1 275 ? 6.602 -18.797 3.824 1 87.88 275 GLU B O 1
ATOM 5469 N N . ASP B 1 276 ? 8.156 -17.688 2.576 1 91.75 276 ASP B N 1
ATOM 5470 C CA . ASP B 1 276 ? 9.18 -18.688 2.797 1 91.75 276 ASP B CA 1
ATOM 5471 C C . ASP B 1 276 ? 9.836 -18.516 4.164 1 91.75 276 ASP B C 1
ATOM 5473 O O . ASP B 1 276 ? 10.688 -19.328 4.559 1 91.75 276 ASP B O 1
ATOM 5477 N N . ARG B 1 277 ? 9.438 -17.547 4.883 1 92.31 277 ARG B N 1
ATOM 5478 C CA . ARG B 1 277 ? 10.008 -17.234 6.191 1 92.31 277 ARG B CA 1
ATOM 5479 C C . ARG B 1 277 ? 11.531 -17.188 6.129 1 92.31 277 ARG B C 1
ATOM 5481 O O . ARG B 1 277 ? 12.211 -17.812 6.941 1 92.31 277 ARG B O 1
ATOM 5488 N N . PHE B 1 278 ? 12.023 -16.5 5.16 1 96.06 278 PHE B N 1
ATOM 5489 C CA . PHE B 1 278 ? 13.453 -16.359 4.938 1 96.06 278 PHE B CA 1
ATOM 5490 C C . PHE B 1 278 ? 14.148 -15.82 6.184 1 96.06 278 PHE B C 1
ATOM 5492 O O . PHE B 1 278 ? 15.281 -16.203 6.484 1 96.06 278 PHE B O 1
ATOM 5499 N N . TYR B 1 279 ? 13.43 -15.008 6.945 1 96.12 279 TYR B N 1
ATOM 5500 C CA . TYR B 1 279 ? 13.992 -14.336 8.109 1 96.12 279 TYR B CA 1
ATOM 5501 C C . TYR B 1 279 ? 14.203 -15.312 9.258 1 96.12 279 TYR B C 1
ATOM 5503 O O . TYR B 1 279 ? 14.891 -15.008 10.234 1 96.12 279 TYR B O 1
ATOM 5511 N N . ASN B 1 280 ? 13.664 -16.5 9.188 1 93.44 280 ASN B N 1
ATOM 5512 C CA . ASN B 1 280 ? 13.93 -17.547 10.172 1 93.44 280 ASN B CA 1
ATOM 5513 C C . ASN B 1 280 ? 15.195 -18.328 9.836 1 93.44 280 ASN B C 1
ATOM 5515 O O . ASN B 1 280 ? 15.906 -18.781 10.727 1 93.44 280 ASN B O 1
ATOM 5519 N N . ARG B 1 281 ? 15.391 -18.547 8.523 1 95.31 281 ARG B N 1
ATOM 5520 C CA . ARG B 1 281 ? 16.594 -19.234 8.055 1 95.31 281 ARG B CA 1
ATOM 5521 C C . ARG B 1 281 ? 17.828 -18.375 8.227 1 95.31 281 ARG B C 1
ATOM 5523 O O . ARG B 1 281 ? 18.844 -18.828 8.742 1 95.31 281 ARG B O 1
ATOM 5530 N N . PHE B 1 282 ? 17.719 -17.188 7.789 1 96.44 282 PHE B N 1
ATOM 5531 C CA . PHE B 1 282 ? 18.734 -16.156 7.961 1 96.44 282 PHE B CA 1
ATOM 5532 C C . PHE B 1 282 ? 18.156 -14.945 8.695 1 96.44 282 PHE B C 1
ATOM 5534 O O . PHE B 1 282 ? 17.484 -14.109 8.094 1 96.44 282 PHE B O 1
ATOM 5541 N N . PRO B 1 283 ? 18.422 -14.82 9.984 1 97.12 283 PRO B N 1
ATOM 5542 C CA . PRO B 1 283 ? 17.797 -13.773 10.797 1 97.12 283 PRO B CA 1
ATOM 5543 C C . PRO B 1 283 ? 17.984 -12.375 10.195 1 97.12 283 PRO B C 1
ATOM 5545 O O . PRO B 1 283 ? 19.078 -11.82 10.25 1 97.12 283 PRO B O 1
ATOM 5548 N N . CYS B 1 284 ? 16.906 -11.852 9.695 1 98.06 284 CYS B N 1
ATOM 5549 C CA . CYS B 1 284 ? 16.953 -10.547 9.055 1 98.06 284 CYS B CA 1
ATOM 5550 C C . CYS B 1 284 ? 15.617 -9.836 9.141 1 98.06 284 CYS B C 1
ATOM 5552 O O . CYS B 1 284 ? 14.648 -10.391 9.656 1 98.06 284 CYS B O 1
ATOM 5554 N N . ILE B 1 285 ? 15.594 -8.578 8.797 1 98.06 285 ILE B N 1
ATOM 5555 C CA . ILE B 1 285 ? 14.391 -7.762 8.648 1 98.06 285 ILE B CA 1
ATOM 5556 C C . ILE B 1 285 ? 14.172 -7.426 7.176 1 98.06 285 ILE B C 1
ATOM 5558 O O . ILE B 1 285 ? 15.094 -6.957 6.496 1 98.06 285 ILE B O 1
ATOM 5562 N N . ILE B 1 286 ? 13.047 -7.758 6.73 1 98 286 ILE B N 1
ATOM 5563 C CA . ILE B 1 286 ? 12.734 -7.5 5.332 1 98 286 ILE B CA 1
ATOM 5564 C C . ILE B 1 286 ? 11.797 -6.301 5.223 1 98 286 ILE B C 1
ATOM 5566 O O . ILE B 1 286 ? 10.75 -6.258 5.879 1 98 286 ILE B O 1
ATOM 5570 N N . VAL B 1 287 ? 12.141 -5.336 4.383 1 96.75 287 VAL B N 1
ATOM 5571 C CA . VAL B 1 287 ? 11.375 -4.102 4.242 1 96.75 287 VAL B CA 1
ATOM 5572 C C . VAL B 1 287 ? 11.172 -3.783 2.762 1 96.75 287 VAL B C 1
ATOM 5574 O O . VAL B 1 287 ? 12.055 -4.043 1.939 1 96.75 287 VAL B O 1
ATOM 5577 N N . THR B 1 288 ? 10.023 -3.277 2.428 1 94.56 288 THR B N 1
ATOM 5578 C CA . THR B 1 288 ? 9.781 -2.801 1.07 1 94.56 288 THR B CA 1
ATOM 5579 C C . THR B 1 288 ? 8.875 -1.577 1.081 1 94.56 288 THR B C 1
ATOM 5581 O O . THR B 1 288 ? 8.031 -1.428 1.973 1 94.56 288 THR B O 1
ATOM 5584 N N . ALA B 1 289 ? 9.078 -0.691 0.186 1 90.12 289 ALA B N 1
ATOM 5585 C CA . ALA B 1 289 ? 8.188 0.444 -0.025 1 90.12 289 ALA B CA 1
ATOM 5586 C C . ALA B 1 289 ? 7.34 0.25 -1.28 1 90.12 289 ALA B C 1
ATOM 5588 O O . ALA B 1 289 ? 6.719 1.196 -1.771 1 90.12 289 ALA B O 1
ATOM 5589 N N . LYS B 1 290 ? 7.363 -0.937 -1.812 1 86.88 290 LYS B N 1
ATOM 5590 C CA . LYS B 1 290 ? 6.574 -1.275 -2.994 1 86.88 290 LYS B CA 1
ATOM 5591 C C . LYS B 1 290 ? 6.871 -0.32 -4.145 1 86.88 290 LYS B C 1
ATOM 5593 O O . LYS B 1 290 ? 5.953 0.281 -4.711 1 86.88 290 LYS B O 1
ATOM 5598 N N . GLY B 1 291 ? 8.156 -0.184 -4.469 1 87.06 291 GLY B N 1
ATOM 5599 C CA . GLY B 1 291 ? 8.578 0.699 -5.543 1 87.06 291 GLY B CA 1
ATOM 5600 C C . GLY B 1 291 ? 9.289 1.946 -5.047 1 87.06 291 GLY B C 1
ATOM 5601 O O . GLY B 1 291 ? 10.219 1.859 -4.246 1 87.06 291 GLY B O 1
ATOM 5602 N N . GLN B 1 292 ? 8.773 3.137 -5.461 1 86.19 292 GLN B N 1
ATOM 5603 C CA . GLN B 1 292 ? 9.406 4.387 -5.059 1 86.19 292 GLN B CA 1
ATOM 5604 C C . GLN B 1 292 ? 9.305 4.59 -3.549 1 86.19 292 GLN B C 1
ATOM 5606 O O . GLN B 1 292 ? 8.234 4.43 -2.967 1 86.19 292 GLN B O 1
ATOM 5611 N N . PRO B 1 293 ? 10.414 4.934 -3.035 1 88.56 293 PRO B N 1
ATOM 5612 C CA . PRO B 1 293 ? 10.422 5.059 -1.576 1 88.56 293 PRO B CA 1
ATOM 5613 C C . PRO B 1 293 ? 9.539 6.207 -1.081 1 88.56 293 PRO B C 1
ATOM 5615 O O . PRO B 1 293 ? 9.578 7.305 -1.64 1 88.56 293 PRO B O 1
ATOM 5618 N N . ASP B 1 294 ? 8.766 5.867 -0.12 1 87.19 294 ASP B N 1
ATOM 5619 C CA . ASP B 1 294 ? 8.023 6.914 0.572 1 87.19 294 ASP B CA 1
ATOM 5620 C C . ASP B 1 294 ? 8.789 7.414 1.795 1 87.19 294 ASP B C 1
ATOM 5622 O O . ASP B 1 294 ? 9.711 6.746 2.275 1 87.19 294 ASP B O 1
ATOM 5626 N N . VAL B 1 295 ? 8.398 8.562 2.309 1 85.25 295 VAL B N 1
ATOM 5627 C CA . VAL B 1 295 ? 9.109 9.234 3.389 1 85.25 295 VAL B CA 1
ATOM 5628 C C . VAL B 1 295 ? 9.078 8.367 4.645 1 85.25 295 VAL B C 1
ATOM 5630 O O . VAL B 1 295 ? 10.102 8.227 5.328 1 85.25 295 VAL B O 1
ATOM 5633 N N . ALA B 1 296 ? 7.984 7.758 4.898 1 88.06 296 ALA B N 1
ATOM 5634 C CA . ALA B 1 296 ? 7.844 6.953 6.109 1 88.06 296 ALA B CA 1
ATOM 5635 C C . ALA B 1 296 ? 8.797 5.762 6.09 1 88.06 296 ALA B C 1
ATOM 5637 O O . ALA B 1 296 ? 9.422 5.441 7.102 1 88.06 296 ALA B O 1
ATOM 5638 N N . THR B 1 297 ? 8.891 5.129 4.992 1 92.31 297 THR B N 1
ATOM 5639 C CA . THR B 1 297 ? 9.766 3.963 4.875 1 92.31 297 THR B CA 1
ATOM 5640 C C . THR B 1 297 ? 11.234 4.371 4.996 1 92.31 297 THR B C 1
ATOM 5642 O O . THR B 1 297 ? 12.031 3.646 5.59 1 92.31 297 THR B O 1
ATOM 5645 N N . ARG B 1 298 ? 11.578 5.504 4.426 1 91.5 298 ARG B N 1
ATOM 5646 C CA . ARG B 1 298 ? 12.953 6 4.523 1 91.5 298 ARG B CA 1
ATOM 5647 C C . ARG B 1 298 ? 13.32 6.309 5.969 1 91.5 298 ARG B C 1
ATOM 5649 O O . ARG B 1 298 ? 14.406 5.957 6.426 1 91.5 298 ARG B O 1
ATOM 5656 N N . LEU B 1 299 ? 12.375 6.93 6.621 1 89.62 299 LEU B N 1
ATOM 5657 C CA . LEU B 1 299 ? 12.609 7.258 8.023 1 89.62 299 LEU B CA 1
ATOM 5658 C C . LEU B 1 299 ? 12.711 5.992 8.867 1 89.62 299 LEU B C 1
ATOM 5660 O O . LEU B 1 299 ? 13.562 5.902 9.758 1 89.62 299 LEU B O 1
ATOM 5664 N N . PHE B 1 300 ? 11.867 5.082 8.625 1 92.75 300 PHE B N 1
ATOM 5665 C CA . PHE B 1 300 ? 11.844 3.824 9.359 1 92.75 300 PHE B CA 1
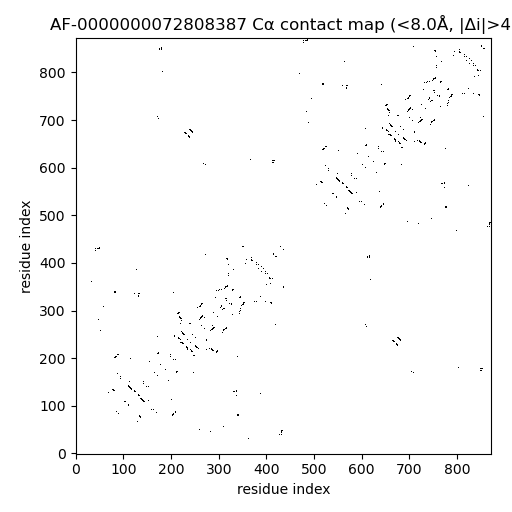ATOM 5666 C C . PHE B 1 300 ? 13.141 3.053 9.164 1 92.75 300 PHE B C 1
ATOM 5668 O O . PHE B 1 300 ? 13.703 2.516 10.125 1 92.75 300 PHE B O 1
ATOM 5675 N N . LEU B 1 301 ? 13.594 2.996 7.941 1 95.31 301 LEU B N 1
ATOM 5676 C CA . LEU B 1 301 ? 14.836 2.311 7.609 1 95.31 301 LEU B CA 1
ATOM 5677 C C . LEU B 1 301 ? 16.016 2.963 8.312 1 95.31 301 LEU B C 1
ATOM 5679 O O . LEU B 1 301 ? 16.875 2.27 8.859 1 95.31 301 LEU B O 1
ATOM 5683 N N . ARG B 1 302 ? 16.094 4.242 8.266 1 91.69 302 ARG B N 1
ATOM 5684 C CA . ARG B 1 302 ? 17.172 4.973 8.922 1 91.69 302 ARG B CA 1
ATOM 5685 C C . ARG B 1 302 ? 17.172 4.719 10.43 1 91.69 302 ARG B C 1
ATOM 5687 O O . ARG B 1 302 ? 18.219 4.488 11.023 1 91.69 302 ARG B O 1
ATOM 5694 N N . ARG B 1 303 ? 16.047 4.773 10.969 1 91.56 303 ARG B N 1
ATOM 5695 C CA . ARG B 1 303 ? 15.922 4.535 12.398 1 91.56 303 ARG B CA 1
ATOM 5696 C C . ARG B 1 303 ? 16.375 3.129 12.766 1 91.56 303 ARG B C 1
ATOM 5698 O O . ARG B 1 303 ? 17.078 2.936 13.766 1 91.56 303 ARG B O 1
ATOM 5705 N N . MET B 1 304 ? 15.945 2.162 12 1 94.56 304 MET B N 1
ATOM 5706 C CA . MET B 1 304 ? 16.359 0.782 12.242 1 94.56 304 MET B CA 1
ATOM 5707 C C . MET B 1 304 ? 17.875 0.645 12.164 1 94.56 304 MET B C 1
ATOM 5709 O O . MET B 1 304 ? 18.484 0.002 13.016 1 94.56 304 MET B O 1
ATOM 5713 N N . LYS B 1 305 ? 18.422 1.234 11.156 1 93.62 305 LYS B N 1
ATOM 5714 C CA . LYS B 1 305 ? 19.875 1.136 10.977 1 93.62 305 LYS B CA 1
ATOM 5715 C C . LYS B 1 305 ? 20.625 1.8 12.125 1 93.62 305 LYS B C 1
ATOM 5717 O O . LYS B 1 305 ? 21.594 1.246 12.641 1 93.62 305 LYS B O 1
ATOM 5722 N N . THR B 1 306 ? 20.188 2.973 12.516 1 88.94 306 THR B N 1
ATOM 5723 C CA . THR B 1 306 ? 20.891 3.758 13.523 1 88.94 306 THR B CA 1
ATOM 5724 C C . THR B 1 306 ? 20.719 3.125 14.906 1 88.94 306 THR B C 1
ATOM 5726 O O . THR B 1 306 ? 21.688 3.064 15.68 1 88.94 306 THR B O 1
ATOM 5729 N N . GLU B 1 307 ? 19.594 2.633 15.227 1 91.75 307 GLU B N 1
ATOM 5730 C CA . GLU B 1 307 ? 19.328 2.117 16.562 1 91.75 307 GLU B CA 1
ATOM 5731 C C . GLU B 1 307 ? 19.812 0.679 16.703 1 91.75 307 GLU B C 1
ATOM 5733 O O . GLU B 1 307 ? 20.312 0.292 17.766 1 91.75 307 GLU B O 1
ATOM 5738 N N . LEU B 1 308 ? 19.641 -0.061 15.656 1 94.62 308 LEU B N 1
ATOM 5739 C CA . LEU B 1 308 ? 20 -1.472 15.734 1 94.62 308 LEU B CA 1
ATOM 5740 C C . LEU B 1 308 ? 21.391 -1.71 15.172 1 94.62 308 LEU B C 1
ATOM 5742 O O . LEU B 1 308 ? 21.969 -2.781 15.367 1 94.62 308 LEU B O 1
ATOM 5746 N N . LYS B 1 309 ? 21.953 -0.758 14.438 1 93.5 309 LYS B N 1
ATOM 5747 C CA . LYS B 1 309 ? 23.297 -0.821 13.859 1 93.5 309 LYS B CA 1
ATOM 5748 C C . LYS B 1 309 ? 23.453 -2.043 12.961 1 93.5 309 LYS B C 1
ATOM 5750 O O . LYS B 1 309 ? 24.422 -2.785 13.07 1 93.5 309 LYS B O 1
ATOM 5755 N N . LEU B 1 310 ? 22.5 -2.256 12.172 1 95.62 310 LEU B N 1
ATOM 5756 C CA . LEU B 1 310 ? 22.484 -3.391 11.258 1 95.62 310 LEU B CA 1
ATOM 5757 C C . LEU B 1 310 ? 22.922 -2.963 9.859 1 95.62 310 LEU B C 1
ATOM 5759 O O . LEU B 1 310 ? 22.578 -1.864 9.406 1 95.62 310 LEU B O 1
ATOM 5763 N N . PRO B 1 311 ? 23.688 -3.762 9.211 1 96.19 311 PRO B N 1
ATOM 5764 C CA . PRO B 1 311 ? 23.938 -3.488 7.797 1 96.19 311 PRO B CA 1
ATOM 5765 C C . PRO B 1 311 ? 22.688 -3.645 6.934 1 96.19 311 PRO B C 1
ATOM 5767 O O . PRO B 1 311 ? 21.812 -4.445 7.258 1 96.19 311 PRO B O 1
ATOM 5770 N N . VAL B 1 312 ? 22.641 -2.861 5.84 1 96.88 312 VAL B N 1
ATOM 5771 C CA . VAL B 1 312 ? 21.484 -2.883 4.953 1 96.88 312 VAL B CA 1
ATOM 5772 C C . VAL B 1 312 ? 21.891 -3.41 3.58 1 96.88 312 VAL B C 1
ATOM 5774 O O . VAL B 1 312 ? 22.828 -2.893 2.963 1 96.88 312 VAL B O 1
ATOM 5777 N N . LEU B 1 313 ? 21.266 -4.473 3.17 1 97.56 313 LEU B N 1
ATOM 5778 C CA . LEU B 1 313 ? 21.422 -5.039 1.835 1 97.56 313 LEU B CA 1
ATOM 5779 C C . LEU B 1 313 ? 20.219 -4.734 0.966 1 97.56 313 LEU B C 1
ATOM 5781 O O . LEU B 1 313 ? 19.078 -4.828 1.43 1 97.56 313 LEU B O 1
ATOM 5785 N N . ALA B 1 314 ? 20.422 -4.344 -0.225 1 97.25 314 ALA B N 1
ATOM 5786 C CA . ALA B 1 314 ? 19.312 -3.953 -1.092 1 97.25 314 ALA B CA 1
ATOM 5787 C C . ALA B 1 314 ? 19.172 -4.91 -2.271 1 97.25 314 ALA B C 1
ATOM 5789 O O . ALA B 1 314 ? 20.172 -5.285 -2.895 1 97.25 314 ALA B O 1
ATOM 5790 N N . LEU B 1 315 ? 18.016 -5.379 -2.471 1 97.44 315 LEU B N 1
ATOM 5791 C CA . LEU B 1 315 ? 17.625 -6.191 -3.617 1 97.44 315 LEU B CA 1
ATOM 5792 C C . LEU B 1 315 ? 16.688 -5.41 -4.543 1 97.44 315 LEU B C 1
ATOM 5794 O O . LEU B 1 315 ? 15.508 -5.258 -4.254 1 97.44 315 LEU B O 1
ATOM 5798 N N . VAL B 1 316 ? 17.219 -4.941 -5.684 1 96.5 316 VAL B N 1
ATOM 5799 C CA . VAL B 1 316 ? 16.469 -4.094 -6.605 1 96.5 316 VAL B CA 1
ATOM 5800 C C . VAL B 1 316 ? 16.531 -4.676 -8.016 1 96.5 316 VAL B C 1
ATOM 5802 O O . VAL B 1 316 ? 17.344 -5.562 -8.289 1 96.5 316 VAL B O 1
ATOM 5805 N N . ASP B 1 317 ? 15.688 -4.207 -8.867 1 94.75 317 ASP B N 1
ATOM 5806 C CA . ASP B 1 317 ? 15.711 -4.621 -10.273 1 94.75 317 ASP B CA 1
ATOM 5807 C C . ASP B 1 317 ? 17.031 -4.242 -10.938 1 94.75 317 ASP B C 1
ATOM 5809 O O . ASP B 1 317 ? 17.656 -3.244 -10.57 1 94.75 317 ASP B O 1
ATOM 5813 N N . SER B 1 318 ? 17.375 -5.035 -11.867 1 94.94 318 SER B N 1
ATOM 5814 C CA . SER B 1 318 ? 18.578 -4.734 -12.641 1 94.94 318 SER B CA 1
ATOM 5815 C C . SER B 1 318 ? 18.281 -3.744 -13.766 1 94.94 318 SER B C 1
ATOM 5817 O O . SER B 1 318 ? 18.297 -4.105 -14.945 1 94.94 318 SER B O 1
ATOM 5819 N N . ASP B 1 319 ? 18.016 -2.594 -13.508 1 94.69 319 ASP B N 1
ATOM 5820 C CA . ASP B 1 319 ? 17.797 -1.473 -14.414 1 94.69 319 ASP B CA 1
ATOM 5821 C C . ASP B 1 319 ? 18.188 -0.151 -13.758 1 94.69 319 ASP B C 1
ATOM 5823 O O . ASP B 1 319 ? 18.5 -0.111 -12.57 1 94.69 319 ASP B O 1
ATOM 5827 N N . PRO B 1 320 ? 18.328 0.896 -14.516 1 93.88 320 PRO B N 1
ATOM 5828 C CA . PRO B 1 320 ? 18.75 2.176 -13.945 1 93.88 320 PRO B CA 1
ATOM 5829 C C . PRO B 1 320 ? 17.797 2.693 -12.875 1 93.88 320 PRO B C 1
ATOM 5831 O O . PRO B 1 320 ? 18.219 3.359 -11.93 1 93.88 320 PRO B O 1
ATOM 5834 N N . TYR B 1 321 ? 16.625 2.379 -12.953 1 91.56 321 TYR B N 1
ATOM 5835 C CA . TYR B 1 321 ? 15.641 2.871 -11.992 1 91.56 321 TYR B CA 1
ATOM 5836 C C . TYR B 1 321 ? 15.773 2.152 -10.656 1 91.56 321 TYR B C 1
ATOM 5838 O O . TYR B 1 321 ? 15.5 2.729 -9.602 1 91.56 321 TYR B O 1
ATOM 5846 N N . GLY B 1 322 ? 16.047 0.921 -10.758 1 92.75 322 GLY B N 1
ATOM 5847 C CA . GLY B 1 322 ? 16.359 0.229 -9.516 1 92.75 322 GLY B CA 1
ATOM 5848 C C . GLY B 1 322 ? 17.469 0.887 -8.727 1 92.75 322 GLY B C 1
ATOM 5849 O O . GLY B 1 322 ? 17.375 1.043 -7.508 1 92.75 322 GLY B O 1
ATOM 5850 N N . LEU B 1 323 ? 18.469 1.294 -9.359 1 91.19 323 LEU B N 1
ATOM 5851 C CA . LEU B 1 323 ? 19.594 1.972 -8.711 1 91.19 323 LEU B CA 1
ATOM 5852 C C . LEU B 1 323 ? 19.188 3.367 -8.25 1 91.19 323 LEU B C 1
ATOM 5854 O O . LEU B 1 323 ? 19.688 3.867 -7.242 1 91.19 323 LEU B O 1
ATOM 5858 N N . LYS B 1 324 ? 18.344 3.936 -9.016 1 91 324 LYS B N 1
ATOM 5859 C CA . LYS B 1 324 ? 17.828 5.242 -8.602 1 91 324 LYS B CA 1
ATOM 5860 C C . LYS B 1 324 ? 17.078 5.145 -7.273 1 91 324 LYS B C 1
ATOM 5862 O O . LYS B 1 324 ? 17.219 6.012 -6.41 1 91 324 LYS B O 1
ATOM 5867 N N . ILE B 1 325 ? 16.297 4.141 -7.168 1 91.56 325 ILE B N 1
ATOM 5868 C CA . ILE B 1 325 ? 15.57 3.9 -5.922 1 91.56 325 ILE B CA 1
ATOM 5869 C C . ILE B 1 325 ? 16.562 3.74 -4.777 1 91.56 325 ILE B C 1
ATOM 5871 O O . ILE B 1 325 ? 16.391 4.316 -3.701 1 91.56 325 ILE B O 1
ATOM 5875 N N . LEU B 1 326 ? 17.578 2.998 -5.02 1 91.25 326 LEU B N 1
ATOM 5876 C CA . LEU B 1 326 ? 18.609 2.789 -4.02 1 91.25 326 LEU B CA 1
ATOM 5877 C C . LEU B 1 326 ? 19.297 4.105 -3.652 1 91.25 326 LEU B C 1
ATOM 5879 O O . LEU B 1 326 ? 19.594 4.348 -2.48 1 91.25 326 LEU B O 1
ATOM 5883 N N . SER B 1 327 ? 19.516 4.918 -4.594 1 88.75 327 SER B N 1
ATOM 5884 C CA . SER B 1 327 ? 20.172 6.199 -4.371 1 88.75 327 SER B CA 1
ATOM 5885 C C . SER B 1 327 ? 19.328 7.113 -3.5 1 88.75 327 SER B C 1
ATOM 5887 O O . SER B 1 327 ? 19.859 7.898 -2.707 1 88.75 327 SER B O 1
ATOM 5889 N N . VAL B 1 328 ? 18.078 7.02 -3.689 1 88.19 328 VAL B N 1
ATOM 5890 C CA . VAL B 1 328 ? 17.172 7.855 -2.908 1 88.19 328 VAL B CA 1
ATOM 5891 C C . VAL B 1 328 ? 17.266 7.469 -1.433 1 88.19 328 VAL B C 1
ATOM 5893 O O . VAL B 1 328 ? 17.25 8.336 -0.557 1 88.19 328 VAL B O 1
ATOM 5896 N N . TYR B 1 329 ? 17.375 6.211 -1.215 1 90.94 329 TYR B N 1
ATOM 5897 C CA . TYR B 1 329 ? 17.547 5.762 0.163 1 90.94 329 TYR B CA 1
ATOM 5898 C C . TYR B 1 329 ? 18.875 6.223 0.73 1 90.94 329 TYR B C 1
ATOM 5900 O O . TYR B 1 329 ? 18.953 6.625 1.894 1 90.94 329 TYR B O 1
ATOM 5908 N N . MET B 1 330 ? 19.844 6.223 -0.028 1 88.06 330 MET B N 1
ATOM 5909 C CA . MET B 1 330 ? 21.219 6.438 0.433 1 88.06 330 MET B CA 1
ATOM 5910 C C . MET B 1 330 ? 21.531 7.926 0.532 1 88.06 330 MET B C 1
ATOM 5912 O O . MET B 1 330 ? 22.125 8.375 1.512 1 88.06 330 MET B O 1
ATOM 5916 N N . CYS B 1 331 ? 21.141 8.648 -0.529 1 81.69 331 CYS B N 1
ATOM 5917 C CA . CYS B 1 331 ? 21.625 10.023 -0.653 1 81.69 331 CYS B CA 1
ATOM 5918 C C . CYS B 1 331 ? 20.453 11.008 -0.574 1 81.69 331 CYS B C 1
ATOM 5920 O O . CYS B 1 331 ? 20.672 12.211 -0.406 1 81.69 331 CYS B O 1
ATOM 5922 N N . GLY B 1 332 ? 19.344 10.469 -0.632 1 79.56 332 GLY B N 1
ATOM 5923 C CA . GLY B 1 332 ? 18.188 11.359 -0.576 1 79.56 332 GLY B CA 1
ATOM 5924 C C . GLY B 1 332 ? 17.75 11.852 -1.941 1 79.56 332 GLY B C 1
ATOM 5925 O O . GLY B 1 332 ? 18.328 11.469 -2.961 1 79.56 332 GLY B O 1
ATOM 5926 N N . SER B 1 333 ? 16.703 12.625 -1.904 1 74 333 SER B N 1
ATOM 5927 C CA . SER B 1 333 ? 16.156 13.211 -3.129 1 74 333 SER B CA 1
ATOM 5928 C C . SER B 1 333 ? 16.406 14.711 -3.191 1 74 333 SER B C 1
ATOM 5930 O O . SER B 1 333 ? 16.594 15.359 -2.16 1 74 333 SER B O 1
ATOM 5932 N N . LYS B 1 334 ? 16.469 15.227 -4.383 1 70.25 334 LYS B N 1
ATOM 5933 C CA . LYS B 1 334 ? 16.703 16.656 -4.582 1 70.25 334 LYS B CA 1
ATOM 5934 C C . LYS B 1 334 ? 15.586 17.484 -3.945 1 70.25 334 LYS B C 1
ATOM 5936 O O . LYS B 1 334 ? 15.852 18.5 -3.314 1 70.25 334 LYS B O 1
ATOM 5941 N N . ASN B 1 335 ? 14.445 16.953 -3.992 1 68.06 335 ASN B N 1
ATOM 5942 C CA . ASN B 1 335 ? 13.289 17.688 -3.498 1 68.06 335 ASN B CA 1
ATOM 5943 C C . ASN B 1 335 ? 13.297 17.797 -1.977 1 68.06 335 ASN B C 1
ATOM 5945 O O . ASN B 1 335 ? 12.734 18.734 -1.412 1 68.06 335 ASN B O 1
ATOM 5949 N N . MET B 1 336 ? 13.953 16.875 -1.364 1 72.88 336 MET B N 1
ATOM 5950 C CA . MET B 1 336 ? 13.969 16.859 0.096 1 72.88 336 MET B CA 1
ATOM 5951 C C . MET B 1 336 ? 15.383 17 0.631 1 72.88 336 MET B C 1
ATOM 5953 O O . MET B 1 336 ? 15.734 16.406 1.646 1 72.88 336 MET B O 1
ATOM 5957 N N . SER B 1 337 ? 16.172 17.766 -0.027 1 72.38 337 SER B N 1
ATOM 5958 C CA . SER B 1 337 ? 17.578 17.922 0.322 1 72.38 337 SER B CA 1
ATOM 5959 C C . SER B 1 337 ? 17.734 18.547 1.7 1 72.38 337 SER B C 1
ATOM 5961 O O . SER B 1 337 ? 18.719 18.281 2.406 1 72.38 337 SER B O 1
ATOM 5963 N N . TYR B 1 338 ? 16.734 19.297 2.074 1 73.25 338 TYR B N 1
ATOM 5964 C CA . TYR B 1 338 ? 16.797 19.953 3.371 1 73.25 338 TYR B CA 1
ATOM 5965 C C . TYR B 1 338 ? 16.672 18.953 4.508 1 73.25 338 TYR B C 1
ATOM 5967 O O . TYR B 1 338 ? 17.109 19.203 5.629 1 73.25 338 TYR B O 1
ATOM 5975 N N . ASP B 1 339 ? 16.078 17.812 4.223 1 75.56 339 ASP B N 1
ATOM 5976 C CA . ASP B 1 339 ? 15.812 16.781 5.23 1 75.56 339 ASP B CA 1
ATOM 5977 C C . ASP B 1 339 ? 16.688 15.555 4.992 1 75.56 339 ASP B C 1
ATOM 5979 O O . ASP B 1 339 ? 16.375 14.469 5.492 1 75.56 339 ASP B O 1
ATOM 5983 N N . SER B 1 340 ? 17.688 15.703 4.27 1 74.56 340 SER B N 1
ATOM 5984 C CA . SER B 1 340 ? 18.484 14.562 3.842 1 74.56 340 SER B CA 1
ATOM 5985 C C . SER B 1 340 ? 19.109 13.844 5.035 1 74.56 340 SER B C 1
ATOM 5987 O O . SER B 1 340 ? 19.234 12.617 5.031 1 74.56 340 SER B O 1
ATOM 5989 N N . SER B 1 341 ? 19.438 14.617 5.988 1 75.94 341 SER B N 1
ATOM 5990 C CA . SER B 1 341 ? 20.094 14.016 7.141 1 75.94 341 SER B CA 1
ATOM 5991 C C . SER B 1 341 ? 19.188 13 7.832 1 75.94 341 SER B C 1
ATOM 5993 O O . SER B 1 341 ? 19.672 12.023 8.406 1 75.94 341 SER B O 1
ATOM 5995 N N . ASN B 1 342 ? 17.984 13.219 7.699 1 79.12 342 ASN B N 1
ATOM 5996 C CA . ASN B 1 342 ? 17.047 12.352 8.406 1 79.12 342 ASN B CA 1
ATOM 5997 C C . ASN B 1 342 ? 16.469 11.281 7.484 1 79.12 342 ASN B C 1
ATOM 5999 O O . ASN B 1 342 ? 15.938 10.273 7.957 1 79.12 342 ASN B O 1
ATOM 6003 N N . LEU B 1 343 ? 16.625 11.43 6.273 1 81.62 343 LEU B N 1
ATOM 6004 C CA . LEU B 1 343 ? 15.93 10.57 5.328 1 81.62 343 LEU B CA 1
ATOM 6005 C C . LEU B 1 343 ? 16.891 9.609 4.645 1 81.62 343 LEU B C 1
ATOM 6007 O O . LEU B 1 343 ? 16.469 8.719 3.91 1 81.62 343 LEU B O 1
ATOM 6011 N N . THR B 1 344 ? 18.109 9.797 4.887 1 84.19 344 THR B N 1
ATOM 6012 C CA . THR B 1 344 ? 19.078 8.984 4.145 1 84.19 344 THR B CA 1
ATOM 6013 C C . THR B 1 344 ? 19.703 7.926 5.047 1 84.19 344 THR B C 1
ATOM 6015 O O . THR B 1 344 ? 19.906 8.156 6.242 1 84.19 344 THR B O 1
ATOM 6018 N N . THR B 1 345 ? 19.922 6.875 4.504 1 88.94 345 THR B N 1
ATOM 6019 C CA . THR B 1 345 ? 20.609 5.758 5.133 1 88.94 345 THR B CA 1
ATOM 6020 C C . THR B 1 345 ? 21.922 5.449 4.406 1 88.94 345 THR B C 1
ATOM 6022 O O . THR B 1 345 ? 21.906 4.91 3.301 1 88.94 345 THR B O 1
ATOM 6025 N N . PRO B 1 346 ? 22.984 5.773 5.066 1 85.06 346 PRO B N 1
ATOM 6026 C CA . PRO B 1 346 ? 24.25 5.566 4.387 1 85.06 346 PRO B CA 1
ATOM 6027 C C . PRO B 1 346 ? 24.656 4.094 4.328 1 85.06 346 PRO B C 1
ATOM 6029 O O . PRO B 1 346 ? 24.141 3.277 5.094 1 85.06 346 PRO B O 1
ATOM 6032 N N . ASP B 1 347 ? 25.469 3.752 3.416 1 87.5 347 ASP B N 1
ATOM 6033 C CA . ASP B 1 347 ? 26.172 2.473 3.324 1 87.5 347 ASP B CA 1
ATOM 6034 C C . ASP B 1 347 ? 25.188 1.333 3.049 1 87.5 347 ASP B C 1
ATOM 6036 O O . ASP B 1 347 ? 25.25 0.292 3.709 1 87.5 347 ASP B O 1
ATOM 6040 N N . ILE B 1 348 ? 24.281 1.598 2.242 1 92.25 348 ILE B N 1
ATOM 6041 C CA . ILE B 1 348 ? 23.453 0.505 1.744 1 92.25 348 ILE B CA 1
ATOM 6042 C C . ILE B 1 348 ? 24.234 -0.288 0.691 1 92.25 348 ILE B C 1
ATOM 6044 O O . ILE B 1 348 ? 24.828 0.292 -0.217 1 92.25 348 ILE B O 1
ATOM 6048 N N . LYS B 1 349 ? 24.266 -1.578 0.899 1 94.56 349 LYS B N 1
ATOM 6049 C CA . LYS B 1 349 ? 25 -2.438 -0.028 1 94.56 349 LYS B CA 1
ATOM 6050 C C . LYS B 1 349 ? 24.078 -2.99 -1.109 1 94.56 349 LYS B C 1
ATOM 6052 O O . LYS B 1 349 ? 22.969 -3.463 -0.811 1 94.56 349 LYS B O 1
ATOM 6057 N N . TRP B 1 350 ? 24.531 -2.861 -2.326 1 95.56 350 TRP B N 1
ATOM 6058 C CA . TRP B 1 350 ? 23.797 -3.402 -3.465 1 95.56 350 TRP B CA 1
ATOM 6059 C C . TRP B 1 350 ? 24.016 -4.906 -3.584 1 95.56 350 TRP B C 1
ATOM 6061 O O . TRP B 1 350 ? 25.062 -5.355 -4.051 1 95.56 350 TRP B O 1
ATOM 6071 N N . LEU B 1 351 ? 23.031 -5.641 -3.184 1 96 351 LEU B N 1
ATOM 6072 C CA . LEU B 1 351 ? 23.109 -7.098 -3.191 1 96 351 LEU B CA 1
ATOM 6073 C C . LEU B 1 351 ? 22.75 -7.656 -4.562 1 96 351 LEU B C 1
ATOM 6075 O O . LEU B 1 351 ? 23.453 -8.516 -5.094 1 96 351 LEU B O 1
ATOM 6079 N N . GLY B 1 352 ? 21.625 -7.164 -5.078 1 92.69 352 GLY B N 1
ATOM 6080 C CA . GLY B 1 352 ? 21.156 -7.633 -6.371 1 92.69 352 GLY B CA 1
ATOM 6081 C C . GLY B 1 352 ? 19.797 -7.074 -6.75 1 92.69 352 GLY B C 1
ATOM 6082 O O . GLY B 1 352 ? 19.234 -6.266 -6.016 1 92.69 352 GLY B O 1
ATOM 6083 N N . VAL B 1 353 ? 19.453 -7.398 -7.848 1 93.88 353 VAL B N 1
ATOM 6084 C CA . VAL B 1 353 ? 20.031 -8.141 -8.961 1 93.88 353 VAL B CA 1
ATOM 6085 C C . VAL B 1 353 ? 20.969 -7.23 -9.758 1 93.88 353 VAL B C 1
ATOM 6087 O O . VAL B 1 353 ? 20.547 -6.203 -10.289 1 93.88 353 VAL B O 1
ATOM 6090 N N . ARG B 1 354 ? 22.141 -7.582 -9.789 1 95.5 354 ARG B N 1
ATOM 6091 C CA . ARG B 1 354 ? 23.141 -6.793 -10.516 1 95.5 354 ARG B CA 1
ATOM 6092 C C . ARG B 1 354 ? 23.25 -7.258 -11.961 1 95.5 354 ARG B C 1
ATOM 6094 O O . ARG B 1 354 ? 22.953 -8.414 -12.273 1 95.5 354 ARG B O 1
ATOM 6101 N N . PRO B 1 355 ? 23.656 -6.363 -12.859 1 94.44 355 PRO B N 1
ATOM 6102 C CA . PRO B 1 355 ? 23.844 -6.754 -14.258 1 94.44 355 PRO B CA 1
ATOM 6103 C C . PRO B 1 355 ? 24.781 -7.941 -14.422 1 94.44 355 PRO B C 1
ATOM 6105 O O . PRO B 1 355 ? 24.547 -8.805 -15.281 1 94.44 355 PRO B O 1
ATOM 6108 N N . SER B 1 356 ? 25.812 -8.047 -13.633 1 95 356 SER B N 1
ATOM 6109 C CA . SER B 1 356 ? 26.75 -9.164 -13.695 1 95 356 SER B CA 1
ATOM 6110 C C . SER B 1 356 ? 26.094 -10.477 -13.289 1 95 356 SER B C 1
ATOM 6112 O O . SER B 1 356 ? 26.547 -11.555 -13.68 1 95 356 SER B O 1
ATOM 6114 N N . ASP B 1 357 ? 25.047 -10.391 -12.469 1 94.62 357 ASP B N 1
ATOM 6115 C CA . ASP B 1 357 ? 24.312 -11.578 -12.016 1 94.62 357 ASP B CA 1
ATOM 6116 C C . ASP B 1 357 ? 23.594 -12.258 -13.18 1 94.62 357 ASP B C 1
ATOM 6118 O O . ASP B 1 357 ? 23.344 -13.469 -13.141 1 94.62 357 ASP B O 1
ATOM 6122 N N . LEU B 1 358 ? 23.219 -11.484 -14.141 1 93.94 358 LEU B N 1
ATOM 6123 C CA . LEU B 1 358 ? 22.453 -12.023 -15.266 1 93.94 358 LEU B CA 1
ATOM 6124 C C . LEU B 1 358 ? 23.266 -13.094 -16 1 93.94 358 LEU B C 1
ATOM 6126 O O . LEU B 1 358 ? 22.719 -14.141 -16.359 1 93.94 358 LEU B O 1
ATOM 6130 N N . ASP B 1 359 ? 24.5 -12.844 -16.156 1 91.75 359 ASP B N 1
ATOM 6131 C CA . ASP B 1 359 ? 25.359 -13.82 -16.812 1 91.75 359 ASP B CA 1
ATOM 6132 C C . ASP B 1 359 ? 25.859 -14.875 -15.82 1 91.75 359 ASP B C 1
ATOM 6134 O O . ASP B 1 359 ? 25.938 -16.062 -16.156 1 91.75 359 ASP B O 1
ATOM 6138 N N . LYS B 1 360 ? 26.188 -14.383 -14.641 1 91.38 360 LYS B N 1
ATOM 6139 C CA . LYS B 1 360 ? 26.703 -15.281 -13.617 1 91.38 360 LYS B CA 1
ATOM 6140 C C . LYS B 1 360 ? 25.719 -16.406 -13.32 1 91.38 360 LYS B C 1
ATOM 6142 O O . LYS B 1 360 ? 26.125 -17.562 -13.141 1 91.38 360 LYS B O 1
ATOM 6147 N N . TYR B 1 361 ? 24.469 -16.078 -13.281 1 92.56 361 TYR B N 1
ATOM 6148 C CA . TYR B 1 361 ? 23.438 -17.047 -12.969 1 92.56 361 TYR B CA 1
ATOM 6149 C C . TYR B 1 361 ? 22.75 -17.547 -14.234 1 92.56 361 TYR B C 1
ATOM 6151 O O . TYR B 1 361 ? 21.781 -18.312 -14.164 1 92.56 361 TYR B O 1
ATOM 6159 N N . ARG B 1 362 ? 23.156 -17.078 -15.383 1 91.12 362 ARG B N 1
ATOM 6160 C CA . ARG B 1 362 ? 22.688 -17.5 -16.703 1 91.12 362 ARG B CA 1
ATOM 6161 C C . ARG B 1 362 ? 21.188 -17.312 -16.828 1 91.12 362 ARG B C 1
ATOM 6163 O O . ARG B 1 362 ? 20.469 -18.234 -17.203 1 91.12 362 ARG B O 1
ATOM 6170 N N . VAL B 1 363 ? 20.766 -16.141 -16.438 1 90.88 363 VAL B N 1
ATOM 6171 C CA . VAL B 1 363 ? 19.375 -15.805 -16.656 1 90.88 363 VAL B CA 1
ATOM 6172 C C . VAL B 1 363 ? 19.047 -15.859 -18.141 1 90.88 363 VAL B C 1
ATOM 6174 O O . VAL B 1 363 ? 19.734 -15.234 -18.953 1 90.88 363 VAL B O 1
ATOM 6177 N N . PRO B 1 364 ? 18.062 -16.625 -18.453 1 90.25 364 PRO B N 1
ATOM 6178 C CA . PRO B 1 364 ? 17.734 -16.781 -19.875 1 90.25 364 PRO B CA 1
ATOM 6179 C C . PRO B 1 364 ? 17.547 -15.438 -20.578 1 90.25 364 PRO B C 1
ATOM 6181 O O . PRO B 1 364 ? 16.984 -14.508 -20.016 1 90.25 364 PRO B O 1
ATOM 6184 N N . GLU B 1 365 ? 17.906 -15.367 -21.781 1 88.69 365 GLU B N 1
ATOM 6185 C CA . GLU B 1 365 ? 17.828 -14.141 -22.562 1 88.69 365 GLU B CA 1
ATOM 6186 C C . GLU B 1 365 ? 16.391 -13.656 -22.703 1 88.69 365 GLU B C 1
ATOM 6188 O O . GLU B 1 365 ? 16.141 -12.445 -22.734 1 88.69 365 GLU B O 1
ATOM 6193 N N . GLN B 1 366 ? 15.523 -14.594 -22.75 1 87.75 366 GLN B N 1
ATOM 6194 C CA . GLN B 1 366 ? 14.109 -14.258 -22.938 1 87.75 366 GLN B CA 1
ATOM 6195 C C . GLN B 1 366 ? 13.547 -13.57 -21.688 1 87.75 366 GLN B C 1
ATOM 6197 O O . GLN B 1 366 ? 12.5 -12.93 -21.75 1 87.75 366 GLN B O 1
ATOM 6202 N N . CYS B 1 367 ? 14.242 -13.773 -20.609 1 89.56 367 CYS B N 1
ATOM 6203 C CA . CYS B 1 367 ? 13.789 -13.172 -19.359 1 89.56 367 CYS B CA 1
ATOM 6204 C C . CYS B 1 367 ? 14.469 -11.828 -19.125 1 89.56 367 CYS B C 1
ATOM 6206 O O . CYS B 1 367 ? 14.211 -11.172 -18.109 1 89.56 367 CYS B O 1
ATOM 6208 N N . ARG B 1 368 ? 15.273 -11.516 -20.062 1 90.94 368 ARG B N 1
ATOM 6209 C CA . ARG B 1 368 ? 15.906 -10.203 -20.047 1 90.94 368 ARG B CA 1
ATOM 6210 C C . ARG B 1 368 ? 15.133 -9.211 -20.906 1 90.94 368 ARG B C 1
ATOM 6212 O O . ARG B 1 368 ? 14.398 -9.602 -21.812 1 90.94 368 ARG B O 1
ATOM 6219 N N . LEU B 1 369 ? 15.109 -8.031 -20.484 1 89.38 369 LEU B N 1
ATOM 6220 C CA . LEU B 1 369 ? 14.406 -6.988 -21.219 1 89.38 369 LEU B CA 1
ATOM 6221 C C . LEU B 1 369 ? 15.391 -6.012 -21.859 1 89.38 369 LEU B C 1
ATOM 6223 O O . LEU B 1 369 ? 16.406 -5.664 -21.25 1 89.38 369 LEU B O 1
ATOM 6227 N N . PRO B 1 370 ? 15.07 -5.688 -23.047 1 92.19 370 PRO B N 1
ATOM 6228 C CA . PRO B 1 370 ? 15.922 -4.66 -23.656 1 92.19 370 PRO B CA 1
ATOM 6229 C C . PRO B 1 370 ? 15.711 -3.281 -23.031 1 92.19 370 PRO B C 1
ATOM 6231 O O . PRO B 1 370 ? 14.586 -2.92 -22.688 1 92.19 370 PRO B O 1
ATOM 6234 N N . MET B 1 371 ? 16.766 -2.549 -23.016 1 93.25 371 MET B N 1
ATOM 6235 C CA . MET B 1 371 ? 16.656 -1.193 -22.484 1 93.25 371 MET B CA 1
ATOM 6236 C C . MET B 1 371 ? 16.156 -0.224 -23.547 1 93.25 371 MET B C 1
ATOM 6238 O O . MET B 1 371 ? 16.547 -0.312 -24.703 1 93.25 371 MET B O 1
ATOM 6242 N N . THR B 1 372 ? 15.289 0.6 -23.172 1 94 372 THR B N 1
ATOM 6243 C CA . THR B 1 372 ? 14.867 1.69 -24.031 1 94 372 THR B CA 1
ATOM 6244 C C . THR B 1 372 ? 15.914 2.797 -24.062 1 94 372 THR B C 1
ATOM 6246 O O . THR B 1 372 ? 16.859 2.785 -23.281 1 94 372 THR B O 1
ATOM 6249 N N . GLU B 1 373 ? 15.719 3.697 -24.984 1 94.62 373 GLU B N 1
ATOM 6250 C CA . GLU B 1 373 ? 16.625 4.836 -25.047 1 94.62 373 GLU B CA 1
ATOM 6251 C C . GLU B 1 373 ? 16.578 5.66 -23.766 1 94.62 373 GLU B C 1
ATOM 6253 O O . GLU B 1 373 ? 17.594 6.215 -23.328 1 94.62 373 GLU B O 1
ATOM 6258 N N . GLN B 1 374 ? 15.438 5.691 -23.25 1 94.31 374 GLN B N 1
ATOM 6259 C CA . GLN B 1 374 ? 15.273 6.406 -22 1 94.31 374 GLN B CA 1
ATOM 6260 C C . GLN B 1 374 ? 16.016 5.707 -20.859 1 94.31 374 GLN B C 1
ATOM 6262 O O . GLN B 1 374 ? 16.594 6.363 -19.984 1 94.31 374 GLN B O 1
ATOM 6267 N N . ASP B 1 375 ? 15.977 4.445 -20.922 1 94 375 ASP B N 1
ATOM 6268 C CA . ASP B 1 375 ? 16.719 3.668 -19.938 1 94 375 ASP B CA 1
ATOM 6269 C C . ASP B 1 375 ? 18.219 3.941 -20.031 1 94 375 ASP B C 1
ATOM 6271 O O . ASP B 1 375 ? 18.891 4.113 -19.016 1 94 375 ASP B O 1
ATOM 6275 N N . VAL B 1 376 ? 18.672 3.936 -21.219 1 95 376 VAL B N 1
ATOM 6276 C CA . VAL B 1 376 ? 20.094 4.137 -21.469 1 95 376 VAL B CA 1
ATOM 6277 C C . VAL B 1 376 ? 20.5 5.531 -21 1 95 376 VAL B C 1
ATOM 6279 O O . VAL B 1 376 ? 21.562 5.703 -20.391 1 95 376 VAL B O 1
ATOM 6282 N N . LYS B 1 377 ? 19.688 6.43 -21.312 1 95.5 377 LYS B N 1
ATOM 6283 C CA . LYS B 1 377 ? 19.969 7.793 -20.875 1 95.5 377 LYS B CA 1
ATOM 6284 C C . LYS B 1 377 ? 20 7.887 -19.359 1 95.5 377 LYS B C 1
ATOM 6286 O O . LYS B 1 377 ? 20.891 8.523 -18.781 1 95.5 377 LYS B O 1
ATOM 6291 N N . ALA B 1 378 ? 19.078 7.234 -18.734 1 94.38 378 ALA B N 1
ATOM 6292 C CA . ALA B 1 378 ? 19.031 7.227 -17.281 1 94.38 378 ALA B CA 1
ATOM 6293 C C . ALA B 1 378 ? 20.281 6.578 -16.688 1 94.38 378 ALA B C 1
ATOM 6295 O O . ALA B 1 378 ? 20.812 7.039 -15.68 1 94.38 378 ALA B O 1
ATOM 6296 N N . GLY B 1 379 ? 20.719 5.539 -17.312 1 94.31 379 GLY B N 1
ATOM 6297 C CA . GLY B 1 379 ? 21.938 4.879 -16.875 1 94.31 379 GLY B CA 1
ATOM 6298 C C . GLY B 1 379 ? 23.172 5.762 -17 1 94.31 379 GLY B C 1
ATOM 6299 O O . GLY B 1 379 ? 24 5.797 -16.078 1 94.31 379 GLY B O 1
ATOM 6300 N N . LYS B 1 380 ? 23.219 6.453 -18.031 1 94.56 380 LYS B N 1
ATOM 6301 C CA . LYS B 1 380 ? 24.344 7.355 -18.266 1 94.56 380 LYS B CA 1
ATOM 6302 C C . LYS B 1 380 ? 24.328 8.523 -17.281 1 94.56 380 LYS B C 1
ATOM 6304 O O . LYS B 1 380 ? 25.375 8.945 -16.781 1 94.56 380 LYS B O 1
ATOM 6309 N N . ASP B 1 381 ? 23.156 9.008 -17.062 1 92.88 381 ASP B N 1
ATOM 6310 C CA . ASP B 1 381 ? 23.016 10.078 -16.078 1 92.88 381 ASP B CA 1
ATOM 6311 C C . ASP B 1 381 ? 23.469 9.625 -14.695 1 92.88 381 ASP B C 1
ATOM 6313 O O . ASP B 1 381 ? 24.094 10.391 -13.961 1 92.88 381 ASP B O 1
ATOM 6317 N N . LEU B 1 382 ? 23.156 8.422 -14.406 1 92.19 382 LEU B N 1
ATOM 6318 C CA . LEU B 1 382 ? 23.516 7.875 -13.109 1 92.19 382 LEU B CA 1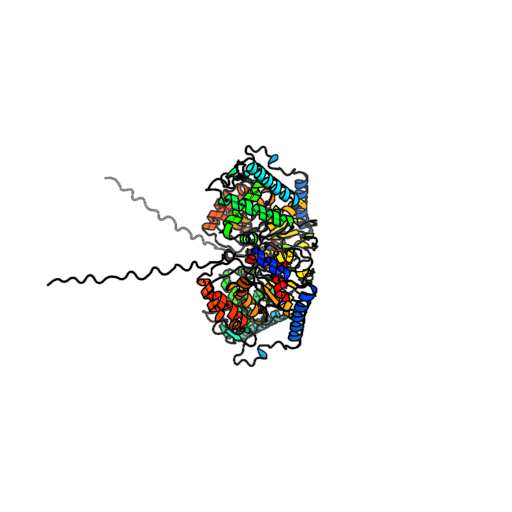
ATOM 6319 C C . LEU B 1 382 ? 25.031 7.734 -12.984 1 92.19 382 LEU B C 1
ATOM 6321 O O . LEU B 1 382 ? 25.578 7.898 -11.891 1 92.19 382 LEU B O 1
ATOM 6325 N N . LEU B 1 383 ? 25.656 7.406 -14.07 1 92.44 383 LEU B N 1
ATOM 6326 C CA . LEU B 1 383 ? 27.109 7.25 -14.078 1 92.44 383 LEU B CA 1
ATOM 6327 C C . LEU B 1 383 ? 27.797 8.57 -13.758 1 92.44 383 LEU B C 1
ATOM 6329 O O . LEU B 1 383 ? 28.938 8.586 -13.289 1 92.44 383 LEU B O 1
ATOM 6333 N N . GLU B 1 384 ? 27.078 9.625 -13.922 1 90 384 GLU B N 1
ATOM 6334 C CA . GLU B 1 384 ? 27.641 10.945 -13.672 1 90 384 GLU B CA 1
ATOM 6335 C C . GLU B 1 384 ? 27.375 11.406 -12.242 1 90 384 GLU B C 1
ATOM 6337 O O . GLU B 1 384 ? 27.969 12.367 -11.773 1 90 384 GLU B O 1
ATOM 6342 N N . GLU B 1 385 ? 26.594 10.648 -11.602 1 83.88 385 GLU B N 1
ATOM 6343 C CA . GLU B 1 385 ? 26.266 11.023 -10.227 1 83.88 385 GLU B CA 1
ATOM 6344 C C . GLU B 1 385 ? 27.406 10.695 -9.281 1 83.88 385 GLU B C 1
ATOM 6346 O O . GLU B 1 385 ? 28.078 9.672 -9.43 1 83.88 385 GLU B O 1
ATOM 6351 N N . ASP B 1 386 ? 27.609 11.484 -8.32 1 78.5 386 ASP B N 1
ATOM 6352 C CA . ASP B 1 386 ? 28.75 11.375 -7.406 1 78.5 386 ASP B CA 1
ATOM 6353 C C . ASP B 1 386 ? 28.672 10.102 -6.574 1 78.5 386 ASP B C 1
ATOM 6355 O O . ASP B 1 386 ? 29.688 9.461 -6.301 1 78.5 386 ASP B O 1
ATOM 6359 N N . PHE B 1 387 ? 27.547 9.742 -6.203 1 76.62 387 PHE B N 1
ATOM 6360 C CA . PHE B 1 387 ? 27.422 8.594 -5.32 1 76.62 387 PHE B CA 1
ATOM 6361 C C . PHE B 1 387 ? 27.797 7.309 -6.039 1 76.62 387 PHE B C 1
ATOM 6363 O O . PHE B 1 387 ? 28.25 6.344 -5.41 1 76.62 387 PHE B O 1
ATOM 6370 N N . VAL B 1 388 ? 27.609 7.297 -7.305 1 85.06 388 VAL B N 1
ATOM 6371 C CA . VAL B 1 388 ? 27.984 6.137 -8.102 1 85.06 388 VAL B CA 1
ATOM 6372 C C . VAL B 1 388 ? 29.484 6.145 -8.344 1 85.06 388 VAL B C 1
ATOM 6374 O O . VAL B 1 388 ? 30.156 5.117 -8.203 1 85.06 388 VAL B O 1
ATOM 6377 N N . LYS B 1 389 ? 30 7.305 -8.641 1 85.19 389 LYS B N 1
ATOM 6378 C CA . LYS B 1 389 ? 31.406 7.449 -8.992 1 85.19 389 LYS B CA 1
ATOM 6379 C C . LYS B 1 389 ? 32.312 7.066 -7.82 1 85.19 389 LYS B C 1
ATOM 6381 O O . LYS B 1 389 ? 33.438 6.609 -8.016 1 85.19 389 LYS B O 1
ATOM 6386 N N . ARG B 1 390 ? 31.781 7.152 -6.695 1 82.62 390 ARG B N 1
ATOM 6387 C CA . ARG B 1 390 ? 32.562 6.879 -5.496 1 82.62 390 ARG B CA 1
ATOM 6388 C C . ARG B 1 390 ? 32.75 5.379 -5.289 1 82.62 390 ARG B C 1
ATOM 6390 O O . ARG B 1 390 ? 33.656 4.949 -4.574 1 82.62 390 ARG B O 1
ATOM 6397 N N . ASN B 1 391 ? 31.906 4.621 -5.855 1 86.44 391 ASN B N 1
ATOM 6398 C CA . ASN B 1 391 ? 31.953 3.166 -5.754 1 86.44 391 ASN B CA 1
ATOM 6399 C C . ASN B 1 391 ? 32.312 2.523 -7.094 1 86.44 391 ASN B C 1
ATOM 6401 O O . ASN B 1 391 ? 31.438 2.316 -7.934 1 86.44 391 ASN B O 1
ATOM 6405 N N . GLY B 1 392 ? 33.469 2.094 -7.156 1 89.06 392 GLY B N 1
ATOM 6406 C CA . GLY B 1 392 ? 33.938 1.517 -8.406 1 89.06 392 GLY B CA 1
ATOM 6407 C C . GLY B 1 392 ? 33.125 0.32 -8.859 1 89.06 392 GLY B C 1
ATOM 6408 O O . GLY B 1 392 ? 32.969 0.099 -10.055 1 89.06 392 GLY B O 1
ATOM 6409 N N . GLY B 1 393 ? 32.688 -0.427 -7.887 1 91.5 393 GLY B N 1
ATOM 6410 C CA . GLY B 1 393 ? 31.859 -1.57 -8.219 1 91.5 393 GLY B CA 1
ATOM 6411 C C . GLY B 1 393 ? 30.547 -1.183 -8.891 1 91.5 393 GLY B C 1
ATOM 6412 O O . GLY B 1 393 ? 30.109 -1.84 -9.844 1 91.5 393 GLY B O 1
ATOM 6413 N N . TRP B 1 394 ? 29.969 -0.119 -8.445 1 92.5 394 TRP B N 1
ATOM 6414 C CA . TRP B 1 394 ? 28.719 0.362 -9.016 1 92.5 394 TRP B CA 1
ATOM 6415 C C . TRP B 1 394 ? 28.922 0.871 -10.438 1 92.5 394 TRP B C 1
ATOM 6417 O O . TRP B 1 394 ? 28.094 0.629 -11.312 1 92.5 394 TRP B O 1
ATOM 6427 N N . VAL B 1 395 ? 30.062 1.517 -10.656 1 93.88 395 VAL B N 1
ATOM 6428 C CA . VAL B 1 395 ? 30.375 2.047 -11.977 1 93.88 395 VAL B CA 1
ATOM 6429 C C . VAL B 1 395 ? 30.516 0.9 -12.969 1 93.88 395 VAL B C 1
ATOM 6431 O O . VAL B 1 395 ? 29.984 0.962 -14.078 1 93.88 395 VAL B O 1
ATOM 6434 N N . LYS B 1 396 ? 31.25 -0.088 -12.555 1 94.88 396 LYS B N 1
ATOM 6435 C CA . LYS B 1 396 ? 31.469 -1.239 -13.43 1 94.88 396 LYS B CA 1
ATOM 6436 C C . LYS B 1 396 ? 30.141 -1.905 -13.805 1 94.88 396 LYS B C 1
ATOM 6438 O O . LYS B 1 396 ? 29.938 -2.268 -14.961 1 94.88 396 LYS B O 1
ATOM 6443 N N . GLU B 1 397 ? 29.312 -2.123 -12.805 1 95.06 397 GLU B N 1
ATOM 6444 C CA . GLU B 1 397 ? 28.016 -2.756 -13.031 1 95.06 397 GLU B CA 1
ATOM 6445 C C . GLU B 1 397 ? 27.156 -1.915 -13.969 1 95.06 397 GLU B C 1
ATOM 6447 O O . GLU B 1 397 ? 26.5 -2.449 -14.867 1 95.06 397 GLU B O 1
ATOM 6452 N N . LEU B 1 398 ? 27.141 -0.63 -13.758 1 94.31 398 LEU B N 1
ATOM 6453 C CA . LEU B 1 398 ? 26.312 0.265 -14.57 1 94.31 398 LEU B CA 1
ATOM 6454 C C . LEU B 1 398 ? 26.844 0.356 -15.992 1 94.31 398 LEU B C 1
ATOM 6456 O O . LEU B 1 398 ? 26.078 0.459 -16.953 1 94.31 398 LEU B O 1
ATOM 6460 N N . ASP B 1 399 ? 28.141 0.396 -16.094 1 95 399 ASP B N 1
ATOM 6461 C CA . ASP B 1 399 ? 28.75 0.4 -17.406 1 95 399 ASP B CA 1
ATOM 6462 C C . ASP B 1 399 ? 28.375 -0.851 -18.203 1 95 399 ASP B C 1
ATOM 6464 O O . ASP B 1 399 ? 28.078 -0.772 -19.391 1 95 399 ASP B O 1
ATOM 6468 N N . MET B 1 400 ? 28.438 -1.927 -17.5 1 95.06 400 MET B N 1
ATOM 6469 C CA . MET B 1 400 ? 28.031 -3.184 -18.125 1 95.06 400 MET B CA 1
ATOM 6470 C C . MET B 1 400 ? 26.594 -3.119 -18.594 1 95.06 400 MET B C 1
ATOM 6472 O O . MET B 1 400 ? 26.266 -3.588 -19.688 1 95.06 400 MET B O 1
ATOM 6476 N N . MET B 1 401 ? 25.734 -2.561 -17.797 1 95.19 401 MET B N 1
ATOM 6477 C CA . MET B 1 401 ? 24.312 -2.432 -18.109 1 95.19 401 MET B CA 1
ATOM 6478 C C . MET B 1 401 ? 24.094 -1.578 -19.344 1 95.19 401 MET B C 1
ATOM 6480 O O . MET B 1 401 ? 23.328 -1.948 -20.234 1 95.19 401 MET B O 1
ATOM 6484 N N . VAL B 1 402 ? 24.766 -0.475 -19.406 1 94.88 402 VAL B N 1
ATOM 6485 C CA . VAL B 1 402 ? 24.609 0.464 -20.5 1 94.88 402 VAL B CA 1
ATOM 6486 C C . VAL B 1 402 ? 25.203 -0.136 -21.781 1 94.88 402 VAL B C 1
ATOM 6488 O O . VAL B 1 402 ? 24.656 0.057 -22.875 1 94.88 402 VAL B O 1
ATOM 6491 N N . LYS B 1 403 ? 26.266 -0.868 -21.672 1 94.5 403 LYS B N 1
ATOM 6492 C CA . LYS B 1 403 ? 26.938 -1.475 -22.828 1 94.5 403 LYS B CA 1
ATOM 6493 C C . LYS B 1 403 ? 26.094 -2.602 -23.406 1 94.5 403 LYS B C 1
ATOM 6495 O O . LYS B 1 403 ? 25.953 -2.713 -24.625 1 94.5 403 LYS B O 1
ATOM 6500 N N . THR B 1 404 ? 25.594 -3.428 -22.516 1 94.12 404 THR B N 1
ATOM 6501 C CA . THR B 1 404 ? 24.828 -4.586 -22.969 1 94.12 404 THR B CA 1
ATOM 6502 C C . THR B 1 404 ? 23.422 -4.184 -23.359 1 94.12 404 THR B C 1
ATOM 6504 O O . THR B 1 404 ? 22.734 -4.91 -24.094 1 94.12 404 THR B O 1
ATOM 6507 N N . ARG B 1 405 ? 22.875 -3.055 -22.781 1 95.06 405 ARG B N 1
ATOM 6508 C CA . ARG B 1 405 ? 21.531 -2.531 -23.016 1 95.06 405 ARG B CA 1
ATOM 6509 C C . ARG B 1 405 ? 20.469 -3.559 -22.656 1 95.06 405 ARG B C 1
ATOM 6511 O O . ARG B 1 405 ? 19.531 -3.785 -23.406 1 95.06 405 ARG B O 1
ATOM 6518 N N . GLN B 1 406 ? 20.781 -4.266 -21.594 1 94.44 406 GLN B N 1
ATOM 6519 C CA . GLN B 1 406 ? 19.859 -5.27 -21.078 1 94.44 406 GLN B CA 1
ATOM 6520 C C . GLN B 1 406 ? 19.469 -4.969 -19.641 1 94.44 406 GLN B C 1
ATOM 6522 O O . GLN B 1 406 ? 20.297 -4.508 -18.844 1 94.44 406 GLN B O 1
ATOM 6527 N N . LYS B 1 407 ? 18.266 -5.137 -19.328 1 94.12 407 LYS B N 1
ATOM 6528 C CA . LYS B 1 407 ? 17.75 -5 -17.969 1 94.12 407 LYS B CA 1
ATOM 6529 C C . LYS B 1 407 ? 16.969 -6.234 -17.547 1 94.12 407 LYS B C 1
ATOM 6531 O O . LYS B 1 407 ? 16.688 -7.109 -18.359 1 94.12 407 LYS B O 1
ATOM 6536 N N . ALA B 1 408 ? 16.75 -6.352 -16.266 1 93.94 408 ALA B N 1
ATOM 6537 C CA . ALA B 1 408 ? 16.016 -7.508 -15.758 1 93.94 408 ALA B CA 1
ATOM 6538 C C . ALA B 1 408 ? 15.297 -7.172 -14.453 1 93.94 408 ALA B C 1
ATOM 6540 O O . ALA B 1 408 ? 15.781 -6.348 -13.664 1 93.94 408 ALA B O 1
ATOM 6541 N N . GLU B 1 409 ? 14.141 -7.727 -14.266 1 92.5 409 GLU B N 1
ATOM 6542 C CA . GLU B 1 409 ? 13.406 -7.625 -13.008 1 92.5 409 GLU B CA 1
ATOM 6543 C C . GLU B 1 409 ? 13.797 -8.742 -12.047 1 92.5 409 GLU B C 1
ATOM 6545 O O . GLU B 1 409 ? 14.336 -9.773 -12.469 1 92.5 409 GLU B O 1
ATOM 6550 N N . ILE B 1 410 ? 13.617 -8.555 -10.797 1 92.88 410 ILE B N 1
ATOM 6551 C CA . ILE B 1 410 ? 13.906 -9.57 -9.789 1 92.88 410 ILE B CA 1
ATOM 6552 C C . ILE B 1 410 ? 13.18 -10.867 -10.141 1 92.88 410 ILE B C 1
ATOM 6554 O O . ILE B 1 410 ? 13.719 -11.961 -9.961 1 92.88 410 ILE B O 1
ATOM 6558 N N . GLN B 1 411 ? 11.992 -10.766 -10.719 1 89.88 411 GLN B N 1
ATOM 6559 C CA . GLN B 1 411 ? 11.125 -11.914 -11 1 89.88 411 GLN B CA 1
ATOM 6560 C C . GLN B 1 411 ? 11.711 -12.781 -12.109 1 89.88 411 GLN B C 1
ATOM 6562 O O . GLN B 1 411 ? 11.266 -13.914 -12.312 1 89.88 411 GLN B O 1
ATOM 6567 N N . ALA B 1 412 ? 12.711 -12.266 -12.812 1 90.69 412 ALA B N 1
ATOM 6568 C CA . ALA B 1 412 ? 13.383 -13.078 -13.82 1 90.69 412 ALA B CA 1
ATOM 6569 C C . ALA B 1 412 ? 13.992 -14.328 -13.203 1 90.69 412 ALA B C 1
ATOM 6571 O O . ALA B 1 412 ? 14.172 -15.344 -13.891 1 90.69 412 ALA B O 1
ATOM 6572 N N . LEU B 1 413 ? 14.266 -14.273 -11.992 1 91.06 413 LEU B N 1
ATOM 6573 C CA . LEU B 1 413 ? 14.867 -15.398 -11.289 1 91.06 413 LEU B CA 1
ATOM 6574 C C . LEU B 1 413 ? 13.867 -16.531 -11.133 1 91.06 413 LEU B C 1
ATOM 6576 O O . LEU B 1 413 ? 14.25 -17.672 -10.836 1 91.06 413 LEU B O 1
ATOM 6580 N N . SER B 1 414 ? 12.633 -16.203 -11.281 1 87 414 SER B N 1
ATOM 6581 C CA . SER B 1 414 ? 11.594 -17.219 -11.164 1 87 414 SER B CA 1
ATOM 6582 C C . SER B 1 414 ? 11.68 -18.234 -12.305 1 87 414 SER B C 1
ATOM 6584 O O . SER B 1 414 ? 11.094 -19.312 -12.234 1 87 414 SER B O 1
ATOM 6586 N N . SER B 1 415 ? 12.359 -17.891 -13.344 1 87 415 SER B N 1
ATOM 6587 C CA . SER B 1 415 ? 12.555 -18.812 -14.461 1 87 415 SER B CA 1
ATOM 6588 C C . SER B 1 415 ? 13.258 -20.094 -14.016 1 87 415 SER B C 1
ATOM 6590 O O . SER B 1 415 ? 13.109 -21.141 -14.641 1 87 415 SER B O 1
ATOM 6592 N N . PHE B 1 416 ? 13.953 -20 -12.922 1 88.75 416 PHE B N 1
ATOM 6593 C CA . PHE B 1 416 ? 14.664 -21.156 -12.383 1 88.75 416 PHE B CA 1
ATOM 6594 C C . PHE B 1 416 ? 13.805 -21.891 -11.359 1 88.75 416 PHE B C 1
ATOM 6596 O O . PHE B 1 416 ? 14.172 -22.969 -10.883 1 88.75 416 PHE B O 1
ATOM 6603 N N . GLY B 1 417 ? 12.742 -21.297 -11.078 1 87.25 417 GLY B N 1
ATOM 6604 C CA . GLY B 1 417 ? 11.852 -21.797 -10.039 1 87.25 417 GLY B CA 1
ATOM 6605 C C . GLY B 1 417 ? 11.297 -20.703 -9.148 1 87.25 417 GLY B C 1
ATOM 6606 O O . GLY B 1 417 ? 11.969 -19.688 -8.922 1 87.25 417 GLY B O 1
ATOM 6607 N N . PHE B 1 418 ? 10.242 -20.953 -8.555 1 85.75 418 PHE B N 1
ATOM 6608 C CA . PHE B 1 418 ? 9.539 -19.922 -7.789 1 85.75 418 PHE B CA 1
ATOM 6609 C C . PHE B 1 418 ? 10.266 -19.625 -6.484 1 85.75 418 PHE B C 1
ATOM 6611 O O . PHE B 1 418 ? 10.148 -18.531 -5.941 1 85.75 418 PHE B O 1
ATOM 6618 N N . GLN B 1 419 ? 10.977 -20.547 -5.973 1 91.06 419 GLN B N 1
ATOM 6619 C CA . GLN B 1 419 ? 11.656 -20.328 -4.699 1 91.06 419 GLN B CA 1
ATOM 6620 C C . GLN B 1 419 ? 13.164 -20.203 -4.895 1 91.06 419 GLN B C 1
ATOM 6622 O O . GLN B 1 419 ? 13.93 -20.375 -3.947 1 91.06 419 GLN B O 1
ATOM 6627 N N . TYR B 1 420 ? 13.57 -20.047 -6.133 1 92.62 420 TYR B N 1
ATOM 6628 C CA . TYR B 1 420 ? 14.992 -19.922 -6.445 1 92.62 420 TYR B CA 1
ATOM 6629 C C . TYR B 1 420 ? 15.609 -18.719 -5.723 1 92.62 420 TYR B C 1
ATOM 6631 O O . TYR B 1 420 ? 16.75 -18.781 -5.277 1 92.62 420 TYR B O 1
ATOM 6639 N N . LEU B 1 421 ? 14.883 -17.672 -5.594 1 93.38 421 LEU B N 1
ATOM 6640 C CA . LEU B 1 421 ? 15.344 -16.453 -4.934 1 93.38 421 LEU B CA 1
ATOM 6641 C C . LEU B 1 421 ? 15.727 -16.734 -3.486 1 93.38 421 LEU B C 1
ATOM 6643 O O . LEU B 1 421 ? 16.812 -16.359 -3.045 1 93.38 421 LEU B O 1
ATOM 6647 N N . THR B 1 422 ? 14.914 -17.469 -2.729 1 94.38 422 THR B N 1
ATOM 6648 C CA . THR B 1 422 ? 15.094 -17.672 -1.296 1 94.38 422 THR B CA 1
ATOM 6649 C C . THR B 1 422 ? 15.984 -18.891 -1.034 1 94.38 422 THR B C 1
ATOM 6651 O O . THR B 1 422 ? 16.688 -18.938 -0.017 1 94.38 422 THR B O 1
ATOM 6654 N N . GLU B 1 423 ? 15.961 -19.844 -1.991 1 94 423 GLU B N 1
ATOM 6655 C CA . GLU B 1 423 ? 16.641 -21.109 -1.73 1 94 423 GLU B CA 1
ATOM 6656 C C . GLU B 1 423 ? 18.062 -21.094 -2.285 1 94 423 GLU B C 1
ATOM 6658 O O . GLU B 1 423 ? 18.938 -21.781 -1.758 1 94 423 GLU B O 1
ATOM 6663 N N . VAL B 1 424 ? 18.281 -20.312 -3.344 1 94.62 424 VAL B N 1
ATOM 6664 C CA . VAL B 1 424 ? 19.562 -20.453 -4 1 94.62 424 VAL B CA 1
ATOM 6665 C C . VAL B 1 424 ? 20.219 -19.078 -4.16 1 94.62 424 VAL B C 1
ATOM 6667 O O . VAL B 1 424 ? 21.312 -18.844 -3.65 1 94.62 424 VAL B O 1
ATOM 6670 N N . TYR B 1 425 ? 19.609 -18.172 -4.809 1 96.12 425 TYR B N 1
ATOM 6671 C CA . TYR B 1 425 ? 20.203 -16.906 -5.207 1 96.12 425 TYR B CA 1
ATOM 6672 C C . TYR B 1 425 ? 20.703 -16.125 -3.988 1 96.12 425 TYR B C 1
ATOM 6674 O O . TYR B 1 425 ? 21.875 -15.797 -3.891 1 96.12 425 TYR B O 1
ATOM 6682 N N . LEU B 1 426 ? 19.797 -15.836 -2.992 1 96.81 426 LEU B N 1
ATOM 6683 C CA . LEU B 1 426 ? 20.141 -15.008 -1.839 1 96.81 426 LEU B CA 1
ATOM 6684 C C . LEU B 1 426 ? 21.156 -15.727 -0.945 1 96.81 426 LEU B C 1
ATOM 6686 O O . LEU B 1 426 ? 22.156 -15.133 -0.535 1 96.81 426 LEU B O 1
ATOM 6690 N N . PRO B 1 427 ? 20.906 -17.031 -0.679 1 96.25 427 PRO B N 1
ATOM 6691 C CA . PRO B 1 427 ? 21.891 -17.734 0.137 1 96.25 427 PRO B CA 1
ATOM 6692 C C . PRO B 1 427 ? 23.281 -17.766 -0.507 1 96.25 427 PRO B C 1
ATOM 6694 O O . PRO B 1 427 ? 24.297 -17.641 0.189 1 96.25 427 PRO B O 1
ATOM 6697 N N . LEU B 1 428 ? 23.297 -17.922 -1.809 1 95.12 428 LEU B N 1
ATOM 6698 C CA . LEU B 1 428 ? 24.578 -17.938 -2.504 1 95.12 428 LEU B CA 1
ATOM 6699 C C . LEU B 1 428 ? 25.266 -16.578 -2.436 1 95.12 428 LEU B C 1
ATOM 6701 O O . LEU B 1 428 ? 26.484 -16.484 -2.271 1 95.12 428 LEU B O 1
ATOM 6705 N N . LYS B 1 429 ? 24.484 -15.547 -2.619 1 96.19 429 LYS B N 1
ATOM 6706 C CA . LYS B 1 429 ? 25.016 -14.188 -2.518 1 96.19 429 LYS B CA 1
ATOM 6707 C C . LYS B 1 429 ? 25.578 -13.914 -1.123 1 96.19 429 LYS B C 1
ATOM 6709 O O . LYS B 1 429 ? 26.625 -13.273 -0.978 1 96.19 429 LYS B O 1
ATOM 6714 N N . LEU B 1 430 ? 24.875 -14.344 -0.096 1 95.38 430 LEU B N 1
ATOM 6715 C CA . LEU B 1 430 ? 25.297 -14.156 1.289 1 95.38 430 LEU B CA 1
ATOM 6716 C C . LEU B 1 430 ? 26.547 -14.961 1.595 1 95.38 430 LEU B C 1
ATOM 6718 O O . LEU B 1 430 ? 27.469 -14.469 2.262 1 95.38 430 LEU B O 1
ATOM 6722 N N . GLN B 1 431 ? 26.531 -16.188 1.053 1 94.31 431 GLN B N 1
ATOM 6723 C CA . GLN B 1 431 ? 27.672 -17.078 1.254 1 94.31 431 GLN B CA 1
ATOM 6724 C C . GLN B 1 431 ? 28.953 -16.484 0.671 1 94.31 431 GLN B C 1
ATOM 6726 O O . GLN B 1 431 ? 30.016 -16.562 1.292 1 94.31 431 GLN B O 1
ATOM 6731 N N . GLN B 1 432 ? 28.797 -15.906 -0.465 1 93.06 432 GLN B N 1
ATOM 6732 C CA . GLN B 1 432 ? 29.953 -15.406 -1.197 1 93.06 432 GLN B CA 1
ATOM 6733 C C . GLN B 1 432 ? 30.25 -13.953 -0.831 1 93.06 432 GLN B C 1
ATOM 6735 O O . GLN B 1 432 ? 31.188 -13.352 -1.35 1 93.06 432 GLN B O 1
ATOM 6740 N N . ARG B 1 433 ? 29.453 -13.344 0.017 1 92.62 433 ARG B N 1
ATOM 6741 C CA . ARG B 1 433 ? 29.578 -11.938 0.372 1 92.62 433 ARG B CA 1
ATOM 6742 C C . ARG B 1 433 ? 29.625 -11.062 -0.874 1 92.62 433 ARG B C 1
ATOM 6744 O O . ARG B 1 433 ? 30.516 -10.219 -1.014 1 92.62 433 ARG B O 1
ATOM 6751 N N . ASP B 1 434 ? 28.734 -11.43 -1.69 1 92.06 434 ASP B N 1
ATOM 6752 C CA . ASP B 1 434 ? 28.75 -10.789 -3 1 92.06 434 ASP B CA 1
ATOM 6753 C C . ASP B 1 434 ? 27.844 -9.555 -3.014 1 92.06 434 ASP B C 1
ATOM 6755 O O . ASP B 1 434 ? 26.734 -9.602 -3.564 1 92.06 434 ASP B O 1
ATOM 6759 N N . TRP B 1 435 ? 28.281 -8.516 -2.447 1 90.94 435 TRP B N 1
ATOM 6760 C CA . TRP B 1 435 ? 27.578 -7.234 -2.469 1 90.94 435 TRP B CA 1
ATOM 6761 C C . TRP B 1 435 ? 28.562 -6.09 -2.701 1 90.94 435 TRP B C 1
ATOM 6763 O O . TRP B 1 435 ? 29.781 -6.254 -2.535 1 90.94 435 TRP B O 1
ATOM 6773 N N . LEU B 1 436 ? 28.016 -5.008 -3.199 1 89.75 436 LEU B N 1
ATOM 6774 C CA . LEU B 1 436 ? 28.828 -3.836 -3.52 1 89.75 436 LEU B CA 1
ATOM 6775 C C . LEU B 1 436 ? 28.359 -2.623 -2.719 1 89.75 436 LEU B C 1
ATOM 6777 O O . LEU B 1 436 ? 27.172 -2.463 -2.463 1 89.75 436 LEU B O 1
#

Radius of gyration: 32.84 Å; Cα contacts (8 Å, |Δi|>4): 1578; chains: 2; bounding box: 108×115×103 Å

Sequence (872 aa):
MSEKKRRRTEAGPPAASASASAASKKLRRPDSHAQGLRKLLKPDAEILASVREMYDAAQSAASSSKALTLSDLSLSAACREVSDCDAASVQLAIERAVLAMARSILAGRGFSFDVPSRASSNQLYVPELDRIVLRDKSSSRPFASLSTVRKATITARVLSLVYAVLRRDIHVTKRDLFYTDVKLFQDQSQSDAVLDDVSCMLGCTRSSLHVVASEKGVVVGRLVFTDDGDRIDCTKMGIGGKAIPPNIDRVGNLESDALFILLVEKDAAFMRLAEDRFYNRFPCIIVTAKGQPDVATRLFLRRMKTELKLPVLALVDSDPYGLKILSVYMCGSKNMSYDSSNLTTPDIKWLGVRPSDLDKYRVPEQCRLPMTEQDVKAGKDLLEEDFVKRNGGWVKELDMMVKTRQKAEIQALSSFGFQYLTEVYLPLKLQQRDWLMSEKKRRRTEAGPPAASASASAASKKLRRPDSHAQGLRKLLKPDAEILASVREMYDAAQSAASSSKALTLSDLSLSAACREVSDCDAASVQLAIERAVLAMARSILAGRGFSFDVPSRASSNQLYVPELDRIVLRDKSSSRPFASLSTVRKATITARVLSLVYAVLRRDIHVTKRDLFYTDVKLFQDQSQSDAVLDDVSCMLGCTRSSLHVVASEKGVVVGRLVFTDDGDRIDCTKMGIGGKAIPPNIDRVGNLESDALFILLVEKDAAFMRLAEDRFYNRFPCIIVTAKGQPDVATRLFLRRMKTELKLPVLALVDSDPYGLKILSVYMCGSKNMSYDSSNLTTPDIKWLGVRPSDLDKYRVPEQCRLPMTEQDVKAGKDLLEEDFVKRNGGWVKELDMMVKTRQKAEIQALSSFGFQYLTEVYLPLKLQQRDWL